Protein 7BWX (pdb70)

Solvent-accessible surface area: 38753 Å² total; per-residue (Å²): 102,41,22,120,13,34,35,1,62,50,0,0,0,0,0,1,12,0,0,4,12,54,27,80,1,48,0,49,11,18,0,0,0,6,21,3,26,26,11,21,40,122,80,3,90,35,86,33,118,84,20,70,43,53,89,50,0,1,61,0,0,2,28,0,14,63,2,14,31,44,0,85,73,70,153,30,97,53,89,37,46,52,57,57,88,0,19,74,50,86,22,81,45,9,20,7,72,1,70,46,55,4,11,2,100,35,70,0,22,0,26,0,73,70,74,50,72,9,35,0,2,0,20,1,52,58,39,1,47,6,107,64,85,3,25,2,75,58,48,92,43,12,65,6,38,0,0,2,1,0,0,15,32,7,0,25,1,4,49,146,3,45,4,17,0,4,0,0,0,70,23,5,0,14,3,76,49,10,0,47,2,45,2,2,0,0,0,12,16,1,0,24,6,44,42,0,52,0,41,29,54,131,63,126,44,20,118,13,32,36,0,60,40,0,0,0,1,0,2,12,1,0,6,12,55,27,79,1,50,0,50,13,20,3,0,0,6,20,4,29,28,16,21,48,114,80,2,114,42,93,27,117,97,32,64,48,54,101,50,0,1,66,0,1,2,28,0,15,65,2,15,28,45,0,78,71,73,149,29,99,52,91,38,46,53,57,57,84,0,21,76,49,84,21,80,43,11,20,8,79,2,71,45,56,4,12,1,90,36,69,0,23,0,27,0,73,70,75,49,73,10,36,0,2,0,20,1,52,56,38,0,56,4,107,64,81,2,26,1,78,50,47,88,41,12,86,6,34,4,0,2,1,0,0,14,34,8,0,24,1,4,48,144,4,48,4,18,0,3,0,0,0,70,23,4,0,14,3,73,48,13,0,48,1,43,0,1,0,0,0,20,16,1,0,24,6,45,41,2,51,0,40,12,47,110,118,138,34,23,121,13,33,37,0,46,38,0,0,0,1,0,0,9,0,0,5,11,57,28,83,1,56,0,69,10,23,2,0,0,6,17,5,25,24,13,20,41,114,80,4,107,43,88,36,111,79,24,67,47,56,94,52,0,2,63,0,2,1,27,0,13,63,1,14,30,44,0,84,74,71,150,30,100,55,91,37,48,50,56,57,88,1,21,76,50,87,21,81,46,9,18,7,75,2,71,45,55,4,14,1,92,36,71,0,23,0,27,0,73,70,75,48,65,10,35,0,2,0,20,1,52,56,38,0,58,4,111,57,86,2,21,1,78,52,47,91,40,13,82,4,38,4,0,3,1,0,0,16,32,8,0,23,1,2,47,152,4,51,3,16,0,3,0,0,0,70,22,6,0,15,3,76,49,12,1,43,2,41,0,1,0,0,0,20,16,1,0,24,6,46,37,0,58,0,45,18,43,100,90,106,50,20,118,14,32,37,0,64,52,0,0,0,1,0,3,16,0,0,3,9,54,28,23,0,0,0,8,12,20,5,0,0,6,20,6,27,27,11,20,47,120,77,4,58,38,28,27,113,96,36,64,52,54,85,52,0,0,63,0,2,0,27,0,14,65,2,14,30,43,0,81,72,72,152,30,99,56,90,40,47,52,57,56,86,0,20,75,49,85,22,80,44,11,20,10,74,2,67,46,56,4,13,2,91,37,42,0,22,0,26,0,72,68,74,46,64,11,35,0,2,0,20,2,52,57,38,0,60,6,109,65,17,2,0,2,33,39,36,77,43,12,64,6,37,0,0,3,0,0,0,15,37,9,1,24,1,3,48,44,2,7,2,4,0,5,0,0,0,66,24,4,0,13,3,77,50,7,0,8,2,7,0,3,0,0,1,18,10,1,0,23,6,44,15,1,10,0,12,27,40,123,66,121,42,22,120,12,31,37,0,47,40,0,0,0,0,0,1,11,1,0,6,13,55,29,85,2,53,0,48,11,19,2,0,0,6,19,5,29,28,17,22,47,121,82,5,99,34,85,28,113,98,33,68,47,54,98,49,0,1,61,0,2,1,30,0,14,62,2,14,27,43,0,82,71,72,150,32,98,53,88,38,47,55,53,54,84,0,23,78,48,89,19,82,43,10,18,8,73,2,72,44,56,4,10,0,102,35,72,0,24,0,28,0,74,69,73,51,68,10,34,0,1,0,20,2,51,56,32,0,43,4,106,65,86,2,22,2,77,51,45,94,41,14,76,5,39,2,0,4,0,0,0,14,32,8,1,23,0,4,46,148,3,47,4,17,0,3,0,0,0,69,22,4,0,15,3,75,47,14,0,48,2,42,0,2,0,0,0,20,15,1,0,26,6,46,39,3,53,0,40,14,53,113,90,135,47,22,121,12,33,36,0,64,46,0,0,0,1,0,1,14,1,0,5,10,55,26,24,0,0,0,8,11,19,4,0,0,6,21,4,28,29,13,22,49,122,75,4,59,37,26,28,118,94,34,65,48,53,100,48,0,2,65,0,1,2,28,0,15,63,2,14,30,43,0,83,71,71,151,31,97,54,91,36,53,47,56,58,89,0,20,74,52,85,21,77,46,10,20,8,74,2,68,46,54,4,12,2,99,36,43,0,22,0,26,0,74,69,74,53,74,10,36,0,2,0,20,1,51,57,37,2,44,6,110,64,15,2,0,2,34,51,49,93,41,12,75,6,38,5,0,2,2,0,0,15,33,8,1,23,1,4,47,51,3,6,4,4,0,3,0,0,0,68,23,4,0,13,3,75,45,8,0,11,2,7,0,2,0,0,0,20,17,1,0,22,7,44,14,1,9,0,12,10,38,100,80

Structure (mmCIF, N/CA/C/O backbone):
data_7BWX
#
_entry.id   7BWX
#
_cell.length_a   86.427
_cell.length_b   207.281
_cell.length_c   100.784
_cell.angle_alpha   90.000
_cell.angle_beta   90.000
_cell.angle_gamma   90.000
#
_symmetry.space_group_name_H-M   'P 21 21 2'
#
loop_
_entity.id
_entity.type
_entity.pdbx_description
1 polymer 'Ice-binding protein isoform1a'
2 non-polymer 'SULFATE ION'
3 non-polymer GLYCEROL
4 water water
#
loop_
_atom_site.group_PDB
_atom_site.id
_atom_site.type_symbol
_atom_site.label_atom_id
_atom_site.label_alt_id
_atom_site.label_comp_id
_atom_site.label_asym_id
_atom_site.label_entity_id
_atom_site.label_seq_id
_atom_site.pdbx_PDB_ins_code
_atom_site.Cartn_x
_atom_site.Cartn_y
_atom_site.Cartn_z
_atom_site.occupancy
_atom_site.B_iso_or_equiv
_atom_site.auth_seq_id
_atom_site.auth_comp_id
_atom_site.auth_asym_id
_atom_site.auth_atom_id
_atom_site.pdbx_PDB_model_num
ATOM 1 N N . THR A 1 7 ? 77.847 94.054 0.942 1.000 78.838 1 THR A N 1
ATOM 2 C CA . THR A 1 7 ? 77.178 95.372 0.645 1.000 67.741 1 THR A CA 1
ATOM 3 C C . THR A 1 7 ? 76.390 95.198 -0.673 1.000 56.384 1 THR A C 1
ATOM 4 O O . THR A 1 7 ? 76.975 95.198 -1.799 1.000 53.604 1 THR A O 1
ATOM 8 N N . GLY A 1 8 ? 75.080 95.015 -0.540 1.000 47.125 2 GLY A N 1
ATOM 9 C CA . GLY A 1 8 ? 74.207 94.640 -1.664 1.000 41.386 2 GLY A CA 1
ATOM 10 C C . GLY A 1 8 ? 74.334 93.149 -1.944 1.000 36.494 2 GLY A C 1
ATOM 11 O O . GLY A 1 8 ? 74.642 92.398 -1.001 1.000 37.715 2 GLY A O 1
ATOM 12 N N . LEU A 1 9 ? 74.168 92.737 -3.198 1.000 26.763 3 LEU A N 1
ATOM 13 C CA . LEU A 1 9 ? 74.169 91.307 -3.586 1.000 24.544 3 LEU A CA 1
ATOM 14 C C . LEU A 1 9 ? 75.598 90.775 -3.473 1.000 23.509 3 LEU A C 1
ATOM 15 O O . LEU A 1 9 ? 76.539 91.411 -3.964 1.000 25.141 3 LEU A O 1
ATOM 20 N N . ASP A 1 10 ? 75.762 89.584 -2.927 1.000 20.503 4 ASP A N 1
ATOM 21 C CA . ASP A 1 10 ? 77.086 88.941 -2.867 1.000 22.963 4 ASP A CA 1
ATOM 22 C C . ASP A 1 10 ? 77.339 88.274 -4.230 1.000 20.877 4 ASP A C 1
ATOM 23 O O . ASP A 1 10 ? 76.500 87.442 -4.639 1.000 19.936 4 ASP A O 1
ATOM 28 N N . LEU A 1 11 ? 78.442 88.611 -4.893 1.000 19.013 5 LEU A N 1
ATOM 29 C CA . LEU A 1 11 ? 78.765 88.022 -6.223 1.000 20.319 5 LEU A CA 1
ATOM 30 C C . LEU A 1 11 ? 79.715 86.836 -6.030 1.000 16.751 5 LEU A C 1
ATOM 31 O O . LEU A 1 11 ? 80.034 86.201 -7.026 1.000 16.590 5 LEU A O 1
ATOM 36 N N . GLY A 1 12 ? 80.172 86.587 -4.796 1.000 16.011 6 GLY A N 1
ATOM 37 C CA . GLY A 1 12 ? 81.059 85.457 -4.488 1.000 16.681 6 GLY A CA 1
ATOM 38 C C . GLY A 1 12 ? 82.251 85.415 -5.432 1.000 16.478 6 GLY A C 1
ATOM 39 O O . GLY A 1 12 ? 82.945 86.436 -5.623 1.000 14.815 6 GLY A O 1
ATOM 40 N N . ALA A 1 13 ? 82.494 84.282 -6.080 1.000 15.905 7 ALA A N 1
ATOM 41 C CA . ALA A 1 13 ? 83.687 84.131 -6.922 1.000 14.653 7 ALA A CA 1
ATOM 42 C C . ALA A 1 13 ? 83.530 84.933 -8.219 1.000 13.393 7 ALA A C 1
ATOM 43 O O . ALA A 1 13 ? 84.563 85.097 -8.886 1.000 15.147 7 ALA A O 1
ATOM 45 N N . ALA A 1 14 ? 82.341 85.419 -8.562 1.000 13.999 8 ALA A N 1
ATOM 46 C CA . ALA A 1 14 ? 82.148 86.257 -9.780 1.000 13.845 8 ALA A CA 1
ATOM 47 C C . ALA A 1 14 ? 82.706 87.675 -9.553 1.000 13.918 8 ALA A C 1
ATOM 48 O O . ALA A 1 14 ? 82.827 88.426 -10.530 1.000 12.508 8 ALA A O 1
ATOM 50 N N . SER A 1 15 ? 83.038 88.053 -8.311 1.000 14.023 9 SER A N 1
ATOM 51 C CA . SER A 1 15 ? 83.335 89.472 -7.966 1.000 17.223 9 SER A CA 1
ATOM 52 C C . SER A 1 15 ? 84.600 89.986 -8.674 1.000 16.777 9 SER A C 1
ATOM 53 O O . SER A 1 15 ? 84.692 91.200 -8.842 1.000 16.874 9 SER A O 1
ATOM 56 N N . SER A 1 16 ? 85.511 89.124 -9.126 1.000 15.642 10 SER A N 1
ATOM 57 C CA . SER A 1 16 ? 86.763 89.534 -9.789 1.000 15.760 10 SER A CA 1
ATOM 58 C C . SER A 1 16 ? 86.639 89.583 -11.323 1.000 14.896 10 SER A C 1
ATOM 59 O O . SER A 1 16 ? 87.639 89.996 -11.994 1.000 13.562 10 SER A O 1
ATOM 62 N N . PHE A 1 17 ? 85.482 89.226 -11.879 1.000 12.705 11 PHE A N 1
ATOM 63 C CA . PHE A 1 17 ? 85.307 89.082 -13.351 1.000 12.674 11 PHE A CA 1
ATOM 64 C C . PHE A 1 17 ? 84.832 90.382 -13.983 1.000 12.834 11 PHE A C 1
ATOM 65 O O . PHE A 1 17 ? 83.834 90.946 -13.514 1.000 14.712 11 PHE A O 1
ATOM 73 N N . GLY A 1 18 ? 85.477 90.784 -15.075 1.000 13.093 12 GLY A N 1
ATOM 74 C CA . GLY A 1 18 ? 84.951 91.851 -15.944 1.000 14.065 12 GLY A CA 1
ATOM 75 C C . GLY A 1 18 ? 83.940 91.326 -16.939 1.000 14.407 12 GLY A C 1
ATOM 76 O O . GLY A 1 18 ? 83.031 92.078 -17.303 1.000 12.524 12 GLY A O 1
ATOM 77 N N . ALA A 1 19 ? 84.125 90.079 -17.383 1.000 13.784 13 ALA A N 1
ATOM 78 C CA . ALA A 1 19 ? 83.238 89.406 -18.350 1.000 13.608 13 ALA A CA 1
ATOM 79 C C . ALA A 1 19 ? 83.192 87.928 -17.962 1.000 13.404 13 ALA A C 1
ATOM 80 O O . ALA A 1 19 ? 84.260 87.248 -17.841 1.000 14.553 13 ALA A O 1
ATOM 82 N N . LEU A 1 20 ? 81.982 87.450 -17.783 1.000 13.595 14 LEU A N 1
ATOM 83 C CA . LEU A 1 20 ? 81.725 86.034 -17.447 1.000 13.733 14 LEU A CA 1
ATOM 84 C C . LEU A 1 20 ? 80.501 85.590 -18.240 1.000 14.026 14 LEU A C 1
ATOM 85 O O . LEU A 1 20 ? 79.455 86.295 -18.224 1.000 13.574 14 LEU A O 1
ATOM 90 N N . ALA A 1 21 ? 80.662 84.558 -19.055 1.000 13.373 15 ALA A N 1
ATOM 91 C CA . ALA A 1 21 ? 79.541 84.095 -19.889 1.000 15.193 15 ALA A CA 1
ATOM 92 C C . ALA A 1 21 ? 79.730 82.624 -20.133 1.000 15.302 15 ALA A C 1
ATOM 93 O O . ALA A 1 21 ? 80.759 82.219 -20.656 1.000 13.932 15 ALA A O 1
ATOM 95 N N . PRO A 1 22 ? 78.699 81.819 -19.846 1.000 14.833 16 PRO A N 1
ATOM 96 C CA . PRO A 1 22 ? 78.868 80.384 -19.997 1.000 14.161 16 PRO A CA 1
ATOM 97 C C . PRO A 1 22 ? 79.137 80.005 -21.455 1.000 14.733 16 PRO A C 1
ATOM 98 O O . PRO A 1 22 ? 80.020 79.164 -21.722 1.000 17.376 16 PRO A O 1
ATOM 102 N N . GLN A 1 23 ? 78.417 80.616 -22.388 1.000 14.176 17 GLN A N 1
ATOM 103 C CA . GLN A 1 23 ? 78.467 80.219 -23.807 1.000 16.358 17 GLN A CA 1
ATOM 104 C C . GLN A 1 23 ? 79.366 81.158 -24.624 1.000 16.615 17 GLN A C 1
ATOM 105 O O . GLN A 1 23 ? 79.169 81.249 -25.862 1.000 18.965 17 GLN A O 1
ATOM 111 N N . GLY A 1 24 ? 80.348 81.798 -23.989 1.000 13.951 18 GLY A N 1
ATOM 112 C CA . GLY A 1 24 ? 81.490 82.360 -24.697 1.000 14.999 18 GLY A CA 1
ATOM 113 C C . GLY A 1 24 ? 81.519 83.889 -24.669 1.000 14.731 18 GLY A C 1
ATOM 114 O O . GLY A 1 24 ? 80.491 84.526 -24.340 1.000 14.855 18 GLY A O 1
ATOM 115 N N . VAL A 1 25 ? 82.674 84.437 -24.994 1.000 14.485 19 VAL A N 1
ATOM 116 C CA . VAL A 1 25 ? 82.889 85.896 -25.174 1.000 14.655 19 VAL A CA 1
ATOM 117 C C . VAL A 1 25 ? 83.431 86.051 -26.587 1.000 15.106 19 VAL A C 1
ATOM 118 O O . VAL A 1 25 ? 84.394 85.326 -26.954 1.000 15.620 19 VAL A O 1
ATOM 122 N N . ALA A 1 26 ? 82.761 86.837 -27.398 1.000 13.176 20 ALA A N 1
ATOM 123 C CA . ALA A 1 26 ? 83.117 87.076 -28.803 1.000 13.889 20 ALA A CA 1
ATOM 124 C C . ALA A 1 26 ? 83.488 88.557 -28.904 1.000 13.706 20 ALA A C 1
ATOM 125 O O . ALA A 1 26 ? 82.587 89.371 -28.739 1.000 12.402 20 ALA A O 1
ATOM 127 N N . ASN A 1 27 ? 84.740 88.858 -29.210 1.000 14.237 21 ASN A N 1
ATOM 128 C CA . ASN A 1 27 ? 85.277 90.233 -29.251 1.000 12.276 21 ASN A CA 1
ATOM 129 C C . ASN A 1 27 ? 85.658 90.631 -30.672 1.000 14.646 21 ASN A C 1
ATOM 130 O O . ASN A 1 27 ? 86.323 89.846 -31.367 1.000 14.588 21 ASN A O 1
ATOM 135 N N . ALA A 1 28 ? 85.453 91.902 -30.991 1.000 15.012 22 ALA A N 1
ATOM 136 C CA . ALA A 1 28 ? 86.079 92.604 -32.127 1.000 15.279 22 ALA A CA 1
ATOM 137 C C . ALA A 1 28 ? 86.837 93.809 -31.572 1.000 15.824 22 ALA A C 1
ATOM 138 O O . ALA A 1 28 ? 86.363 94.416 -30.595 1.000 15.365 22 ALA A O 1
ATOM 140 N N . GLY A 1 29 ? 87.931 94.183 -32.208 1.000 15.418 23 GLY A N 1
ATOM 141 C CA . GLY A 1 29 ? 88.657 95.410 -31.863 1.000 16.158 23 GLY A CA 1
ATOM 142 C C . GLY A 1 29 ? 89.434 95.387 -30.582 1.000 15.861 23 GLY A C 1
ATOM 143 O O . GLY A 1 29 ? 89.585 94.331 -29.880 1.000 13.089 23 GLY A O 1
ATOM 144 N N . ALA A 1 30 ? 89.980 96.565 -30.285 1.000 15.049 24 ALA A N 1
ATOM 145 C CA . ALA A 1 30 ? 91.019 96.746 -29.260 1.000 15.654 24 ALA A CA 1
ATOM 146 C C . ALA A 1 30 ? 90.338 96.906 -27.886 1.000 16.870 24 ALA A C 1
ATOM 147 O O . ALA A 1 30 ? 90.510 97.906 -27.182 1.000 16.232 24 ALA A O 1
ATOM 149 N N . THR A 1 31 ? 89.673 95.854 -27.458 1.000 15.251 25 THR A N 1
ATOM 150 C CA . THR A 1 31 ? 89.053 95.764 -26.133 1.000 13.464 25 THR A CA 1
ATOM 151 C C . THR A 1 31 ? 90.121 95.594 -25.067 1.000 12.956 25 THR A C 1
ATOM 152 O O . THR A 1 31 ? 91.127 94.900 -25.282 1.000 13.657 25 THR A O 1
ATOM 156 N N . VAL A 1 32 ? 89.880 96.192 -23.920 1.000 12.209 26 VAL A N 1
ATOM 157 C CA . VAL A 1 32 ? 90.679 96.008 -22.698 1.000 12.550 26 VAL A CA 1
ATOM 158 C C . VAL A 1 32 ? 89.740 95.640 -21.563 1.000 12.582 26 VAL A C 1
ATOM 159 O O . VAL A 1 32 ? 88.835 96.444 -21.175 1.000 12.753 26 VAL A O 1
ATOM 163 N N . ILE A 1 33 ? 89.925 94.442 -21.047 1.000 12.344 27 ILE A N 1
ATOM 164 C CA . ILE A 1 33 ? 89.209 93.957 -19.842 1.000 12.878 27 ILE A CA 1
ATOM 165 C C . ILE A 1 33 ? 90.146 94.035 -18.653 1.000 13.330 27 ILE A C 1
ATOM 166 O O . ILE A 1 33 ? 91.082 93.197 -18.578 1.000 15.544 27 ILE A O 1
ATOM 171 N N . ASN A 1 34 ? 89.896 94.970 -17.743 1.000 13.074 28 ASN A N 1
ATOM 172 C CA . ASN A 1 34 ? 90.680 95.103 -16.495 1.000 14.480 28 ASN A CA 1
ATOM 173 C C . ASN A 1 34 ? 89.965 94.312 -15.405 1.000 15.414 28 ASN A C 1
ATOM 174 O O . ASN A 1 34 ? 89.243 94.884 -14.587 1.000 14.067 28 ASN A O 1
ATOM 179 N N . GLY A 1 35 ? 90.169 93.007 -15.420 1.000 15.182 29 GLY A N 1
ATOM 180 C CA . GLY A 1 35 ? 89.441 92.042 -14.601 1.000 15.308 29 GLY A CA 1
ATOM 181 C C . GLY A 1 35 ? 89.674 90.650 -15.149 1.000 15.054 29 GLY A C 1
ATOM 182 O O . GLY A 1 35 ? 90.338 90.504 -16.161 1.000 14.575 29 GLY A O 1
ATOM 183 N N . ASP A 1 36 ? 89.079 89.680 -14.503 1.000 15.311 30 ASP A N 1
ATOM 184 C CA . ASP A 1 36 ? 89.142 88.274 -14.931 1.000 15.170 30 ASP A CA 1
ATOM 185 C C . ASP A 1 36 ? 88.116 88.080 -16.035 1.000 14.854 30 ASP A C 1
ATOM 186 O O . ASP A 1 36 ? 87.150 88.890 -16.146 1.000 13.649 30 ASP A O 1
ATOM 191 N N . MET A 1 37 ? 88.305 87.052 -16.844 1.000 14.504 31 MET A N 1
ATOM 192 C CA . MET A 1 37 ? 87.348 86.679 -17.899 1.000 14.789 31 MET A CA 1
ATOM 193 C C . MET A 1 37 ? 87.168 85.170 -17.853 1.000 14.804 31 MET A C 1
ATOM 194 O O . MET A 1 37 ? 88.151 84.436 -17.581 1.000 13.470 31 MET A O 1
ATOM 199 N N . GLY A 1 38 ? 85.921 84.728 -18.011 1.000 15.050 32 GLY A N 1
ATOM 200 C CA . GLY A 1 38 ? 85.704 83.281 -18.016 1.000 16.525 32 GLY A CA 1
ATOM 201 C C . GLY A 1 38 ? 84.462 82.850 -18.746 1.000 14.815 32 GLY A C 1
ATOM 202 O O . GLY A 1 38 ? 83.560 83.650 -19.006 1.000 12.293 32 GLY A O 1
ATOM 203 N N . THR A 1 39 ? 84.422 81.548 -18.985 1.000 13.820 33 THR A N 1
ATOM 204 C CA . THR A 1 39 ? 83.284 80.834 -19.550 1.000 14.412 33 THR A CA 1
ATOM 205 C C . THR A 1 39 ? 83.196 79.484 -18.829 1.000 15.549 33 THR A C 1
ATOM 206 O O . THR A 1 39 ? 84.138 79.135 -18.126 1.000 14.741 33 THR A O 1
ATOM 210 N N . THR A 1 40 ? 82.146 78.731 -19.099 1.000 15.432 34 THR A N 1
ATOM 211 C CA . THR A 1 40 ? 81.985 77.376 -18.542 1.000 16.667 34 THR A CA 1
ATOM 212 C C . THR A 1 40 ? 82.446 76.329 -19.559 1.000 18.842 34 THR A C 1
ATOM 213 O O . THR A 1 40 ? 82.045 75.162 -19.412 1.000 21.612 34 THR A O 1
ATOM 217 N N . GLY A 1 41 ? 83.370 76.659 -20.452 1.000 19.777 35 GLY A N 1
ATOM 218 C CA . GLY A 1 41 ? 83.898 75.669 -21.423 1.000 20.706 35 GLY A CA 1
ATOM 219 C C . GLY A 1 41 ? 83.963 76.209 -22.845 1.000 20.063 35 GLY A C 1
ATOM 220 O O . GLY A 1 41 ? 84.859 75.814 -23.612 1.000 21.111 35 GLY A O 1
ATOM 221 N N . THR A 1 42 ? 83.042 77.066 -23.232 1.000 17.924 36 THR A N 1
ATOM 222 C CA . THR A 1 42 ? 83.059 77.673 -24.575 1.000 17.268 36 THR A CA 1
ATOM 223 C C . THR A 1 42 ? 84.342 78.507 -24.747 1.000 17.193 36 THR A C 1
ATOM 224 O O . THR A 1 42 ? 84.719 79.242 -23.830 1.000 17.369 36 THR A O 1
ATOM 228 N N . SER A 1 43 ? 84.968 78.428 -25.913 1.000 15.486 37 SER A N 1
ATOM 229 C CA . SER A 1 43 ? 86.185 79.181 -26.259 1.000 18.462 37 SER A CA 1
ATOM 230 C C . SER A 1 43 ? 85.823 80.663 -26.406 1.000 17.793 37 SER A C 1
ATOM 231 O O . SER A 1 43 ? 84.622 80.995 -26.634 1.000 17.045 37 SER A O 1
ATOM 234 N N . ILE A 1 44 ? 86.787 81.526 -26.147 1.000 15.607 38 ILE A N 1
ATOM 235 C CA . ILE A 1 44 ? 86.608 82.989 -26.373 1.000 17.9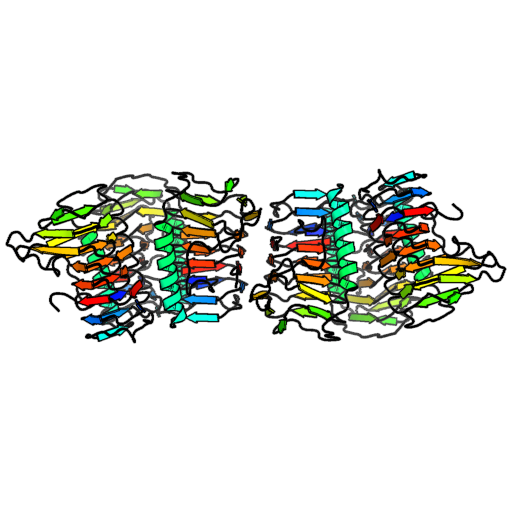67 38 ILE A CA 1
ATOM 236 C C . ILE A 1 44 ? 87.182 83.275 -27.747 1.000 20.034 38 ILE A C 1
ATOM 237 O O . ILE A 1 44 ? 88.120 82.556 -28.138 1.000 22.301 38 ILE A O 1
ATOM 242 N N . THR A 1 45 ? 86.708 84.297 -28.441 1.000 15.728 39 THR A N 1
ATOM 243 C CA . THR A 1 45 ? 87.305 84.673 -29.740 1.000 17.571 39 THR A CA 1
ATOM 244 C C . THR A 1 45 ? 87.573 86.165 -29.728 1.000 16.230 39 THR A C 1
ATOM 245 O O . THR A 1 45 ? 86.855 86.896 -29.005 1.000 14.328 39 THR A O 1
ATOM 249 N N . GLY A 1 46 ? 88.600 86.575 -30.471 1.000 16.291 40 GLY A N 1
ATOM 250 C CA . GLY A 1 46 ? 88.922 88.014 -30.621 1.000 17.189 40 GLY A CA 1
ATOM 251 C C . GLY A 1 46 ? 89.881 88.545 -29.572 1.000 16.047 40 GLY A C 1
ATOM 252 O O . GLY A 1 46 ? 90.010 89.780 -29.461 1.000 17.058 40 GLY A O 1
ATOM 253 N N . PHE A 1 47 ? 90.625 87.667 -28.908 1.000 16.509 41 PHE A N 1
ATOM 254 C CA . PHE A 1 47 ? 91.730 88.018 -28.005 1.000 17.926 41 PHE A CA 1
ATOM 255 C C . PHE A 1 47 ? 92.985 87.295 -28.488 1.000 20.908 41 PHE A C 1
ATOM 256 O O . PHE A 1 47 ? 93.148 86.123 -28.166 1.000 19.948 41 PHE A O 1
ATOM 264 N N . PRO A 1 48 ? 93.927 87.927 -29.240 1.000 20.666 42 PRO A N 1
ATOM 265 C CA . PRO A 1 48 ? 93.867 89.330 -29.681 1.000 20.454 42 PRO A CA 1
ATOM 266 C C . PRO A 1 48 ? 92.879 89.560 -30.812 1.000 18.121 42 PRO A C 1
ATOM 267 O O . PRO A 1 48 ? 92.407 88.587 -31.435 1.000 19.120 42 PRO A O 1
ATOM 271 N N . PRO A 1 49 ? 92.495 90.813 -31.136 1.000 18.257 43 PRO A N 1
ATOM 272 C CA . PRO A 1 49 ? 93.122 92.051 -30.630 1.000 17.814 43 PRO A CA 1
ATOM 273 C C . PRO A 1 49 ? 92.693 92.543 -29.238 1.000 17.607 43 PRO A C 1
ATOM 274 O O . PRO A 1 49 ? 93.341 93.396 -28.646 1.000 18.609 43 PRO A O 1
ATOM 278 N N . GLY A 1 50 ? 91.663 91.935 -28.663 1.000 15.767 44 GLY A N 1
ATOM 279 C CA . GLY A 1 50 ? 91.295 92.197 -27.278 1.000 15.108 44 GLY A CA 1
ATOM 280 C C . GLY A 1 50 ? 92.378 91.762 -26.341 1.000 17.875 44 GLY A C 1
ATOM 281 O O . GLY A 1 50 ? 93.163 90.846 -26.670 1.000 16.415 44 GLY A O 1
ATOM 282 N N . LEU A 1 51 ? 92.406 92.344 -25.157 1.000 17.474 45 LEU A N 1
ATOM 283 C CA . LEU A 1 51 ? 93.225 91.733 -24.110 1.000 18.488 45 LEU A CA 1
ATOM 284 C C . LEU A 1 51 ? 92.605 91.843 -22.737 1.000 16.065 45 LEU A C 1
ATOM 285 O O . LEU A 1 51 ? 91.683 92.672 -22.510 1.000 14.125 45 LEU A O 1
ATOM 290 N N . ILE A 1 52 ? 93.070 90.995 -21.849 1.000 16.200 46 ILE A N 1
ATOM 291 C CA . ILE A 1 52 ? 92.597 91.057 -20.454 1.000 18.499 46 ILE A CA 1
ATOM 292 C C . ILE A 1 52 ? 93.813 91.187 -19.568 1.000 18.824 46 ILE A C 1
ATOM 293 O O . ILE A 1 52 ? 94.850 90.566 -19.878 1.000 16.176 46 ILE A O 1
ATOM 298 N N . THR A 1 53 ? 93.660 91.902 -18.467 1.000 17.075 47 THR A N 1
ATOM 299 C CA . THR A 1 53 ? 94.801 92.178 -17.585 1.000 18.097 47 THR A CA 1
ATOM 300 C C . THR A 1 53 ? 94.664 91.293 -16.365 1.000 20.292 47 THR A C 1
ATOM 301 O O . THR A 1 53 ? 95.590 91.276 -15.593 1.000 22.167 47 THR A O 1
ATOM 305 N N . GLY A 1 54 ? 93.501 90.672 -16.139 1.000 17.836 48 GLY A N 1
ATOM 306 C CA . GLY A 1 54 ? 93.354 89.770 -14.982 1.000 18.517 48 GLY A CA 1
ATOM 307 C C . GLY A 1 54 ? 93.600 88.348 -15.428 1.000 20.006 48 GLY A C 1
ATOM 308 O O . GLY A 1 54 ? 94.320 88.139 -16.396 1.000 18.924 48 GLY A O 1
ATOM 309 N N . GLN A 1 55 ? 92.934 87.392 -14.814 1.000 18.533 49 GLN A N 1
ATOM 310 C CA . GLN A 1 55 ? 93.168 85.948 -15.105 1.000 21.723 49 GLN A CA 1
ATOM 311 C C . GLN A 1 55 ? 92.066 85.430 -16.036 1.000 16.981 49 GLN A C 1
ATOM 312 O O . GLN A 1 55 ? 90.896 85.778 -15.834 1.000 14.357 49 GLN A O 1
ATOM 318 N N . LEU A 1 56 ? 92.425 84.571 -16.962 1.000 15.752 50 LEU A N 1
ATOM 319 C CA . LEU A 1 56 ? 91.483 83.876 -17.852 1.000 17.214 50 LEU A CA 1
ATOM 320 C C . LEU A 1 56 ? 91.103 82.564 -17.166 1.000 19.170 50 LEU A C 1
ATOM 321 O O . LEU A 1 56 ? 91.980 81.838 -16.694 1.000 21.051 50 LEU A O 1
ATOM 326 N N . HIS A 1 57 ? 89.823 82.292 -17.007 1.000 14.179 51 HIS A N 1
ATOM 327 C CA . HIS A 1 57 ? 89.338 81.044 -16.386 1.000 14.952 51 HIS A CA 1
ATOM 328 C C . HIS A 1 57 ? 88.350 80.415 -17.354 1.000 15.250 51 HIS A C 1
ATOM 329 O O . HIS A 1 57 ? 87.162 80.753 -17.300 1.000 13.163 51 HIS A O 1
ATOM 336 N N . ILE A 1 58 ? 88.851 79.610 -18.274 1.000 14.672 52 ILE A N 1
ATOM 337 C CA . ILE A 1 58 ? 87.964 78.880 -19.217 1.000 14.970 52 ILE A CA 1
ATOM 338 C C . ILE A 1 58 ? 87.765 77.475 -18.655 1.000 15.257 52 ILE A C 1
ATOM 339 O O . ILE A 1 58 ? 88.664 76.575 -18.785 1.000 15.201 52 ILE A O 1
ATOM 344 N N . ASN A 1 59 ? 86.634 77.292 -18.025 1.000 15.891 53 ASN A N 1
ATOM 345 C CA . ASN A 1 59 ? 86.162 75.983 -17.556 1.000 17.332 53 ASN A CA 1
ATOM 346 C C . ASN A 1 59 ? 87.134 75.391 -16.544 1.000 18.695 53 ASN A C 1
ATOM 347 O O . ASN A 1 59 ? 87.642 74.267 -16.769 1.000 19.954 53 ASN A O 1
ATOM 352 N N . ASP A 1 60 ? 87.353 76.077 -15.417 1.000 17.993 54 ASP A N 1
ATOM 353 C CA . ASP A 1 60 ? 88.083 75.493 -14.269 1.000 18.556 54 ASP A CA 1
ATOM 354 C C . ASP A 1 60 ? 87.165 75.623 -13.038 1.000 19.196 54 ASP A C 1
ATOM 355 O O . ASP A 1 60 ? 86.000 76.081 -13.195 1.000 17.157 54 ASP A O 1
ATOM 360 N N . ASP A 1 61 ? 87.668 75.271 -11.855 1.000 18.069 55 ASP A N 1
ATOM 361 C CA . ASP A 1 61 ? 86.866 75.375 -10.625 1.000 20.872 55 ASP A CA 1
ATOM 362 C C . ASP A 1 61 ? 86.422 76.839 -10.399 1.000 16.009 55 ASP A C 1
ATOM 363 O O . ASP A 1 61 ? 85.297 77.019 -9.920 1.000 17.219 55 ASP A O 1
ATOM 368 N N . THR A 1 62 ? 87.255 77.832 -10.728 1.000 15.863 56 THR A N 1
ATOM 369 C CA . THR A 1 62 ? 86.928 79.249 -10.524 1.000 15.709 56 THR A CA 1
ATOM 370 C C . THR A 1 62 ? 85.739 79.604 -11.413 1.000 14.512 56 THR A C 1
ATOM 371 O O . THR A 1 62 ? 84.802 80.234 -10.922 1.000 14.079 56 THR A O 1
ATOM 375 N N . SER A 1 63 ? 85.789 79.275 -12.689 1.000 13.918 57 SER A N 1
ATOM 376 C CA . SER A 1 63 ? 84.701 79.675 -13.614 1.000 13.206 57 SER A CA 1
ATOM 377 C C . SER A 1 63 ? 83.396 78.965 -13.229 1.000 13.334 57 SER A C 1
ATOM 378 O O . SER A 1 63 ? 82.338 79.599 -13.316 1.000 13.151 57 SER A O 1
ATOM 381 N N . THR A 1 64 ? 83.426 77.704 -12.828 1.000 12.777 58 THR A N 1
ATOM 382 C CA . THR A 1 64 ? 82.189 77.014 -12.400 1.000 12.603 58 THR A CA 1
ATOM 383 C C . THR A 1 64 ? 81.592 77.703 -11.173 1.000 12.167 58 THR A C 1
ATOM 384 O O . THR A 1 64 ? 80.357 77.997 -11.168 1.000 11.647 58 THR A O 1
ATOM 388 N N . GLN A 1 65 ? 82.423 77.984 -10.178 1.000 12.894 59 GLN A N 1
ATOM 389 C CA . GLN A 1 65 ? 81.930 78.618 -8.929 1.000 13.613 59 GLN A CA 1
ATOM 390 C C . GLN A 1 65 ? 81.481 80.057 -9.236 1.000 13.014 59 GLN A C 1
ATOM 391 O O . GLN A 1 65 ? 80.421 80.476 -8.727 1.000 12.868 59 GLN A O 1
ATOM 397 N N . ALA A 1 66 ? 82.220 80.770 -10.068 1.000 12.035 60 ALA A N 1
ATOM 398 C CA . ALA A 1 66 ? 81.875 82.163 -10.434 1.000 12.382 60 ALA A CA 1
ATOM 399 C C . ALA A 1 66 ? 80.532 82.182 -11.169 1.000 12.870 60 ALA A C 1
ATOM 400 O O . ALA A 1 66 ? 79.635 83.016 -10.829 1.000 12.317 60 ALA A O 1
ATOM 402 N N . PHE A 1 67 ? 80.337 81.280 -12.137 1.000 12.238 61 PHE A N 1
ATOM 403 C CA . PHE A 1 67 ? 79.060 81.272 -12.862 1.000 12.605 61 PHE A CA 1
ATOM 404 C C . PHE A 1 67 ? 77.914 80.962 -11.894 1.000 12.343 61 PHE A C 1
ATOM 405 O O . PHE A 1 67 ? 76.860 81.665 -11.897 1.000 13.205 61 PHE A O 1
ATOM 413 N N . ALA A 1 68 ? 78.057 79.920 -11.100 1.000 11.806 62 ALA A N 1
ATOM 414 C CA . ALA A 1 68 ? 77.009 79.551 -10.116 1.000 12.269 62 ALA A CA 1
ATOM 415 C C . ALA A 1 68 ? 76.721 80.777 -9.241 1.000 12.357 62 ALA A C 1
ATOM 416 O O . ALA A 1 68 ? 75.569 81.126 -9.039 1.000 13.352 62 ALA A O 1
ATOM 418 N N . ASP A 1 69 ? 77.764 81.433 -8.749 1.000 13.012 63 ASP A N 1
ATOM 419 C CA . ASP A 1 69 ? 77.608 82.613 -7.856 1.000 14.355 63 ASP A CA 1
ATOM 420 C C . ASP A 1 69 ? 76.888 83.741 -8.600 1.000 13.817 63 ASP A C 1
ATOM 421 O O . ASP A 1 69 ? 76.076 84.424 -7.966 1.000 14.040 63 ASP A O 1
ATOM 426 N N . SER A 1 70 ? 77.170 83.934 -9.891 1.000 13.758 64 SER A N 1
ATOM 427 C CA . SER A 1 70 ? 76.528 84.997 -10.698 1.000 13.863 64 SER A CA 1
ATOM 428 C C . SER A 1 70 ? 75.036 84.701 -10.767 1.000 13.373 64 SER A C 1
ATOM 429 O O . SER A 1 70 ? 74.208 85.627 -10.675 1.000 11.783 64 SER A O 1
ATOM 432 N N . ARG A 1 71 ? 74.669 83.442 -10.939 1.000 12.655 65 ARG A N 1
ATOM 433 C CA . ARG A 1 71 ? 73.240 83.082 -11.062 1.000 11.840 65 ARG A CA 1
ATOM 434 C C . ARG A 1 71 ? 72.559 83.176 -9.701 1.000 12.195 65 ARG A C 1
ATOM 435 O O . ARG A 1 71 ? 71.395 83.605 -9.663 1.000 13.368 65 ARG A O 1
ATOM 443 N N . THR A 1 72 ? 73.238 82.807 -8.628 1.000 13.239 66 THR A N 1
ATOM 444 C CA . THR A 1 72 ? 72.718 82.946 -7.252 1.000 13.936 66 THR A CA 1
ATOM 445 C C . THR A 1 72 ? 72.374 84.433 -6.997 1.000 14.231 66 THR A C 1
ATOM 446 O O . THR A 1 72 ? 71.306 84.768 -6.429 1.000 12.653 66 THR A O 1
ATOM 450 N N . ALA A 1 73 ? 73.266 85.327 -7.401 1.000 13.829 67 ALA A N 1
ATOM 451 C CA . ALA A 1 73 ? 73.067 86.781 -7.244 1.000 14.025 67 ALA A CA 1
ATOM 452 C C . ALA A 1 73 ? 71.900 87.221 -8.122 1.000 14.086 67 ALA A C 1
ATOM 453 O O . ALA A 1 73 ? 71.123 88.075 -7.673 1.000 14.025 67 ALA A O 1
ATOM 455 N N . PHE A 1 74 ? 71.786 86.712 -9.361 1.000 13.804 68 PHE A N 1
ATOM 456 C CA . PHE A 1 74 ? 70.659 87.059 -10.258 1.000 13.326 68 PHE A CA 1
ATOM 457 C C . PHE A 1 74 ? 69.338 86.738 -9.560 1.000 13.476 68 PHE A C 1
ATOM 458 O O . PHE A 1 74 ? 68.406 87.570 -9.523 1.000 12.705 68 PHE A O 1
ATOM 466 N N . VAL A 1 75 ? 69.243 85.527 -9.051 1.000 12.955 69 VAL A N 1
ATOM 467 C CA . VAL A 1 75 ? 68.003 85.014 -8.404 1.000 13.817 69 VAL A CA 1
ATOM 468 C C . VAL A 1 75 ? 67.708 85.887 -7.174 1.000 15.246 69 VAL A C 1
ATOM 469 O O . VAL A 1 75 ? 66.533 86.318 -7.023 1.000 15.928 69 VAL A O 1
ATOM 473 N N . ALA A 1 76 ? 68.718 86.187 -6.369 1.000 15.134 70 ALA A N 1
ATOM 474 C CA . ALA A 1 76 ? 68.536 87.000 -5.137 1.000 16.130 70 ALA A CA 1
ATOM 475 C C . ALA A 1 76 ? 68.091 88.423 -5.532 1.000 16.775 70 ALA A C 1
ATOM 476 O O . ALA A 1 76 ? 67.192 88.989 -4.907 1.000 17.532 70 ALA A O 1
ATOM 478 N N . GLY A 1 77 ? 68.661 88.948 -6.609 1.000 17.216 71 GLY A N 1
ATOM 479 C CA . GLY A 1 77 ? 68.365 90.291 -7.131 1.000 16.188 71 GLY A CA 1
ATOM 480 C C . GLY A 1 77 ? 66.921 90.381 -7.557 1.000 17.742 71 GLY A C 1
ATOM 481 O O . GLY A 1 77 ? 66.273 91.395 -7.216 1.000 18.232 71 GLY A O 1
ATOM 482 N N . GLN A 1 78 ? 66.412 89.366 -8.267 1.000 14.924 72 GLN A N 1
ATOM 483 C CA . GLN A 1 78 ? 65.017 89.340 -8.711 1.000 16.678 72 GLN A CA 1
ATOM 484 C C . GLN A 1 78 ? 64.080 89.148 -7.514 1.000 16.749 72 GLN A C 1
ATOM 485 O O . GLN A 1 78 ? 62.918 89.629 -7.601 1.000 18.861 72 GLN A O 1
ATOM 491 N N . ALA A 1 79 ? 64.509 88.429 -6.486 1.000 16.723 73 ALA A N 1
ATOM 492 C CA . ALA A 1 79 ? 63.636 88.086 -5.345 1.000 18.401 73 ALA A CA 1
ATOM 493 C C . ALA A 1 79 ? 63.485 89.276 -4.393 1.000 19.961 73 ALA A C 1
ATOM 494 O O . ALA A 1 79 ? 62.596 89.268 -3.573 1.000 20.643 73 ALA A O 1
ATOM 496 N N . LEU A 1 80 ? 64.369 90.255 -4.437 1.000 18.214 74 LEU A N 1
ATOM 497 C CA . LEU A 1 80 ? 64.269 91.409 -3.516 1.000 18.663 74 LEU A CA 1
ATOM 498 C C . LEU A 1 80 ? 62.893 92.070 -3.638 1.000 17.781 74 LEU A C 1
ATOM 499 O O . LEU A 1 80 ? 62.367 92.262 -4.773 1.000 18.204 74 LEU A O 1
ATOM 504 N N . ILE A 1 81 ? 62.376 92.536 -2.507 1.000 20.513 75 ILE A N 1
ATOM 505 C CA . ILE A 1 81 ? 61.157 93.395 -2.499 1.000 23.885 75 ILE A CA 1
ATOM 506 C C . ILE A 1 81 ? 61.567 94.801 -2.959 1.000 19.844 75 ILE A C 1
ATOM 507 O O . ILE A 1 81 ? 62.471 95.344 -2.381 1.000 21.361 75 ILE A O 1
ATOM 512 N N . ALA A 1 82 ? 60.858 95.364 -3.928 1.000 21.424 76 ALA A N 1
ATOM 513 C CA . ALA A 1 82 ? 61.126 96.696 -4.503 1.000 23.516 76 ALA A CA 1
ATOM 514 C C . ALA A 1 82 ? 60.832 97.746 -3.426 1.000 28.050 76 ALA A C 1
ATOM 515 O O . ALA A 1 82 ? 59.964 97.492 -2.575 1.000 25.573 76 ALA A O 1
ATOM 517 N N . THR A 1 83 ? 61.651 98.790 -3.348 1.000 24.714 77 THR A N 1
ATOM 518 C CA . THR A 1 83 ? 61.385 99.976 -2.515 1.000 25.423 77 THR A CA 1
ATOM 519 C C . THR A 1 83 ? 60.729 101.030 -3.394 1.000 27.933 77 THR A C 1
ATOM 520 O O . THR A 1 83 ? 60.090 101.898 -2.823 1.000 26.923 77 THR A O 1
ATOM 524 N N . VAL A 1 84 ? 60.920 100.980 -4.715 1.000 25.027 78 VAL A N 1
ATOM 525 C CA . VAL A 1 84 ? 60.282 101.918 -5.674 1.000 24.173 78 VAL A CA 1
ATOM 526 C C . VAL A 1 84 ? 59.721 101.111 -6.831 1.000 25.203 78 VAL A C 1
ATOM 527 O O . VAL A 1 84 ? 60.511 100.453 -7.577 1.000 23.153 78 VAL A O 1
ATOM 531 N N . ASP A 1 85 ? 58.416 101.191 -7.035 1.000 23.378 79 ASP A N 1
ATOM 532 C CA . ASP A 1 85 ? 57.749 100.519 -8.161 1.000 25.333 79 ASP A CA 1
ATOM 533 C C . ASP A 1 85 ? 57.616 101.517 -9.306 1.000 27.252 79 ASP A C 1
ATOM 534 O O . ASP A 1 85 ? 56.840 102.459 -9.137 1.000 27.966 79 ASP A O 1
ATOM 539 N N . GLN A 1 86 ? 58.320 101.299 -10.426 1.000 21.920 80 GLN A N 1
ATOM 540 C CA . GLN A 1 86 ? 58.358 102.215 -11.591 1.000 22.650 80 GLN A CA 1
ATOM 541 C C . GLN A 1 86 ? 57.390 101.671 -12.616 1.000 22.770 80 GLN A C 1
ATOM 542 O O . GLN A 1 86 ? 57.221 102.299 -13.668 1.000 23.887 80 GLN A O 1
ATOM 548 N N . ALA A 1 87 ? 56.755 100.537 -12.307 1.000 26.076 81 ALA A N 1
ATOM 549 C CA . ALA A 1 87 ? 55.739 99.917 -13.177 1.000 24.529 81 ALA A CA 1
ATOM 550 C C . ALA A 1 87 ? 56.188 99.984 -14.648 1.000 24.643 81 ALA A C 1
ATOM 551 O O . ALA A 1 87 ? 57.236 99.412 -14.945 1.000 24.220 81 ALA A O 1
ATOM 553 N N . GLY A 1 88 ? 55.418 100.567 -15.570 1.000 21.589 82 GLY A N 1
ATOM 554 C CA . GLY A 1 88 ? 55.683 100.514 -17.020 1.000 22.510 82 GLY A CA 1
ATOM 555 C C . GLY A 1 88 ? 56.619 101.643 -17.492 1.000 21.189 82 GLY A C 1
ATOM 556 O O . GLY A 1 88 ? 56.718 101.841 -18.727 1.000 23.421 82 GLY A O 1
ATOM 557 N N . THR A 1 89 ? 57.256 102.412 -16.592 1.000 21.900 83 THR A N 1
ATOM 558 C CA . THR A 1 89 ? 58.240 103.482 -17.000 1.000 22.525 83 THR A CA 1
ATOM 559 C C . THR A 1 89 ? 59.285 102.894 -17.956 1.000 21.385 83 THR A C 1
ATOM 560 O O . THR A 1 89 ? 59.861 101.877 -17.624 1.000 20.064 83 THR A O 1
ATOM 564 N N . ALA A 1 90 ? 59.461 103.486 -19.122 1.000 19.690 84 ALA A N 1
ATOM 565 C CA . ALA A 1 90 ? 60.333 102.983 -20.202 1.000 21.906 84 ALA A CA 1
ATOM 566 C C . ALA A 1 90 ? 61.690 103.726 -20.188 1.000 21.325 84 ALA A C 1
ATOM 567 O O . ALA A 1 90 ? 62.607 103.267 -20.842 1.000 22.489 84 ALA A O 1
ATOM 569 N N . THR A 1 91 ? 61.839 104.854 -19.502 1.000 21.811 85 THR A N 1
ATOM 570 C CA . THR A 1 91 ? 63.080 105.666 -19.603 1.000 23.129 85 THR A CA 1
ATOM 571 C C . THR A 1 91 ? 63.773 105.803 -18.244 1.000 22.763 85 THR A C 1
ATOM 572 O O . THR A 1 91 ? 63.118 105.998 -17.196 1.000 24.196 85 THR A O 1
ATOM 576 N N . LEU A 1 92 ? 65.103 105.736 -18.268 1.000 21.646 86 LEU A N 1
ATOM 577 C CA . LEU A 1 92 ? 65.977 105.905 -17.087 1.000 21.202 86 LEU A CA 1
ATOM 578 C C . LEU A 1 92 ? 66.679 107.258 -17.134 1.000 21.379 86 LEU A C 1
ATOM 579 O O . LEU A 1 92 ? 67.039 107.757 -16.064 1.000 24.249 86 LEU A O 1
ATOM 584 N N . GLY A 1 93 ? 66.883 107.807 -18.315 1.000 22.197 87 GLY A N 1
ATOM 585 C CA . GLY A 1 93 ? 67.719 108.997 -18.519 1.000 26.697 87 GLY A CA 1
ATOM 586 C C . GLY A 1 93 ? 67.063 110.232 -17.942 1.000 29.963 87 GLY A C 1
ATOM 587 O O . GLY A 1 93 ? 65.822 110.259 -17.909 1.000 27.566 87 GLY A O 1
ATOM 588 N N . GLY A 1 94 ? 67.870 111.166 -17.443 1.000 25.974 88 GLY A N 1
ATOM 589 C CA . GLY A 1 94 ? 67.400 112.421 -16.853 1.000 28.095 88 GLY A CA 1
ATOM 590 C C . GLY A 1 94 ? 66.910 112.248 -15.437 1.000 28.855 88 GLY A C 1
ATOM 591 O O . GLY A 1 94 ? 66.263 113.128 -14.963 1.000 32.801 88 GLY A O 1
ATOM 592 N N . ASN A 1 95 ? 67.211 111.152 -14.765 1.000 24.016 89 ASN A N 1
ATOM 593 C CA . ASN A 1 95 ? 66.774 110.908 -13.382 1.000 22.936 89 ASN A CA 1
ATOM 594 C C . ASN A 1 95 ? 67.990 110.943 -12.459 1.000 23.887 89 ASN A C 1
ATOM 595 O O . ASN A 1 95 ? 69.138 110.652 -12.906 1.000 24.496 89 ASN A O 1
ATOM 600 N N . THR A 1 96 ? 67.736 111.282 -11.211 1.000 21.953 90 THR A N 1
ATOM 601 C CA . THR A 1 96 ? 68.671 111.156 -10.095 1.000 23.528 90 THR A CA 1
ATOM 602 C C . THR A 1 96 ? 68.030 110.182 -9.130 1.000 25.750 90 THR A C 1
ATOM 603 O O . THR A 1 96 ? 66.943 110.499 -8.652 1.000 25.932 90 THR A O 1
ATOM 607 N N . PHE A 1 97 ? 68.656 109.049 -8.859 1.000 22.692 91 PHE A N 1
ATOM 608 C CA . PHE A 1 97 ? 68.096 108.004 -7.959 1.000 21.896 91 PHE A CA 1
ATOM 609 C C . PHE A 1 97 ? 68.938 107.844 -6.706 1.000 21.566 91 PHE A C 1
ATOM 610 O O . PHE A 1 97 ? 70.142 107.564 -6.788 1.000 20.283 91 PHE A O 1
ATOM 618 N N . VAL A 1 98 ? 68.288 107.935 -5.552 1.000 19.708 92 VAL A N 1
ATOM 619 C CA . VAL A 1 98 ? 68.892 107.508 -4.260 1.000 21.669 92 VAL A CA 1
ATOM 620 C C . VAL A 1 98 ? 68.824 105.976 -4.169 1.000 19.322 92 VAL A C 1
ATOM 621 O O . VAL A 1 98 ? 68.133 105.351 -4.993 1.000 20.177 92 VAL A O 1
ATOM 625 N N . ALA A 1 99 ? 69.524 105.426 -3.186 1.000 23.696 93 ALA A N 1
ATOM 626 C CA . ALA A 1 99 ? 69.598 103.988 -2.881 1.000 22.558 93 ALA A CA 1
ATOM 627 C C . ALA A 1 99 ? 68.191 103.406 -2.969 1.000 24.746 93 ALA A C 1
ATOM 628 O O . ALA A 1 99 ? 67.240 104.001 -2.456 1.000 20.065 93 ALA A O 1
ATOM 630 N N . GLY A 1 100 ? 68.045 102.257 -3.607 1.000 20.888 94 GLY A N 1
ATOM 631 C CA . GLY A 1 100 ? 66.757 101.541 -3.574 1.000 21.040 94 GLY A CA 1
ATOM 632 C C . GLY A 1 100 ? 66.789 100.295 -4.441 1.000 20.094 94 GLY A C 1
ATOM 633 O O . GLY A 1 100 ? 67.793 100.061 -5.132 1.000 17.551 94 GLY A O 1
ATOM 634 N N . VAL A 1 101 ? 65.716 99.521 -4.362 1.000 19.952 95 VAL A N 1
ATOM 635 C CA . VAL A 1 101 ? 65.381 98.415 -5.284 1.000 18.988 95 VAL A CA 1
ATOM 636 C C . VAL A 1 101 ? 64.274 98.955 -6.165 1.000 19.014 95 VAL A C 1
ATOM 637 O O . VAL A 1 101 ? 63.121 99.175 -5.662 1.000 20.713 95 VAL A O 1
ATOM 641 N N . TYR A 1 102 ? 64.592 99.212 -7.422 1.000 17.513 96 TYR A N 1
ATOM 642 C CA . TYR A 1 102 ? 63.684 99.850 -8.403 1.000 19.190 96 TYR A CA 1
ATOM 643 C C . TYR A 1 102 ? 63.149 98.766 -9.334 1.000 21.817 96 TYR A C 1
ATOM 644 O O . TYR A 1 102 ? 63.965 98.089 -10.041 1.000 19.084 96 TYR A O 1
ATOM 653 N N . LYS A 1 103 ? 61.832 98.585 -9.337 1.000 20.271 97 LYS A N 1
ATOM 654 C CA . LYS A 1 103 ? 61.150 97.575 -10.176 1.000 21.084 97 LYS A CA 1
ATOM 655 C C . LYS A 1 103 ? 60.656 98.219 -11.454 1.000 19.526 97 LYS A C 1
ATOM 656 O O . LYS A 1 103 ? 59.801 99.169 -11.407 1.000 19.938 97 LYS A O 1
ATOM 662 N N . TYR A 1 104 ? 61.079 97.676 -12.585 1.000 17.276 98 TYR A N 1
ATOM 663 C CA . TYR A 1 104 ? 60.587 98.037 -13.923 1.000 17.242 98 TYR A CA 1
ATOM 664 C C . TYR A 1 104 ? 59.964 96.812 -14.572 1.000 19.934 98 TYR A C 1
ATOM 665 O O . TYR A 1 104 ? 60.691 95.774 -14.767 1.000 19.710 98 TYR A O 1
ATOM 674 N N . ASP A 1 105 ? 58.703 96.927 -15.008 1.000 19.562 99 ASP A N 1
ATOM 675 C CA . ASP A 1 105 ? 57.953 95.768 -15.539 1.000 22.556 99 ASP A CA 1
ATOM 676 C C . ASP A 1 105 ? 58.192 95.565 -17.018 1.000 21.883 99 ASP A C 1
ATOM 677 O O . ASP A 1 105 ? 57.800 94.516 -17.516 1.000 21.639 99 ASP A O 1
ATOM 682 N N . SER A 1 106 ? 58.761 96.515 -17.744 1.000 19.791 100 SER A N 1
ATOM 683 C CA . SER A 1 106 ? 58.893 96.321 -19.196 1.000 22.601 100 SER A CA 1
ATOM 684 C C . SER A 1 106 ? 60.268 96.826 -19.679 1.000 18.141 100 SER A C 1
ATOM 685 O O . SER A 1 106 ? 61.081 97.188 -18.828 1.000 18.956 100 SER A O 1
ATOM 688 N N . ALA A 1 107 ? 60.477 96.834 -20.976 1.000 18.669 101 ALA A N 1
ATOM 689 C CA . ALA A 1 107 ? 61.726 97.221 -21.643 1.000 19.183 101 ALA A CA 1
ATOM 690 C C . ALA A 1 107 ? 62.093 98.645 -21.217 1.000 20.765 101 ALA A C 1
ATOM 691 O O . ALA A 1 107 ? 61.188 99.520 -21.161 1.000 19.629 101 ALA A O 1
ATOM 693 N N . VAL A 1 108 ? 63.345 98.851 -20.809 1.000 17.610 102 VAL A N 1
ATOM 694 C CA . VAL A 1 108 ? 63.824 100.194 -20.394 1.000 19.906 102 VAL A CA 1
ATOM 695 C C . VAL A 1 108 ? 64.985 100.606 -21.281 1.000 19.609 102 VAL A C 1
ATOM 696 O O . VAL A 1 108 ? 65.775 99.744 -21.738 1.000 17.539 102 VAL A O 1
ATOM 700 N N . GLY A 1 109 ? 65.067 101.911 -21.490 1.000 20.400 103 GLY A N 1
ATOM 701 C CA . GLY A 1 109 ? 66.115 102.594 -22.249 1.000 18.965 103 GLY A CA 1
ATOM 702 C C . GLY A 1 109 ? 66.765 103.639 -21.392 1.000 18.617 103 GLY A C 1
ATOM 703 O O . GLY A 1 109 ? 66.105 104.184 -20.498 1.000 18.473 103 GLY A O 1
ATOM 704 N N . LEU A 1 110 ? 68.032 103.923 -21.672 1.000 20.164 104 LEU A N 1
ATOM 705 C CA . LEU A 1 110 ? 68.788 105.017 -21.031 1.000 20.552 104 LEU A CA 1
ATOM 706 C C . LEU A 1 110 ? 69.376 105.859 -22.150 1.000 20.811 104 LEU A C 1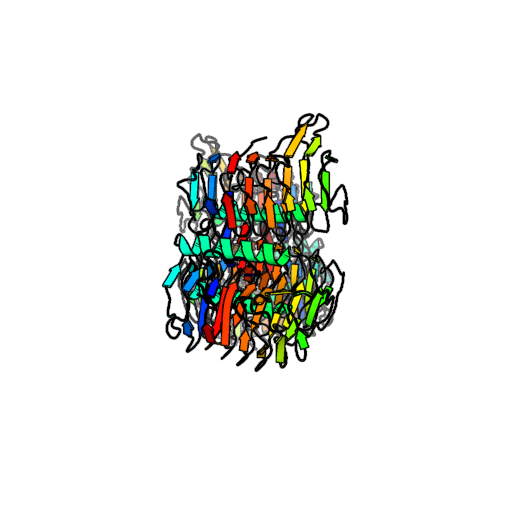
ATOM 707 O O . LEU A 1 110 ? 70.332 105.451 -22.806 1.000 19.968 104 LEU A O 1
ATOM 712 N N . ASP A 1 111 ? 68.744 107.003 -22.374 1.000 21.485 105 ASP A N 1
ATOM 713 C CA . ASP A 1 111 ? 69.198 108.043 -23.310 1.000 23.016 105 ASP A CA 1
ATOM 714 C C . ASP A 1 111 ? 69.527 109.257 -22.445 1.000 24.218 105 ASP A C 1
ATOM 715 O O . ASP A 1 111 ? 68.671 109.652 -21.652 1.000 26.267 105 ASP A O 1
ATOM 720 N N . GLY A 1 112 ? 70.743 109.769 -22.525 1.000 21.792 106 GLY A N 1
ATOM 721 C CA . GLY A 1 112 ? 71.195 110.900 -21.699 1.000 20.223 106 GLY A CA 1
ATOM 722 C C . GLY A 1 112 ? 71.951 110.420 -20.491 1.000 19.801 106 GLY A C 1
ATOM 723 O O . GLY A 1 112 ? 72.777 109.519 -20.635 1.000 20.625 106 GLY A O 1
ATOM 724 N N . VAL A 1 113 ? 71.682 110.979 -19.336 1.000 17.779 107 VAL A N 1
ATOM 725 C CA . VAL A 1 113 ? 72.522 110.751 -18.151 1.000 19.083 107 VAL A CA 1
ATOM 726 C C . VAL A 1 113 ? 71.622 110.276 -17.032 1.000 20.508 107 VAL A C 1
ATOM 727 O O . VAL A 1 113 ? 70.596 110.915 -16.771 1.000 20.563 107 VAL A O 1
ATOM 731 N N . LEU A 1 114 ? 72.067 109.247 -16.335 1.000 18.431 108 LEU A N 1
ATOM 732 C CA . LEU A 1 114 ? 71.448 108.802 -15.084 1.000 18.385 108 LEU A CA 1
ATOM 733 C C . LEU A 1 114 ? 72.422 109.065 -13.947 1.000 18.193 108 LEU A C 1
ATOM 734 O O . LEU A 1 114 ? 73.578 108.644 -14.033 1.000 18.309 108 LEU A O 1
ATOM 739 N N . THR A 1 115 ? 71.930 109.669 -12.876 1.000 18.627 109 THR A N 1
ATOM 740 C CA . THR A 1 115 ? 72.722 110.030 -11.699 1.000 18.030 109 THR A CA 1
ATOM 741 C C . THR A 1 115 ? 72.312 109.132 -10.557 1.000 18.118 109 THR A C 1
ATOM 742 O O . THR A 1 115 ? 71.145 109.071 -10.267 1.000 21.615 109 THR A O 1
ATOM 746 N N . LEU A 1 116 ? 73.280 108.481 -9.941 1.000 18.271 110 LEU A N 1
ATOM 747 C CA . LEU A 1 116 ? 73.089 107.684 -8.732 1.000 19.916 110 LEU A CA 1
ATOM 748 C C . LEU A 1 116 ? 73.656 108.488 -7.573 1.000 21.092 110 LEU A C 1
ATOM 749 O O . LEU A 1 116 ? 74.866 108.703 -7.517 1.000 19.130 110 LEU A O 1
ATOM 754 N N . ASP A 1 117 ? 72.746 108.909 -6.693 1.000 22.213 111 ASP A N 1
ATOM 755 C CA . ASP A 1 117 ? 73.021 109.822 -5.557 1.000 20.276 111 ASP A CA 1
ATOM 756 C C . ASP A 1 117 ? 73.153 109.022 -4.277 1.000 19.193 111 ASP A C 1
ATOM 757 O O . ASP A 1 117 ? 72.176 108.555 -3.773 1.000 22.572 111 ASP A O 1
ATOM 762 N N . GLY A 1 118 ? 74.362 108.891 -3.780 1.000 19.347 112 GLY A N 1
ATOM 763 C CA . GLY A 1 118 ? 74.645 108.212 -2.516 1.000 24.504 112 GLY A CA 1
ATOM 764 C C . GLY A 1 118 ? 74.132 108.978 -1.306 1.000 24.017 112 GLY A C 1
ATOM 765 O O . GLY A 1 118 ? 74.151 108.369 -0.242 1.000 25.653 112 GLY A O 1
ATOM 766 N N . ALA A 1 119 ? 73.718 110.248 -1.446 1.000 26.309 113 ALA A N 1
ATOM 767 C CA . ALA A 1 119 ? 73.156 111.034 -0.314 1.000 27.909 113 ALA A CA 1
ATOM 768 C C . ALA A 1 119 ? 74.131 111.012 0.863 1.000 28.257 113 ALA A C 1
ATOM 769 O O . ALA A 1 119 ? 73.678 110.946 1.995 1.000 34.460 113 ALA A O 1
ATOM 771 N N . GLY A 1 120 ? 75.431 110.975 0.585 1.000 28.041 114 GLY A N 1
ATOM 772 C CA . GLY A 1 120 ? 76.514 111.024 1.573 1.000 30.823 114 GLY A CA 1
ATOM 773 C C . GLY A 1 120 ? 76.687 109.717 2.313 1.000 34.301 114 GLY A C 1
ATOM 774 O O . GLY A 1 120 ? 77.457 109.694 3.279 1.000 34.185 114 GLY A O 1
ATOM 775 N N . ASP A 1 121 ? 76.055 108.634 1.856 1.000 34.209 115 ASP A N 1
ATOM 776 C CA . ASP A 1 121 ? 76.209 107.300 2.486 1.000 33.844 115 ASP A CA 1
ATOM 777 C C . ASP A 1 121 ? 76.827 106.324 1.461 1.000 32.222 115 ASP A C 1
ATOM 778 O O . ASP A 1 121 ? 76.088 105.901 0.548 1.000 30.196 115 ASP A O 1
ATOM 783 N N . ALA A 1 122 ? 78.106 105.975 1.626 1.000 30.334 116 ALA A N 1
ATOM 784 C CA . ALA A 1 122 ? 78.890 105.097 0.718 1.000 32.078 116 ALA A CA 1
ATOM 785 C C . ALA A 1 122 ? 78.309 103.682 0.719 1.000 28.900 116 ALA A C 1
ATOM 786 O O . ALA A 1 122 ? 78.556 102.959 -0.235 1.000 30.186 116 ALA A O 1
ATOM 788 N N . SER A 1 123 ? 77.564 103.297 1.742 1.000 26.048 117 SER A N 1
ATOM 789 C CA . SER A 1 123 ? 76.965 101.943 1.827 1.000 28.373 117 SER A CA 1
ATOM 790 C C . SER A 1 123 ? 75.671 101.905 0.994 1.000 24.577 117 SER A C 1
ATOM 791 O O . SER A 1 123 ? 75.028 100.873 0.969 1.000 27.930 117 SER A O 1
ATOM 794 N N . SER A 1 124 ? 75.258 103.000 0.369 1.000 23.296 118 SER A N 1
ATOM 795 C CA . SER A 1 124 ? 74.076 103.046 -0.533 1.000 22.881 118 SER A CA 1
ATOM 796 C C . SER A 1 124 ? 74.134 101.864 -1.528 1.000 22.423 118 SER A C 1
ATOM 797 O O . SER A 1 124 ? 75.184 101.686 -2.137 1.000 19.368 118 SER A O 1
ATOM 800 N N . VAL A 1 125 ? 73.024 101.148 -1.726 1.000 21.429 119 VAL A N 1
ATOM 801 C CA . VAL A 1 125 ? 72.925 100.078 -2.756 1.000 20.787 119 VAL A CA 1
ATOM 802 C C . VAL A 1 125 ? 71.793 100.399 -3.714 1.000 19.591 119 VAL A C 1
ATOM 803 O O . VAL A 1 125 ? 70.717 100.899 -3.270 1.000 18.441 119 VAL A O 1
ATOM 807 N N . TRP A 1 126 ? 72.035 100.152 -5.014 1.000 18.233 120 TRP A N 1
ATOM 808 C CA . TRP A 1 126 ? 71.030 100.218 -6.085 1.000 17.077 120 TRP A CA 1
ATOM 809 C C . TRP A 1 126 ? 70.870 98.823 -6.701 1.000 17.311 120 TRP A C 1
ATOM 810 O O . TRP A 1 126 ? 71.873 98.213 -7.146 1.000 16.608 120 TRP A O 1
ATOM 821 N N . VAL A 1 127 ? 69.636 98.362 -6.770 1.000 15.964 121 VAL A N 1
ATOM 822 C CA . VAL A 1 127 ? 69.281 97.135 -7.530 1.000 16.060 121 VAL A CA 1
ATOM 823 C C . VAL A 1 127 ? 68.187 97.547 -8.497 1.000 17.291 121 VAL A C 1
ATOM 824 O O . VAL A 1 127 ? 67.087 97.914 -8.042 1.000 16.953 121 VAL A O 1
ATOM 828 N N . PHE A 1 128 ? 68.501 97.535 -9.785 1.000 16.393 122 PHE A N 1
ATOM 829 C CA . PHE A 1 128 ? 67.537 97.757 -10.854 1.000 16.098 122 PHE A CA 1
ATOM 830 C C . PHE A 1 128 ? 67.008 96.402 -11.286 1.000 15.970 122 PHE A C 1
ATOM 831 O O . PHE A 1 128 ? 67.741 95.655 -11.930 1.000 15.974 122 PHE A O 1
ATOM 839 N N . GLN A 1 129 ? 65.721 96.186 -11.026 1.000 15.644 123 GLN A N 1
ATOM 840 C CA . GLN A 1 129 ? 64.996 94.946 -11.397 1.000 16.388 123 GLN A CA 1
ATOM 841 C C . GLN A 1 129 ? 64.319 95.234 -12.722 1.000 16.001 123 GLN A C 1
ATOM 842 O O . GLN A 1 129 ? 63.187 95.822 -12.713 1.000 16.503 123 GLN A O 1
ATOM 848 N N . LEU A 1 130 ? 65.002 94.930 -13.821 1.000 15.354 124 LEU A N 1
ATOM 849 C CA . LEU A 1 130 ? 64.506 95.195 -15.186 1.000 15.540 124 LEU A CA 1
ATOM 850 C C . LEU A 1 130 ? 63.889 93.900 -15.717 1.000 17.878 124 LEU A C 1
ATOM 851 O O . LEU A 1 130 ? 64.604 92.937 -15.949 1.000 16.596 124 LEU A O 1
ATOM 856 N N . ALA A 1 131 ? 62.567 93.825 -15.784 1.000 17.351 125 ALA A N 1
ATOM 857 C CA . ALA A 1 131 ? 61.892 92.550 -16.086 1.000 17.782 125 ALA A CA 1
ATOM 858 C C . ALA A 1 131 ? 62.327 92.008 -17.451 1.000 18.547 125 ALA A C 1
ATOM 859 O O . ALA A 1 131 ? 62.300 90.793 -17.577 1.000 18.626 125 ALA A O 1
ATOM 861 N N . THR A 1 132 ? 62.613 92.830 -18.454 1.000 15.430 126 THR A N 1
ATOM 862 C CA . THR A 1 132 ? 62.998 92.332 -19.792 1.000 16.384 126 THR A CA 1
ATOM 863 C C . THR A 1 132 ? 64.348 92.941 -20.202 1.000 17.219 126 THR A C 1
ATOM 864 O O . THR A 1 132 ? 65.353 92.615 -19.547 1.000 16.615 126 THR A O 1
ATOM 868 N N . THR A 1 133 ? 64.375 93.754 -21.262 1.000 15.502 127 THR A N 1
ATOM 869 C CA . THR A 1 133 ? 65.603 94.274 -21.884 1.000 15.529 127 THR A CA 1
ATOM 870 C C . THR A 1 133 ? 66.083 95.568 -21.209 1.000 16.266 127 THR A C 1
ATOM 871 O O . THR A 1 133 ? 65.270 96.342 -20.591 1.000 16.849 127 THR A O 1
ATOM 875 N N . LEU A 1 134 ? 67.390 95.789 -21.313 1.000 14.920 128 LEU A N 1
ATOM 876 C CA . LEU A 1 134 ? 68.039 97.084 -21.037 1.000 16.677 128 LEU A CA 1
ATOM 877 C C . LEU A 1 134 ? 68.731 97.470 -22.325 1.000 16.133 128 LEU A C 1
ATOM 878 O O . LEU A 1 134 ? 69.558 96.700 -22.823 1.000 15.446 128 LEU A O 1
ATOM 883 N N . VAL A 1 135 ? 68.406 98.635 -22.847 1.000 15.673 129 VAL A N 1
ATOM 884 C CA . VAL A 1 135 ? 69.147 99.244 -23.979 1.000 14.983 129 VAL A CA 1
ATOM 885 C C . VAL A 1 135 ? 69.640 100.620 -23.535 1.000 15.446 129 VAL A C 1
ATOM 886 O O . VAL A 1 135 ? 68.799 101.463 -23.127 1.000 14.783 129 VAL A O 1
ATOM 890 N N . THR A 1 136 ? 70.933 100.846 -23.592 1.000 15.517 130 THR A N 1
ATOM 891 C CA . THR A 1 136 ? 71.527 102.185 -23.376 1.000 15.880 130 THR A CA 1
ATOM 892 C C . THR A 1 136 ? 71.832 102.749 -24.750 1.000 16.007 130 THR A C 1
ATOM 893 O O . THR A 1 136 ? 72.237 101.992 -25.674 1.000 16.289 130 THR A O 1
ATOM 897 N N . TYR A 1 137 ? 71.612 104.060 -24.912 1.000 16.597 131 TYR A N 1
ATOM 898 C CA . TYR A 1 137 ? 71.782 104.731 -26.224 1.000 17.751 131 TYR A CA 1
ATOM 899 C C . TYR A 1 137 ? 73.218 105.244 -26.349 1.000 16.743 131 TYR A C 1
ATOM 900 O O . TYR A 1 137 ? 73.962 105.285 -25.366 1.000 17.178 131 TYR A O 1
ATOM 909 N N . ALA A 1 138 ? 73.564 105.611 -27.570 1.000 16.622 132 ALA A N 1
ATOM 910 C CA . ALA A 1 138 ? 74.883 106.137 -27.954 1.000 17.909 132 ALA A CA 1
ATOM 911 C C . ALA A 1 138 ? 75.201 107.306 -27.022 1.000 17.055 132 ALA A C 1
ATOM 912 O O . ALA A 1 138 ? 74.299 108.155 -26.729 1.000 17.485 132 ALA A O 1
ATOM 914 N N . SER A 1 139 ? 76.391 107.277 -26.455 1.000 16.769 133 SER A N 1
ATOM 915 C CA . SER A 1 139 ? 76.947 108.370 -25.617 1.000 17.806 133 SER A CA 1
ATOM 916 C C . SER A 1 139 ? 76.095 108.585 -24.380 1.000 18.111 133 SER A C 1
ATOM 917 O O . SER A 1 139 ? 76.273 109.598 -23.712 1.000 17.611 133 SER A O 1
ATOM 920 N N . SER A 1 140 ? 75.299 107.599 -23.978 1.000 16.381 134 SER A N 1
ATOM 921 C CA . SER A 1 140 ? 74.608 107.674 -22.680 1.000 14.367 134 SER A CA 1
ATOM 922 C C . SER A 1 140 ? 75.635 107.482 -21.561 1.000 14.620 134 SER A C 1
ATOM 923 O O . SER A 1 140 ? 76.695 106.875 -21.805 1.000 15.946 134 SER A O 1
ATOM 926 N N . SER A 1 141 ? 75.325 107.917 -20.356 1.000 14.986 135 SER A N 1
ATOM 927 C CA . SER A 1 141 ? 76.245 107.772 -19.218 1.000 15.763 135 SER A CA 1
ATOM 928 C C . SER A 1 141 ? 75.521 107.627 -17.909 1.000 15.626 135 SER A C 1
ATOM 929 O O . SER A 1 141 ? 74.476 108.252 -17.675 1.000 17.454 135 SER A O 1
ATOM 932 N N . ILE A 1 142 ? 76.130 106.866 -17.050 1.000 15.151 136 ILE A N 1
ATOM 933 C CA . ILE A 1 142 ? 75.721 106.732 -15.641 1.000 16.638 136 ILE A CA 1
ATOM 934 C C . ILE A 1 142 ? 76.811 107.365 -14.792 1.000 17.842 136 ILE A C 1
ATOM 935 O O . ILE A 1 142 ? 77.978 107.007 -14.961 1.000 17.625 136 ILE A O 1
ATOM 940 N N . ILE A 1 143 ? 76.439 108.241 -13.888 1.000 16.939 137 ILE A N 1
ATOM 941 C CA . ILE A 1 143 ? 77.406 108.946 -13.011 1.000 19.491 137 ILE A CA 1
ATOM 942 C C . ILE A 1 143 ? 77.029 108.726 -11.548 1.000 19.285 137 ILE A C 1
ATOM 943 O O . ILE A 1 143 ? 75.829 108.421 -11.216 1.000 18.025 137 ILE A O 1
ATOM 948 N N . LEU A 1 144 ? 78.031 108.853 -10.714 1.000 17.515 138 LEU A N 1
ATOM 949 C CA . LEU A 1 144 ? 77.935 108.640 -9.267 1.000 19.421 138 LEU A CA 1
ATOM 950 C C . LEU A 1 144 ? 78.115 109.981 -8.552 1.000 22.541 138 LEU A C 1
ATOM 951 O O . LEU A 1 144 ? 79.126 110.625 -8.830 1.000 20.500 138 LEU A O 1
ATOM 956 N N . THR A 1 145 ? 77.265 110.307 -7.588 1.000 21.569 139 THR A N 1
ATOM 957 C CA . THR A 1 145 ? 77.464 111.530 -6.763 1.000 23.988 139 THR A CA 1
ATOM 958 C C . THR A 1 145 ? 77.354 111.183 -5.284 1.000 24.953 139 THR A C 1
ATOM 959 O O . THR A 1 145 ? 76.763 110.135 -4.945 1.000 20.465 139 THR A O 1
ATOM 963 N N . ASN A 1 146 ? 77.906 112.052 -4.429 1.000 25.673 140 ASN A N 1
ATOM 964 C CA . ASN A 1 146 ? 77.625 112.054 -2.978 1.000 24.843 140 ASN A CA 1
ATOM 965 C C . ASN A 1 146 ? 77.896 110.678 -2.404 1.000 23.523 140 ASN A C 1
ATOM 966 O O . ASN A 1 146 ? 77.073 110.213 -1.613 1.000 23.961 140 ASN A O 1
ATOM 971 N N . GLY A 1 147 ? 79.022 110.075 -2.770 1.000 23.027 141 GLY A N 1
ATOM 972 C CA . GLY A 1 147 ? 79.551 108.845 -2.140 1.000 25.687 141 GLY A CA 1
ATOM 973 C C . GLY A 1 147 ? 79.097 107.541 -2.818 1.000 24.898 141 GLY A C 1
ATOM 974 O O . GLY A 1 147 ? 79.478 106.439 -2.311 1.000 25.788 141 GLY A O 1
ATOM 975 N N . ALA A 1 148 ? 78.279 107.612 -3.866 1.000 22.542 142 ALA A N 1
ATOM 976 C CA . ALA A 1 148 ? 77.803 106.393 -4.569 1.000 20.604 142 ALA A CA 1
ATOM 977 C C . ALA A 1 148 ? 79.025 105.612 -5.043 1.000 19.606 142 ALA A C 1
ATOM 978 O O . ALA A 1 148 ? 79.943 106.219 -5.570 1.000 18.298 142 ALA A O 1
ATOM 980 N N . LYS A 1 149 ? 78.988 104.291 -4.927 1.000 21.978 143 LYS A N 1
ATOM 981 C CA . LYS A 1 149 ? 80.077 103.400 -5.428 1.000 22.786 143 LYS A CA 1
ATOM 982 C C . LYS A 1 149 ? 79.563 102.435 -6.504 1.000 18.615 143 LYS A C 1
ATOM 983 O O . LYS A 1 149 ? 78.524 101.802 -6.276 1.000 17.158 143 LYS A O 1
ATOM 989 N N . ALA A 1 150 ? 80.279 102.320 -7.623 1.000 18.826 144 ALA A N 1
ATOM 990 C CA . ALA A 1 150 ? 79.903 101.446 -8.765 1.000 18.952 144 ALA A CA 1
ATOM 991 C C . ALA A 1 150 ? 79.684 100.016 -8.279 1.000 18.265 144 ALA A C 1
ATOM 992 O O . ALA A 1 150 ? 78.741 99.336 -8.744 1.000 18.639 144 ALA A O 1
ATOM 994 N N . ASN A 1 151 ? 80.511 99.558 -7.347 1.000 19.105 145 ASN A N 1
ATOM 995 C CA . ASN A 1 151 ? 80.446 98.150 -6.912 1.000 20.935 145 ASN A CA 1
ATOM 996 C C . ASN A 1 151 ? 79.170 97.901 -6.103 1.000 20.677 145 ASN A C 1
ATOM 997 O O . ASN A 1 151 ? 78.912 96.746 -5.813 1.000 20.716 145 ASN A O 1
ATOM 1002 N N . ASN A 1 152 ? 78.380 98.933 -5.783 1.000 18.914 146 ASN A N 1
ATOM 1003 C CA . ASN A 1 152 ? 77.116 98.792 -5.015 1.000 18.211 146 ASN A CA 1
ATOM 1004 C C . ASN A 1 152 ? 75.912 99.025 -5.922 1.000 17.220 146 ASN A C 1
ATOM 1005 O O . ASN A 1 152 ? 74.786 99.177 -5.389 1.000 17.097 146 ASN A O 1
ATOM 1010 N N . VAL A 1 153 ? 76.112 98.939 -7.242 1.000 14.936 147 VAL A N 1
ATOM 1011 C CA . VAL A 1 153 ? 75.071 99.122 -8.261 1.000 15.130 147 VAL A CA 1
ATOM 1012 C C . VAL A 1 153 ? 74.915 97.809 -9.015 1.000 16.144 147 VAL A C 1
ATOM 1013 O O . VAL A 1 153 ? 75.939 97.283 -9.461 1.000 15.047 147 VAL A O 1
ATOM 1017 N N . PHE A 1 154 ? 73.691 97.302 -9.113 1.000 15.351 148 PHE A N 1
ATOM 1018 C CA . PHE A 1 154 ? 73.349 96.008 -9.758 1.000 15.162 148 PHE A CA 1
ATOM 1019 C C . PHE A 1 154 ? 72.238 96.246 -10.768 1.000 15.464 148 PHE A C 1
ATOM 1020 O O . PHE A 1 154 ? 71.133 96.739 -10.399 1.000 16.324 148 PHE A O 1
ATOM 1028 N N . TRP A 1 155 ? 72.532 95.936 -12.015 1.000 13.767 149 TRP A N 1
ATOM 1029 C CA . TRP A 1 155 ? 71.583 95.947 -13.139 1.000 13.576 149 TRP A CA 1
ATOM 1030 C C . TRP A 1 155 ? 71.115 94.498 -13.365 1.000 13.998 149 TRP A C 1
ATOM 1031 O O . TRP A 1 155 ? 71.894 93.696 -13.892 1.000 14.419 149 TRP A O 1
ATOM 1042 N N . ILE A 1 156 ? 69.955 94.150 -12.840 1.000 14.839 150 ILE A N 1
ATOM 1043 C CA . ILE A 1 156 ? 69.410 92.764 -12.915 1.000 12.391 150 ILE A CA 1
ATOM 1044 C C . ILE A 1 156 ? 68.532 92.721 -14.150 1.000 13.026 150 ILE A C 1
ATOM 1045 O O . ILE A 1 156 ? 67.371 93.276 -14.133 1.000 14.137 150 ILE A O 1
ATOM 1050 N N . VAL A 1 157 ? 69.119 92.271 -15.253 1.000 11.855 151 VAL A N 1
ATOM 1051 C CA . VAL A 1 157 ? 68.479 92.367 -16.583 1.000 13.309 151 VAL A CA 1
ATOM 1052 C C . VAL A 1 157 ? 67.743 91.045 -16.865 1.000 13.575 151 VAL A C 1
ATOM 1053 O O . VAL A 1 157 ? 68.428 89.981 -17.045 1.000 12.905 151 VAL A O 1
ATOM 1057 N N . GLY A 1 158 ? 66.412 91.131 -16.956 1.000 15.456 152 GLY A N 1
ATOM 1058 C CA . GLY A 1 158 ? 65.499 89.976 -17.013 1.000 14.586 152 GLY A CA 1
ATOM 1059 C C . GLY A 1 158 ? 65.668 89.176 -18.289 1.000 14.789 152 GLY A C 1
ATOM 1060 O O . GLY A 1 158 ? 65.482 87.943 -18.226 1.000 14.949 152 GLY A O 1
ATOM 1061 N N . SER A 1 159 ? 66.078 89.794 -19.405 1.000 14.689 153 SER A N 1
ATOM 1062 C CA . SER A 1 159 ? 66.492 89.067 -20.636 1.000 14.011 153 SER A CA 1
ATOM 1063 C C . SER A 1 159 ? 67.916 89.494 -21.050 1.000 14.829 153 SER A C 1
ATOM 1064 O O . SER A 1 159 ? 68.898 88.983 -20.434 1.000 13.696 153 SER A O 1
ATOM 1067 N N . SER A 1 160 ? 68.040 90.434 -21.997 1.000 13.634 154 SER A N 1
ATOM 1068 C CA . SER A 1 160 ? 69.336 90.783 -22.600 1.000 13.669 154 SER A CA 1
ATOM 1069 C C . SER A 1 160 ? 69.590 92.282 -22.495 1.000 13.396 154 SER A C 1
ATOM 1070 O O . SER A 1 160 ? 68.623 93.081 -22.475 1.000 13.593 154 SER A O 1
ATOM 1073 N N . ALA A 1 161 ? 70.872 92.633 -22.384 1.000 13.166 155 ALA A N 1
ATOM 1074 C CA . ALA A 1 161 ? 71.345 94.020 -22.302 1.000 12.440 155 ALA A CA 1
ATOM 1075 C C . ALA A 1 161 ? 72.064 94.361 -23.601 1.000 13.551 155 ALA A C 1
ATOM 1076 O O . ALA A 1 161 ? 72.928 93.564 -24.068 1.000 12.974 155 ALA A O 1
ATOM 1078 N N . THR A 1 162 ? 71.772 95.567 -24.111 1.000 12.796 156 THR A N 1
ATOM 1079 C CA . THR A 1 162 ? 72.473 96.163 -25.258 1.000 13.965 156 THR A CA 1
ATOM 1080 C C . THR A 1 162 ? 73.073 97.479 -24.760 1.000 14.509 156 THR A C 1
ATOM 1081 O O . THR A 1 162 ? 72.267 98.396 -24.424 1.000 13.905 156 THR A O 1
ATOM 1085 N N . LEU A 1 163 ? 74.400 97.591 -24.703 1.000 13.914 157 LEU A N 1
ATOM 1086 C CA . LEU A 1 163 ? 75.040 98.843 -24.234 1.000 16.045 157 LEU A CA 1
ATOM 1087 C C . LEU A 1 163 ? 75.437 99.641 -25.488 1.000 15.092 157 LEU A C 1
ATOM 1088 O O . LEU A 1 163 ? 76.160 99.122 -26.368 1.000 15.444 157 LEU A O 1
ATOM 1093 N N . GLY A 1 164 ? 74.980 100.884 -25.592 1.000 14.964 158 GLY A N 1
ATOM 1094 C CA . GLY A 1 164 ? 75.101 101.594 -26.885 1.000 14.266 158 GLY A CA 1
ATOM 1095 C C . GLY A 1 164 ? 76.524 102.054 -27.196 1.000 13.905 158 GLY A C 1
ATOM 1096 O O . GLY A 1 164 ? 77.394 102.061 -26.278 1.000 15.050 158 GLY A O 1
ATOM 1097 N N . THR A 1 165 ? 76.764 102.468 -28.435 1.000 14.261 159 THR A N 1
ATOM 1098 C CA . THR A 1 165 ? 78.107 102.898 -28.912 1.000 16.144 159 THR A CA 1
ATOM 1099 C C . THR A 1 165 ? 78.574 104.115 -28.108 1.000 15.343 159 THR A C 1
ATOM 1100 O O . THR A 1 165 ? 77.778 105.057 -27.879 1.000 13.492 159 THR A O 1
ATOM 1104 N N . TYR A 1 166 ? 79.763 104.004 -27.525 1.000 15.052 160 TYR A N 1
ATOM 1105 C CA . TYR A 1 166 ? 80.439 105.095 -26.790 1.000 17.270 160 TYR A CA 1
ATOM 1106 C C . TYR A 1 166 ? 79.703 105.422 -25.508 1.000 18.087 160 TYR A C 1
ATOM 1107 O O . TYR A 1 166 ? 80.046 106.443 -24.886 1.000 18.188 160 TYR A O 1
ATOM 1116 N N . SER A 1 167 ? 78.783 104.552 -25.062 1.000 16.098 161 SER A N 1
ATOM 1117 C CA . SER A 1 167 ? 78.076 104.722 -23.781 1.000 15.089 161 SER A CA 1
ATOM 1118 C C . SER A 1 167 ? 79.017 104.423 -22.622 1.000 14.535 161 SER A C 1
ATOM 1119 O O . SER A 1 167 ? 80.072 103.797 -22.831 1.000 14.318 161 SER A O 1
ATOM 1122 N N . HIS A 1 168 ? 78.635 104.848 -21.437 1.000 12.666 162 HIS A N 1
ATOM 1123 C CA . HIS A 1 168 ? 79.374 104.587 -20.200 1.000 12.770 162 HIS A CA 1
ATOM 1124 C C . HIS A 1 168 ? 78.416 104.083 -19.138 1.000 13.702 162 HIS A C 1
ATOM 1125 O O . HIS A 1 168 ? 77.383 104.703 -18.912 1.000 14.184 162 HIS A O 1
ATOM 1132 N N . LEU A 1 169 ? 78.769 102.963 -18.505 1.000 14.217 163 LEU A N 1
ATOM 1133 C CA . LEU A 1 169 ? 77.946 102.366 -17.434 1.000 14.440 163 LEU A CA 1
ATOM 1134 C C . LEU A 1 169 ? 78.809 102.179 -16.199 1.000 13.822 163 LEU A C 1
ATOM 1135 O O . LEU A 1 169 ? 80.044 101.913 -16.310 1.000 13.460 163 LEU A O 1
ATOM 1140 N N . GLU A 1 170 ? 78.171 102.396 -15.066 1.000 12.985 164 GLU A N 1
ATOM 1141 C CA . GLU A 1 170 ? 78.707 102.091 -13.746 1.000 13.656 164 GLU A CA 1
ATOM 1142 C C . GLU A 1 170 ? 77.827 100.953 -13.219 1.000 14.536 164 GLU A C 1
ATOM 1143 O O . GLU A 1 170 ? 76.584 101.071 -13.266 1.000 15.432 164 GLU A O 1
ATOM 1149 N N . GLY A 1 171 ? 78.467 99.915 -12.716 1.000 12.404 165 GLY A N 1
ATOM 1150 C CA . GLY A 1 171 ? 77.767 98.874 -11.971 1.000 14.190 165 GLY A CA 1
ATOM 1151 C C . GLY A 1 171 ? 77.938 97.469 -12.542 1.000 14.758 165 GLY A C 1
ATOM 1152 O O . GLY A 1 171 ? 78.608 97.296 -13.560 1.000 14.318 165 GLY A O 1
ATOM 1153 N N . ASN A 1 172 ? 77.354 96.508 -11.825 1.000 14.513 166 ASN A N 1
ATOM 1154 C CA . ASN A 1 172 ? 77.402 95.053 -12.143 1.000 15.080 166 ASN A CA 1
ATOM 1155 C C . ASN A 1 172 ? 76.160 94.706 -12.959 1.000 14.433 166 ASN A C 1
ATOM 1156 O O . ASN A 1 172 ? 75.047 94.853 -12.462 1.000 15.572 166 ASN A O 1
ATOM 1161 N N . VAL A 1 173 ? 76.371 94.367 -14.217 1.000 13.356 167 VAL A N 1
ATOM 1162 C CA . VAL A 1 173 ? 75.322 93.960 -15.146 1.000 13.993 167 VAL A CA 1
ATOM 1163 C C . VAL A 1 173 ? 75.225 92.447 -14.997 1.000 14.724 167 VAL A C 1
ATOM 1164 O O . VAL A 1 173 ? 76.156 91.766 -15.402 1.000 13.909 167 VAL A O 1
ATOM 1168 N N . ILE A 1 174 ? 74.110 91.977 -14.448 1.000 14.148 168 ILE A N 1
ATOM 1169 C CA . ILE A 1 174 ? 73.792 90.536 -14.293 1.000 14.139 168 ILE A CA 1
ATOM 1170 C C . ILE A 1 174 ? 72.577 90.246 -15.155 1.000 11.802 168 ILE A C 1
ATOM 1171 O O . ILE A 1 174 ? 71.462 90.597 -14.795 1.000 13.111 168 ILE A O 1
ATOM 1176 N N . ALA A 1 175 ? 72.830 89.800 -16.365 1.000 11.545 169 ALA A N 1
ATOM 1177 C CA . ALA A 1 175 ? 71.770 89.540 -17.346 1.000 11.896 169 ALA A CA 1
ATOM 1178 C C . ALA A 1 175 ? 71.395 88.055 -17.353 1.000 12.169 169 ALA A C 1
ATOM 1179 O O . ALA A 1 175 ? 72.275 87.208 -17.296 1.000 12.668 169 ALA A O 1
ATOM 1181 N N . ASN A 1 176 ? 70.122 87.778 -17.575 1.000 12.576 170 ASN A N 1
ATOM 1182 C CA . ASN A 1 176 ? 69.601 86.401 -17.690 1.000 12.434 170 ASN A CA 1
ATOM 1183 C C . ASN A 1 176 ? 70.160 85.749 -18.944 1.000 13.008 170 ASN A C 1
ATOM 1184 O O . ASN A 1 176 ? 70.475 84.560 -18.904 1.000 12.341 170 ASN A O 1
ATOM 1189 N N . ALA A 1 177 ? 70.329 86.517 -20.011 1.000 13.041 171 ALA A N 1
ATOM 1190 C CA . ALA A 1 177 ? 70.765 86.002 -21.321 1.000 12.791 171 ALA A CA 1
ATOM 1191 C C . ALA A 1 177 ? 71.959 86.842 -21.833 1.000 13.525 171 ALA A C 1
ATOM 1192 O O . ALA A 1 177 ? 72.999 86.814 -21.185 1.000 14.950 171 ALA A O 1
ATOM 1194 N N . LEU A 1 178 ? 71.829 87.508 -22.968 1.000 12.170 172 LEU A N 1
ATOM 1195 C CA . LEU A 1 178 ? 72.973 88.067 -23.723 1.000 12.886 172 LEU A CA 1
ATOM 1196 C C . LEU A 1 178 ? 73.370 89.413 -23.119 1.000 13.458 172 LEU A C 1
ATOM 1197 O O . LEU A 1 178 ? 72.455 90.152 -22.695 1.000 12.439 172 LEU A O 1
ATOM 1202 N N . ILE A 1 179 ? 74.676 89.720 -23.128 1.000 12.696 173 ILE A N 1
ATOM 1203 C CA . ILE A 1 179 ? 75.152 91.117 -22.927 1.000 12.177 173 ILE A CA 1
ATOM 1204 C C . ILE A 1 179 ? 75.928 91.483 -24.163 1.000 12.743 173 ILE A C 1
ATOM 1205 O O . ILE A 1 179 ? 76.912 90.813 -24.443 1.000 13.272 173 ILE A O 1
ATOM 1210 N N . ALA A 1 180 ? 75.515 92.542 -24.856 1.000 14.039 174 ALA A N 1
ATOM 1211 C CA . ALA A 1 180 ? 76.206 93.071 -26.053 1.000 13.230 174 ALA A CA 1
ATOM 1212 C C . ALA A 1 180 ? 76.676 94.497 -25.734 1.000 15.718 174 ALA A C 1
ATOM 1213 O O . ALA A 1 180 ? 75.849 95.360 -25.440 1.000 16.042 174 ALA A O 1
ATOM 1215 N N . ALA A 1 181 ? 77.989 94.698 -25.730 1.000 15.523 175 ALA A N 1
ATOM 1216 C CA . ALA A 1 181 ? 78.599 96.026 -25.595 1.000 15.519 175 ALA A CA 1
ATOM 1217 C C . ALA A 1 181 ? 79.000 96.470 -27.001 1.000 15.116 175 ALA A C 1
ATOM 1218 O O . ALA A 1 181 ? 79.880 95.855 -27.631 1.000 16.039 175 ALA A O 1
ATOM 1220 N N . GLN A 1 182 ? 78.327 97.487 -27.503 1.000 15.266 176 GLN A N 1
ATOM 1221 C CA . GLN A 1 182 ? 78.590 98.021 -28.854 1.000 16.882 176 GLN A CA 1
ATOM 1222 C C . GLN A 1 182 ? 79.848 98.908 -28.836 1.000 15.644 176 GLN A C 1
ATOM 1223 O O . GLN A 1 182 ? 80.389 99.215 -27.747 1.000 14.298 176 GLN A O 1
ATOM 1229 N N . THR A 1 183 ? 80.323 99.225 -30.039 1.000 15.062 177 THR A N 1
ATOM 1230 C CA . THR A 1 183 ? 81.598 99.921 -30.292 1.000 15.192 177 THR A CA 1
ATOM 1231 C C . THR A 1 183 ? 81.813 101.018 -29.259 1.000 13.813 177 THR A C 1
ATOM 1232 O O . THR A 1 183 ? 81.047 101.966 -29.184 1.000 14.168 177 THR A O 1
ATOM 1236 N N . GLY A 1 184 ? 82.885 100.884 -28.520 1.000 14.347 178 GLY A N 1
ATOM 1237 C CA . GLY A 1 184 ? 83.422 101.964 -27.692 1.000 15.570 178 GLY A CA 1
ATOM 1238 C C . GLY A 1 184 ? 82.721 102.060 -26.372 1.000 14.085 178 GLY A C 1
ATOM 1239 O O . GLY A 1 184 ? 83.128 102.948 -25.592 1.000 13.484 178 GLY A O 1
ATOM 1240 N N . ALA A 1 185 ? 81.702 101.238 -26.095 1.000 14.120 179 ALA A N 1
ATOM 1241 C CA . ALA A 1 185 ? 81.071 101.304 -24.755 1.000 12.949 179 ALA A CA 1
ATOM 1242 C C . ALA A 1 185 ? 82.112 101.034 -23.666 1.000 12.933 179 ALA A C 1
ATOM 1243 O O . ALA A 1 185 ? 82.996 100.151 -23.831 1.000 12.574 179 ALA A O 1
ATOM 1245 N N . THR A 1 186 ? 81.976 101.718 -22.537 1.000 12.702 180 THR A N 1
ATOM 1246 C CA . THR A 1 186 ? 82.891 101.591 -21.391 1.000 14.443 180 THR A CA 1
ATOM 1247 C C . THR A 1 186 ? 82.062 101.255 -20.166 1.000 13.197 180 THR A C 1
ATOM 1248 O O . THR A 1 186 ? 80.878 101.702 -20.055 1.000 13.715 180 THR A O 1
ATOM 1252 N N . ILE A 1 187 ? 82.669 100.485 -19.278 1.000 12.993 181 ILE A N 1
ATOM 1253 C CA . ILE A 1 187 ? 82.007 99.981 -18.057 1.000 13.189 181 ILE A CA 1
ATOM 1254 C C . ILE A 1 187 ? 83.025 100.027 -16.919 1.000 13.117 181 ILE A C 1
ATOM 1255 O O . ILE A 1 187 ? 84.125 99.473 -17.042 1.000 15.563 181 ILE A O 1
ATOM 1260 N N . ASN A 1 188 ? 82.637 100.666 -15.837 1.000 13.704 182 ASN A N 1
ATOM 1261 C CA . ASN A 1 188 ? 83.233 100.526 -14.500 1.000 13.483 182 ASN A CA 1
ATOM 1262 C C . ASN A 1 188 ? 82.297 99.633 -13.733 1.000 13.628 182 ASN A C 1
ATOM 1263 O O . ASN A 1 188 ? 81.242 100.110 -13.242 1.000 14.410 182 ASN A O 1
ATOM 1268 N N . GLY A 1 189 ? 82.651 98.347 -13.708 1.000 13.943 183 GLY A N 1
ATOM 1269 C CA . GLY A 1 189 ? 81.771 97.293 -13.172 1.000 13.695 183 GLY A CA 1
ATOM 1270 C C . GLY A 1 189 ? 82.093 95.987 -13.839 1.000 14.421 183 GLY A C 1
ATOM 1271 O O . GLY A 1 189 ? 83.303 95.672 -13.999 1.000 15.043 183 GLY A O 1
ATOM 1272 N N . ALA A 1 190 ? 81.077 95.263 -14.267 1.000 14.702 184 ALA A N 1
ATOM 1273 C CA . ALA A 1 190 ? 81.248 93.871 -14.733 1.000 14.047 184 ALA A CA 1
ATOM 1274 C C . ALA A 1 190 ? 80.095 93.477 -15.633 1.000 12.585 184 ALA A C 1
ATOM 1275 O O . ALA A 1 190 ? 79.011 94.041 -15.468 1.000 13.093 184 ALA A O 1
ATOM 1277 N N . LEU A 1 191 ? 80.360 92.571 -16.574 1.000 11.456 185 LEU A N 1
ATOM 1278 C CA . LEU A 1 191 ? 79.364 92.012 -17.498 1.000 11.924 185 LEU A CA 1
ATOM 1279 C C . LEU A 1 191 ? 79.206 90.517 -17.193 1.000 12.238 185 LEU A C 1
ATOM 1280 O O . LEU A 1 191 ? 80.113 89.749 -17.563 1.000 12.744 185 LEU A O 1
ATOM 1285 N N . LEU A 1 192 ? 78.142 90.144 -16.458 1.000 12.287 186 LEU A N 1
ATOM 1286 C CA . LEU A 1 192 ? 77.913 88.755 -15.998 1.000 12.596 186 LEU A CA 1
ATOM 1287 C C . LEU A 1 192 ? 76.668 88.218 -16.703 1.000 11.814 186 LEU A C 1
ATOM 1288 O O . LEU A 1 192 ? 75.513 88.534 -16.290 1.000 12.381 186 LEU A O 1
ATOM 1293 N N . ALA A 1 193 ? 76.888 87.517 -17.808 1.000 12.212 187 ALA A N 1
ATOM 1294 C CA . ALA A 1 193 ? 75.843 87.093 -18.761 1.000 11.781 187 ALA A CA 1
ATOM 1295 C C . ALA A 1 193 ? 75.380 85.680 -18.438 1.000 12.790 187 ALA A C 1
ATOM 1296 O O . ALA A 1 193 ? 76.178 84.919 -17.864 1.000 13.950 187 ALA A O 1
ATOM 1298 N N . GLY A 1 194 ? 74.138 85.379 -18.785 1.000 12.033 188 GLY A N 1
ATOM 1299 C CA . GLY A 1 194 ? 73.598 84.019 -18.655 1.000 13.321 188 GLY A CA 1
ATOM 1300 C C . GLY A 1 194 ? 73.787 83.223 -19.941 1.000 13.770 188 GLY A C 1
ATOM 1301 O O . GLY A 1 194 ? 73.538 82.009 -19.923 1.000 14.260 188 GLY A O 1
ATOM 1302 N N . SER A 1 195 ? 74.152 83.870 -21.050 1.000 13.698 189 SER A N 1
ATOM 1303 C CA . SER A 1 195 ? 74.431 83.178 -22.339 1.000 13.882 189 SER A CA 1
ATOM 1304 C C . SER A 1 195 ? 75.827 83.553 -22.850 1.000 13.401 189 SER A C 1
ATOM 1305 O O . SER A 1 195 ? 76.787 82.861 -22.478 1.000 14.108 189 SER A O 1
ATOM 1308 N N . ALA A 1 196 ? 75.933 84.578 -23.701 1.000 12.577 190 ALA A N 1
ATOM 1309 C CA . ALA A 1 196 ? 77.204 85.046 -24.276 1.000 12.107 190 ALA A CA 1
ATOM 1310 C C . ALA A 1 196 ? 77.391 86.529 -23.946 1.000 12.772 190 ALA A C 1
ATOM 1311 O O . ALA A 1 196 ? 76.415 87.209 -23.592 1.000 12.124 190 ALA A O 1
ATOM 1313 N N . VAL A 1 197 ? 78.629 86.982 -24.026 1.000 13.746 191 VAL A N 1
ATOM 1314 C CA . VAL A 1 197 ? 78.970 88.430 -24.042 1.000 13.550 191 VAL A CA 1
ATOM 1315 C C . VAL A 1 197 ? 79.559 88.733 -25.420 1.000 13.806 191 VAL A C 1
ATOM 1316 O O . VAL A 1 197 ? 80.493 88.013 -25.847 1.000 13.437 191 VAL A O 1
ATOM 1320 N N . THR A 1 198 ? 79.055 89.754 -26.090 1.000 13.628 192 THR A N 1
ATOM 1321 C CA . THR A 1 198 ? 79.698 90.265 -27.328 1.000 13.304 192 THR A CA 1
ATOM 1322 C C . THR A 1 198 ? 80.311 91.627 -27.026 1.000 13.383 192 THR A C 1
ATOM 1323 O O . THR A 1 198 ? 79.672 92.440 -26.280 1.000 12.145 192 THR A O 1
ATOM 1327 N N . LEU A 1 199 ? 81.528 91.824 -27.522 1.000 13.069 193 LEU A N 1
ATOM 1328 C CA . LEU A 1 199 ? 82.290 93.064 -27.255 1.000 12.749 193 LEU A CA 1
ATOM 1329 C C . LEU A 1 199 ? 82.758 93.644 -28.583 1.000 13.567 193 LEU A C 1
ATOM 1330 O O . LEU A 1 199 ? 83.082 92.889 -29.510 1.000 12.350 193 LEU A O 1
ATOM 1335 N N . ASP A 1 200 ? 82.868 94.969 -28.631 1.000 12.989 194 ASP A N 1
ATOM 1336 C CA . ASP A 1 200 ? 83.494 95.663 -29.770 1.000 13.866 194 ASP A CA 1
ATOM 1337 C C . ASP A 1 200 ? 84.229 96.897 -29.207 1.000 13.994 194 ASP A C 1
ATOM 1338 O O . ASP A 1 200 ? 83.543 97.862 -28.856 1.000 13.628 194 ASP A O 1
ATOM 1343 N N . SER A 1 201 ? 85.553 96.838 -29.119 1.000 15.015 195 SER A N 1
ATOM 1344 C CA . SER A 1 201 ? 86.417 97.963 -28.718 1.000 14.629 195 SER A CA 1
ATOM 1345 C C . SER A 1 201 ? 85.909 98.539 -27.419 1.000 14.778 195 SER A C 1
ATOM 1346 O O . SER A 1 201 ? 85.802 99.784 -27.300 1.000 13.443 195 SER A O 1
ATOM 1349 N N . ASN A 1 202 ? 85.732 97.687 -26.416 1.000 13.914 196 ASN A N 1
ATOM 1350 C CA . ASN A 1 202 ? 85.203 98.152 -25.117 1.000 13.991 196 ASN A CA 1
ATOM 1351 C C . ASN A 1 202 ? 86.314 98.256 -24.090 1.000 13.688 196 ASN A C 1
ATOM 1352 O O . ASN A 1 202 ? 87.401 97.662 -24.247 1.000 16.335 196 ASN A O 1
ATOM 1357 N N . THR A 1 203 ? 86.033 98.968 -23.013 1.000 13.155 197 THR A N 1
ATOM 1358 C CA . THR A 1 203 ? 86.885 98.916 -21.811 1.000 13.410 197 THR A CA 1
ATOM 1359 C C . THR A 1 203 ? 85.992 98.571 -20.640 1.000 12.960 197 THR A C 1
ATOM 1360 O O . THR A 1 203 ? 85.015 99.273 -20.414 1.000 14.750 197 THR A O 1
ATOM 1364 N N . VAL A 1 204 ? 86.342 97.536 -19.920 1.000 12.891 198 VAL A N 1
ATOM 1365 C CA . VAL A 1 204 ? 85.620 97.094 -18.715 1.000 12.786 198 VAL A CA 1
ATOM 1366 C C . VAL A 1 204 ? 86.633 97.035 -17.592 1.000 12.926 198 VAL A C 1
ATOM 1367 O O . VAL A 1 204 ? 87.658 96.290 -17.702 1.000 14.630 198 VAL A O 1
ATOM 1371 N N . THR A 1 205 ? 86.368 97.783 -16.549 1.000 13.377 199 THR A N 1
ATOM 1372 C CA . THR A 1 205 ? 87.235 97.824 -15.368 1.000 13.150 199 THR A CA 1
ATOM 1373 C C . THR A 1 205 ? 86.460 97.433 -14.117 1.000 12.727 199 THR A C 1
ATOM 1374 O O . THR A 1 205 ? 85.603 98.210 -13.644 1.000 12.314 199 THR A O 1
ATOM 1378 N N . VAL A 1 206 ? 86.856 96.344 -13.501 1.000 13.700 200 VAL A N 1
ATOM 1379 C CA . VAL A 1 206 ? 86.196 95.870 -12.265 1.000 15.174 200 VAL A CA 1
ATOM 1380 C C . VAL A 1 206 ? 86.500 96.861 -11.133 1.000 17.591 200 VAL A C 1
ATOM 1381 O O . VAL A 1 206 ? 87.609 97.296 -11.040 1.000 18.112 200 VAL A O 1
ATOM 1385 N N . GLN A 1 207 ? 85.517 97.147 -10.300 1.000 20.365 201 GLN A N 1
ATOM 1386 C CA . GLN A 1 207 ? 85.594 98.124 -9.186 1.000 26.257 201 GLN A CA 1
ATOM 1387 C C . GLN A 1 207 ? 85.443 97.392 -7.861 1.000 27.573 201 GLN A C 1
ATOM 1388 O O . GLN A 1 207 ? 84.793 96.363 -7.857 1.000 28.955 201 GLN A O 1
ATOM 1394 N N . ASN A 1 208 ? 85.969 97.971 -6.786 1.000 37.664 202 ASN A N 1
ATOM 1395 C CA . ASN A 1 208 ? 85.870 97.464 -5.388 1.000 44.364 202 ASN A CA 1
ATOM 1396 C C . ASN A 1 208 ? 85.131 98.476 -4.486 1.000 54.500 202 ASN A C 1
ATOM 1397 O O . ASN A 1 208 ? 84.952 99.649 -4.915 1.000 50.556 202 ASN A O 1
ATOM 1402 N N . SER A 1 209 ? 84.687 98.042 -3.293 1.000 57.966 203 SER A N 1
ATOM 1403 C CA . SER A 1 209 ? 83.959 98.873 -2.287 1.000 65.682 203 SER A CA 1
ATOM 1404 C C . SER A 1 209 ? 84.342 98.430 -0.862 1.000 70.189 203 SER A C 1
ATOM 1405 O O . SER A 1 209 ? 83.809 97.470 -0.298 1.000 69.677 203 SER A O 1
ATOM 1408 N N . THR B 1 7 ? 61.474 31.358 49.545 1.000 98.189 1 THR B N 1
ATOM 1409 C CA . THR B 1 7 ? 62.971 31.348 49.665 1.000 88.240 1 THR B CA 1
ATOM 1410 C C . THR B 1 7 ? 63.596 31.090 48.277 1.000 78.340 1 THR B C 1
ATOM 1411 O O . THR B 1 7 ? 62.832 30.981 47.277 1.000 78.111 1 THR B O 1
ATOM 1415 N N . GLY B 1 8 ? 64.929 30.979 48.214 1.000 58.662 2 GLY B N 1
ATOM 1416 C CA . GLY B 1 8 ? 65.713 31.271 46.999 1.000 49.945 2 GLY B CA 1
ATOM 1417 C C . GLY B 1 8 ? 65.940 32.774 46.884 1.000 40.312 2 GLY B C 1
ATOM 1418 O O . GLY B 1 8 ? 66.220 33.407 47.900 1.000 41.476 2 GLY B O 1
ATOM 1419 N N . LEU B 1 9 ? 65.785 33.362 45.705 1.000 32.979 3 LEU B N 1
ATOM 1420 C CA . LEU B 1 9 ? 66.043 34.809 45.501 1.000 25.109 3 LEU B CA 1
ATOM 1421 C C . LEU B 1 9 ? 64.976 35.630 46.218 1.000 23.316 3 LEU B C 1
ATOM 1422 O O . LEU B 1 9 ? 63.792 35.306 46.130 1.000 25.358 3 LEU B O 1
ATOM 1427 N N . ASP B 1 10 ? 65.365 36.714 46.848 1.000 22.844 4 ASP B N 1
ATOM 1428 C CA . ASP B 1 10 ? 64.425 37.658 47.487 1.000 26.020 4 ASP B CA 1
ATOM 1429 C C . ASP B 1 10 ? 63.912 38.602 46.392 1.000 23.721 4 ASP B C 1
ATOM 1430 O O . ASP B 1 10 ? 64.760 39.308 45.841 1.000 22.952 4 ASP B O 1
ATOM 1435 N N . LEU B 1 11 ? 62.606 38.625 46.120 1.000 21.029 5 LEU B N 1
ATOM 1436 C CA . LEU B 1 11 ? 61.982 39.506 45.092 1.000 21.213 5 LEU B CA 1
ATOM 1437 C C . LEU B 1 11 ? 61.489 40.793 45.725 1.000 18.750 5 LEU B C 1
ATOM 1438 O O . LEU B 1 11 ? 61.021 41.620 44.992 1.000 17.174 5 LEU B O 1
ATOM 1443 N N . GLY B 1 12 ? 61.590 40.952 47.045 1.000 17.848 6 GLY B N 1
ATOM 1444 C CA . GLY B 1 12 ? 61.216 42.195 47.730 1.000 18.744 6 GLY B CA 1
ATOM 1445 C C . GLY B 1 12 ? 59.821 42.645 47.331 1.000 18.785 6 GLY B C 1
ATOM 1446 O O . GLY B 1 12 ? 58.927 41.835 47.307 1.000 19.426 6 GLY B O 1
ATOM 1447 N N . ALA B 1 13 ? 59.645 43.920 47.028 1.000 19.140 7 ALA B N 1
ATOM 1448 C CA . ALA B 1 13 ? 58.317 44.490 46.692 1.000 18.765 7 ALA B CA 1
ATOM 1449 C C . ALA B 1 13 ? 57.811 43.924 45.352 1.000 18.481 7 ALA B C 1
ATOM 1450 O O . ALA B 1 13 ? 56.611 44.090 45.053 1.000 17.377 7 ALA B O 1
ATOM 1452 N N . ALA B 1 14 ? 58.651 43.261 44.556 1.000 16.406 8 ALA B N 1
ATOM 1453 C CA . ALA B 1 14 ? 58.177 42.678 43.283 1.000 16.796 8 ALA B CA 1
ATOM 1454 C C . ALA B 1 14 ? 57.413 41.367 43.550 1.000 18.271 8 ALA B C 1
ATOM 1455 O O . ALA B 1 14 ? 56.846 40.831 42.618 1.000 15.954 8 ALA B O 1
ATOM 1457 N N . SER B 1 15 ? 57.428 40.829 44.789 1.000 20.343 9 SER B N 1
ATOM 1458 C CA . SER B 1 15 ? 56.927 39.450 45.055 1.000 20.480 9 SER B CA 1
ATOM 1459 C C . SER B 1 15 ? 55.408 39.337 44.804 1.000 19.390 9 SER B C 1
ATOM 1460 O O . SER B 1 15 ? 54.966 38.253 44.618 1.000 23.452 9 SER B O 1
ATOM 1463 N N . SER B 1 16 ? 54.640 40.411 44.900 1.000 18.943 10 SER B N 1
ATOM 1464 C CA . SER B 1 16 ? 53.167 40.409 44.722 1.000 19.310 10 SER B CA 1
ATOM 1465 C C . SER B 1 16 ? 52.753 40.593 43.247 1.000 17.989 10 SER B C 1
ATOM 1466 O O . SER B 1 16 ? 51.547 40.445 42.954 1.000 16.419 10 SER B O 1
ATOM 1469 N N . PHE B 1 17 ? 53.690 40.850 42.334 1.000 15.983 11 PHE B N 1
ATOM 1470 C CA . PHE B 1 17 ? 53.385 41.219 40.935 1.000 14.121 11 PHE B CA 1
ATOM 1471 C C . PHE B 1 17 ? 53.317 39.976 40.061 1.000 14.782 11 PHE B C 1
ATOM 1472 O O . PHE B 1 17 ? 54.246 39.143 40.044 1.000 17.569 11 PHE B O 1
ATOM 1480 N N . GLY B 1 18 ? 52.231 39.859 39.313 1.000 15.690 12 GLY B N 1
ATOM 1481 C CA . GLY B 1 18 ? 52.127 38.896 38.214 1.000 15.310 12 GLY B CA 1
ATOM 1482 C C . GLY B 1 18 ? 52.817 39.428 36.973 1.000 15.082 12 GLY B C 1
ATOM 1483 O O . GLY B 1 18 ? 53.391 38.623 36.232 1.000 14.763 12 GLY B O 1
ATOM 1484 N N . ALA B 1 19 ? 52.773 40.739 36.750 1.000 12.403 13 ALA B N 1
ATOM 1485 C CA . ALA B 1 19 ? 53.419 41.366 35.582 1.000 13.088 13 ALA B CA 1
ATOM 1486 C C . ALA B 1 19 ? 53.967 42.725 36.005 1.000 14.344 13 ALA B C 1
ATOM 1487 O O . ALA B 1 19 ? 53.216 43.575 36.533 1.000 15.117 13 ALA B O 1
ATOM 1489 N N . LEU B 1 20 ? 55.257 42.918 35.775 1.000 13.526 14 LEU B N 1
ATOM 1490 C CA . LEU B 1 20 ? 55.964 44.146 36.144 1.000 13.518 14 LEU B CA 1
ATOM 1491 C C . LEU B 1 20 ? 56.942 44.438 35.003 1.000 14.591 14 LEU B C 1
ATOM 1492 O O . LEU B 1 20 ? 57.733 43.562 34.629 1.000 13.471 14 LEU B O 1
ATOM 1497 N N . ALA B 1 21 ? 56.840 45.625 34.437 1.000 13.862 15 ALA B N 1
ATOM 1498 C CA . ALA B 1 21 ? 57.718 46.027 33.316 1.000 15.611 15 ALA B CA 1
ATOM 1499 C C . ALA B 1 21 ? 57.770 47.530 33.252 1.000 15.167 15 ALA B C 1
ATOM 1500 O O . ALA B 1 21 ? 56.745 48.231 33.240 1.000 16.460 15 ALA B O 1
ATOM 1502 N N . PRO B 1 22 ? 58.983 48.081 33.184 1.000 14.100 16 PRO B N 1
ATOM 1503 C CA . PRO B 1 22 ? 59.101 49.526 33.172 1.000 14.503 16 PRO B CA 1
ATOM 1504 C C . PRO B 1 22 ? 58.481 50.166 31.915 1.000 16.467 16 PRO B C 1
ATOM 1505 O O . PRO B 1 22 ? 57.841 51.223 32.044 1.000 18.608 16 PRO B O 1
ATOM 1509 N N . GLN B 1 23 ? 58.628 49.534 30.742 1.000 14.489 17 GLN B N 1
ATOM 1510 C CA . GLN B 1 23 ? 58.176 50.142 29.457 1.000 16.770 17 GLN B CA 1
ATOM 1511 C C . GLN B 1 23 ? 56.872 49.536 28.988 1.000 16.987 17 GLN B C 1
ATOM 1512 O O . GLN B 1 23 ? 56.651 49.545 27.774 1.000 17.552 17 GLN B O 1
ATOM 1518 N N . GLY B 1 24 ? 56.038 49.088 29.920 1.000 14.735 18 GLY B N 1
ATOM 1519 C CA . GLY B 1 24 ? 54.622 48.806 29.653 1.000 15.710 18 GLY B CA 1
ATOM 1520 C C . GLY B 1 24 ? 54.283 47.342 29.563 1.000 14.629 18 GLY B C 1
ATOM 1521 O O . GLY B 1 24 ? 55.153 46.461 29.504 1.000 14.756 18 GLY B O 1
ATOM 1522 N N . VAL B 1 25 ? 52.995 47.103 29.615 1.000 14.420 19 VAL B N 1
ATOM 1523 C CA . VAL B 1 25 ? 52.363 45.779 29.465 1.000 13.618 19 VAL B CA 1
ATOM 1524 C C . VAL B 1 25 ? 51.347 45.977 28.362 1.000 14.776 19 VAL B C 1
ATOM 1525 O O . VAL B 1 25 ? 50.548 46.951 28.479 1.000 16.526 19 VAL B O 1
ATOM 1529 N N . ALA B 1 26 ? 51.422 45.157 27.313 1.000 14.832 20 ALA B N 1
ATOM 1530 C CA . ALA B 1 26 ? 50.515 45.222 26.151 1.000 15.706 20 ALA B CA 1
ATOM 1531 C C . ALA B 1 26 ? 49.806 43.876 26.042 1.000 15.698 20 ALA B C 1
ATOM 1532 O O . ALA B 1 26 ? 50.509 42.875 25.833 1.000 16.337 20 ALA B O 1
ATOM 1534 N N . ASN B 1 27 ? 48.499 43.868 26.270 1.000 15.746 21 ASN B N 1
ATOM 1535 C CA . ASN B 1 27 ? 47.668 42.648 26.337 1.000 14.734 21 ASN B CA 1
ATOM 1536 C C . ASN B 1 27 ? 46.695 42.592 25.147 1.000 17.326 21 ASN B C 1
ATOM 1537 O O . ASN B 1 27 ? 46.102 43.625 24.795 1.000 16.100 21 ASN B O 1
ATOM 1542 N N . ALA B 1 28 ? 46.396 41.382 24.691 1.000 17.775 22 ALA B N 1
ATOM 1543 C CA . ALA B 1 28 ? 45.230 41.045 23.845 1.000 18.495 22 ALA B CA 1
ATOM 1544 C C . ALA B 1 28 ? 44.515 39.886 24.519 1.000 16.818 22 ALA B C 1
ATOM 1545 O O . ALA B 1 28 ? 45.198 39.049 25.139 1.000 16.617 22 ALA B O 1
ATOM 1547 N N . GLY B 1 29 ? 43.196 39.831 24.376 1.000 16.941 23 GLY B N 1
ATOM 1548 C CA . GLY B 1 29 ? 42.388 38.689 24.794 1.000 16.898 23 GLY B CA 1
ATOM 1549 C C . GLY B 1 29 ? 42.141 38.660 26.295 1.000 16.326 23 GLY B C 1
ATOM 1550 O O . GLY B 1 29 ? 42.514 39.626 27.066 1.000 14.535 23 GLY B O 1
ATOM 1551 N N . ALA B 1 30 ? 41.464 37.610 26.720 1.000 15.939 24 ALA B N 1
ATOM 1552 C CA . ALA B 1 30 ? 40.829 37.566 28.058 1.000 17.326 24 ALA B CA 1
ATOM 1553 C C . ALA B 1 30 ? 41.857 37.047 29.075 1.000 16.938 24 ALA B C 1
ATOM 1554 O O . ALA B 1 30 ? 41.620 36.039 29.785 1.000 19.468 24 ALA B O 1
ATOM 1556 N N . THR B 1 31 ? 42.948 37.767 29.194 1.000 13.931 25 THR B N 1
ATOM 1557 C CA . THR B 1 31 ? 44.007 37.447 30.156 1.000 13.059 25 THR B CA 1
ATOM 1558 C C . THR B 1 31 ? 43.490 37.661 31.575 1.000 12.237 25 THR B C 1
ATOM 1559 O O . THR B 1 31 ? 42.765 38.646 31.838 1.000 12.139 25 THR B O 1
ATOM 1563 N N . VAL B 1 32 ? 43.948 36.814 32.481 1.000 12.647 26 VAL B N 1
ATOM 1564 C CA . VAL B 1 32 ? 43.700 36.975 33.925 1.000 13.570 26 VAL B CA 1
ATOM 1565 C C . VAL B 1 32 ? 45.046 36.985 34.643 1.000 13.956 26 VAL B C 1
ATOM 1566 O O . VAL B 1 32 ? 45.797 35.986 34.522 1.000 14.191 26 VAL B O 1
ATOM 1570 N N . ILE B 1 33 ? 45.319 38.076 35.350 1.000 14.033 27 ILE B N 1
ATOM 1571 C CA . ILE B 1 33 ? 46.512 38.186 36.217 1.000 14.255 27 ILE B CA 1
ATOM 1572 C C . ILE B 1 33 ? 46.068 38.059 37.678 1.000 13.610 27 ILE B C 1
ATOM 1573 O O . ILE B 1 33 ? 45.399 38.971 38.196 1.000 13.890 27 ILE B O 1
ATOM 1578 N N . ASN B 1 34 ? 46.397 36.947 38.309 1.000 14.639 28 ASN B N 1
ATOM 1579 C CA . ASN B 1 34 ? 46.122 36.708 39.753 1.000 15.197 28 ASN B CA 1
ATOM 1580 C C . ASN B 1 34 ? 47.331 37.237 40.505 1.000 15.219 28 ASN B C 1
ATOM 1581 O O . ASN B 1 34 ? 48.286 36.465 40.775 1.000 14.835 28 ASN B O 1
ATOM 1586 N N . GLY B 1 35 ? 47.334 38.544 40.704 1.000 17.312 29 GLY B N 1
ATOM 1587 C CA . GLY B 1 35 ? 48.486 39.260 41.243 1.000 16.987 29 GLY B CA 1
ATOM 1588 C C . GLY B 1 35 ? 48.381 40.726 40.930 1.000 15.178 29 GLY B C 1
ATOM 1589 O O . GLY B 1 35 ? 47.367 41.183 40.362 1.000 14.735 29 GLY B O 1
ATOM 1590 N N . ASP B 1 36 ? 49.412 41.445 41.294 1.000 14.950 30 ASP B N 1
ATOM 1591 C CA . ASP B 1 36 ? 49.476 42.900 41.044 1.000 15.284 30 ASP B CA 1
ATOM 1592 C C . ASP B 1 36 ? 50.058 43.089 39.633 1.000 14.624 30 ASP B C 1
ATOM 1593 O O . ASP B 1 36 ? 50.688 42.194 39.092 1.000 13.323 30 ASP B O 1
ATOM 1598 N N . MET B 1 37 ? 49.889 44.272 39.098 1.000 14.718 31 MET B N 1
ATOM 1599 C CA . MET B 1 37 ? 50.452 44.627 37.781 1.000 14.811 31 MET B CA 1
ATOM 1600 C C . MET B 1 37 ? 50.980 46.047 37.885 1.000 14.770 31 MET B C 1
ATOM 1601 O O . MET B 1 37 ? 50.329 46.923 38.534 1.000 13.841 31 MET B O 1
ATOM 1606 N N . GLY B 1 38 ? 52.139 46.285 37.277 1.000 14.553 32 GLY B N 1
ATOM 1607 C CA . GLY B 1 38 ? 52.667 47.651 37.327 1.000 15.391 32 GLY B CA 1
ATOM 1608 C C . GLY B 1 38 ? 53.703 47.966 36.281 1.000 14.780 32 GLY B C 1
ATOM 1609 O O . GLY B 1 38 ? 54.205 47.077 35.593 1.000 13.702 32 GLY B O 1
ATOM 1610 N N . THR B 1 39 ? 53.996 49.254 36.231 1.000 13.762 33 THR B N 1
ATOM 1611 C CA . THR B 1 39 ? 55.033 49.824 35.388 1.000 14.085 33 THR B CA 1
ATOM 1612 C C . THR B 1 39 ? 55.658 50.991 36.136 1.000 14.120 33 THR B C 1
ATOM 1613 O O . THR B 1 39 ? 55.092 51.444 37.158 1.000 14.417 33 THR B O 1
ATOM 1617 N N . THR B 1 40 ? 56.694 51.578 35.552 1.000 14.489 34 THR B N 1
ATOM 1618 C CA . THR B 1 40 ? 57.337 52.797 36.105 1.000 14.849 34 THR B CA 1
ATOM 1619 C C . THR B 1 40 ? 56.751 54.062 35.454 1.000 15.791 34 THR B C 1
ATOM 1620 O O . THR B 1 40 ? 57.358 55.139 35.626 1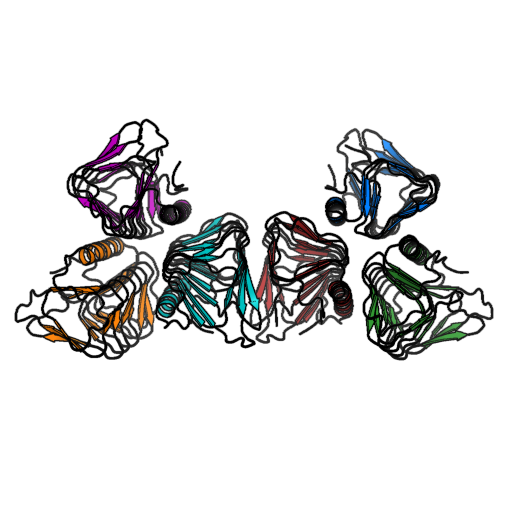.000 16.606 34 THR B O 1
ATOM 1624 N N . GLY B 1 41 ? 55.579 53.990 34.809 1.000 15.678 35 GLY B N 1
ATOM 1625 C CA . GLY B 1 41 ? 54.904 55.197 34.291 1.000 16.614 35 GLY B CA 1
ATOM 1626 C C . GLY B 1 41 ? 54.275 54.951 32.932 1.000 14.945 35 GLY B C 1
ATOM 1627 O O . GLY B 1 41 ? 53.216 55.507 32.619 1.000 16.608 35 GLY B O 1
ATOM 1628 N N . THR B 1 42 ? 54.836 54.023 32.196 1.000 15.256 36 THR B N 1
ATOM 1629 C CA . THR B 1 42 ? 54.301 53.619 30.879 1.000 14.977 36 THR B CA 1
ATOM 1630 C C . THR B 1 42 ? 52.877 53.106 31.041 1.000 15.825 36 THR B C 1
ATOM 1631 O O . THR B 1 42 ? 52.588 52.268 31.956 1.000 14.738 36 THR B O 1
ATOM 1635 N N . SER B 1 43 ? 51.986 53.546 30.169 1.000 14.906 37 SER B N 1
ATOM 1636 C CA . SER B 1 43 ? 50.582 53.084 30.221 1.000 18.316 37 SER B CA 1
ATOM 1637 C C . SER B 1 43 ? 50.510 51.607 29.834 1.000 18.384 37 SER B C 1
ATOM 1638 O O . SER B 1 43 ? 51.475 51.054 29.214 1.000 18.934 37 SER B O 1
ATOM 1641 N N . ILE B 1 44 ? 49.454 50.942 30.293 1.000 15.017 38 ILE B N 1
ATOM 1642 C CA . ILE B 1 44 ? 49.193 49.517 29.983 1.000 15.834 38 ILE B CA 1
ATOM 1643 C C . ILE B 1 44 ? 48.044 49.499 28.987 1.000 16.022 38 ILE B C 1
ATOM 1644 O O . ILE B 1 44 ? 47.110 50.294 29.155 1.000 17.772 38 ILE B O 1
ATOM 1649 N N . THR B 1 45 ? 48.097 48.631 28.007 1.000 15.907 39 THR B N 1
ATOM 1650 C CA . THR B 1 45 ? 47.026 48.504 26.995 1.000 16.444 39 THR B CA 1
ATOM 1651 C C . THR B 1 45 ? 46.386 47.120 27.089 1.000 16.665 39 THR B C 1
ATOM 1652 O O . THR B 1 45 ? 47.085 46.138 27.465 1.000 16.892 39 THR B O 1
ATOM 1656 N N . GLY B 1 46 ? 45.119 47.048 26.709 1.000 15.554 40 GLY B N 1
ATOM 1657 C CA . GLY B 1 46 ? 44.397 45.771 26.591 1.000 16.413 40 GLY B CA 1
ATOM 1658 C C . GLY B 1 46 ? 43.796 45.262 27.900 1.000 16.690 40 GLY B C 1
ATOM 1659 O O . GLY B 1 46 ? 43.419 44.064 27.926 1.000 16.352 40 GLY B O 1
ATOM 1660 N N . PHE B 1 47 ? 43.623 46.111 28.919 1.000 16.837 41 PHE B N 1
ATOM 1661 C CA . PHE B 1 47 ? 42.839 45.818 30.150 1.000 17.467 41 PHE B CA 1
ATOM 1662 C C . PHE B 1 47 ? 41.719 46.844 30.237 1.000 21.562 41 PHE B C 1
ATOM 1663 O O . PHE B 1 47 ? 41.987 47.956 30.630 1.000 20.764 41 PHE B O 1
ATOM 1671 N N . PRO B 1 48 ? 40.454 46.592 29.820 1.000 22.196 42 PRO B N 1
ATOM 1672 C CA . PRO B 1 48 ? 39.979 45.303 29.302 1.000 22.401 42 PRO B CA 1
ATOM 1673 C C . PRO B 1 48 ? 40.408 45.027 27.863 1.000 20.501 42 PRO B C 1
ATOM 1674 O O . PRO B 1 48 ? 40.845 45.933 27.159 1.000 18.471 42 PRO B O 1
ATOM 1678 N N . PRO B 1 49 ? 40.241 43.818 27.299 1.000 18.421 43 PRO B N 1
ATOM 1679 C CA . PRO B 1 49 ? 39.540 42.724 27.956 1.000 17.490 43 PRO B CA 1
ATOM 1680 C C . PRO B 1 49 ? 40.326 41.978 29.043 1.000 18.384 43 PRO B C 1
ATOM 1681 O O . PRO B 1 49 ? 39.719 41.163 29.732 1.000 17.881 43 PRO B O 1
ATOM 1685 N N . GLY B 1 50 ? 41.629 42.237 29.175 1.000 15.098 44 GLY B N 1
ATOM 1686 C CA . GLY B 1 50 ? 42.412 41.683 30.301 1.000 14.831 44 GLY B CA 1
ATOM 1687 C C . GLY B 1 50 ? 41.854 42.094 31.648 1.000 16.040 44 GLY B C 1
ATOM 1688 O O . GLY B 1 50 ? 41.290 43.196 31.777 1.000 16.250 44 GLY B O 1
ATOM 1689 N N . LEU B 1 51 ? 42.090 41.291 32.673 1.000 15.505 45 LEU B N 1
ATOM 1690 C CA . LEU B 1 51 ? 41.625 41.581 34.035 1.000 16.753 45 LEU B CA 1
ATOM 1691 C C . LEU B 1 51 ? 42.761 41.251 34.982 1.000 15.795 45 LEU B C 1
ATOM 1692 O O . LEU B 1 51 ? 43.440 40.241 34.749 1.000 14.033 45 LEU B O 1
ATOM 1697 N N . ILE B 1 52 ? 42.822 41.941 36.107 1.000 14.892 46 ILE B N 1
ATOM 1698 C CA . ILE B 1 52 ? 43.754 41.541 37.205 1.000 16.990 46 ILE B CA 1
ATOM 1699 C C . ILE B 1 52 ? 42.949 41.437 38.498 1.000 17.049 46 ILE B C 1
ATOM 1700 O O . ILE B 1 52 ? 41.957 42.114 38.614 1.000 15.199 46 ILE B O 1
ATOM 1705 N N . THR B 1 53 ? 43.380 40.587 39.412 1.000 16.607 47 THR B N 1
ATOM 1706 C CA . THR B 1 53 ? 42.686 40.393 40.693 1.000 18.899 47 THR B CA 1
ATOM 1707 C C . THR B 1 53 ? 43.377 41.237 41.761 1.000 22.651 47 THR B C 1
ATOM 1708 O O . THR B 1 53 ? 42.767 41.459 42.810 1.000 21.072 47 THR B O 1
ATOM 1712 N N . GLY B 1 54 ? 44.607 41.707 41.535 1.000 20.873 48 GLY B N 1
ATOM 1713 C CA . GLY B 1 54 ? 45.344 42.433 42.578 1.000 20.664 48 GLY B CA 1
ATOM 1714 C C . GLY B 1 54 ? 45.273 43.903 42.282 1.000 20.758 48 GLY B C 1
ATOM 1715 O O . GLY B 1 54 ? 44.250 44.332 41.735 1.000 17.989 48 GLY B O 1
ATOM 1716 N N . GLN B 1 55 ? 46.315 44.642 42.639 1.000 19.068 49 GLN B N 1
ATOM 1717 C CA . GLN B 1 55 ? 46.355 46.117 42.564 1.000 22.257 49 GLN B CA 1
ATOM 1718 C C . GLN B 1 55 ? 47.195 46.550 41.357 1.000 19.085 49 GLN B C 1
ATOM 1719 O O . GLN B 1 55 ? 48.212 45.922 41.073 1.000 15.694 49 GLN B O 1
ATOM 1725 N N . LEU B 1 56 ? 46.807 47.650 40.757 1.000 18.189 50 LEU B N 1
ATOM 1726 C CA . LEU B 1 56 ? 47.550 48.279 39.648 1.000 19.306 50 LEU B CA 1
ATOM 1727 C C . LEU B 1 56 ? 48.488 49.315 40.267 1.000 19.241 50 LEU B C 1
ATOM 1728 O O . LEU B 1 56 ? 48.035 50.126 41.084 1.000 18.396 50 LEU B O 1
ATOM 1733 N N . HIS B 1 57 ? 49.754 49.307 39.897 1.000 15.683 51 HIS B N 1
ATOM 1734 C CA . HIS B 1 57 ? 50.757 50.269 40.411 1.000 15.158 51 HIS B CA 1
ATOM 1735 C C . HIS B 1 57 ? 51.472 50.901 39.216 1.000 15.934 51 HIS B C 1
ATOM 1736 O O . HIS B 1 57 ? 52.406 50.302 38.710 1.000 15.405 51 HIS B O 1
ATOM 1743 N N . ILE B 1 58 ? 51.036 52.069 38.803 1.000 15.137 52 ILE B N 1
ATOM 1744 C CA . ILE B 1 58 ? 51.670 52.760 37.656 1.000 17.424 52 ILE B CA 1
ATOM 1745 C C . ILE B 1 58 ? 52.391 53.985 38.191 1.000 16.740 52 ILE B C 1
ATOM 1746 O O . ILE B 1 58 ? 51.744 55.012 38.550 1.000 16.627 52 ILE B O 1
ATOM 1751 N N . ASN B 1 59 ? 53.702 53.845 38.331 1.000 15.964 53 ASN B N 1
ATOM 1752 C CA . ASN B 1 59 ? 54.607 54.933 38.742 1.000 15.329 53 ASN B CA 1
ATOM 1753 C C . ASN B 1 59 ? 54.179 55.485 40.106 1.000 18.810 53 ASN B C 1
ATOM 1754 O O . ASN B 1 59 ? 53.933 56.686 40.226 1.000 16.682 53 ASN B O 1
ATOM 1759 N N . ASP B 1 60 ? 54.147 54.628 41.120 1.000 19.349 54 ASP B N 1
ATOM 1760 C CA . ASP B 1 60 ? 53.951 55.054 42.525 1.000 19.355 54 ASP B CA 1
ATOM 1761 C C . ASP B 1 60 ? 55.142 54.517 43.312 1.000 20.128 54 ASP B C 1
ATOM 1762 O O . ASP B 1 60 ? 56.053 53.883 42.705 1.000 18.047 54 ASP B O 1
ATOM 1767 N N . ASP B 1 61 ? 55.142 54.676 44.629 1.000 20.636 55 ASP B N 1
ATOM 1768 C CA . ASP B 1 61 ? 56.286 54.216 45.461 1.000 21.126 55 ASP B CA 1
ATOM 1769 C C . ASP B 1 61 ? 56.460 52.705 45.334 1.000 20.275 55 ASP B C 1
ATOM 1770 O O . ASP B 1 61 ? 57.614 52.217 45.319 1.000 18.779 55 ASP B O 1
ATOM 1775 N N . THR B 1 62 ? 55.357 51.974 45.216 1.000 17.903 56 THR B N 1
ATOM 1776 C CA . THR B 1 62 ? 55.421 50.511 45.125 1.000 17.336 56 THR B CA 1
ATOM 1777 C C . THR B 1 62 ? 56.092 50.109 43.821 1.000 15.622 56 THR B C 1
ATOM 1778 O O . THR B 1 62 ? 56.893 49.163 43.828 1.000 16.079 56 THR B O 1
ATOM 1782 N N . SER B 1 63 ? 55.728 50.731 42.702 1.000 15.635 57 SER B N 1
ATOM 1783 C CA . SER B 1 63 ? 56.305 50.321 41.393 1.000 14.479 57 SER B CA 1
ATOM 1784 C C . SER B 1 63 ? 57.802 50.663 41.368 1.000 13.837 57 SER B C 1
ATOM 1785 O O . SER B 1 63 ? 58.614 49.842 40.891 1.000 12.673 57 SER B O 1
ATOM 1788 N N . THR B 1 64 ? 58.219 51.791 41.928 1.000 13.989 58 THR B N 1
ATOM 1789 C CA . THR B 1 64 ? 59.660 52.132 41.892 1.000 14.651 58 THR B CA 1
ATOM 1790 C C . THR B 1 64 ? 60.448 51.109 42.703 1.000 15.540 58 THR B C 1
ATOM 1791 O O . THR B 1 64 ? 61.465 50.602 42.235 1.000 15.356 58 THR B O 1
ATOM 1795 N N . GLN B 1 65 ? 59.972 50.766 43.894 1.000 16.697 59 GLN B N 1
ATOM 1796 C CA . GLN B 1 65 ? 60.682 49.800 44.766 1.000 16.596 59 GLN B CA 1
ATOM 1797 C C . GLN B 1 65 ? 60.615 48.386 44.168 1.000 14.355 59 GLN B C 1
ATOM 1798 O O . GLN B 1 65 ? 61.593 47.678 44.241 1.000 14.291 59 GLN B O 1
ATOM 1804 N N . ALA B 1 66 ? 59.474 47.985 43.605 1.000 13.768 60 ALA B N 1
ATOM 1805 C CA . ALA B 1 66 ? 59.277 46.649 43.029 1.000 12.859 60 ALA B CA 1
ATOM 1806 C C . ALA B 1 66 ? 60.218 46.519 41.829 1.000 13.893 60 ALA B C 1
ATOM 1807 O O . ALA B 1 66 ? 60.836 45.461 41.684 1.000 13.423 60 ALA B O 1
ATOM 1809 N N . PHE B 1 67 ? 60.309 47.556 40.981 1.000 12.875 61 PHE B N 1
ATOM 1810 C CA . PHE B 1 67 ? 61.207 47.471 39.819 1.000 13.084 61 PHE B CA 1
ATOM 1811 C C . PHE B 1 67 ? 62.648 47.375 40.304 1.000 12.273 61 PHE B C 1
ATOM 1812 O O . PHE B 1 67 ? 63.383 46.494 39.856 1.000 14.724 61 PHE B O 1
ATOM 1820 N N . ALA B 1 68 ? 63.054 48.232 41.209 1.000 12.662 62 ALA B N 1
ATOM 1821 C CA . ALA B 1 68 ? 64.413 48.147 41.769 1.000 13.745 62 ALA B CA 1
ATOM 1822 C C . ALA B 1 68 ? 64.646 46.752 42.371 1.000 13.693 62 ALA B C 1
ATOM 1823 O O . ALA B 1 68 ? 65.687 46.160 42.064 1.000 13.433 62 ALA B O 1
ATOM 1825 N N . ASP B 1 69 ? 63.681 46.200 43.126 1.000 13.949 63 ASP B N 1
ATOM 1826 C CA . ASP B 1 69 ? 63.851 44.872 43.767 1.000 16.134 63 ASP B CA 1
ATOM 1827 C C . ASP B 1 69 ? 63.950 43.780 42.683 1.000 16.613 63 ASP B C 1
ATOM 1828 O O . ASP B 1 69 ? 64.726 42.831 42.867 1.000 15.269 63 ASP B O 1
ATOM 1833 N N . SER B 1 70 ? 63.188 43.894 41.571 1.000 14.636 64 SER B N 1
ATOM 1834 C CA . SER B 1 70 ? 63.230 42.867 40.488 1.000 13.812 64 SER B CA 1
ATOM 1835 C C . SER B 1 70 ? 64.651 42.849 39.895 1.000 13.406 64 SER B C 1
ATOM 1836 O O . SER B 1 70 ? 65.171 41.774 39.582 1.000 13.102 64 SER B O 1
ATOM 1839 N N . ARG B 1 71 ? 65.250 44.021 39.719 1.000 13.784 65 ARG B N 1
ATOM 1840 C CA . ARG B 1 71 ? 66.617 44.126 39.118 1.000 13.729 65 ARG B CA 1
ATOM 1841 C C . ARG B 1 71 ? 67.666 43.660 40.120 1.000 13.398 65 ARG B C 1
ATOM 1842 O O . ARG B 1 71 ? 68.663 42.994 39.695 1.000 15.129 65 ARG B O 1
ATOM 1850 N N . THR B 1 72 ? 67.491 43.978 41.411 1.000 14.479 66 THR B N 1
ATOM 1851 C CA . THR B 1 72 ? 68.374 43.458 42.497 1.000 15.101 66 THR B CA 1
ATOM 1852 C C . THR B 1 72 ? 68.389 41.933 42.442 1.000 14.193 66 THR B C 1
ATOM 1853 O O . THR B 1 72 ? 69.473 41.309 42.517 1.000 15.098 66 THR B O 1
ATOM 1857 N N . ALA B 1 73 ? 67.239 41.311 42.262 1.000 14.314 67 ALA B N 1
ATOM 1858 C CA . ALA B 1 73 ? 67.080 39.841 42.229 1.000 13.951 67 ALA B CA 1
ATOM 1859 C C . ALA B 1 73 ? 67.669 39.263 40.945 1.000 14.382 67 ALA B C 1
ATOM 1860 O O . ALA B 1 73 ? 68.312 38.212 40.983 1.000 15.714 67 ALA B O 1
ATOM 1862 N N . PHE B 1 74 ? 67.507 39.950 39.822 1.000 14.644 68 PHE B N 1
ATOM 1863 C CA . PHE B 1 74 ? 68.131 39.542 38.558 1.000 14.462 68 PHE B CA 1
ATOM 1864 C C . PHE B 1 74 ? 69.666 39.506 38.743 1.000 15.716 68 PHE B C 1
ATOM 1865 O O . PHE B 1 74 ? 70.338 38.526 38.374 1.000 15.446 68 PHE B O 1
ATOM 1873 N N . VAL B 1 75 ? 70.225 40.576 39.276 1.000 14.980 69 VAL B N 1
ATOM 1874 C CA . VAL B 1 75 ? 71.705 40.652 39.507 1.000 15.913 69 VAL B CA 1
ATOM 1875 C C . VAL B 1 75 ? 72.158 39.510 40.448 1.000 17.627 69 VAL B C 1
ATOM 1876 O O . VAL B 1 75 ? 73.160 38.789 40.134 1.000 18.701 69 VAL B O 1
ATOM 1880 N N . ALA B 1 76 ? 71.417 39.279 41.533 1.000 18.779 70 ALA B N 1
ATOM 1881 C CA . ALA B 1 76 ? 71.737 38.225 42.540 1.000 18.927 70 ALA B CA 1
ATOM 1882 C C . ALA B 1 76 ? 71.643 36.860 41.870 1.000 17.840 70 ALA B C 1
ATOM 1883 O O . ALA B 1 76 ? 72.559 36.037 42.039 1.000 18.880 70 ALA B O 1
ATOM 1885 N N . GLY B 1 77 ? 70.649 36.702 40.996 1.000 18.317 71 GLY B N 1
ATOM 1886 C CA . GLY B 1 77 ? 70.407 35.471 40.246 1.000 18.539 71 GLY B CA 1
ATOM 1887 C C . GLY B 1 77 ? 71.599 35.151 39.357 1.000 19.837 71 GLY B C 1
ATOM 1888 O O . GLY B 1 77 ? 72.067 33.998 39.369 1.000 18.787 71 GLY B O 1
ATOM 1889 N N . GLN B 1 78 ? 72.088 36.145 38.618 1.000 18.711 72 GLN B N 1
ATOM 1890 C CA . GLN B 1 78 ? 73.211 35.942 37.692 1.000 20.403 72 GLN B CA 1
ATOM 1891 C C . GLN B 1 78 ? 74.492 35.694 38.501 1.000 20.526 72 GLN B C 1
ATOM 1892 O O . GLN B 1 78 ? 75.373 35.032 37.995 1.000 19.356 72 GLN B O 1
ATOM 1898 N N . ALA B 1 79 ? 74.598 36.236 39.704 1.000 22.313 73 ALA B N 1
ATOM 1899 C CA . ALA B 1 79 ? 75.858 36.229 40.477 1.000 23.593 73 ALA B CA 1
ATOM 1900 C C . ALA B 1 79 ? 76.041 34.878 41.187 1.000 24.599 73 ALA B C 1
ATOM 1901 O O . ALA B 1 79 ? 77.153 34.625 41.630 1.000 23.858 73 ALA B O 1
ATOM 1903 N N . LEU B 1 80 ? 74.999 34.070 41.339 1.000 24.404 74 LEU B N 1
ATOM 1904 C CA . LEU B 1 80 ? 75.095 32.776 42.061 1.000 26.395 74 LEU B CA 1
ATOM 1905 C C . LEU B 1 80 ? 76.132 31.909 41.365 1.000 25.470 74 LEU B C 1
ATOM 1906 O O . LEU B 1 80 ? 76.139 31.877 40.116 1.000 22.790 74 LEU B O 1
ATOM 1911 N N . ILE B 1 81 ? 76.888 31.138 42.153 1.000 27.706 75 ILE B N 1
ATOM 1912 C CA . ILE B 1 81 ? 77.776 30.073 41.597 1.000 27.761 75 ILE B CA 1
ATOM 1913 C C . ILE B 1 81 ? 76.889 28.924 41.124 1.000 24.934 75 ILE B C 1
ATOM 1914 O O . ILE B 1 81 ? 76.036 28.443 41.910 1.000 26.471 75 ILE B O 1
ATOM 1919 N N . ALA B 1 82 ? 77.118 28.449 39.911 1.000 24.776 76 ALA B N 1
ATOM 1920 C CA . ALA B 1 82 ? 76.352 27.337 39.334 1.000 25.818 76 ALA B CA 1
ATOM 1921 C C . ALA B 1 82 ? 76.731 26.047 40.074 1.000 30.158 76 ALA B C 1
ATOM 1922 O O . ALA B 1 82 ? 77.900 25.898 40.473 1.000 25.042 76 ALA B O 1
ATOM 1924 N N . THR B 1 83 ? 75.760 25.187 40.343 1.000 27.779 77 THR B N 1
ATOM 1925 C CA . THR B 1 83 ? 76.011 23.837 40.909 1.000 27.380 77 THR B CA 1
ATOM 1926 C C . THR B 1 83 ? 76.070 22.871 39.746 1.000 29.114 77 THR B C 1
ATOM 1927 O O . THR B 1 83 ? 76.624 21.776 39.889 1.000 33.352 77 THR B O 1
ATOM 1931 N N . VAL B 1 84 ? 75.514 23.250 38.615 1.000 24.552 78 VAL B N 1
ATOM 1932 C CA . VAL B 1 84 ? 75.466 22.379 37.424 1.000 26.516 78 VAL B CA 1
ATOM 1933 C C . VAL B 1 84 ? 75.778 23.248 36.217 1.000 31.351 78 VAL B C 1
ATOM 1934 O O . VAL B 1 84 ? 74.987 24.180 35.912 1.000 29.527 78 VAL B O 1
ATOM 1938 N N . ASP B 1 85 ? 76.877 22.953 35.548 1.000 28.130 79 ASP B N 1
ATOM 1939 C CA . ASP B 1 85 ? 77.279 23.720 34.362 1.000 31.790 79 ASP B CA 1
ATOM 1940 C C . ASP B 1 85 ? 76.812 22.939 33.145 1.000 32.566 79 ASP B C 1
ATOM 1941 O O . ASP B 1 85 ? 77.388 21.907 32.864 1.000 30.546 79 ASP B O 1
ATOM 1946 N N . GLN B 1 86 ? 75.855 23.478 32.392 1.000 25.739 80 GLN B N 1
ATOM 1947 C CA . GLN B 1 86 ? 75.253 22.815 31.221 1.000 25.616 80 GLN B CA 1
ATOM 1948 C C . GLN B 1 86 ? 75.933 23.352 29.976 1.000 25.812 80 GLN B C 1
ATOM 1949 O O . GLN B 1 86 ? 75.608 22.875 28.889 1.000 26.675 80 GLN B O 1
ATOM 1955 N N . ALA B 1 87 ? 76.877 24.282 30.148 1.000 29.810 81 ALA B N 1
ATOM 1956 C CA . ALA B 1 87 ? 77.668 24.846 29.039 1.000 32.881 81 ALA B CA 1
ATOM 1957 C C . ALA B 1 87 ? 76.742 25.181 27.854 1.000 31.707 81 ALA B C 1
ATOM 1958 O O . ALA B 1 87 ? 75.823 26.009 28.042 1.000 32.388 81 ALA B O 1
ATOM 1960 N N . GLY B 1 88 ? 76.954 24.585 26.677 1.000 30.722 82 GLY B N 1
ATOM 1961 C CA . GLY B 1 88 ? 76.270 24.934 25.415 1.000 27.450 82 GLY B CA 1
ATOM 1962 C C . GLY B 1 88 ? 75.006 24.124 25.127 1.000 26.862 82 GLY B C 1
ATOM 1963 O O . GLY B 1 88 ? 74.449 24.264 24.032 1.000 26.422 82 GLY B O 1
ATOM 1964 N N . THR B 1 89 ? 74.498 23.356 26.089 1.000 28.385 83 THR B N 1
ATOM 1965 C CA . THR B 1 89 ? 73.225 22.584 25.948 1.000 28.914 83 THR B CA 1
ATOM 1966 C C . THR B 1 89 ? 72.102 23.545 25.531 1.000 28.983 83 THR B C 1
ATOM 1967 O O . THR B 1 89 ? 71.956 24.585 26.179 1.000 24.869 83 THR B O 1
ATOM 1971 N N . ALA B 1 90 ? 71.366 23.196 24.490 1.000 27.418 84 ALA B N 1
ATOM 1972 C CA . ALA B 1 90 ? 70.345 24.032 23.825 1.000 27.592 84 ALA B CA 1
ATOM 1973 C C . ALA B 1 90 ? 68.939 23.605 24.271 1.000 27.828 84 ALA B C 1
ATOM 1974 O O . ALA B 1 90 ? 67.982 24.366 24.010 1.000 27.771 84 ALA B O 1
ATOM 1976 N N . THR B 1 91 ? 68.793 22.459 24.939 1.000 27.297 85 THR B N 1
ATOM 1977 C CA . THR B 1 91 ? 67.449 21.865 25.164 1.000 28.604 85 THR B CA 1
ATOM 1978 C C . THR B 1 91 ? 67.239 21.586 26.642 1.000 25.591 85 THR B C 1
ATOM 1979 O O . THR B 1 91 ? 68.186 21.164 27.376 1.000 29.563 85 THR B O 1
ATOM 1983 N N . LEU B 1 92 ? 66.015 21.873 27.091 1.000 27.197 86 LEU B N 1
ATOM 1984 C CA . LEU B 1 92 ? 65.525 21.583 28.458 1.000 27.549 86 LEU B CA 1
ATOM 1985 C C . LEU B 1 92 ? 64.559 20.391 28.439 1.000 27.650 86 LEU B C 1
ATOM 1986 O O . LEU B 1 92 ? 64.407 19.776 29.477 1.000 29.872 86 LEU B O 1
ATOM 1991 N N . GLY B 1 93 ? 63.856 20.144 27.345 1.000 24.604 87 GLY B N 1
ATOM 1992 C CA . GLY B 1 93 ? 62.841 19.079 27.318 1.000 28.588 87 GLY B CA 1
ATOM 1993 C C . GLY B 1 93 ? 63.421 17.703 27.612 1.000 33.324 87 GLY B C 1
ATOM 1994 O O . GLY B 1 93 ? 64.560 17.412 27.187 1.000 30.916 87 GLY B O 1
ATOM 1995 N N . GLY B 1 94 ? 62.663 16.857 28.302 1.000 33.700 88 GLY B N 1
ATOM 1996 C CA . GLY B 1 94 ? 63.014 15.445 28.523 1.000 31.445 88 GLY B CA 1
ATOM 1997 C C . GLY B 1 94 ? 63.888 15.278 29.738 1.000 35.465 88 GLY B C 1
ATOM 1998 O O . GLY B 1 94 ? 64.328 14.178 29.976 1.000 41.726 88 GLY B O 1
ATOM 1999 N N . ASN B 1 95 ? 64.110 16.331 30.509 1.000 29.924 89 ASN B N 1
ATOM 2000 C CA . ASN B 1 95 ? 64.965 16.285 31.704 1.000 30.841 89 ASN B CA 1
ATOM 2001 C C . ASN B 1 95 ? 64.090 16.191 32.942 1.000 31.038 89 ASN B C 1
ATOM 2002 O O . ASN B 1 95 ? 62.888 16.562 32.895 1.000 27.997 89 ASN B O 1
ATOM 2007 N N . THR B 1 96 ? 64.689 15.648 33.989 1.000 29.833 90 THR B N 1
ATOM 2008 C CA . THR B 1 96 ? 64.206 15.715 35.373 1.000 30.202 90 THR B CA 1
ATOM 2009 C C . THR B 1 96 ? 65.369 16.269 36.166 1.000 30.911 90 THR B C 1
ATOM 2010 O O . THR B 1 96 ? 66.385 15.567 36.292 1.000 28.840 90 THR B O 1
ATOM 2014 N N . PHE B 1 97 ? 65.223 17.480 36.684 1.000 26.974 91 PHE B N 1
ATOM 2015 C CA . PHE B 1 97 ? 66.290 18.151 37.439 1.000 27.230 91 PHE B CA 1
ATOM 2016 C C . PHE B 1 97 ? 65.914 18.233 38.904 1.000 29.208 91 PHE B C 1
ATOM 2017 O O . PHE B 1 97 ? 64.825 18.755 39.227 1.000 26.043 91 PHE B O 1
ATOM 2025 N N . VAL B 1 98 ? 66.847 17.837 39.771 1.000 25.093 92 VAL B N 1
ATOM 2026 C CA . VAL B 1 98 ? 66.783 18.167 41.221 1.000 28.009 92 VAL B CA 1
ATOM 2027 C C . VAL B 1 98 ? 67.250 19.615 41.432 1.000 26.041 92 VAL B C 1
ATOM 2028 O O . VAL B 1 98 ? 67.764 20.246 40.487 1.000 26.162 92 VAL B O 1
ATOM 2032 N N . ALA B 1 99 ? 67.030 20.133 42.627 1.000 27.938 93 ALA B N 1
ATOM 2033 C CA . ALA B 1 99 ? 67.419 21.496 43.019 1.000 28.887 93 ALA B CA 1
ATOM 2034 C C . ALA B 1 99 ? 68.841 21.789 42.544 1.000 31.742 93 ALA B C 1
ATOM 2035 O O . ALA B 1 99 ? 69.716 20.899 42.620 1.000 28.041 93 ALA B O 1
ATOM 2037 N N . GLY B 1 100 ? 69.067 23.017 42.093 1.000 26.321 94 GLY B N 1
ATOM 2038 C CA . GLY B 1 100 ? 70.415 23.565 41.910 1.000 26.483 94 GLY B CA 1
ATOM 2039 C C . GLY B 1 100 ? 70.393 24.877 41.130 1.000 26.922 94 GLY B C 1
ATOM 2040 O O . GLY B 1 100 ? 69.276 25.396 40.786 1.000 22.333 94 GLY B O 1
ATOM 2041 N N . VAL B 1 101 ? 71.582 25.413 40.901 1.000 22.335 95 VAL B N 1
ATOM 2042 C CA . VAL B 1 101 ? 71.805 26.593 40.032 1.000 21.729 95 VAL B CA 1
ATOM 2043 C C . VAL B 1 101 ? 72.381 26.040 38.740 1.000 23.273 95 VAL B C 1
ATOM 2044 O O . VAL B 1 101 ? 73.513 25.469 38.793 1.000 28.070 95 VAL B O 1
ATOM 2048 N N . TYR B 1 102 ? 71.612 26.106 37.657 1.000 20.549 96 TYR B N 1
ATOM 2049 C CA . TYR B 1 102 ? 71.900 25.535 36.318 1.000 20.600 96 TYR B CA 1
ATOM 2050 C C . TYR B 1 102 ? 72.381 26.653 35.397 1.000 26.396 96 TYR B C 1
ATOM 2051 O O . TYR B 1 102 ? 71.590 27.610 35.180 1.000 25.128 96 TYR B O 1
ATOM 2060 N N . LYS B 1 103 ? 73.634 26.585 34.928 1.000 23.678 97 LYS B N 1
ATOM 2061 C CA . LYS B 1 103 ? 74.260 27.586 34.021 1.000 24.715 97 LYS B CA 1
ATOM 2062 C C . LYS B 1 103 ? 74.122 27.130 32.569 1.000 26.492 97 LYS B C 1
ATOM 2063 O O . LYS B 1 103 ? 74.567 26.013 32.205 1.000 27.240 97 LYS B O 1
ATOM 2069 N N . TYR B 1 104 ? 73.498 27.952 31.731 1.000 23.846 98 TYR B N 1
ATOM 2070 C CA . TYR B 1 104 ? 73.416 27.743 30.272 1.000 23.495 98 TYR B CA 1
ATOM 2071 C C . TYR B 1 104 ? 74.064 28.951 29.587 1.000 26.696 98 TYR B C 1
ATOM 2072 O O . TYR B 1 104 ? 73.645 30.122 29.805 1.000 24.717 98 TYR B O 1
ATOM 2081 N N . ASP B 1 105 ? 75.038 28.681 28.731 1.000 25.199 99 ASP B N 1
ATOM 2082 C CA . ASP B 1 105 ? 75.858 29.730 28.082 1.000 27.927 99 ASP B CA 1
ATOM 2083 C C . ASP B 1 105 ? 75.171 30.279 26.841 1.000 25.559 99 ASP B C 1
ATOM 2084 O O . ASP B 1 105 ? 75.637 31.325 26.334 1.000 28.164 99 ASP B O 1
ATOM 2089 N N . SER B 1 106 ? 74.189 29.588 26.275 1.000 24.487 100 SER B N 1
ATOM 2090 C CA . SER B 1 106 ? 73.610 30.014 24.976 1.000 26.243 100 SER B CA 1
ATOM 2091 C C . SER B 1 106 ? 72.091 29.868 24.991 1.000 22.744 100 SER B C 1
ATOM 2092 O O . SER B 1 106 ? 71.518 29.489 26.069 1.000 23.394 100 SER B O 1
ATOM 2095 N N . ALA B 1 107 ? 71.465 30.174 23.867 1.000 21.419 101 ALA B N 1
ATOM 2096 C CA . ALA B 1 107 ? 70.009 30.137 23.686 1.000 23.372 101 ALA B CA 1
ATOM 2097 C C . ALA B 1 107 ? 69.475 28.758 24.107 1.000 26.307 101 ALA B C 1
ATOM 2098 O O . ALA B 1 107 ? 70.060 27.708 23.726 1.000 22.028 101 ALA B O 1
ATOM 2100 N N . VAL B 1 108 ? 68.395 28.749 24.888 1.000 22.016 102 VAL B N 1
ATOM 2101 C CA . VAL B 1 108 ? 67.780 27.502 25.390 1.000 22.272 102 VAL B CA 1
ATOM 2102 C C . VAL B 1 108 ? 66.323 27.420 24.935 1.000 22.845 102 VAL B C 1
ATOM 2103 O O . VAL B 1 108 ? 65.624 28.436 24.923 1.000 19.036 102 VAL B O 1
ATOM 2107 N N . GLY B 1 109 ? 65.888 26.210 24.588 1.000 20.357 103 GLY B N 1
ATOM 2108 C CA . GLY B 1 109 ? 64.523 25.906 24.162 1.000 20.277 103 GLY B CA 1
ATOM 2109 C C . GLY B 1 109 ? 63.924 24.813 25.038 1.000 22.475 103 GLY B C 1
ATOM 2110 O O . GLY B 1 109 ? 64.676 23.985 25.545 1.000 22.251 103 GLY B O 1
ATOM 2111 N N . LEU B 1 110 ? 62.622 24.841 25.271 1.000 22.087 104 LEU B N 1
ATOM 2112 C CA . LEU B 1 110 ? 61.920 23.760 26.010 1.000 23.806 104 LEU B CA 1
ATOM 2113 C C . LEU B 1 110 ? 60.848 23.233 25.085 1.000 24.873 104 LEU B C 1
ATOM 2114 O O . LEU B 1 110 ? 59.868 23.955 24.797 1.000 22.915 104 LEU B O 1
ATOM 2119 N N . ASP B 1 111 ? 61.073 22.040 24.554 1.000 23.834 105 ASP B N 1
ATOM 2120 C CA . ASP B 1 111 ? 60.085 21.349 23.705 1.000 26.378 105 ASP B CA 1
ATOM 2121 C C . ASP B 1 111 ? 59.665 20.098 24.489 1.000 27.158 105 ASP B C 1
ATOM 2122 O O . ASP B 1 111 ? 60.591 19.365 24.916 1.000 24.888 105 ASP B O 1
ATOM 2127 N N . GLY B 1 112 ? 58.368 19.897 24.749 1.000 26.081 106 GLY B N 1
ATOM 2128 C CA . GLY B 1 112 ? 57.880 18.769 25.584 1.000 24.042 106 GLY B CA 1
ATOM 2129 C C . GLY B 1 112 ? 57.827 19.160 27.043 1.000 24.779 106 GLY B C 1
ATOM 2130 O O . GLY B 1 112 ? 57.344 20.278 27.352 1.000 21.692 106 GLY B O 1
ATOM 2131 N N . VAL B 1 113 ? 58.345 18.303 27.912 1.000 22.495 107 VAL B N 1
ATOM 2132 C CA . VAL B 1 113 ? 58.186 18.408 29.386 1.000 22.505 107 VAL B CA 1
ATOM 2133 C C . VAL B 1 113 ? 59.543 18.495 30.076 1.000 26.745 107 VAL B C 1
ATOM 2134 O O . VAL B 1 113 ? 60.466 17.661 29.797 1.000 28.057 107 VAL B O 1
ATOM 2138 N N . LEU B 1 114 ? 59.673 19.484 30.951 1.000 23.033 108 LEU B N 1
ATOM 2139 C CA . LEU B 1 114 ? 60.761 19.533 31.939 1.000 24.831 108 LEU B CA 1
ATOM 2140 C C . LEU B 1 114 ? 60.137 19.230 33.299 1.000 23.811 108 LEU B C 1
ATOM 2141 O O . LEU B 1 114 ? 59.139 19.909 33.678 1.000 23.750 108 LEU B O 1
ATOM 2146 N N . THR B 1 115 ? 60.714 18.290 34.041 1.000 23.887 109 THR B N 1
ATOM 2147 C CA . THR B 1 115 ? 60.258 17.932 35.411 1.000 20.993 109 THR B CA 1
ATOM 2148 C C . THR B 1 115 ? 61.260 18.493 36.394 1.000 21.697 109 THR B C 1
ATOM 2149 O O . THR B 1 115 ? 62.473 18.272 36.191 1.000 24.652 109 THR B O 1
ATOM 2153 N N . LEU B 1 116 ? 60.774 19.139 37.447 1.000 20.676 110 LEU B N 1
ATOM 2154 C CA . LEU B 1 116 ? 61.590 19.636 38.562 1.000 23.189 110 LEU B CA 1
ATOM 2155 C C . LEU B 1 116 ? 61.259 18.737 39.752 1.000 26.264 110 LEU B C 1
ATOM 2156 O O . LEU B 1 116 ? 60.102 18.698 40.163 1.000 26.646 110 LEU B O 1
ATOM 2161 N N . ASP B 1 117 ? 62.268 18.019 40.231 1.000 27.165 111 ASP B N 1
ATOM 2162 C CA . ASP B 1 117 ? 62.115 16.932 41.232 1.000 26.966 111 ASP B CA 1
ATOM 2163 C C . ASP B 1 117 ? 62.586 17.476 42.572 1.000 23.241 111 ASP B C 1
ATOM 2164 O O . ASP B 1 117 ? 63.790 17.707 42.752 1.000 28.051 111 ASP B O 1
ATOM 2169 N N . GLY B 1 118 ? 61.649 17.733 43.464 1.000 23.938 112 GLY B N 1
ATOM 2170 C CA . GLY B 1 118 ? 61.946 18.272 44.799 1.000 27.252 112 GLY B CA 1
ATOM 2171 C C . GLY B 1 118 ? 62.612 17.235 45.718 1.000 29.121 112 GLY B C 1
ATOM 2172 O O . GLY B 1 118 ? 63.079 17.658 46.816 1.000 31.456 112 GLY B O 1
ATOM 2173 N N . ALA B 1 119 ? 62.715 15.969 45.287 1.000 34.357 113 ALA B N 1
ATOM 2174 C CA . ALA B 1 119 ? 63.355 14.863 46.060 1.000 37.714 113 ALA B CA 1
ATOM 2175 C C . ALA B 1 119 ? 62.829 14.829 47.510 1.000 38.244 113 ALA B C 1
ATOM 2176 O O . ALA B 1 119 ? 63.614 14.652 48.441 1.000 38.946 113 ALA B O 1
ATOM 2178 N N . GLY B 1 120 ? 61.540 15.086 47.715 1.000 38.405 114 GLY B N 1
ATOM 2179 C CA . GLY B 1 120 ? 60.906 15.089 49.046 1.000 36.190 114 GLY B CA 1
ATOM 2180 C C . GLY B 1 120 ? 61.288 16.285 49.879 1.000 36.477 114 GLY B C 1
ATOM 2181 O O . GLY B 1 120 ? 60.869 16.329 51.018 1.000 35.909 114 GLY B O 1
ATOM 2182 N N . ASP B 1 121 ? 62.003 17.281 49.354 1.000 36.295 115 ASP B N 1
ATOM 2183 C CA . ASP B 1 121 ? 62.334 18.491 50.152 1.000 32.903 115 ASP B CA 1
ATOM 2184 C C . ASP B 1 121 ? 61.694 19.717 49.480 1.000 37.274 115 ASP B C 1
ATOM 2185 O O . ASP B 1 121 ? 62.155 20.104 48.385 1.000 32.583 115 ASP B O 1
ATOM 2190 N N . ALA B 1 122 ? 60.678 20.294 50.121 1.000 36.471 116 ALA B N 1
ATOM 2191 C CA . ALA B 1 122 ? 59.873 21.414 49.598 1.000 35.165 116 ALA B CA 1
ATOM 2192 C C . ALA B 1 122 ? 60.721 22.682 49.546 1.000 36.086 116 ALA B C 1
ATOM 2193 O O . ALA B 1 122 ? 60.313 23.597 48.844 1.000 32.476 116 ALA B O 1
ATOM 2195 N N . SER B 1 123 ? 61.824 22.760 50.296 1.000 33.076 117 SER B N 1
ATOM 2196 C CA . SER B 1 123 ? 62.722 23.943 50.324 1.000 32.333 117 SER B CA 1
ATOM 2197 C C . SER B 1 123 ? 63.668 23.955 49.101 1.000 25.125 117 SER B C 1
ATOM 2198 O O . SER B 1 123 ? 64.479 24.851 49.020 1.000 29.652 117 SER B O 1
ATOM 2201 N N . SER B 1 124 ? 63.623 22.941 48.261 1.000 24.524 118 SER B N 1
ATOM 2202 C CA . SER B 1 124 ? 64.373 22.811 46.993 1.000 27.181 118 SER B CA 1
ATOM 2203 C C . SER B 1 124 ? 64.224 24.133 46.211 1.000 29.126 118 SER B C 1
ATOM 2204 O O . SER B 1 124 ? 63.076 24.573 46.059 1.000 23.971 118 SER B O 1
ATOM 2207 N N . VAL B 1 125 ? 65.330 24.704 45.743 1.000 26.896 119 VAL B N 1
ATOM 2208 C CA . VAL B 1 125 ? 65.363 25.904 44.862 1.000 24.838 119 VAL B CA 1
ATOM 2209 C C . VAL B 1 125 ? 66.018 25.545 43.520 1.000 26.332 119 VAL B C 1
ATOM 2210 O O . VAL B 1 125 ? 67.040 24.786 43.439 1.000 23.557 119 VAL B O 1
ATOM 2214 N N . TRP B 1 126 ? 65.411 26.025 42.442 1.000 25.138 120 TRP B N 1
ATOM 2215 C CA . TRP B 1 126 ? 66.027 25.997 41.101 1.000 23.375 120 TRP B CA 1
ATOM 2216 C C . TRP B 1 126 ? 66.310 27.427 40.657 1.000 23.348 120 TRP B C 1
ATOM 2217 O O . TRP B 1 126 ? 65.359 28.269 40.686 1.000 20.333 120 TRP B O 1
ATOM 2228 N N . VAL B 1 127 ? 67.541 27.694 40.239 1.000 20.774 121 VAL B N 1
ATOM 2229 C CA . VAL B 1 127 ? 67.868 28.941 39.493 1.000 19.189 121 VAL B CA 1
ATOM 2230 C C . VAL B 1 127 ? 68.462 28.553 38.155 1.000 19.287 121 VAL B C 1
ATOM 2231 O O . VAL B 1 127 ? 69.546 27.931 38.128 1.000 20.224 121 VAL B O 1
ATOM 2235 N N . PHE B 1 128 ? 67.757 28.877 37.088 1.000 16.095 122 PHE B N 1
ATOM 2236 C CA . PHE B 1 128 ? 68.183 28.677 35.699 1.000 18.219 122 PHE B CA 1
ATOM 2237 C C . PHE B 1 128 ? 68.810 29.978 35.231 1.000 20.883 122 PHE B C 1
ATOM 2238 O O . PHE B 1 128 ? 68.101 31.000 35.071 1.000 19.285 122 PHE B O 1
ATOM 2246 N N . GLN B 1 129 ? 70.123 29.935 35.057 1.000 20.219 123 GLN B N 1
ATOM 2247 C CA . GLN B 1 129 ? 70.947 31.072 34.606 1.000 19.896 123 GLN B CA 1
ATOM 2248 C C . GLN B 1 129 ? 71.093 30.927 33.103 1.000 21.018 123 GLN B C 1
ATOM 2249 O O . GLN B 1 129 ? 72.022 30.219 32.658 1.000 21.943 123 GLN B O 1
ATOM 2255 N N . LEU B 1 130 ? 70.167 31.518 32.353 1.000 17.074 124 LEU B N 1
ATOM 2256 C CA . LEU B 1 130 ? 70.111 31.431 30.877 1.000 17.494 124 LEU B CA 1
ATOM 2257 C C . LEU B 1 130 ? 70.831 32.672 30.320 1.000 19.183 124 LEU B C 1
ATOM 2258 O O . LEU B 1 130 ? 70.353 33.842 30.483 1.000 19.894 124 LEU B O 1
ATOM 2263 N N . ALA B 1 131 ? 71.981 32.498 29.688 1.000 17.581 125 ALA B N 1
ATOM 2264 C CA . ALA B 1 131 ? 72.835 33.655 29.312 1.000 19.813 125 ALA B CA 1
ATOM 2265 C C . ALA B 1 131 ? 72.125 34.520 28.261 1.000 19.340 125 ALA B C 1
ATOM 2266 O O . ALA B 1 131 ? 72.370 35.735 28.257 1.000 20.679 125 ALA B O 1
ATOM 2268 N N . THR B 1 132 ? 71.278 33.946 27.421 1.000 16.893 126 THR B N 1
ATOM 2269 C CA . THR B 1 132 ? 70.586 34.717 26.371 1.000 18.591 126 THR B CA 1
ATOM 2270 C C . THR B 1 132 ? 69.079 34.456 26.459 1.000 16.757 126 THR B C 1
ATOM 2271 O O . THR B 1 132 ? 68.459 34.806 27.485 1.000 18.685 126 THR B O 1
ATOM 2275 N N . THR B 1 133 ? 68.484 33.928 25.415 1.000 17.198 127 THR B N 1
ATOM 2276 C CA . THR B 1 133 ? 67.026 33.765 25.293 1.000 17.259 127 THR B CA 1
ATOM 2277 C C . THR B 1 133 ? 66.553 32.488 25.972 1.000 17.925 127 THR B C 1
ATOM 2278 O O . THR B 1 133 ? 67.332 31.537 26.117 1.000 19.461 127 THR B O 1
ATOM 2282 N N . LEU B 1 134 ? 65.289 32.499 26.363 1.000 18.328 128 LEU B N 1
ATOM 2283 C CA . LEU B 1 134 ? 64.519 31.289 26.702 1.000 17.410 128 LEU B CA 1
ATOM 2284 C C . LEU B 1 134 ? 63.364 31.257 25.735 1.000 18.170 128 LEU B C 1
ATOM 2285 O O . LEU B 1 134 ? 62.661 32.285 25.630 1.000 15.885 128 LEU B O 1
ATOM 2290 N N . VAL B 1 135 ? 63.184 30.151 25.018 1.000 18.027 129 VAL B N 1
ATOM 2291 C CA . VAL B 1 135 ? 62.000 29.960 24.168 1.000 16.587 129 VAL B CA 1
ATOM 2292 C C . VAL B 1 135 ? 61.309 28.674 24.630 1.000 18.007 129 VAL B C 1
ATOM 2293 O O . VAL B 1 135 ? 61.961 27.628 24.613 1.000 17.564 129 VAL B O 1
ATOM 2297 N N . THR B 1 136 ? 60.079 28.758 25.132 1.000 17.555 130 THR B N 1
ATOM 2298 C CA . THR B 1 136 ? 59.292 27.537 25.438 1.000 18.730 130 THR B CA 1
ATOM 2299 C C . THR B 1 136 ? 58.438 27.293 24.216 1.000 17.873 130 THR B C 1
ATOM 2300 O O . THR B 1 136 ? 57.844 28.234 23.683 1.000 18.328 130 THR B O 1
ATOM 2304 N N . TYR B 1 137 ? 58.407 26.063 23.760 1.000 20.455 131 TYR B N 1
ATOM 2305 C CA . TYR B 1 137 ? 57.666 25.731 22.535 1.000 21.531 131 TYR B CA 1
ATOM 2306 C C . TYR B 1 137 ? 56.169 25.626 22.848 1.000 20.788 131 TYR B C 1
ATOM 2307 O O . TYR B 1 137 ? 55.766 25.401 24.035 1.000 19.651 131 TYR B O 1
ATOM 2316 N N . ALA B 1 138 ? 55.375 25.621 21.782 1.000 19.876 132 ALA B N 1
ATOM 2317 C CA . ALA B 1 138 ? 53.906 25.431 21.832 1.000 21.566 132 ALA B CA 1
ATOM 2318 C C . ALA B 1 138 ? 53.583 24.176 22.653 1.000 23.667 132 ALA B C 1
ATOM 2319 O O . ALA B 1 138 ? 54.314 23.170 22.520 1.000 20.369 132 ALA B O 1
ATOM 2321 N N . SER B 1 139 ? 52.653 24.296 23.607 1.000 20.323 133 SER B N 1
ATOM 2322 C CA . SER B 1 139 ? 52.172 23.189 24.451 1.000 21.200 133 SER B CA 1
ATOM 2323 C C . SER B 1 139 ? 53.300 22.491 25.214 1.000 21.496 133 SER B C 1
ATOM 2324 O O . SER B 1 139 ? 53.070 21.364 25.686 1.000 20.708 133 SER B O 1
ATOM 2327 N N . SER B 1 140 ? 54.454 23.116 25.424 1.000 18.278 134 SER B N 1
ATOM 2328 C CA . SER B 1 140 ? 55.460 22.646 26.403 1.000 18.152 134 SER B CA 1
ATOM 2329 C C . SER B 1 140 ? 54.936 22.772 27.847 1.000 19.853 134 SER B C 1
ATOM 2330 O O . SER B 1 140 ? 53.971 23.518 28.087 1.000 20.424 134 SER B O 1
ATOM 2333 N N . SER B 1 141 ? 55.560 22.090 28.799 1.000 19.596 135 SER B N 1
ATOM 2334 C CA . SER B 1 141 ? 55.142 22.098 30.225 1.000 21.372 135 SER B CA 1
ATOM 2335 C C . SER B 1 141 ? 56.333 21.985 31.147 1.000 22.457 135 SER B C 1
ATOM 2336 O O . SER B 1 141 ? 57.259 21.169 30.868 1.000 22.260 135 SER B O 1
ATOM 2339 N N . ILE B 1 142 ? 56.221 22.657 32.286 1.000 20.291 136 ILE B N 1
ATOM 2340 C CA . ILE B 1 142 ? 57.046 22.367 33.482 1.000 21.350 136 ILE B CA 1
ATOM 2341 C C . ILE B 1 142 ? 56.133 21.603 34.425 1.000 24.675 136 ILE B C 1
ATOM 2342 O O . ILE B 1 142 ? 55.038 22.111 34.719 1.000 23.377 136 ILE B O 1
ATOM 2347 N N . ILE B 1 143 ? 56.583 20.431 34.869 1.000 24.039 137 ILE B N 1
ATOM 2348 C CA . ILE B 1 143 ? 55.884 19.559 35.859 1.000 25.986 137 ILE B CA 1
ATOM 2349 C C . ILE B 1 143 ? 56.665 19.631 37.165 1.000 23.422 137 ILE B C 1
ATOM 2350 O O . ILE B 1 143 ? 57.901 19.515 37.123 1.000 23.830 137 ILE B O 1
ATOM 2355 N N . LEU B 1 144 ? 55.999 19.831 38.300 1.000 23.448 138 LEU B N 1
ATOM 2356 C CA . LEU B 1 144 ? 56.639 19.751 39.632 1.000 24.892 138 LEU B CA 1
ATOM 2357 C C . LEU B 1 144 ? 56.357 18.362 40.243 1.000 29.603 138 LEU B C 1
ATOM 2358 O O . LEU B 1 144 ? 55.225 17.921 40.141 1.000 29.172 138 LEU B O 1
ATOM 2363 N N . THR B 1 145 ? 57.367 17.700 40.810 1.000 29.417 139 THR B N 1
ATOM 2364 C CA . THR B 1 145 ? 57.238 16.412 41.537 1.000 29.294 139 THR B CA 1
ATOM 2365 C C . THR B 1 145 ? 57.948 16.458 42.888 1.000 30.244 139 THR B C 1
ATOM 2366 O O . THR B 1 145 ? 58.826 17.311 43.133 1.000 28.059 139 THR B O 1
ATOM 2370 N N . ASN B 1 146 ? 57.506 15.577 43.790 1.000 31.742 140 ASN B N 1
ATOM 2371 C CA . ASN B 1 146 ? 58.205 15.266 45.056 1.000 30.243 140 ASN B CA 1
ATOM 2372 C C . ASN B 1 146 ? 58.422 16.538 45.865 1.000 28.481 140 ASN B C 1
ATOM 2373 O O . ASN B 1 146 ? 59.538 16.717 46.368 1.000 31.971 140 ASN B O 1
ATOM 2378 N N . GLY B 1 147 ? 57.415 17.397 46.004 1.000 25.734 141 GLY B N 1
ATOM 2379 C CA . GLY B 1 147 ? 57.502 18.545 46.936 1.000 28.925 141 GLY B CA 1
ATOM 2380 C C . GLY B 1 147 ? 57.979 19.861 46.281 1.000 27.100 141 GLY B C 1
ATOM 2381 O O . GLY B 1 147 ? 57.945 20.915 46.964 1.000 28.639 141 GLY B O 1
ATOM 2382 N N . ALA B 1 148 ? 58.423 19.831 45.027 1.000 25.967 142 ALA B N 1
ATOM 2383 C CA . ALA B 1 148 ? 58.893 21.041 44.283 1.000 26.799 142 ALA B CA 1
ATOM 2384 C C . ALA B 1 148 ? 57.805 22.110 44.323 1.000 25.788 142 ALA B C 1
ATOM 2385 O O . ALA B 1 148 ? 56.643 21.719 44.061 1.000 26.221 142 ALA B O 1
ATOM 2387 N N . LYS B 1 149 ? 58.148 23.345 44.734 1.000 25.665 143 LYS B N 1
ATOM 2388 C CA . LYS B 1 149 ? 57.205 24.495 44.740 1.000 27.041 143 LYS B CA 1
ATOM 2389 C C . LYS B 1 149 ? 57.574 25.522 43.644 1.000 28.331 143 LYS B C 1
ATOM 2390 O O . LYS B 1 149 ? 58.759 25.887 43.537 1.000 23.788 143 LYS B O 1
ATOM 2396 N N . ALA B 1 150 ? 56.590 26.017 42.891 1.000 24.357 144 ALA B N 1
ATOM 2397 C CA . ALA B 1 150 ? 56.800 27.020 41.811 1.000 22.954 144 ALA B CA 1
ATOM 2398 C C . ALA B 1 150 ? 57.465 28.273 42.362 1.000 21.081 144 ALA B C 1
ATOM 2399 O O . ALA B 1 150 ? 58.276 28.875 41.665 1.000 22.228 144 ALA B O 1
ATOM 2401 N N . ASN B 1 151 ? 57.157 28.682 43.583 1.000 22.114 145 ASN B N 1
ATOM 2402 C CA . ASN B 1 151 ? 57.712 29.940 44.108 1.000 22.822 145 ASN B CA 1
ATOM 2403 C C . ASN B 1 151 ? 59.196 29.789 44.397 1.000 22.032 145 ASN B C 1
ATOM 2404 O O . ASN B 1 151 ? 59.822 30.826 44.639 1.000 23.147 145 ASN B O 1
ATOM 2409 N N . ASN B 1 152 ? 59.739 28.585 44.289 1.000 21.232 146 ASN B N 1
ATOM 2410 C CA . ASN B 1 152 ? 61.174 28.318 44.544 1.000 22.309 146 ASN B CA 1
ATOM 2411 C C . ASN B 1 152 ? 61.898 28.130 43.209 1.000 20.476 146 ASN B C 1
ATOM 2412 O O . ASN B 1 152 ? 63.045 27.674 43.232 1.000 22.560 146 ASN B O 1
ATOM 2417 N N . VAL B 1 153 ? 61.258 28.428 42.087 1.000 17.770 147 VAL B N 1
ATOM 2418 C CA . VAL B 1 153 ? 61.832 28.271 40.737 1.000 18.288 147 VAL B CA 1
ATOM 2419 C C . VAL B 1 153 ? 62.052 29.657 40.131 1.000 18.542 147 VAL B C 1
ATOM 2420 O O . VAL B 1 153 ? 61.128 30.466 40.162 1.000 19.148 147 VAL B O 1
ATOM 2424 N N . PHE B 1 154 ? 63.256 29.926 39.645 1.000 19.311 148 PHE B N 1
ATOM 2425 C CA . PHE B 1 154 ? 63.638 31.249 39.087 1.000 19.920 148 PHE B CA 1
ATOM 2426 C C . PHE B 1 154 ? 64.289 31.037 37.721 1.000 19.924 148 PHE B C 1
ATOM 2427 O O . PHE B 1 154 ? 65.301 30.296 37.612 1.000 19.698 148 PHE B O 1
ATOM 2435 N N . TRP B 1 155 ? 63.688 31.635 36.687 1.000 17.592 149 TRP B N 1
ATOM 2436 C CA . TRP B 1 155 ? 64.227 31.681 35.316 1.000 16.204 149 TRP B CA 1
ATOM 2437 C C . TRP B 1 155 ? 64.897 33.045 35.138 1.000 16.730 149 TRP B C 1
ATOM 2438 O O . TRP B 1 155 ? 64.183 34.027 34.999 1.000 17.021 149 TRP B O 1
ATOM 2449 N N . ILE B 1 156 ? 66.214 33.096 35.203 1.000 15.938 150 ILE B N 1
ATOM 2450 C CA . ILE B 1 156 ? 67.023 34.337 35.086 1.000 16.419 150 ILE B CA 1
ATOM 2451 C C . ILE B 1 156 ? 67.408 34.445 33.624 1.000 16.718 150 ILE B C 1
ATOM 2452 O O . ILE B 1 156 ? 68.352 33.717 33.170 1.000 16.159 150 ILE B O 1
ATOM 2457 N N . VAL B 1 157 ? 66.623 35.198 32.867 1.000 14.817 151 VAL B N 1
ATOM 2458 C CA . VAL B 1 157 ? 66.725 35.182 31.381 1.000 15.394 151 VAL B CA 1
ATOM 2459 C C . VAL B 1 157 ? 67.611 36.348 30.933 1.000 15.983 151 VAL B C 1
ATOM 2460 O O . VAL B 1 157 ? 67.247 37.529 31.120 1.000 14.813 151 VAL B O 1
ATOM 2464 N N . GLY B 1 158 ? 68.763 36.040 30.337 1.000 15.882 152 GLY B N 1
ATOM 2465 C CA . GLY B 1 158 ? 69.798 37.039 30.072 1.000 16.043 152 GLY B CA 1
ATOM 2466 C C . GLY B 1 158 ? 69.374 38.054 29.027 1.000 17.041 152 GLY B C 1
ATOM 2467 O O . GLY B 1 158 ? 69.874 39.189 29.102 1.000 16.933 152 GLY B O 1
ATOM 2468 N N . SER B 1 159 ? 68.477 37.702 28.109 1.000 16.051 153 SER B N 1
ATOM 2469 C CA . SER B 1 159 ? 67.851 38.700 27.203 1.000 16.792 153 SER B CA 1
ATOM 2470 C C . SER B 1 159 ? 66.339 38.601 27.318 1.000 14.330 153 SER B C 1
ATOM 2471 O O . SER B 1 159 ? 65.794 39.114 28.294 1.000 15.041 153 SER B O 1
ATOM 2474 N N . SER B 1 160 ? 65.685 37.925 26.392 1.000 16.229 154 SER B N 1
ATOM 2475 C CA . SER B 1 160 ? 64.205 37.929 26.280 1.000 15.947 154 SER B CA 1
ATOM 2476 C C . SER B 1 160 ? 63.668 36.506 26.377 1.000 16.190 154 SER B C 1
ATOM 2477 O O . SER B 1 160 ? 64.382 35.527 25.974 1.000 15.680 154 SER B O 1
ATOM 2480 N N . ALA B 1 161 ? 62.492 36.399 26.973 1.000 15.310 155 ALA B N 1
ATOM 2481 C CA . ALA B 1 161 ? 61.715 35.151 27.103 1.000 15.539 155 ALA B CA 1
ATOM 2482 C C . ALA B 1 161 ? 60.558 35.172 26.119 1.000 15.058 155 ALA B C 1
ATOM 2483 O O . ALA B 1 161 ? 59.797 36.123 26.102 1.000 14.998 155 ALA B O 1
ATOM 2485 N N . THR B 1 162 ? 60.380 34.084 25.380 1.000 14.793 156 THR B N 1
ATOM 2486 C CA . THR B 1 162 ? 59.192 33.834 24.526 1.000 16.332 156 THR B CA 1
ATOM 2487 C C . THR B 1 162 ? 58.531 32.588 25.116 1.000 17.012 156 THR B C 1
ATOM 2488 O O . THR B 1 162 ? 59.192 31.519 25.112 1.000 18.606 156 THR B O 1
ATOM 2492 N N . LEU B 1 163 ? 57.325 32.717 25.652 1.000 16.574 157 LEU B N 1
ATOM 2493 C CA . LEU B 1 163 ? 56.602 31.552 26.212 1.000 16.695 157 LEU B CA 1
ATOM 2494 C C . LEU B 1 163 ? 55.580 31.100 25.192 1.000 16.559 157 LEU B C 1
ATOM 2495 O O . LEU B 1 163 ? 54.724 31.925 24.757 1.000 16.819 157 LEU B O 1
ATOM 2500 N N . GLY B 1 164 ? 55.655 29.822 24.798 1.000 17.807 158 GLY B N 1
ATOM 2501 C CA . GLY B 1 164 ? 54.949 29.371 23.586 1.000 16.984 158 GLY B CA 1
ATOM 2502 C C . GLY B 1 164 ? 53.456 29.251 23.796 1.000 16.383 158 GLY B C 1
ATOM 2503 O O . GLY B 1 164 ? 52.977 29.256 24.945 1.000 15.055 158 GLY B O 1
ATOM 2504 N N . THR B 1 165 ? 52.752 29.169 22.692 1.000 15.688 159 THR B N 1
ATOM 2505 C CA . THR B 1 165 ? 51.273 29.148 22.662 1.000 17.782 159 THR B CA 1
ATOM 2506 C C . THR B 1 165 ? 50.795 27.910 23.433 1.000 16.540 159 THR B C 1
ATOM 2507 O O . THR B 1 165 ? 51.383 26.853 23.273 1.000 17.170 159 THR B O 1
ATOM 2511 N N . TYR B 1 166 ? 49.909 28.105 24.392 1.000 16.500 160 TYR B N 1
ATOM 2512 C CA . TYR B 1 166 ? 49.293 27.036 25.229 1.000 18.720 160 TYR B CA 1
ATOM 2513 C C . TYR B 1 166 ? 50.357 26.271 25.997 1.000 19.064 160 TYR B C 1
ATOM 2514 O O . TYR B 1 166 ? 50.082 25.169 26.418 1.000 21.262 160 TYR B O 1
ATOM 2523 N N . SER B 1 167 ? 51.506 26.888 26.259 1.000 16.838 161 SER B N 1
ATOM 2524 C CA . SER B 1 167 ? 52.548 26.338 27.145 1.000 17.345 161 SER B CA 1
ATOM 2525 C C . SER B 1 167 ? 52.129 26.558 28.599 1.000 16.373 161 SER B C 1
ATOM 2526 O O . SER B 1 167 ? 51.205 27.352 28.901 1.000 16.098 161 SER B O 1
ATOM 2529 N N . HIS B 1 168 ? 52.815 25.876 29.471 1.000 18.587 162 HIS B N 1
ATOM 2530 C CA . HIS B 1 168 ? 52.628 25.982 30.925 1.000 19.397 162 HIS B CA 1
ATOM 2531 C C . HIS B 1 168 ? 54.016 26.128 31.547 1.000 20.060 162 HIS B C 1
ATOM 2532 O O . HIS B 1 168 ? 54.895 25.204 31.364 1.000 18.958 162 HIS B O 1
ATOM 2539 N N . LEU B 1 169 ? 54.213 27.238 32.250 1.000 18.833 163 LEU B N 1
ATOM 2540 C CA . LEU B 1 169 ? 55.461 27.489 32.979 1.000 19.982 163 LEU B CA 1
ATOM 2541 C C . LEU B 1 169 ? 55.172 27.450 34.466 1.000 18.578 163 LEU B C 1
ATOM 2542 O O . LEU B 1 169 ? 54.131 27.979 34.888 1.000 19.619 163 LEU B O 1
ATOM 2547 N N . GLU B 1 170 ? 56.131 26.918 35.220 1.000 18.494 164 GLU B N 1
ATOM 2548 C CA . GLU B 1 170 ? 56.225 27.073 36.695 1.000 17.539 164 GLU B CA 1
ATOM 2549 C C . GLU B 1 170 ? 57.499 27.859 37.000 1.000 16.475 164 GLU B C 1
ATOM 2550 O O . GLU B 1 170 ? 58.578 27.512 36.451 1.000 17.287 164 GLU B O 1
ATOM 2556 N N . GLY B 1 171 ? 57.354 28.911 37.791 1.000 15.768 165 GLY B N 1
ATOM 2557 C CA . GLY B 1 171 ? 58.439 29.709 38.357 1.000 16.637 165 GLY B CA 1
ATOM 2558 C C . GLY B 1 171 ? 58.332 31.173 37.970 1.000 16.574 165 GLY B C 1
ATOM 2559 O O . GLY B 1 171 ? 57.488 31.538 37.119 1.000 17.916 165 GLY B O 1
ATOM 2560 N N . ASN B 1 172 ? 59.204 31.943 38.593 1.000 16.723 166 ASN B N 1
ATOM 2561 C CA . ASN B 1 172 ? 59.327 33.401 38.471 1.000 18.158 166 ASN B CA 1
ATOM 2562 C C . ASN B 1 172 ? 60.249 33.678 37.285 1.000 18.960 166 ASN B C 1
ATOM 2563 O O . ASN B 1 172 ? 61.408 33.180 37.283 1.000 22.129 166 ASN B O 1
ATOM 2568 N N . VAL B 1 173 ? 59.769 34.385 36.281 1.000 15.496 167 VAL B N 1
ATOM 2569 C CA . VAL B 1 173 ? 60.611 34.759 35.122 1.000 15.388 167 VAL B CA 1
ATOM 2570 C C . VAL B 1 173 ? 61.162 36.152 35.375 1.000 14.827 167 VAL B C 1
ATOM 2571 O O . VAL B 1 173 ? 60.363 37.085 35.502 1.000 14.976 167 VAL B O 1
ATOM 2575 N N . ILE B 1 174 ? 62.470 36.276 35.533 1.000 13.569 168 ILE B N 1
ATOM 2576 C CA . ILE B 1 174 ? 63.127 37.592 35.691 1.000 14.810 168 ILE B CA 1
ATOM 2577 C C . ILE B 1 174 ? 63.997 37.774 34.452 1.000 13.521 168 ILE B C 1
ATOM 2578 O O . ILE B 1 174 ? 65.012 37.148 34.349 1.000 14.890 168 ILE B O 1
ATOM 2583 N N . ALA B 1 175 ? 63.482 38.497 33.485 1.000 13.862 169 ALA B N 1
ATOM 2584 C CA . ALA B 1 175 ? 64.126 38.688 32.177 1.000 14.544 169 ALA B CA 1
ATOM 2585 C C . ALA B 1 175 ? 64.811 40.060 32.145 1.000 13.732 169 ALA B C 1
ATOM 2586 O O . ALA B 1 175 ? 64.258 41.061 32.621 1.000 13.241 169 ALA B O 1
ATOM 2588 N N . ASN B 1 176 ? 65.968 40.082 31.523 1.000 13.243 170 ASN B N 1
ATOM 2589 C CA . ASN B 1 176 ? 66.740 41.325 31.342 1.000 15.048 170 ASN B CA 1
ATOM 2590 C C . ASN B 1 176 ? 65.946 42.310 30.459 1.000 14.849 170 ASN B C 1
ATOM 2591 O O . ASN B 1 176 ? 65.999 43.543 30.678 1.000 14.389 170 ASN B O 1
ATOM 2596 N N . ALA B 1 177 ? 65.257 41.783 29.472 1.000 14.439 171 ALA B N 1
ATOM 2597 C CA . ALA B 1 177 ? 64.557 42.596 28.450 1.000 15.210 171 ALA B CA 1
ATOM 2598 C C . ALA B 1 177 ? 63.117 42.107 28.373 1.000 14.504 171 ALA B C 1
ATOM 2599 O O . ALA B 1 177 ? 62.417 42.234 29.410 1.000 15.432 171 ALA B O 1
ATOM 2601 N N . LEU B 1 178 ? 62.669 41.655 27.189 1.000 13.428 172 LEU B N 1
ATOM 2602 C CA . LEU B 1 178 ? 61.231 41.430 26.900 1.000 13.967 172 LEU B CA 1
ATOM 2603 C C . LEU B 1 178 ? 60.755 40.094 27.495 1.000 13.076 172 LEU B C 1
ATOM 2604 O O . LEU B 1 178 ? 61.482 39.076 27.489 1.000 13.540 172 LEU B O 1
ATOM 2609 N N . ILE B 1 179 ? 59.547 40.071 27.994 1.000 13.645 173 ILE B N 1
ATOM 2610 C CA . ILE B 1 179 ? 58.827 38.787 28.232 1.000 13.920 173 ILE B CA 1
ATOM 2611 C C . ILE B 1 179 ? 57.561 38.786 27.380 1.000 13.475 173 ILE B C 1
ATOM 2612 O O . ILE B 1 179 ? 56.763 39.741 27.510 1.000 13.640 173 ILE B O 1
ATOM 2617 N N . ALA B 1 180 ? 57.453 37.831 26.471 1.000 13.359 174 ALA B N 1
ATOM 2618 C CA . ALA B 1 180 ? 56.299 37.652 25.568 1.000 14.605 174 ALA B CA 1
ATOM 2619 C C . ALA B 1 180 ? 55.618 36.329 25.949 1.000 16.748 174 ALA B C 1
ATOM 2620 O O . ALA B 1 180 ? 56.251 35.250 25.802 1.000 17.879 174 ALA B O 1
ATOM 2622 N N . ALA B 1 181 ? 54.405 36.407 26.473 1.000 14.897 175 ALA B N 1
ATOM 2623 C CA . ALA B 1 181 ? 53.562 35.222 26.726 1.000 15.999 175 ALA B CA 1
ATOM 2624 C C . ALA B 1 181 ? 52.589 35.089 25.562 1.000 15.669 175 ALA B C 1
ATOM 2625 O O . ALA B 1 181 ? 51.718 35.939 25.342 1.000 15.842 175 ALA B O 1
ATOM 2627 N N . GLN B 1 182 ? 52.822 34.087 24.725 1.000 16.635 176 GLN B N 1
ATOM 2628 C CA . GLN B 1 182 ? 51.994 33.926 23.519 1.000 18.365 176 GLN B CA 1
ATOM 2629 C C . GLN B 1 182 ? 50.635 33.300 23.869 1.000 16.846 176 GLN B C 1
ATOM 2630 O O . GLN B 1 182 ? 50.417 32.847 25.006 1.000 14.631 176 GLN B O 1
ATOM 2636 N N . THR B 1 183 ? 49.745 33.288 22.887 1.000 15.467 177 THR B N 1
ATOM 2637 C CA . THR B 1 183 ? 48.333 32.912 23.015 1.000 16.210 177 THR B CA 1
ATOM 2638 C C . THR B 1 183 ? 48.171 31.700 23.946 1.000 16.464 177 THR B C 1
ATOM 2639 O O . THR B 1 183 ? 48.723 30.615 23.647 1.000 16.873 177 THR B O 1
ATOM 2643 N N . GLY B 1 184 ? 47.448 31.907 25.043 1.000 16.225 178 GLY B N 1
ATOM 2644 C CA . GLY B 1 184 ? 46.963 30.821 25.928 1.000 18.163 178 GLY B CA 1
ATOM 2645 C C . GLY B 1 184 ? 48.021 30.257 26.844 1.000 17.524 178 GLY B C 1
ATOM 2646 O O . GLY B 1 184 ? 47.691 29.310 27.612 1.000 16.684 178 GLY B O 1
ATOM 2647 N N . ALA B 1 185 ? 49.250 30.776 26.818 1.000 15.852 179 ALA B N 1
ATOM 2648 C CA . ALA B 1 185 ? 50.255 30.311 27.791 1.000 15.891 179 ALA B CA 1
ATOM 2649 C C . ALA B 1 185 ? 49.732 30.573 29.219 1.000 15.837 179 ALA B C 1
ATOM 2650 O O . ALA B 1 185 ? 49.106 31.628 29.465 1.000 14.615 179 ALA B O 1
ATOM 2652 N N . THR B 1 186 ? 50.027 29.683 30.143 1.000 15.694 180 THR B N 1
ATOM 2653 C CA . THR B 1 186 ? 49.695 29.877 31.573 1.000 16.836 180 THR B CA 1
ATOM 2654 C C . THR B 1 186 ? 50.979 29.828 32.378 1.000 16.017 180 THR B C 1
ATOM 2655 O O . THR B 1 186 ? 51.900 29.026 32.052 1.000 17.495 180 THR B O 1
ATOM 2659 N N . ILE B 1 187 ? 51.071 30.668 33.402 1.000 15.742 181 ILE B N 1
ATOM 2660 C CA . ILE B 1 187 ? 52.299 30.759 34.207 1.000 16.345 181 ILE B CA 1
ATOM 2661 C C . ILE B 1 187 ? 51.894 30.722 35.682 1.000 16.404 181 ILE B C 1
ATOM 2662 O O . ILE B 1 187 ? 51.113 31.583 36.109 1.000 15.002 181 ILE B O 1
ATOM 2667 N N . ASN B 1 188 ? 52.466 29.798 36.439 1.000 17.172 182 ASN B N 1
ATOM 2668 C CA . ASN B 1 188 ? 52.373 29.761 37.918 1.000 17.187 182 ASN B CA 1
ATOM 2669 C C . ASN B 1 188 ? 53.655 30.382 38.417 1.000 16.470 182 ASN B C 1
ATOM 2670 O O . ASN B 1 188 ? 54.683 29.708 38.550 1.000 18.056 182 ASN B O 1
ATOM 2675 N N . GLY B 1 189 ? 53.644 31.687 38.535 1.000 16.674 183 GLY B N 1
ATOM 2676 C CA . GLY B 1 189 ? 54.848 32.480 38.786 1.000 17.106 183 GLY B CA 1
ATOM 2677 C C . GLY B 1 189 ? 54.614 33.907 38.357 1.000 19.646 183 GLY B C 1
ATOM 2678 O O . GLY B 1 189 ? 53.471 34.324 38.349 1.000 27.228 183 GLY B O 1
ATOM 2679 N N . ALA B 1 190 ? 55.663 34.674 38.206 1.000 19.269 184 ALA B N 1
ATOM 2680 C CA . ALA B 1 190 ? 55.610 36.129 37.995 1.000 18.188 184 ALA B CA 1
ATOM 2681 C C . ALA B 1 190 ? 56.371 36.412 36.699 1.000 17.051 184 ALA B C 1
ATOM 2682 O O . ALA B 1 190 ? 57.259 35.602 36.343 1.000 16.279 184 ALA B O 1
ATOM 2684 N N . LEU B 1 191 ? 55.975 37.467 35.996 1.000 15.955 185 LEU B N 1
ATOM 2685 C CA . LEU B 1 191 ? 56.653 37.960 34.786 1.000 13.838 185 LEU B CA 1
ATOM 2686 C C . LEU B 1 191 ? 57.258 39.320 35.141 1.000 13.108 185 LEU B C 1
ATOM 2687 O O . LEU B 1 191 ? 56.551 40.310 35.159 1.000 13.490 185 LEU B O 1
ATOM 2692 N N . LEU B 1 192 ? 58.562 39.334 35.424 1.000 12.308 186 LEU B N 1
ATOM 2693 C CA . LEU B 1 192 ? 59.292 40.535 35.854 1.000 12.940 186 LEU B CA 1
ATOM 2694 C C . LEU B 1 192 ? 60.302 40.875 34.738 1.000 12.640 186 LEU B C 1
ATOM 2695 O O . LEU B 1 192 ? 61.330 40.272 34.654 1.000 12.810 186 LEU B O 1
ATOM 2700 N N . ALA B 1 193 ? 59.934 41.799 33.868 1.000 12.714 187 ALA B N 1
ATOM 2701 C CA . ALA B 1 193 ? 60.658 42.124 32.627 1.000 13.571 187 ALA B CA 1
ATOM 2702 C C . ALA B 1 193 ? 61.534 43.357 32.879 1.000 14.952 187 ALA B C 1
ATOM 2703 O O . ALA B 1 193 ? 61.136 44.219 33.670 1.000 13.281 187 ALA B O 1
ATOM 2705 N N . GLY B 1 194 ? 62.645 43.472 32.150 1.000 14.082 188 GLY B N 1
ATOM 2706 C CA . GLY B 1 194 ? 63.444 44.700 32.155 1.000 14.736 188 GLY B CA 1
ATOM 2707 C C . GLY B 1 194 ? 63.029 45.688 31.089 1.000 14.646 188 GLY B C 1
ATOM 2708 O O . GLY B 1 194 ? 63.474 46.825 31.147 1.000 16.222 188 GLY B O 1
ATOM 2709 N N . SER B 1 195 ? 62.181 45.295 30.165 1.000 14.886 189 SER B N 1
ATOM 2710 C CA . SER B 1 195 ? 61.644 46.232 29.141 1.000 15.311 189 SER B CA 1
ATOM 2711 C C . SER B 1 195 ? 60.120 46.201 29.199 1.000 15.232 189 SER B C 1
ATOM 2712 O O . SER B 1 195 ? 59.557 46.976 29.992 1.000 16.167 189 SER B O 1
ATOM 2715 N N . ALA B 1 196 ? 59.482 45.371 28.392 1.000 13.648 190 ALA B N 1
ATOM 2716 C CA . ALA B 1 196 ? 58.015 45.284 28.294 1.000 14.246 190 ALA B CA 1
ATOM 2717 C C . ALA B 1 196 ? 57.563 43.840 28.526 1.000 13.561 190 ALA B C 1
ATOM 2718 O O . ALA B 1 196 ? 58.374 42.932 28.404 1.000 13.225 190 ALA B O 1
ATOM 2720 N N . VAL B 1 197 ? 56.299 43.671 28.877 1.000 13.007 191 VAL B N 1
ATOM 2721 C CA . VAL B 1 197 ? 55.618 42.357 28.886 1.000 14.110 191 VAL B CA 1
ATOM 2722 C C . VAL B 1 197 ? 54.526 42.429 27.821 1.000 14.347 191 VAL B C 1
ATOM 2723 O O . VAL B 1 197 ? 53.726 43.388 27.886 1.000 13.428 191 VAL B O 1
ATOM 2727 N N . THR B 1 198 ? 54.474 41.444 26.924 1.000 13.515 192 THR B N 1
ATOM 2728 C CA . THR B 1 198 ? 53.349 41.267 25.983 1.000 14.633 192 THR B CA 1
ATOM 2729 C C . THR B 1 198 ? 52.586 40.018 26.385 1.000 13.535 192 THR B C 1
ATOM 2730 O O . THR B 1 198 ? 53.223 38.983 26.767 1.000 15.201 192 THR B O 1
ATOM 2734 N N . LEU B 1 199 ? 51.289 40.155 26.374 1.000 14.172 193 LEU B N 1
ATOM 2735 C CA . LEU B 1 199 ? 50.366 39.086 26.808 1.000 14.489 193 LEU B CA 1
ATOM 2736 C C . LEU B 1 199 ? 49.360 38.837 25.700 1.000 14.507 193 LEU B C 1
ATOM 2737 O O . LEU B 1 199 ? 48.943 39.781 25.068 1.000 14.024 193 LEU B O 1
ATOM 2742 N N . ASP B 1 200 ? 48.908 37.592 25.609 1.000 14.962 194 ASP B N 1
ATOM 2743 C CA . ASP B 1 200 ? 47.782 37.203 24.728 1.000 16.650 194 ASP B CA 1
ATOM 2744 C C . ASP B 1 200 ? 47.028 36.049 25.388 1.000 13.072 194 ASP B C 1
ATOM 2745 O O . ASP B 1 200 ? 47.579 34.938 25.398 1.000 13.096 194 ASP B O 1
ATOM 2750 N N . SER B 1 201 ? 45.878 36.333 25.975 1.000 13.964 195 SER B N 1
ATOM 2751 C CA . SER B 1 201 ? 44.945 35.303 26.485 1.000 14.862 195 SER B CA 1
ATOM 2752 C C . SER B 1 201 ? 45.667 34.406 27.491 1.000 15.152 195 SER B C 1
ATOM 2753 O O . SER B 1 201 ? 45.617 33.166 27.346 1.000 14.949 195 SER B O 1
ATOM 2756 N N . ASN B 1 202 ? 46.389 35.016 28.435 1.000 13.822 196 ASN B N 1
ATOM 2757 C CA . ASN B 1 202 ? 47.195 34.245 29.409 1.000 14.143 196 ASN B CA 1
ATOM 2758 C C . ASN B 1 202 ? 46.466 34.123 30.752 1.000 13.710 196 ASN B C 1
ATOM 2759 O O . ASN B 1 202 ? 45.608 34.953 31.098 1.000 13.937 196 ASN B O 1
ATOM 2764 N N . THR B 1 203 ? 46.898 33.166 31.540 1.000 13.801 197 THR B N 1
ATOM 2765 C CA . THR B 1 203 ? 46.695 33.209 33.008 1.000 15.166 197 THR B CA 1
ATOM 2766 C C . THR B 1 203 ? 48.062 33.269 33.676 1.000 14.592 197 THR B C 1
ATOM 2767 O O . THR B 1 203 ? 48.919 32.398 33.420 1.000 17.641 197 THR B O 1
ATOM 2771 N N . VAL B 1 204 ? 48.258 34.256 34.539 1.000 14.553 198 VAL B N 1
ATOM 2772 C CA . VAL B 1 204 ? 49.456 34.328 35.386 1.000 13.426 198 VAL B CA 1
ATOM 2773 C C . VAL B 1 204 ? 48.992 34.279 36.822 1.000 13.768 198 VAL B C 1
ATOM 2774 O O . VAL B 1 204 ? 48.176 35.156 37.212 1.000 16.337 198 VAL B O 1
ATOM 2778 N N . THR B 1 205 ? 49.539 33.383 37.619 1.000 14.957 199 THR B N 1
ATOM 2779 C CA . THR B 1 205 ? 49.170 33.298 39.041 1.000 15.650 199 THR B CA 1
ATOM 2780 C C . THR B 1 205 ? 50.418 33.354 39.900 1.000 16.353 199 THR B C 1
ATOM 2781 O O . THR B 1 205 ? 51.203 32.374 39.845 1.000 17.935 199 THR B O 1
ATOM 2785 N N . VAL B 1 206 ? 50.523 34.396 40.711 1.000 17.466 200 VAL B N 1
ATOM 2786 C CA . VAL B 1 206 ? 51.665 34.614 41.629 1.000 20.835 200 VAL B CA 1
ATOM 2787 C C . VAL B 1 206 ? 51.597 33.492 42.663 1.000 23.495 200 VAL B C 1
ATOM 2788 O O . VAL B 1 206 ? 50.484 33.197 43.109 1.000 17.912 200 VAL B O 1
ATOM 2792 N N . GLN B 1 207 ? 52.733 32.879 42.970 1.000 24.822 201 GLN B N 1
ATOM 2793 C CA . GLN B 1 207 ? 52.804 31.718 43.893 1.000 30.616 201 GLN B CA 1
ATOM 2794 C C . GLN B 1 207 ? 53.253 32.218 45.270 1.000 35.469 201 GLN B C 1
ATOM 2795 O O . GLN B 1 207 ? 53.992 33.218 45.323 1.000 37.384 201 GLN B O 1
ATOM 2801 N N . ASN B 1 208 ? 52.776 31.540 46.320 1.000 50.248 202 ASN B N 1
ATOM 2802 C CA . ASN B 1 208 ? 52.715 32.012 47.735 1.000 61.420 202 ASN B CA 1
ATOM 2803 C C . ASN B 1 208 ? 52.020 33.384 47.797 1.000 75.769 202 ASN B C 1
ATOM 2804 O O . ASN B 1 208 ? 52.480 34.230 48.591 1.000 78.825 202 ASN B O 1
ATOM 2809 N N . SER B 1 209 ? 50.976 33.590 46.967 1.000 89.496 203 SER B N 1
ATOM 2810 C CA . SER B 1 209 ? 50.104 34.800 46.879 1.000 88.947 203 SER B CA 1
ATOM 2811 C C . SER B 1 209 ? 50.834 35.955 46.166 1.000 79.174 203 SER B C 1
ATOM 2812 O O . SER B 1 209 ? 51.155 37.067 46.626 1.000 65.026 203 SER B O 1
ATOM 2815 N N . THR C 1 7 ? 67.757 89.621 -46.809 1.000 83.394 1 THR C N 1
ATOM 2816 C CA . THR C 1 7 ? 67.826 91.096 -46.564 1.000 76.044 1 THR C CA 1
ATOM 2817 C C . THR C 1 7 ? 67.218 91.423 -45.180 1.000 68.351 1 THR C C 1
ATOM 2818 O O . THR C 1 7 ? 67.055 92.632 -44.877 1.000 78.860 1 THR C O 1
ATOM 2822 N N . GLY C 1 8 ? 66.886 90.412 -44.364 1.000 51.794 2 GLY C N 1
ATOM 2823 C CA . GLY C 1 8 ? 66.175 90.600 -43.083 1.000 42.145 2 GLY C CA 1
ATOM 2824 C C . GLY C 1 8 ? 67.156 90.703 -41.929 1.000 38.273 2 GLY C C 1
ATOM 2825 O O . GLY C 1 8 ? 68.022 91.564 -41.973 1.000 39.718 2 GLY C O 1
ATOM 2826 N N . LEU C 1 9 ? 67.052 89.823 -40.943 1.000 27.186 3 LEU C N 1
ATOM 2827 C CA . LEU C 1 9 ? 67.966 89.792 -39.783 1.000 23.838 3 LEU C CA 1
ATOM 2828 C C . LEU C 1 9 ? 69.302 89.251 -40.257 1.000 22.600 3 LEU C C 1
ATOM 2829 O O . LEU C 1 9 ? 69.328 88.227 -40.957 1.000 24.831 3 LEU C O 1
ATOM 2834 N N . ASP C 1 10 ? 70.378 89.851 -39.798 1.000 20.768 4 ASP C N 1
ATOM 2835 C CA . ASP C 1 10 ? 71.741 89.385 -40.122 1.000 21.156 4 ASP C CA 1
ATOM 2836 C C . ASP C 1 10 ? 72.100 88.251 -39.139 1.000 19.352 4 ASP C C 1
ATOM 2837 O O . ASP C 1 10 ? 72.172 88.506 -37.911 1.000 17.294 4 ASP C O 1
ATOM 2842 N N . LEU C 1 11 ? 72.407 87.082 -39.674 1.000 18.759 5 LEU C N 1
ATOM 2843 C CA . LEU C 1 11 ? 72.716 85.864 -38.882 1.000 19.741 5 LEU C CA 1
ATOM 2844 C C . LEU C 1 11 ? 74.221 85.773 -38.707 1.000 17.927 5 LEU C C 1
ATOM 2845 O O . LEU C 1 11 ? 74.658 84.885 -37.980 1.000 15.760 5 LEU C O 1
ATOM 2850 N N . GLY C 1 12 ? 74.996 86.636 -39.367 1.000 16.752 6 GLY C N 1
ATOM 2851 C CA . GLY C 1 12 ? 76.461 86.623 -39.229 1.000 17.511 6 GLY C CA 1
ATOM 2852 C C . GLY C 1 12 ? 77.049 85.250 -39.487 1.000 17.654 6 GLY C C 1
ATOM 2853 O O . GLY C 1 12 ? 76.684 84.583 -40.509 1.000 17.194 6 GLY C O 1
ATOM 2854 N N . ALA C 1 13 ? 77.964 84.793 -38.630 1.000 16.346 7 ALA C N 1
ATOM 2855 C CA . ALA C 1 13 ? 78.665 83.507 -38.834 1.000 16.223 7 ALA C CA 1
ATOM 2856 C C . ALA C 1 13 ? 77.672 82.336 -38.658 1.000 15.374 7 ALA C C 1
ATOM 2857 O O . ALA C 1 13 ? 78.055 81.247 -39.015 1.000 14.993 7 ALA C O 1
ATOM 2859 N N . ALA C 1 14 ? 76.457 82.545 -38.132 1.000 14.351 8 ALA C N 1
ATOM 2860 C CA . ALA C 1 14 ? 75.453 81.458 -38.014 1.000 15.812 8 ALA C CA 1
ATOM 2861 C C . ALA C 1 14 ? 74.811 81.168 -39.379 1.000 17.369 8 ALA C C 1
ATOM 2862 O O . ALA C 1 14 ? 74.134 80.141 -39.503 1.000 16.008 8 ALA C O 1
ATOM 2864 N N . SER C 1 15 ? 75.051 82.000 -40.414 1.000 17.619 9 SER C N 1
ATOM 2865 C CA . SER C 1 15 ? 74.289 81.895 -41.677 1.000 18.375 9 SER C CA 1
ATOM 2866 C C . SER C 1 15 ? 74.554 80.568 -42.389 1.000 19.367 9 SER C C 1
ATOM 2867 O O . SER C 1 15 ? 73.666 80.162 -43.204 1.000 22.220 9 SER C O 1
ATOM 2870 N N . SER C 1 16 ? 75.699 79.914 -42.155 1.000 17.795 10 SER C N 1
ATOM 2871 C CA . SER C 1 16 ? 76.044 78.663 -42.866 1.000 18.278 10 SER C CA 1
ATOM 2872 C C . SER C 1 16 ? 75.516 77.404 -42.125 1.000 17.185 10 SER C C 1
ATOM 2873 O O . SER C 1 16 ? 75.697 76.270 -42.662 1.000 15.001 10 SER C O 1
ATOM 2876 N N . PHE C 1 17 ? 74.942 77.559 -40.936 1.000 14.457 11 PHE C N 1
ATOM 2877 C CA . PHE C 1 17 ? 74.558 76.428 -40.052 1.000 15.331 11 PHE C CA 1
ATOM 2878 C C . PHE C 1 17 ? 73.121 75.926 -40.312 1.000 15.608 11 PHE C C 1
ATOM 2879 O O . PHE C 1 17 ? 72.162 76.687 -40.228 1.000 15.753 11 PHE C O 1
ATOM 2887 N N . GLY C 1 18 ? 72.982 74.619 -40.557 1.000 14.430 12 GLY C N 1
ATOM 2888 C CA . GLY C 1 18 ? 71.667 73.951 -40.519 1.000 13.771 12 GLY C CA 1
ATOM 2889 C C . GLY C 1 18 ? 71.203 73.682 -39.103 1.000 13.444 12 GLY C C 1
ATOM 2890 O O . GLY C 1 18 ? 70.017 73.815 -38.843 1.000 13.888 12 GLY C O 1
ATOM 2891 N N . ALA C 1 19 ? 72.121 73.407 -38.184 1.000 13.837 13 ALA C N 1
ATOM 2892 C CA . ALA C 1 19 ? 71.782 73.232 -36.767 1.000 13.990 13 ALA C CA 1
ATOM 2893 C C . ALA C 1 19 ? 72.931 73.758 -35.938 1.000 14.326 13 ALA C C 1
ATOM 2894 O O . ALA C 1 19 ? 74.116 73.386 -36.165 1.000 15.131 13 ALA C O 1
ATOM 2896 N N . LEU C 1 20 ? 72.569 74.568 -34.972 1.000 12.676 14 LEU C N 1
ATOM 2897 C CA . LEU C 1 20 ? 73.546 75.160 -34.050 1.000 12.528 14 LEU C CA 1
ATOM 2898 C C . LEU C 1 20 ? 72.908 75.210 -32.682 1.000 12.578 14 LEU C C 1
ATOM 2899 O O . LEU C 1 20 ? 71.804 75.754 -32.549 1.000 13.464 14 LEU C O 1
ATOM 2904 N N . ALA C 1 21 ? 73.592 74.661 -31.690 1.000 13.171 15 ALA C N 1
ATOM 2905 C CA . ALA C 1 21 ? 73.025 74.605 -30.320 1.000 13.993 15 ALA C CA 1
ATOM 2906 C C . ALA C 1 21 ? 74.140 74.450 -29.322 1.000 13.196 15 ALA C C 1
ATOM 2907 O O . ALA C 1 21 ? 74.983 73.544 -29.428 1.000 14.714 15 ALA C O 1
ATOM 2909 N N . PRO C 1 22 ? 74.178 75.329 -28.312 1.000 13.490 16 PRO C N 1
ATOM 2910 C CA . PRO C 1 22 ? 75.318 75.341 -27.397 1.000 14.412 16 PRO C CA 1
ATOM 2911 C C . PRO C 1 22 ? 75.392 74.000 -26.630 1.000 15.693 16 PRO C C 1
ATOM 2912 O O . PRO C 1 22 ? 76.503 73.455 -26.477 1.000 17.397 16 PRO C O 1
ATOM 2916 N N . GLN C 1 23 ? 74.241 73.445 -26.242 1.000 15.763 17 GLN C N 1
ATOM 2917 C CA . GLN C 1 23 ? 74.166 72.238 -25.364 1.000 16.596 17 GLN C CA 1
ATOM 2918 C C . GLN C 1 23 ? 73.882 70.980 -26.163 1.000 17.504 17 GLN C C 1
ATOM 2919 O O . GLN C 1 23 ? 73.305 70.036 -25.600 1.000 20.416 17 GLN C O 1
ATOM 2925 N N . GLY C 1 24 ? 74.260 70.956 -27.420 1.000 16.161 18 GLY C N 1
ATOM 2926 C CA . GLY C 1 24 ? 74.335 69.716 -28.180 1.000 17.260 18 GLY C CA 1
ATOM 2927 C C . GLY C 1 24 ? 73.261 69.567 -29.247 1.000 15.493 18 GLY C C 1
ATOM 2928 O O . GLY C 1 24 ? 72.236 70.223 -29.208 1.000 14.168 18 GLY C O 1
ATOM 2929 N N . VAL C 1 25 ? 73.534 68.649 -30.149 1.000 15.676 19 VAL C N 1
ATOM 2930 C CA . VAL C 1 25 ? 72.551 68.148 -31.145 1.000 15.485 19 VAL C CA 1
ATOM 2931 C C . VAL C 1 25 ? 72.437 66.644 -30.917 1.000 15.013 19 VAL C C 1
ATOM 2932 O O . VAL C 1 25 ? 73.470 65.947 -30.946 1.000 15.603 19 VAL C O 1
ATOM 2936 N N . ALA C 1 26 ? 71.229 66.149 -30.682 1.000 14.410 20 ALA C N 1
ATOM 2937 C CA . ALA C 1 26 ? 71.000 64.720 -30.416 1.000 13.569 20 ALA C CA 1
ATOM 2938 C C . ALA C 1 26 ? 70.088 64.229 -31.542 1.000 13.271 20 ALA C C 1
ATOM 2939 O O . ALA C 1 26 ? 68.912 64.687 -31.578 1.000 14.333 20 ALA C O 1
ATOM 2941 N N . ASN C 1 27 ? 70.622 63.385 -32.390 1.000 14.360 21 ASN C N 1
ATOM 2942 C CA . ASN C 1 27 ? 69.913 62.855 -33.570 1.000 14.270 21 ASN C CA 1
ATOM 2943 C C . ASN C 1 27 ? 69.566 61.376 -33.389 1.000 14.605 21 ASN C C 1
ATOM 2944 O O . ASN C 1 27 ? 70.391 60.630 -32.865 1.000 14.277 21 ASN C O 1
ATOM 2949 N N . ALA C 1 28 ? 68.402 60.986 -33.898 1.000 15.550 22 ALA C N 1
ATOM 2950 C CA . ALA C 1 28 ? 68.023 59.578 -34.168 1.000 15.951 22 ALA C CA 1
ATOM 2951 C C . ALA C 1 28 ? 67.678 59.440 -35.652 1.000 15.715 22 ALA C C 1
ATOM 2952 O O . ALA C 1 28 ? 67.065 60.338 -36.232 1.000 16.087 22 ALA C O 1
ATOM 2954 N N . GLY C 1 29 ? 68.138 58.363 -36.252 1.000 16.777 23 GLY C N 1
ATOM 2955 C CA . GLY C 1 29 ? 67.679 57.978 -37.607 1.000 18.348 23 GLY C CA 1
ATOM 2956 C C . GLY C 1 29 ? 68.387 58.727 -38.730 1.000 17.316 23 GLY C C 1
ATOM 2957 O O . GLY C 1 29 ? 69.415 59.415 -38.484 1.000 17.242 23 GLY C O 1
ATOM 2958 N N . ALA C 1 30 ? 67.861 58.563 -39.946 1.000 17.362 24 ALA C N 1
ATOM 2959 C CA . ALA C 1 30 ? 68.529 58.897 -41.223 1.000 18.690 24 ALA C CA 1
ATOM 2960 C C . ALA C 1 30 ? 68.303 60.387 -41.503 1.000 20.533 24 ALA C C 1
ATOM 2961 O O . ALA C 1 30 ? 67.356 60.805 -42.189 1.000 22.670 24 ALA C O 1
ATOM 2963 N N . THR C 1 31 ? 69.051 61.197 -40.798 1.000 17.783 25 THR C N 1
ATOM 2964 C CA . THR C 1 31 ? 68.956 62.660 -40.898 1.000 15.205 25 THR C CA 1
ATOM 2965 C C . THR C 1 31 ? 70.009 63.155 -41.882 1.000 14.074 25 THR C C 1
ATOM 2966 O O . THR C 1 31 ? 71.126 62.652 -41.842 1.000 13.463 25 THR C O 1
ATOM 2970 N N . VAL C 1 32 ? 69.686 64.160 -42.674 1.000 14.389 26 VAL C N 1
ATOM 2971 C CA . VAL C 1 32 ? 70.704 64.870 -43.494 1.000 14.513 26 VAL C CA 1
ATOM 2972 C C . VAL C 1 32 ? 70.635 66.360 -43.185 1.000 14.744 26 VAL C C 1
ATOM 2973 O O . VAL C 1 32 ? 69.600 67.004 -43.383 1.000 14.863 26 VAL C O 1
ATOM 2977 N N . ILE C 1 33 ? 71.775 66.930 -42.820 1.000 16.297 27 ILE C N 1
ATOM 2978 C CA . ILE C 1 33 ? 71.895 68.403 -42.653 1.000 16.753 27 ILE C CA 1
ATOM 2979 C C . ILE C 1 33 ? 72.693 68.910 -43.843 1.000 16.630 27 ILE C C 1
ATOM 2980 O O . ILE C 1 33 ? 73.891 68.653 -43.902 1.000 17.501 27 ILE C O 1
ATOM 2985 N N . ASN C 1 34 ? 72.038 69.615 -44.740 1.000 16.453 28 ASN C N 1
ATOM 2986 C CA . ASN C 1 34 ? 72.718 70.261 -45.870 1.000 17.311 28 ASN C CA 1
ATOM 2987 C C . ASN C 1 34 ? 73.109 71.659 -45.372 1.000 15.923 28 ASN C C 1
ATOM 2988 O O . ASN C 1 34 ? 72.328 72.619 -45.556 1.000 16.496 28 ASN C O 1
ATOM 2993 N N . GLY C 1 35 ? 74.253 71.711 -44.692 1.000 16.209 29 GLY C N 1
ATOM 2994 C CA . GLY C 1 35 ? 74.777 72.897 -43.990 1.000 16.204 29 GLY C CA 1
ATOM 2995 C C . GLY C 1 35 ? 75.861 72.503 -42.996 1.000 15.964 29 GLY C C 1
ATOM 2996 O O . GLY C 1 35 ? 76.250 71.301 -42.930 1.000 15.276 29 GLY C O 1
ATOM 2997 N N . ASP C 1 36 ? 76.321 73.479 -42.225 1.000 14.025 30 ASP C N 1
ATOM 2998 C CA . ASP C 1 36 ? 77.295 73.245 -41.158 1.000 14.437 30 ASP C CA 1
ATOM 2999 C C . ASP C 1 36 ? 76.516 72.812 -39.918 1.000 13.698 30 ASP C C 1
ATOM 3000 O O . ASP C 1 36 ? 75.289 73.028 -39.831 1.000 13.487 30 ASP C O 1
ATOM 3005 N N . MET C 1 37 ? 77.209 72.251 -38.961 1.000 13.542 31 MET C N 1
ATOM 3006 C CA . MET C 1 37 ? 76.566 71.930 -37.682 1.000 14.237 31 MET C CA 1
ATOM 3007 C C . MET C 1 37 ? 77.537 72.291 -36.589 1.000 13.645 31 MET C C 1
ATOM 3008 O O . MET C 1 37 ? 78.739 72.078 -36.768 1.000 14.085 31 MET C O 1
ATOM 3013 N N . GLY C 1 38 ? 77.015 72.795 -35.485 1.000 12.850 32 GLY C N 1
ATOM 3014 C CA . GLY C 1 38 ? 77.907 73.262 -34.426 1.000 13.043 32 GLY C CA 1
ATOM 3015 C C . GLY C 1 38 ? 77.320 73.227 -33.042 1.000 11.695 32 GLY C C 1
ATOM 3016 O O . GLY C 1 38 ? 76.085 73.313 -32.871 1.000 12.024 32 GLY C O 1
ATOM 3017 N N . THR C 1 39 ? 78.222 73.178 -32.088 1.000 12.114 33 THR C N 1
ATOM 3018 C CA . THR C 1 39 ? 77.928 73.359 -30.657 1.000 12.372 33 THR C CA 1
ATOM 3019 C C . THR C 1 39 ? 79.017 74.250 -30.061 1.000 13.311 33 THR C C 1
ATOM 3020 O O . THR C 1 39 ? 80.090 74.430 -30.674 1.000 14.947 33 THR C O 1
ATOM 3024 N N . THR C 1 40 ? 78.843 74.619 -28.807 1.000 14.403 34 THR C N 1
ATOM 3025 C CA . THR C 1 40 ? 79.864 75.413 -28.094 1.000 15.795 34 THR C CA 1
ATOM 3026 C C . THR C 1 40 ? 80.712 74.486 -27.234 1.000 18.065 34 THR C C 1
ATOM 3027 O O . THR C 1 40 ? 81.298 74.985 -26.254 1.000 23.693 34 THR C O 1
ATOM 3031 N N . GLY C 1 41 ? 80.852 73.216 -27.604 1.000 15.707 35 GLY C N 1
ATOM 3032 C CA . GLY C 1 41 ? 81.735 72.295 -26.881 1.000 16.284 35 GLY C CA 1
ATOM 3033 C C . GLY C 1 41 ? 81.030 71.000 -26.550 1.000 16.200 35 GLY C C 1
ATOM 3034 O O . GLY C 1 41 ? 81.725 69.963 -26.382 1.000 16.386 35 GLY C O 1
ATOM 3035 N N . THR C 1 42 ? 79.712 71.028 -26.435 1.000 14.275 36 THR C N 1
ATOM 3036 C CA . THR C 1 42 ? 78.948 69.815 -26.081 1.000 14.544 36 THR C CA 1
ATOM 3037 C C . THR C 1 42 ? 79.060 68.810 -27.232 1.000 14.789 36 THR C C 1
ATOM 3038 O O . THR C 1 42 ? 78.957 69.220 -28.422 1.000 13.945 36 THR C O 1
ATOM 3042 N N . SER C 1 43 ? 79.219 67.548 -26.892 1.000 14.397 37 SER C N 1
ATOM 3043 C CA . SER C 1 43 ? 79.228 66.417 -27.819 1.000 16.543 37 SER C CA 1
ATOM 3044 C C . SER C 1 43 ? 77.910 66.343 -28.609 1.000 15.683 37 SER C C 1
ATOM 3045 O O . SER C 1 43 ? 76.839 66.634 -28.047 1.000 15.475 37 SER C O 1
ATOM 3048 N N . ILE C 1 44 ? 77.977 66.009 -29.888 1.000 13.675 38 ILE C N 1
ATOM 3049 C CA . ILE C 1 44 ? 76.748 65.649 -30.648 1.000 15.837 38 ILE C CA 1
ATOM 3050 C C . ILE C 1 44 ? 76.529 64.124 -30.533 1.000 18.858 38 ILE C C 1
ATOM 3051 O O . ILE C 1 44 ? 77.508 63.395 -30.211 1.000 21.112 38 ILE C O 1
ATOM 3056 N N . THR C 1 45 ? 75.313 63.636 -30.796 1.000 16.149 39 THR C N 1
ATOM 3057 C CA . THR C 1 45 ? 75.038 62.186 -30.771 1.000 19.774 39 THR C CA 1
ATOM 3058 C C . THR C 1 45 ? 74.203 61.858 -31.966 1.000 17.662 39 THR C C 1
ATOM 3059 O O . THR C 1 45 ? 73.403 62.739 -32.399 1.000 16.615 39 THR C O 1
ATOM 3063 N N . GLY C 1 46 ? 74.373 60.637 -32.474 1.000 16.733 40 GLY C N 1
ATOM 3064 C CA . GLY C 1 46 ? 73.471 60.153 -33.533 1.000 17.202 40 GLY C CA 1
ATOM 3065 C C . GLY C 1 46 ? 73.976 60.488 -34.927 1.000 16.878 40 GLY C C 1
ATOM 3066 O O . GLY C 1 46 ? 73.183 60.339 -35.879 1.000 16.179 40 GLY C O 1
ATOM 3067 N N . PHE C 1 47 ? 75.242 60.880 -35.069 1.000 18.050 41 PHE C N 1
ATOM 3068 C CA . PHE C 1 47 ? 75.924 61.101 -36.369 1.000 18.610 41 PHE C CA 1
ATOM 3069 C C . PHE C 1 47 ? 77.155 60.206 -36.451 1.000 21.792 41 PHE C C 1
ATOM 3070 O O . PHE C 1 47 ? 78.162 60.545 -35.833 1.000 22.908 41 PHE C O 1
ATOM 3078 N N . PRO C 1 48 ? 77.143 59.061 -37.172 1.000 22.082 42 PRO C N 1
ATOM 3079 C CA . PRO C 1 48 ? 75.962 58.510 -37.858 1.000 21.721 42 PRO C CA 1
ATOM 3080 C C . PRO C 1 48 ? 74.930 57.947 -36.902 1.000 21.266 42 PRO C C 1
ATOM 3081 O O . PRO C 1 48 ? 75.224 57.781 -35.709 1.000 19.044 42 PRO C O 1
ATOM 3085 N N . PRO C 1 49 ? 73.720 57.559 -37.363 1.000 19.172 43 PRO C N 1
ATOM 3086 C CA . PRO C 1 49 ? 73.360 57.512 -38.795 1.000 20.597 43 PRO C CA 1
ATOM 3087 C C . PRO C 1 49 ? 73.123 58.862 -39.504 1.000 19.868 43 PRO C C 1
ATOM 3088 O O . PRO C 1 49 ? 72.996 58.926 -40.731 1.000 20.941 43 PRO C O 1
ATOM 3092 N N . GLY C 1 50 ? 73.005 59.948 -38.737 1.000 18.180 44 GLY C N 1
ATOM 3093 C CA . GLY C 1 50 ? 72.870 61.289 -39.337 1.000 17.820 44 GLY C CA 1
ATOM 3094 C C . GLY C 1 50 ? 74.119 61.669 -40.113 1.000 18.075 44 GLY C C 1
ATOM 3095 O O . GLY C 1 50 ? 75.206 61.217 -39.737 1.000 16.385 44 GLY C O 1
ATOM 3096 N N . LEU C 1 51 ? 73.940 62.504 -41.136 1.000 17.518 45 LEU C N 1
ATOM 3097 C CA . LEU C 1 51 ? 74.991 62.994 -42.038 1.000 20.278 45 LEU C CA 1
ATOM 3098 C C . LEU C 1 51 ? 74.927 64.513 -42.065 1.000 18.872 45 LEU C C 1
ATOM 3099 O O . LEU C 1 51 ? 73.822 65.040 -42.150 1.000 16.495 45 LEU C O 1
ATOM 3104 N N . ILE C 1 52 ? 76.055 65.172 -42.243 1.000 16.593 46 ILE C N 1
ATOM 3105 C CA . ILE C 1 52 ? 76.017 66.604 -42.632 1.000 18.542 46 ILE C CA 1
ATOM 3106 C C . ILE C 1 52 ? 76.846 66.782 -43.888 1.000 17.280 46 ILE C C 1
ATOM 3107 O O . ILE C 1 52 ? 77.839 66.063 -44.060 1.000 19.904 46 ILE C O 1
ATOM 3112 N N . THR C 1 53 ? 76.484 67.737 -44.698 1.000 17.858 47 THR C N 1
ATOM 3113 C CA . THR C 1 53 ? 77.246 68.014 -45.932 1.000 19.848 47 THR C CA 1
ATOM 3114 C C . THR C 1 53 ? 78.348 69.030 -45.665 1.000 20.676 47 THR C C 1
ATOM 3115 O O . THR C 1 53 ? 79.289 69.090 -46.472 1.000 21.489 47 THR C O 1
ATOM 3119 N N . GLY C 1 54 ? 78.216 69.840 -44.621 1.000 19.569 48 GLY C N 1
ATOM 3120 C CA . GLY C 1 54 ? 79.155 70.932 -44.363 1.000 19.926 48 GLY C CA 1
ATOM 3121 C C . GLY C 1 54 ? 80.204 70.581 -43.326 1.000 21.275 48 GLY C C 1
ATOM 3122 O O . GLY C 1 54 ? 80.624 69.395 -43.197 1.000 19.735 48 GLY C O 1
ATOM 3123 N N . GLN C 1 55 ? 80.607 71.604 -42.578 1.000 19.442 49 GLN C N 1
ATOM 3124 C CA . GLN C 1 55 ? 81.658 71.465 -41.541 1.000 20.877 49 GLN C CA 1
ATOM 3125 C C . GLN C 1 55 ? 80.993 71.264 -40.180 1.000 16.834 49 GLN C C 1
ATOM 3126 O O . GLN C 1 55 ? 79.985 71.908 -39.899 1.000 14.821 49 GLN C O 1
ATOM 3132 N N . LEU C 1 56 ? 81.555 70.382 -39.383 1.000 17.435 50 LEU C N 1
ATOM 3133 C CA . LEU C 1 56 ? 81.209 70.254 -37.958 1.000 18.768 50 LEU C CA 1
ATOM 3134 C C . LEU C 1 56 ? 82.156 71.164 -37.154 1.000 19.693 50 LEU C C 1
ATOM 3135 O O . LEU C 1 56 ? 83.370 70.990 -37.256 1.000 22.990 50 LEU C O 1
ATOM 3140 N N . HIS C 1 57 ? 81.605 72.071 -36.364 1.000 15.636 51 HIS C N 1
ATOM 3141 C CA . HIS C 1 57 ? 82.371 72.991 -35.500 1.000 14.352 51 HIS C CA 1
ATOM 3142 C C . HIS C 1 57 ? 81.948 72.721 -34.056 1.000 15.483 51 HIS C C 1
ATOM 3143 O O . HIS C 1 57 ? 80.794 73.015 -33.706 1.000 14.730 51 HIS C O 1
ATOM 3150 N N . ILE C 1 58 ? 82.836 72.168 -33.262 1.000 14.824 52 ILE C N 1
ATOM 3151 C CA . ILE C 1 58 ? 82.607 71.937 -31.811 1.000 14.115 52 ILE C CA 1
ATOM 3152 C C . ILE C 1 58 ? 83.638 72.760 -31.042 1.000 15.141 52 ILE C C 1
ATOM 3153 O O . ILE C 1 58 ? 84.843 72.421 -30.986 1.000 14.354 52 ILE C O 1
ATOM 3158 N N . ASN C 1 59 ? 83.208 73.912 -30.566 1.000 15.399 53 ASN C N 1
ATOM 3159 C CA . ASN C 1 59 ? 84.041 74.785 -29.708 1.000 18.475 53 ASN C CA 1
ATOM 3160 C C . ASN C 1 59 ? 85.330 75.285 -30.374 1.000 19.499 53 ASN C C 1
ATOM 3161 O O . ASN C 1 59 ? 86.410 75.148 -29.791 1.000 20.866 53 ASN C O 1
ATOM 3166 N N . ASP C 1 60 ? 85.209 75.937 -31.512 1.000 18.825 54 ASP C N 1
ATOM 3167 C CA . ASP C 1 60 ? 86.328 76.614 -32.193 1.000 18.836 54 ASP C CA 1
ATOM 3168 C C . ASP C 1 60 ? 85.855 78.053 -32.367 1.000 17.974 54 ASP C C 1
ATOM 3169 O O . ASP C 1 60 ? 84.763 78.389 -31.907 1.000 17.572 54 ASP C O 1
ATOM 3174 N N . ASP C 1 61 ? 86.661 78.905 -32.974 1.000 17.840 55 ASP C N 1
ATOM 3175 C CA . ASP C 1 61 ? 86.297 80.330 -33.113 1.000 18.589 55 ASP C CA 1
ATOM 3176 C C . ASP C 1 61 ? 85.005 80.415 -33.925 1.000 16.076 55 ASP C C 1
ATOM 3177 O O . ASP C 1 61 ? 84.188 81.326 -33.626 1.000 15.958 55 ASP C O 1
ATOM 3182 N N . THR C 1 62 ? 84.779 79.516 -34.879 1.000 14.576 56 THR C N 1
ATOM 3183 C CA . THR C 1 62 ? 83.550 79.607 -35.708 1.000 15.378 56 THR C CA 1
ATOM 3184 C C . THR C 1 62 ? 82.301 79.376 -34.837 1.000 13.560 56 THR C C 1
ATOM 3185 O O . THR C 1 62 ? 81.368 80.138 -34.941 1.000 13.850 56 THR C O 1
ATOM 3189 N N . SER C 1 63 ? 82.270 78.343 -34.020 1.000 13.957 57 SER C N 1
ATOM 3190 C CA . SER C 1 63 ? 81.067 77.984 -33.227 1.000 13.701 57 SER C CA 1
ATOM 3191 C C . SER C 1 63 ? 80.834 79.085 -32.199 1.000 13.901 57 SER C C 1
ATOM 3192 O O . SER C 1 63 ? 79.659 79.466 -31.998 1.000 12.536 57 SER C O 1
ATOM 3195 N N . THR C 1 64 ? 81.889 79.636 -31.586 1.000 13.930 58 THR C N 1
ATOM 3196 C CA . THR C 1 64 ? 81.677 80.717 -30.590 1.000 14.178 58 THR C CA 1
ATOM 3197 C C . THR C 1 64 ? 81.086 81.948 -31.275 1.000 13.141 58 THR C C 1
ATOM 3198 O O . THR C 1 64 ? 80.064 82.496 -30.786 1.000 12.234 58 THR C O 1
ATOM 3202 N N . GLN C 1 65 ? 81.663 82.361 -32.399 1.000 14.130 59 GLN C N 1
ATOM 3203 C CA . GLN C 1 65 ? 81.140 83.532 -33.151 1.000 13.856 59 GLN C CA 1
ATOM 3204 C C . GLN C 1 65 ? 79.732 83.251 -33.707 1.000 13.075 59 GLN C C 1
ATOM 3205 O O . GLN C 1 65 ? 78.857 84.157 -33.616 1.000 12.500 59 GLN C O 1
ATOM 3211 N N . ALA C 1 66 ? 79.492 82.064 -34.274 1.000 12.649 60 ALA C N 1
ATOM 3212 C CA . ALA C 1 66 ? 78.150 81.684 -34.798 1.000 12.923 60 ALA C CA 1
ATOM 3213 C C . ALA C 1 66 ? 77.105 81.719 -33.687 1.000 12.991 60 ALA C C 1
ATOM 3214 O O . ALA C 1 66 ? 76.017 82.296 -33.903 1.000 12.360 60 ALA C O 1
ATOM 3216 N N . PHE C 1 67 ? 77.428 81.187 -32.505 1.000 11.936 61 PHE C N 1
ATOM 3217 C CA . PHE C 1 67 ? 76.447 81.181 -31.415 1.000 12.919 61 PHE C CA 1
ATOM 3218 C C . PHE C 1 67 ? 76.159 82.631 -30.996 1.000 12.225 61 PHE C C 1
ATOM 3219 O O . PHE C 1 67 ? 74.988 83.043 -30.859 1.000 13.203 61 PHE C O 1
ATOM 3227 N N . ALA C 1 68 ? 77.192 83.417 -30.792 1.000 12.772 62 ALA C N 1
ATOM 3228 C CA . ALA C 1 68 ? 76.978 84.835 -30.382 1.000 13.505 62 ALA C CA 1
ATOM 3229 C C . ALA C 1 68 ? 76.114 85.544 -31.439 1.000 13.166 62 ALA C C 1
ATOM 3230 O O . ALA C 1 68 ? 75.194 86.301 -31.067 1.000 13.395 62 ALA C O 1
ATOM 3232 N N . ASP C 1 69 ? 76.403 85.317 -32.715 1.000 13.075 63 ASP C N 1
ATOM 3233 C CA . ASP C 1 69 ? 75.673 85.950 -33.840 1.000 14.375 63 ASP C CA 1
ATOM 3234 C C . ASP C 1 69 ? 74.224 85.461 -33.865 1.000 14.931 63 ASP C C 1
ATOM 3235 O O . ASP C 1 69 ? 73.330 86.287 -34.155 1.000 13.661 63 ASP C O 1
ATOM 3240 N N . SER C 1 70 ? 73.967 84.176 -33.558 1.000 13.793 64 SER C N 1
ATOM 3241 C CA . SER C 1 70 ? 72.573 83.675 -33.467 1.000 13.568 64 SER C CA 1
ATOM 3242 C C . SER C 1 70 ? 71.824 84.421 -32.378 1.000 12.398 64 SER C C 1
ATOM 3243 O O . SER C 1 70 ? 70.606 84.739 -32.563 1.000 12.570 64 SER C O 1
ATOM 3246 N N . ARG C 1 71 ? 72.463 84.661 -31.244 1.000 12.053 65 ARG C N 1
ATOM 3247 C CA . ARG C 1 71 ? 71.796 85.343 -30.107 1.000 12.987 65 ARG C CA 1
ATOM 3248 C C . ARG C 1 71 ? 71.624 86.839 -30.402 1.000 13.396 65 ARG C C 1
ATOM 3249 O O . ARG C 1 71 ? 70.586 87.384 -30.071 1.000 13.178 65 ARG C O 1
ATOM 3257 N N . THR C 1 72 ? 72.572 87.457 -31.090 1.000 13.991 66 THR C N 1
ATOM 3258 C CA . THR C 1 72 ? 72.445 88.845 -31.571 1.000 14.780 66 THR C CA 1
ATOM 3259 C C . THR C 1 72 ? 71.208 88.956 -32.476 1.000 14.764 66 THR C C 1
ATOM 3260 O O . THR C 1 72 ? 70.452 89.925 -32.330 1.000 15.587 66 THR C O 1
ATOM 3264 N N . ALA C 1 73 ? 71.015 88.009 -33.386 1.000 14.390 67 ALA C N 1
ATOM 3265 C CA . ALA C 1 73 ? 69.855 87.993 -34.296 1.000 14.358 67 ALA C CA 1
ATOM 3266 C C . ALA C 1 73 ? 68.578 87.802 -33.499 1.000 13.813 67 ALA C C 1
ATOM 3267 O O . ALA C 1 73 ? 67.570 88.453 -33.791 1.000 13.945 67 ALA C O 1
ATOM 3269 N N . PHE C 1 74 ? 68.590 86.923 -32.501 1.000 14.286 68 PHE C N 1
ATOM 3270 C CA . PHE C 1 74 ? 67.401 86.672 -31.662 1.000 13.615 68 PHE C CA 1
ATOM 3271 C C . PHE C 1 74 ? 66.965 87.994 -31.029 1.000 13.906 68 PHE C C 1
ATOM 3272 O O . PHE C 1 74 ? 65.795 88.374 -31.030 1.000 13.168 68 PHE C O 1
ATOM 3280 N N . VAL C 1 75 ? 67.903 88.685 -30.401 1.000 13.021 69 VAL C N 1
ATOM 3281 C CA . VAL C 1 75 ? 67.627 89.968 -29.710 1.000 14.137 69 VAL C CA 1
ATOM 3282 C C . VAL C 1 75 ? 67.141 91.036 -30.717 1.000 15.133 69 VAL C C 1
ATOM 3283 O O . VAL C 1 75 ? 66.143 91.684 -30.424 1.000 15.583 69 VAL C O 1
ATOM 3287 N N . ALA C 1 76 ? 67.734 91.117 -31.894 1.000 15.507 70 ALA C N 1
ATOM 3288 C CA . ALA C 1 76 ? 67.282 92.061 -32.940 1.000 17.549 70 ALA C CA 1
ATOM 3289 C C . ALA C 1 76 ? 65.866 91.669 -33.372 1.000 17.613 70 ALA C C 1
ATOM 3290 O O . ALA C 1 76 ? 65.011 92.575 -33.497 1.000 17.892 70 ALA C O 1
ATOM 3292 N N . GLY C 1 77 ? 65.612 90.378 -33.558 1.000 16.720 71 GLY C N 1
ATOM 3293 C CA . GLY C 1 77 ? 64.296 89.860 -33.955 1.000 18.273 71 GLY C CA 1
ATOM 3294 C C . GLY C 1 77 ? 63.209 90.244 -32.954 1.000 18.284 71 GLY C C 1
ATOM 3295 O O . GLY C 1 77 ? 62.098 90.698 -33.377 1.000 17.891 71 GLY C O 1
ATOM 3296 N N . GLN C 1 78 ? 63.496 90.112 -31.658 1.000 17.486 72 GLN C N 1
ATOM 3297 C CA . GLN C 1 78 ? 62.506 90.475 -30.622 1.000 16.328 72 GLN C CA 1
ATOM 3298 C C . GLN C 1 78 ? 62.337 91.991 -30.517 1.000 17.356 72 GLN C C 1
ATOM 3299 O O . GLN C 1 78 ? 61.267 92.425 -30.048 1.000 18.610 72 GLN C O 1
ATOM 3305 N N . ALA C 1 79 ? 63.366 92.769 -30.834 1.000 17.780 73 ALA C N 1
ATOM 3306 C CA . ALA C 1 79 ? 63.351 94.234 -30.646 1.000 20.169 73 ALA C CA 1
ATOM 3307 C C . ALA C 1 79 ? 62.563 94.884 -31.785 1.000 22.252 73 ALA C C 1
ATOM 3308 O O . ALA C 1 79 ? 62.145 96.017 -31.605 1.000 21.685 73 ALA C O 1
ATOM 3310 N N . LEU C 1 80 ? 62.408 94.227 -32.931 1.000 20.124 74 LEU C N 1
ATOM 3311 C CA . LEU C 1 80 ? 61.678 94.874 -34.063 1.000 22.600 74 LEU C CA 1
ATOM 3312 C C . LEU C 1 80 ? 60.287 95.334 -33.637 1.000 23.118 74 LEU C C 1
ATOM 3313 O O . LEU C 1 80 ? 59.599 94.623 -32.880 1.000 20.528 74 LEU C O 1
ATOM 3318 N N . ILE C 1 81 ? 59.857 96.464 -34.191 1.000 24.019 75 ILE C N 1
ATOM 3319 C CA . ILE C 1 81 ? 58.468 96.968 -34.001 1.000 25.362 75 ILE C CA 1
ATOM 3320 C C . ILE C 1 81 ? 57.562 96.116 -34.873 1.000 21.893 75 ILE C C 1
ATOM 3321 O O . ILE C 1 81 ? 57.859 95.976 -36.052 1.000 22.141 75 ILE C O 1
ATOM 3326 N N . ALA C 1 82 ? 56.486 95.590 -34.309 1.000 21.848 76 ALA C N 1
ATOM 3327 C CA . ALA C 1 82 ? 55.526 94.744 -35.038 1.000 22.325 76 ALA C CA 1
ATOM 3328 C C . ALA C 1 82 ? 54.753 95.595 -36.055 1.000 25.838 76 ALA C C 1
ATOM 3329 O O . ALA C 1 82 ? 54.427 96.767 -35.734 1.000 25.557 76 ALA C O 1
ATOM 3331 N N . THR C 1 83 ? 54.527 95.056 -37.244 1.000 25.211 77 THR C N 1
ATOM 3332 C CA . THR C 1 83 ? 53.662 95.696 -38.261 1.000 26.420 77 THR C CA 1
ATOM 3333 C C . THR C 1 83 ? 52.268 95.108 -38.117 1.000 27.453 77 THR C C 1
ATOM 3334 O O . THR C 1 83 ? 51.310 95.786 -38.528 1.000 28.087 77 THR C O 1
ATOM 3338 N N . VAL C 1 84 ? 52.137 93.911 -37.557 1.000 24.751 78 VAL C N 1
ATOM 3339 C CA . VAL C 1 84 ? 50.822 93.230 -37.376 1.000 25.062 78 VAL C CA 1
ATOM 3340 C C . VAL C 1 84 ? 50.801 92.632 -35.978 1.000 28.425 78 VAL C C 1
ATOM 3341 O O . VAL C 1 84 ? 51.630 91.709 -35.682 1.000 25.130 78 VAL C O 1
ATOM 3345 N N . ASP C 1 85 ? 49.884 93.123 -35.151 1.000 26.588 79 ASP C N 1
ATOM 3346 C CA . ASP C 1 85 ? 49.701 92.636 -33.765 1.000 30.868 79 ASP C CA 1
ATOM 3347 C C . ASP C 1 85 ? 48.605 91.561 -33.771 1.000 32.376 79 ASP C C 1
ATOM 3348 O O . ASP C 1 85 ? 47.440 91.916 -33.894 1.000 29.198 79 ASP C O 1
ATOM 3353 N N . GLN C 1 86 ? 48.969 90.287 -33.600 1.000 25.428 80 GLN C N 1
ATOM 3354 C CA . GLN C 1 86 ? 48.002 89.172 -33.612 1.000 27.312 80 GLN C CA 1
ATOM 3355 C C . GLN C 1 86 ? 47.557 88.891 -32.174 1.000 26.207 80 GLN C C 1
ATOM 3356 O O . GLN C 1 86 ? 46.718 88.027 -31.991 1.000 28.227 80 GLN C O 1
ATOM 3362 N N . ALA C 1 87 ? 48.089 89.606 -31.187 1.000 27.321 81 ALA C N 1
ATOM 3363 C CA . ALA C 1 87 ? 47.685 89.473 -29.770 1.000 30.644 81 ALA C CA 1
ATOM 3364 C C . ALA C 1 87 ? 47.612 87.992 -29.383 1.000 29.630 81 ALA C C 1
ATOM 3365 O O . ALA C 1 87 ? 48.618 87.277 -29.530 1.000 32.038 81 ALA C O 1
ATOM 3367 N N . GLY C 1 88 ? 46.447 87.509 -28.948 1.000 27.468 82 GLY C N 1
ATOM 3368 C CA . GLY C 1 88 ? 46.286 86.166 -28.368 1.000 25.597 82 GLY C CA 1
ATOM 3369 C C . GLY C 1 88 ? 45.966 85.085 -29.391 1.000 25.366 82 GLY C C 1
ATOM 3370 O O . GLY C 1 88 ? 45.666 83.961 -28.956 1.000 25.757 82 GLY C O 1
ATOM 3371 N N . THR C 1 89 ? 46.024 85.364 -30.695 1.000 25.063 83 THR C N 1
ATOM 3372 C CA . THR C 1 89 ? 45.756 84.355 -31.742 1.000 24.753 83 THR C CA 1
ATOM 3373 C C . THR C 1 89 ? 46.631 83.140 -31.459 1.000 26.153 83 THR C C 1
ATOM 3374 O O . THR C 1 89 ? 47.835 83.326 -31.328 1.000 22.520 83 THR C O 1
ATOM 3378 N N . ALA C 1 90 ? 46.046 81.951 -31.466 1.000 22.616 84 ALA C N 1
ATOM 3379 C CA . ALA C 1 90 ? 46.709 80.680 -31.153 1.000 26.639 84 ALA C CA 1
ATOM 3380 C C . ALA C 1 90 ? 47.083 79.927 -32.427 1.000 25.461 84 ALA C C 1
ATOM 3381 O O . ALA C 1 90 ? 47.849 78.948 -32.304 1.000 24.868 84 ALA C O 1
ATOM 3383 N N . THR C 1 91 ? 46.512 80.266 -33.598 1.000 24.714 85 THR C N 1
ATOM 3384 C CA . THR C 1 91 ? 46.614 79.367 -34.781 1.000 24.390 85 THR C CA 1
ATOM 3385 C C . THR C 1 91 ? 47.244 80.128 -35.955 1.000 24.623 85 THR C C 1
ATOM 3386 O O . THR C 1 91 ? 46.945 81.344 -36.122 1.000 26.964 85 THR C O 1
ATOM 3390 N N . LEU C 1 92 ? 48.052 79.421 -36.754 1.000 22.656 86 LEU C N 1
ATOM 3391 C CA . LEU C 1 92 ? 48.689 79.956 -37.980 1.000 24.757 86 LEU C CA 1
ATOM 3392 C C . LEU C 1 92 ? 48.046 79.363 -39.246 1.000 24.048 86 LEU C C 1
ATOM 3393 O O . LEU C 1 92 ? 48.106 80.036 -40.280 1.000 26.963 86 LEU C O 1
ATOM 3398 N N . GLY C 1 93 ? 47.474 78.170 -39.170 1.000 24.755 87 GLY C N 1
ATOM 3399 C CA . GLY C 1 93 ? 47.003 77.391 -40.325 1.000 26.873 87 GLY C CA 1
ATOM 3400 C C . GLY C 1 93 ? 45.839 78.082 -41.017 1.000 27.560 87 GLY C C 1
ATOM 3401 O O . GLY C 1 93 ? 45.111 78.816 -40.327 1.000 29.863 87 GLY C O 1
ATOM 3402 N N . GLY C 1 94 ? 45.753 77.921 -42.338 1.000 27.938 88 GLY C N 1
ATOM 3403 C CA . GLY C 1 94 ? 44.719 78.546 -43.180 1.000 32.556 88 GLY C CA 1
ATOM 3404 C C . GLY C 1 94 ? 44.962 80.024 -43.429 1.000 34.204 88 GLY C C 1
ATOM 3405 O O . GLY C 1 94 ? 44.068 80.670 -43.936 1.000 39.187 88 GLY C O 1
ATOM 3406 N N . ASN C 1 95 ? 46.130 80.569 -43.120 1.000 31.116 89 ASN C N 1
ATOM 3407 C CA . ASN C 1 95 ? 46.390 81.998 -43.392 1.000 26.773 89 ASN C CA 1
ATOM 3408 C C . ASN C 1 95 ? 47.253 82.155 -44.645 1.000 25.622 89 ASN C C 1
ATOM 3409 O O . ASN C 1 95 ? 47.951 81.209 -45.052 1.000 24.824 89 ASN C O 1
ATOM 3414 N N . THR C 1 96 ? 47.208 83.353 -45.215 1.000 26.893 90 THR C N 1
ATOM 3415 C CA . THR C 1 96 ? 48.120 83.830 -46.276 1.000 25.299 90 THR C CA 1
ATOM 3416 C C . THR C 1 96 ? 48.624 85.179 -45.805 1.000 25.784 90 THR C C 1
ATOM 3417 O O . THR C 1 96 ? 47.792 86.086 -45.616 1.000 25.839 90 THR C O 1
ATOM 3421 N N . PHE C 1 97 ? 49.924 85.275 -45.519 1.000 24.340 91 PHE C N 1
ATOM 3422 C CA . PHE C 1 97 ? 50.511 86.480 -44.902 1.000 24.056 91 PHE C CA 1
ATOM 3423 C C . PHE C 1 97 ? 51.459 87.139 -45.877 1.000 24.039 91 PHE C C 1
ATOM 3424 O O . PHE C 1 97 ? 52.395 86.477 -46.385 1.000 23.855 91 PHE C O 1
ATOM 3432 N N . VAL C 1 98 ? 51.243 88.426 -46.121 1.000 23.931 92 VAL C N 1
ATOM 3433 C CA . VAL C 1 98 ? 52.258 89.258 -46.824 1.000 26.781 92 VAL C CA 1
ATOM 3434 C C . VAL C 1 98 ? 53.392 89.603 -45.821 1.000 24.794 92 VAL C C 1
ATOM 3435 O O . VAL C 1 98 ? 53.255 89.329 -44.604 1.000 24.657 92 VAL C O 1
ATOM 3439 N N . ALA C 1 99 ? 54.440 90.237 -46.319 1.000 24.713 93 ALA C N 1
ATOM 3440 C CA . ALA C 1 99 ? 55.649 90.632 -45.571 1.000 24.950 93 ALA C CA 1
ATOM 3441 C C . ALA C 1 99 ? 55.248 91.441 -44.351 1.000 24.744 93 ALA C C 1
ATOM 3442 O O . ALA C 1 99 ? 54.309 92.244 -44.426 1.000 23.147 93 ALA C O 1
ATOM 3444 N N . GLY C 1 100 ? 55.910 91.199 -43.216 1.000 21.955 94 GLY C N 1
ATOM 3445 C CA . GLY C 1 100 ? 55.598 91.907 -41.975 1.000 19.797 94 GLY C CA 1
ATOM 3446 C C . GLY C 1 100 ? 56.378 91.359 -40.789 1.000 20.028 94 GLY C C 1
ATOM 3447 O O . GLY C 1 100 ? 57.036 90.310 -40.905 1.000 19.567 94 GLY C O 1
ATOM 3448 N N . VAL C 1 101 ? 56.260 92.073 -39.677 1.000 21.541 95 VAL C N 1
ATOM 3449 C CA . VAL C 1 101 ? 56.669 91.638 -38.318 1.000 19.579 95 VAL C CA 1
ATOM 3450 C C . VAL C 1 101 ? 55.379 91.353 -37.569 1.000 21.054 95 VAL C C 1
ATOM 3451 O O . VAL C 1 101 ? 54.596 92.316 -37.269 1.000 22.412 95 VAL C O 1
ATOM 3455 N N . TYR C 1 102 ? 55.126 90.072 -37.314 1.000 19.196 96 TYR C N 1
ATOM 3456 C CA . TYR C 1 102 ? 53.856 89.559 -36.754 1.000 20.209 96 TYR C CA 1
ATOM 3457 C C . TYR C 1 102 ? 54.126 89.202 -35.297 1.000 23.206 96 TYR C C 1
ATOM 3458 O O . TYR C 1 102 ? 55.003 88.354 -35.060 1.000 20.673 96 TYR C O 1
ATOM 3467 N N . LYS C 1 103 ? 53.419 89.856 -34.380 1.000 21.066 97 LYS C N 1
ATOM 3468 C CA . LYS C 1 103 ? 53.594 89.738 -32.920 1.000 22.595 97 LYS C CA 1
ATOM 3469 C C . LYS C 1 103 ? 52.498 88.826 -32.355 1.000 24.395 97 LYS C C 1
ATOM 3470 O O . LYS C 1 103 ? 51.278 89.150 -32.512 1.000 23.405 97 LYS C O 1
ATOM 3476 N N . TYR C 1 104 ? 52.897 87.733 -31.699 1.000 21.318 98 TYR C N 1
ATOM 3477 C CA . TYR C 1 104 ? 51.988 86.754 -31.058 1.000 21.297 98 TYR C CA 1
ATOM 3478 C C . TYR C 1 104 ? 52.380 86.712 -29.593 1.000 24.500 98 TYR C C 1
ATOM 3479 O O . TYR C 1 104 ? 53.592 86.488 -29.298 1.000 22.835 98 TYR C O 1
ATOM 3488 N N . ASP C 1 105 ? 51.401 86.940 -28.711 1.000 23.581 99 ASP C N 1
ATOM 3489 C CA . ASP C 1 105 ? 51.601 87.058 -27.248 1.000 26.615 99 ASP C CA 1
ATOM 3490 C C . ASP C 1 105 ? 51.662 85.698 -26.562 1.000 25.841 99 ASP C C 1
ATOM 3491 O O . ASP C 1 105 ? 52.030 85.666 -25.370 1.000 25.906 99 ASP C O 1
ATOM 3496 N N . SER C 1 106 ? 51.222 84.619 -27.192 1.000 24.412 100 SER C N 1
ATOM 3497 C CA . SER C 1 106 ? 51.044 83.355 -26.444 1.000 25.851 100 SER C CA 1
ATOM 3498 C C . SER C 1 106 ? 51.366 82.169 -27.349 1.000 22.758 100 SER C C 1
ATOM 3499 O O . SER C 1 106 ? 51.813 82.389 -28.467 1.000 22.142 100 SER C O 1
ATOM 3502 N N . ALA C 1 107 ? 51.181 80.959 -26.858 1.000 20.682 101 ALA C N 1
ATOM 3503 C CA . ALA C 1 107 ? 51.555 79.742 -27.592 1.000 21.530 101 ALA C CA 1
ATOM 3504 C C . ALA C 1 107 ? 50.869 79.762 -28.957 1.000 22.109 101 ALA C C 1
ATOM 3505 O O . ALA C 1 107 ? 49.671 80.119 -29.025 1.000 21.648 101 ALA C O 1
ATOM 3507 N N . VAL C 1 108 ? 51.596 79.413 -30.010 1.000 19.187 102 VAL C N 1
ATOM 3508 C CA . VAL C 1 108 ? 51.009 79.306 -31.363 1.000 20.891 102 VAL C CA 1
ATOM 3509 C C . VAL C 1 108 ? 51.225 77.908 -31.897 1.000 20.335 102 VAL C C 1
ATOM 3510 O O . VAL C 1 108 ? 52.301 77.285 -31.671 1.000 17.442 102 VAL C O 1
ATOM 3514 N N . GLY C 1 109 ? 50.230 77.451 -32.649 1.000 18.552 103 GLY C N 1
ATOM 3515 C CA . GLY C 1 109 ? 50.265 76.169 -33.361 1.000 18.599 103 GLY C CA 1
ATOM 3516 C C . GLY C 1 109 ? 50.035 76.365 -34.837 1.000 18.647 103 GLY C C 1
ATOM 3517 O O . GLY C 1 109 ? 49.390 77.357 -35.194 1.000 21.567 103 GLY C O 1
ATOM 3518 N N . LEU C 1 110 ? 50.579 75.471 -35.645 1.000 19.225 104 LEU C N 1
ATOM 3519 C CA . LEU C 1 110 ? 50.332 75.381 -37.098 1.000 20.168 104 LEU C CA 1
ATOM 3520 C C . LEU C 1 110 ? 49.834 73.981 -37.426 1.000 21.355 104 LEU C C 1
ATOM 3521 O O . LEU C 1 110 ? 50.645 73.032 -37.475 1.000 19.236 104 LEU C O 1
ATOM 3526 N N . ASP C 1 111 ? 48.515 73.867 -37.683 1.000 25.167 105 ASP C N 1
ATOM 3527 C CA . ASP C 1 111 ? 47.859 72.638 -38.209 1.000 25.678 105 ASP C CA 1
ATOM 3528 C C . ASP C 1 111 ? 47.357 73.022 -39.606 1.000 26.696 105 ASP C C 1
ATOM 3529 O O . ASP C 1 111 ? 46.660 74.021 -39.729 1.000 29.898 105 ASP C O 1
ATOM 3534 N N . GLY C 1 112 ? 47.793 72.328 -40.637 1.000 25.923 106 GLY C N 1
ATOM 3535 C CA . GLY C 1 112 ? 47.407 72.687 -42.013 1.000 28.643 106 GLY C CA 1
ATOM 3536 C C . GLY C 1 112 ? 48.481 73.527 -42.667 1.000 27.350 106 GLY C C 1
ATOM 3537 O O . GLY C 1 112 ? 49.692 73.246 -42.455 1.000 25.555 106 GLY C O 1
ATOM 3538 N N . VAL C 1 113 ? 48.067 74.514 -43.438 1.000 24.259 107 VAL C N 1
ATOM 3539 C CA . VAL C 1 113 ? 48.959 75.209 -44.399 1.000 24.625 107 VAL C CA 1
ATOM 3540 C C . VAL C 1 113 ? 48.998 76.677 -44.048 1.000 24.400 107 VAL C C 1
ATOM 3541 O O . VAL C 1 113 ? 47.935 77.295 -43.854 1.000 26.858 107 VAL C O 1
ATOM 3545 N N . LEU C 1 114 ? 50.209 77.220 -43.948 1.000 21.824 108 LEU C N 1
ATOM 3546 C CA . LEU C 1 114 ? 50.405 78.671 -43.844 1.000 21.729 108 LEU C CA 1
ATOM 3547 C C . LEU C 1 114 ? 51.104 79.089 -45.134 1.000 21.058 108 LEU C C 1
ATOM 3548 O O . LEU C 1 114 ? 52.095 78.469 -45.488 1.000 21.243 108 LEU C O 1
ATOM 3553 N N . THR C 1 115 ? 50.590 80.119 -45.801 1.000 21.248 109 THR C N 1
ATOM 3554 C CA . THR C 1 115 ? 51.145 80.614 -47.081 1.000 21.115 109 THR C CA 1
ATOM 3555 C C . THR C 1 115 ? 51.782 81.980 -46.837 1.000 18.485 109 THR C C 1
ATOM 3556 O O . THR C 1 115 ? 51.161 82.827 -46.213 1.000 20.879 109 THR C O 1
ATOM 3560 N N . LEU C 1 116 ? 52.997 82.146 -47.316 1.000 20.747 110 LEU C N 1
ATOM 3561 C CA . LEU C 1 116 ? 53.743 83.414 -47.217 1.000 22.311 110 LEU C CA 1
ATOM 3562 C C . LEU C 1 116 ? 53.779 84.002 -48.633 1.000 22.626 110 LEU C C 1
ATOM 3563 O O . LEU C 1 116 ? 54.321 83.350 -49.542 1.000 23.185 110 LEU C O 1
ATOM 3568 N N . ASP C 1 117 ? 53.121 85.143 -48.778 1.000 24.847 111 ASP C N 1
ATOM 3569 C CA . ASP C 1 117 ? 52.820 85.750 -50.108 1.000 25.565 111 ASP C CA 1
ATOM 3570 C C . ASP C 1 117 ? 53.783 86.915 -50.314 1.000 21.337 111 ASP C C 1
ATOM 3571 O O . ASP C 1 117 ? 53.639 87.928 -49.640 1.000 23.179 111 ASP C O 1
ATOM 3576 N N . GLY C 1 118 ? 54.763 86.705 -51.184 1.000 25.397 112 GLY C N 1
ATOM 3577 C CA . GLY C 1 118 ? 55.792 87.700 -51.494 1.000 28.178 112 GLY C CA 1
ATOM 3578 C C . GLY C 1 118 ? 55.229 88.902 -52.250 1.000 30.883 112 GLY C C 1
ATOM 3579 O O . GLY C 1 118 ? 55.952 89.887 -52.343 1.000 29.980 112 GLY C O 1
ATOM 3580 N N . ALA C 1 119 ? 54.013 88.831 -52.800 1.000 33.485 113 ALA C N 1
ATOM 3581 C CA . ALA C 1 119 ? 53.377 89.984 -53.491 1.000 33.873 113 ALA C CA 1
ATOM 3582 C C . ALA C 1 119 ? 54.260 90.430 -54.664 1.000 32.911 113 ALA C C 1
ATOM 3583 O O . ALA C 1 119 ? 54.354 91.622 -54.878 1.000 35.564 113 ALA C O 1
ATOM 3585 N N . GLY C 1 120 ? 54.970 89.496 -55.298 1.000 35.938 114 GLY C N 1
ATOM 3586 C CA . GLY C 1 120 ? 55.905 89.722 -56.424 1.000 36.452 114 GLY C CA 1
ATOM 3587 C C . GLY C 1 120 ? 57.158 90.494 -56.047 1.000 38.956 114 GLY C C 1
ATOM 3588 O O . GLY C 1 120 ? 57.859 90.875 -56.970 1.000 34.816 114 GLY C O 1
ATOM 3589 N N . ASP C 1 121 ? 57.464 90.673 -54.749 1.000 35.769 115 ASP C N 1
ATOM 3590 C CA . ASP C 1 121 ? 58.709 91.313 -54.242 1.000 32.603 115 ASP C CA 1
ATOM 3591 C C . ASP C 1 121 ? 59.525 90.284 -53.442 1.000 34.180 115 ASP C C 1
ATOM 3592 O O . ASP C 1 121 ? 59.162 90.030 -52.270 1.000 29.593 115 ASP C O 1
ATOM 3597 N N . ALA C 1 122 ? 60.592 89.768 -54.043 1.000 29.860 116 ALA C N 1
ATOM 3598 C CA . ALA C 1 122 ? 61.502 88.751 -53.479 1.000 33.231 116 ALA C CA 1
ATOM 3599 C C . ALA C 1 122 ? 62.217 89.277 -52.230 1.000 31.217 116 ALA C C 1
ATOM 3600 O O . ALA C 1 122 ? 62.725 88.461 -51.483 1.000 32.486 116 ALA C O 1
ATOM 3602 N N . SER C 1 123 ? 62.285 90.594 -52.032 1.000 30.752 117 SER C N 1
ATOM 3603 C CA . SER C 1 123 ? 62.931 91.240 -50.858 1.000 31.682 117 SER C CA 1
ATOM 3604 C C . SER C 1 123 ? 62.007 91.188 -49.617 1.000 24.632 117 SER C C 1
ATOM 3605 O O . SER C 1 123 ? 62.428 91.622 -48.577 1.000 25.687 117 SER C O 1
ATOM 3608 N N . SER C 1 124 ? 60.789 90.686 -49.753 1.000 22.571 118 SER C N 1
ATOM 3609 C CA . SER C 1 124 ? 59.774 90.514 -48.691 1.000 24.566 118 SER C CA 1
ATOM 3610 C C . SER C 1 124 ? 60.450 89.782 -47.526 1.000 20.679 118 SER C C 1
ATOM 3611 O O . SER C 1 124 ? 61.113 88.774 -47.804 1.000 21.669 118 SER C O 1
ATOM 3614 N N . VAL C 1 125 ? 60.255 90.280 -46.318 1.000 22.902 119 VAL C N 1
ATOM 3615 C CA . VAL C 1 125 ? 60.773 89.672 -45.058 1.000 22.346 119 VAL C CA 1
ATOM 3616 C C . VAL C 1 125 ? 59.591 89.387 -44.144 1.000 21.848 119 VAL C C 1
ATOM 3617 O O . VAL C 1 125 ? 58.677 90.253 -43.972 1.000 20.474 119 VAL C O 1
ATOM 3621 N N . TRP C 1 126 ? 59.611 88.210 -43.530 1.000 18.943 120 TRP C N 1
ATOM 3622 C CA . TRP C 1 126 ? 58.668 87.873 -42.444 1.000 19.264 120 TRP C CA 1
ATOM 3623 C C . TRP C 1 126 ? 59.483 87.635 -41.176 1.000 19.420 120 TRP C C 1
ATOM 3624 O O . TRP C 1 126 ? 60.418 86.797 -41.217 1.000 18.063 120 TRP C O 1
ATOM 3635 N N . VAL C 1 127 ? 59.108 88.324 -40.124 1.000 19.194 121 VAL C N 1
ATOM 3636 C CA . VAL C 1 127 ? 59.606 88.015 -38.763 1.000 18.868 121 VAL C CA 1
ATOM 3637 C C . VAL C 1 127 ? 58.385 87.687 -37.916 1.000 18.695 121 VAL C C 1
ATOM 3638 O O . VAL C 1 127 ? 57.578 88.580 -37.672 1.000 20.094 121 VAL C O 1
ATOM 3642 N N . PHE C 1 128 ? 58.327 86.461 -37.433 1.000 15.954 122 PHE C N 1
ATOM 3643 C CA . PHE C 1 128 ? 57.284 85.998 -36.504 1.000 17.652 122 PHE C CA 1
ATOM 3644 C C . PHE C 1 128 ? 57.854 86.097 -35.084 1.000 16.919 122 PHE C C 1
ATOM 3645 O O . PHE C 1 128 ? 58.747 85.323 -34.730 1.000 19.213 122 PHE C O 1
ATOM 3653 N N . GLN C 1 129 ? 57.329 87.014 -34.301 1.000 16.512 123 GLN C N 1
ATOM 3654 C CA . GLN C 1 129 ? 57.734 87.244 -32.909 1.000 16.388 123 GLN C CA 1
ATOM 3655 C C . GLN C 1 129 ? 56.781 86.425 -32.050 1.000 17.648 123 GLN C C 1
ATOM 3656 O O . GLN C 1 129 ? 55.656 86.915 -31.745 1.000 19.621 123 GLN C O 1
ATOM 3662 N N . LEU C 1 130 ? 57.186 85.204 -31.732 1.000 16.534 124 LEU C N 1
ATOM 3663 C CA . LEU C 1 130 ? 56.365 84.247 -30.974 1.000 16.635 124 LEU C CA 1
ATOM 3664 C C . LEU C 1 130 ? 56.806 84.331 -29.528 1.000 17.127 124 LEU C C 1
ATOM 3665 O O . LEU C 1 130 ? 57.947 83.918 -29.212 1.000 19.350 124 LEU C O 1
ATOM 3670 N N . ALA C 1 131 ? 55.972 84.895 -28.674 1.000 16.739 125 ALA C N 1
ATOM 3671 C CA . ALA C 1 131 ? 56.351 85.150 -27.266 1.000 18.146 125 ALA C CA 1
ATOM 3672 C C . ALA C 1 131 ? 56.735 83.862 -26.541 1.000 17.155 125 ALA C C 1
ATOM 3673 O O . ALA C 1 131 ? 57.556 83.949 -25.616 1.000 18.470 125 ALA C O 1
ATOM 3675 N N . THR C 1 132 ? 56.118 82.728 -26.831 1.000 17.272 126 THR C N 1
ATOM 3676 C CA . THR C 1 132 ? 56.398 81.471 -26.098 1.000 17.804 126 THR C CA 1
ATOM 3677 C C . THR C 1 132 ? 56.726 80.355 -27.077 1.000 17.550 126 THR C C 1
ATOM 3678 O O . THR C 1 132 ? 57.782 80.475 -27.741 1.000 17.147 126 THR C O 1
ATOM 3682 N N . THR C 1 133 ? 55.905 79.309 -27.146 1.000 16.708 127 THR C N 1
ATOM 3683 C CA . THR C 1 133 ? 56.184 78.096 -27.932 1.000 15.064 127 THR C CA 1
ATOM 3684 C C . THR C 1 133 ? 55.672 78.276 -29.358 1.000 14.841 127 THR C C 1
ATOM 3685 O O . THR C 1 133 ? 54.756 79.044 -29.602 1.000 15.668 127 THR C O 1
ATOM 3689 N N . LEU C 1 134 ? 56.289 77.548 -30.242 1.000 15.045 128 LEU C N 1
ATOM 3690 C CA . LEU C 1 134 ? 55.802 77.241 -31.581 1.000 16.585 128 LEU C CA 1
ATOM 3691 C C . LEU C 1 134 ? 55.667 75.744 -31.641 1.000 16.610 128 LEU C C 1
ATOM 3692 O O . LEU C 1 134 ? 56.661 75.001 -31.389 1.000 16.422 128 LEU C O 1
ATOM 3697 N N . VAL C 1 135 ? 54.490 75.283 -32.015 1.000 15.978 129 VAL C N 1
ATOM 3698 C CA . VAL C 1 135 ? 54.287 73.837 -32.278 1.000 15.336 129 VAL C CA 1
ATOM 3699 C C . VAL C 1 135 ? 53.723 73.718 -33.687 1.000 15.774 129 VAL C C 1
ATOM 3700 O O . VAL C 1 135 ? 52.663 74.339 -33.960 1.000 17.451 129 VAL C O 1
ATOM 3704 N N . THR C 1 136 ? 54.405 73.022 -34.545 1.000 15.091 130 THR C N 1
ATOM 3705 C CA . THR C 1 136 ? 53.852 72.694 -35.878 1.000 15.955 130 THR C CA 1
ATOM 3706 C C . THR C 1 136 ? 53.348 71.262 -35.787 1.000 15.204 130 THR C C 1
ATOM 3707 O O . THR C 1 136 ? 54.041 70.383 -35.245 1.000 16.681 130 THR C O 1
ATOM 3711 N N . TYR C 1 137 ? 52.131 71.037 -36.267 1.000 16.785 131 TYR C N 1
ATOM 3712 C CA . TYR C 1 137 ? 51.499 69.707 -36.163 1.000 18.453 131 TYR C CA 1
ATOM 3713 C C . TYR C 1 137 ? 52.008 68.804 -37.273 1.000 18.227 131 TYR C C 1
ATOM 3714 O O . TYR C 1 137 ? 52.529 69.269 -38.322 1.000 19.792 131 TYR C O 1
ATOM 3723 N N . ALA C 1 138 ? 51.779 67.521 -37.078 1.000 16.846 132 ALA C N 1
ATOM 3724 C CA . ALA C 1 138 ? 52.096 66.501 -38.076 1.000 18.239 132 ALA C CA 1
ATOM 3725 C C . ALA C 1 138 ? 51.539 66.949 -39.447 1.000 17.825 132 ALA C C 1
ATOM 3726 O O . ALA C 1 138 ? 50.398 67.488 -39.498 1.000 19.494 132 ALA C O 1
ATOM 3728 N N . SER C 1 139 ? 52.354 66.787 -40.483 1.000 18.467 133 SER C N 1
ATOM 3729 C CA . SER C 1 139 ? 52.002 67.030 -41.905 1.000 19.732 133 SER C CA 1
ATOM 3730 C C . SER C 1 139 ? 51.712 68.491 -42.180 1.000 19.429 133 SER C C 1
ATOM 3731 O O . SER C 1 139 ? 51.241 68.798 -43.280 1.000 21.797 133 SER C O 1
ATOM 3734 N N . SER C 1 140 ? 51.922 69.388 -41.250 1.000 17.444 134 SER C N 1
ATOM 3735 C CA . SER C 1 140 ? 51.694 70.829 -41.516 1.000 18.099 134 SER C CA 1
ATOM 3736 C C . SER C 1 140 ? 52.674 71.312 -42.605 1.000 17.627 134 SER C C 1
ATOM 3737 O O . SER C 1 140 ? 53.693 70.664 -42.834 1.000 17.480 134 SER C O 1
ATOM 3740 N N . SER C 1 141 ? 52.412 72.450 -43.223 1.000 20.349 135 SER C N 1
ATOM 3741 C CA . SER C 1 141 ? 53.327 72.990 -44.261 1.000 21.967 135 SER C CA 1
ATOM 3742 C C . SER C 1 141 ? 53.297 74.512 -44.324 1.000 20.104 135 SER C C 1
ATOM 3743 O O . SER C 1 141 ? 52.289 75.159 -44.016 1.000 20.937 135 SER C O 1
ATOM 3746 N N . ILE C 1 142 ? 54.466 75.064 -44.628 1.000 20.292 136 ILE C N 1
ATOM 3747 C CA . ILE C 1 142 ? 54.644 76.469 -45.049 1.000 21.081 136 ILE C CA 1
ATOM 3748 C C . ILE C 1 142 ? 54.856 76.439 -46.573 1.000 21.075 136 ILE C C 1
ATOM 3749 O O . ILE C 1 142 ? 55.779 75.714 -47.061 1.000 21.798 136 ILE C O 1
ATOM 3754 N N . ILE C 1 143 ? 54.038 77.214 -47.272 1.000 24.410 137 ILE C N 1
ATOM 3755 C CA . ILE C 1 143 ? 54.078 77.389 -48.754 1.000 25.531 137 ILE C CA 1
ATOM 3756 C C . ILE C 1 143 ? 54.526 78.835 -49.038 1.000 23.661 137 ILE C C 1
ATOM 3757 O O . ILE C 1 143 ? 54.011 79.762 -48.387 1.000 22.440 137 ILE C O 1
ATOM 3762 N N . LEU C 1 144 ? 55.463 78.997 -49.981 1.000 21.968 138 LEU C N 1
ATOM 3763 C CA . LEU C 1 144 ? 55.991 80.294 -50.450 1.000 22.978 138 LEU C CA 1
ATOM 3764 C C . LEU C 1 144 ? 55.340 80.587 -51.795 1.000 24.440 138 LEU C C 1
ATOM 3765 O O . LEU C 1 144 ? 55.366 79.677 -52.627 1.000 21.537 138 LEU C O 1
ATOM 3770 N N . THR C 1 145 ? 54.730 81.756 -51.936 1.000 27.145 139 THR C N 1
ATOM 3771 C CA . THR C 1 145 ? 54.142 82.198 -53.238 1.000 29.548 139 THR C CA 1
ATOM 3772 C C . THR C 1 145 ? 54.695 83.561 -53.649 1.000 29.386 139 THR C C 1
ATOM 3773 O O . THR C 1 145 ? 55.119 84.351 -52.763 1.000 25.814 139 THR C O 1
ATOM 3777 N N . ASN C 1 146 ? 54.702 83.833 -54.970 1.000 31.339 140 ASN C N 1
ATOM 3778 C CA . ASN C 1 146 ? 54.820 85.223 -55.501 1.000 28.339 140 ASN C CA 1
ATOM 3779 C C . ASN C 1 146 ? 56.164 85.827 -55.089 1.000 24.611 140 ASN C C 1
ATOM 3780 O O . ASN C 1 146 ? 56.175 86.991 -54.653 1.000 27.324 140 ASN C O 1
ATOM 3785 N N . GLY C 1 147 ? 57.246 85.056 -55.171 1.000 27.168 141 GLY C N 1
ATOM 3786 C CA . GLY C 1 147 ? 58.620 85.564 -54.960 1.000 27.831 141 GLY C CA 1
ATOM 3787 C C . GLY C 1 147 ? 59.152 85.386 -53.524 1.000 27.739 141 GLY C C 1
ATOM 3788 O O . GLY C 1 147 ? 60.367 85.612 -53.300 1.000 27.250 141 GLY C O 1
ATOM 3789 N N . ALA C 1 148 ? 58.308 85.018 -52.569 1.000 27.268 142 ALA C N 1
ATOM 3790 C CA . ALA C 1 148 ? 58.740 84.742 -51.171 1.000 26.537 142 ALA C CA 1
ATOM 3791 C C . ALA C 1 148 ? 59.906 83.756 -51.185 1.000 22.656 142 ALA C C 1
ATOM 3792 O O . ALA C 1 148 ? 59.842 82.735 -51.894 1.000 24.350 142 ALA C O 1
ATOM 3794 N N . LYS C 1 149 ? 60.904 84.045 -50.355 1.000 25.389 143 LYS C N 1
ATOM 3795 C CA . LYS C 1 149 ? 62.135 83.249 -50.183 1.000 24.533 143 LYS C CA 1
ATOM 3796 C C . LYS C 1 149 ? 62.263 82.800 -48.718 1.000 23.022 143 LYS C C 1
ATOM 3797 O O . LYS C 1 149 ? 62.063 83.624 -47.813 1.000 20.968 143 LYS C O 1
ATOM 3803 N N . ALA C 1 150 ? 62.643 81.544 -48.513 1.000 22.978 144 ALA C N 1
ATOM 3804 C CA . ALA C 1 150 ? 62.782 80.941 -47.166 1.000 22.086 144 ALA C CA 1
ATOM 3805 C C . ALA C 1 150 ? 63.841 81.717 -46.379 1.000 21.951 144 ALA C C 1
ATOM 3806 O O . ALA C 1 150 ? 63.684 81.858 -45.167 1.000 20.802 144 ALA C O 1
ATOM 3808 N N . ASN C 1 151 ? 64.911 82.185 -47.026 1.000 23.041 145 ASN C N 1
ATOM 3809 C CA . ASN C 1 151 ? 66.016 82.846 -46.274 1.000 26.266 145 ASN C CA 1
ATOM 3810 C C . ASN C 1 151 ? 65.594 84.238 -45.800 1.000 22.576 145 ASN C C 1
ATOM 3811 O O . ASN C 1 151 ? 66.313 84.791 -44.979 1.000 23.631 145 ASN C O 1
ATOM 3816 N N . ASN C 1 152 ? 64.385 84.708 -46.139 1.000 19.913 146 ASN C N 1
ATOM 3817 C CA . ASN C 1 152 ? 63.820 85.994 -45.656 1.000 20.767 146 ASN C CA 1
ATOM 3818 C C . ASN C 1 152 ? 62.721 85.734 -44.628 1.000 21.679 146 ASN C C 1
ATOM 3819 O O . ASN C 1 152 ? 62.000 86.687 -44.304 1.000 19.863 146 ASN C O 1
ATOM 3824 N N . VAL C 1 153 ? 62.638 84.510 -44.086 1.000 19.078 147 VAL C N 1
ATOM 3825 C CA . VAL C 1 153 ? 61.582 84.149 -43.100 1.000 16.696 147 VAL C CA 1
ATOM 3826 C C . VAL C 1 153 ? 62.299 83.843 -41.779 1.000 15.646 147 VAL C C 1
ATOM 3827 O O . VAL C 1 153 ? 63.246 83.028 -41.798 1.000 15.928 147 VAL C O 1
ATOM 3831 N N . PHE C 1 154 ? 61.851 84.454 -40.694 1.000 14.527 148 PHE C N 1
ATOM 3832 C CA . PHE C 1 154 ? 62.473 84.281 -39.361 1.000 16.430 148 PHE C CA 1
ATOM 3833 C C . PHE C 1 154 ? 61.403 83.927 -38.350 1.000 15.273 148 PHE C C 1
ATOM 3834 O O . PHE C 1 154 ? 60.493 84.749 -38.130 1.000 17.854 148 PHE C O 1
ATOM 3842 N N . TRP C 1 155 ? 61.589 82.786 -37.689 1.000 14.392 149 TRP C N 1
ATOM 3843 C CA . TRP C 1 155 ? 60.716 82.314 -36.600 1.000 13.929 149 TRP C CA 1
ATOM 3844 C C . TRP C 1 155 ? 61.436 82.631 -35.289 1.000 13.888 149 TRP C C 1
ATOM 3845 O O . TRP C 1 155 ? 62.420 81.948 -34.969 1.000 14.866 149 TRP C O 1
ATOM 3856 N N . ILE C 1 156 ? 61.031 83.687 -34.618 1.000 12.924 150 ILE C N 1
ATOM 3857 C CA . ILE C 1 156 ? 61.699 84.135 -33.379 1.000 14.013 150 ILE C CA 1
ATOM 3858 C C . ILE C 1 156 ? 60.898 83.529 -32.231 1.000 13.490 150 ILE C C 1
ATOM 3859 O O . ILE C 1 156 ? 59.797 84.048 -31.842 1.000 16.290 150 ILE C O 1
ATOM 3864 N N . VAL C 1 157 ? 61.397 82.421 -31.733 1.000 14.368 151 VAL C N 1
ATOM 3865 C CA . VAL C 1 157 ? 60.616 81.559 -30.804 1.000 14.172 151 VAL C CA 1
ATOM 3866 C C . VAL C 1 157 ? 61.066 81.898 -29.378 1.000 13.929 151 VAL C C 1
ATOM 3867 O O . VAL C 1 157 ? 62.194 81.609 -28.997 1.000 13.948 151 VAL C O 1
ATOM 3871 N N . GLY C 1 158 ? 60.160 82.486 -28.613 1.000 15.213 152 GLY C N 1
ATOM 3872 C CA . GLY C 1 158 ? 60.400 83.031 -27.273 1.000 15.267 152 GLY C CA 1
ATOM 3873 C C . GLY C 1 158 ? 60.839 81.964 -26.293 1.000 16.506 152 GLY C C 1
ATOM 3874 O O . GLY C 1 158 ? 61.614 82.308 -25.361 1.000 16.204 152 GLY C O 1
ATOM 3875 N N . SER C 1 159 ? 60.375 80.725 -26.461 1.000 15.582 153 SER C N 1
ATOM 3876 C CA . SER C 1 159 ? 60.861 79.577 -25.653 1.000 16.283 153 SER C CA 1
ATOM 3877 C C . SER C 1 159 ? 61.332 78.464 -26.594 1.000 15.118 153 SER C C 1
ATOM 3878 O O . SER C 1 159 ? 62.445 78.548 -27.094 1.000 13.220 153 SER C O 1
ATOM 3881 N N . SER C 1 160 ? 60.532 77.423 -26.792 1.000 14.327 154 SER C N 1
ATOM 3882 C CA . SER C 1 160 ? 60.930 76.200 -27.519 1.000 13.911 154 SER C CA 1
ATOM 3883 C C . SER C 1 160 ? 60.012 75.938 -28.711 1.000 14.033 154 SER C C 1
ATOM 3884 O O . SER C 1 160 ? 58.804 76.288 -28.658 1.000 12.770 154 SER C O 1
ATOM 3887 N N . ALA C 1 161 ? 60.603 75.369 -29.754 1.000 13.703 155 ALA C N 1
ATOM 3888 C CA . ALA C 1 161 ? 59.898 74.966 -30.982 1.000 13.667 155 ALA C CA 1
ATOM 3889 C C . ALA C 1 161 ? 59.804 73.451 -30.999 1.000 13.634 155 ALA C C 1
ATOM 3890 O O . ALA C 1 161 ? 60.818 72.746 -30.801 1.000 13.046 155 ALA C O 1
ATOM 3892 N N . THR C 1 162 ? 58.631 72.961 -31.407 1.000 13.683 156 THR C N 1
ATOM 3893 C CA . THR C 1 162 ? 58.380 71.526 -31.672 1.000 13.461 156 THR C CA 1
ATOM 3894 C C . THR C 1 162 ? 57.880 71.430 -33.113 1.000 13.442 156 THR C C 1
ATOM 3895 O O . THR C 1 162 ? 56.845 72.088 -33.418 1.000 15.523 156 THR C O 1
ATOM 3899 N N . LEU C 1 163 ? 58.617 70.756 -33.977 1.000 13.996 157 LEU C N 1
ATOM 3900 C CA . LEU C 1 163 ? 58.259 70.669 -35.422 1.000 15.873 157 LEU C CA 1
ATOM 3901 C C . LEU C 1 163 ? 57.662 69.280 -35.665 1.000 15.516 157 LEU C C 1
ATOM 3902 O O . LEU C 1 163 ? 58.364 68.293 -35.459 1.000 16.077 157 LEU C O 1
ATOM 3907 N N . GLY C 1 164 ? 56.409 69.231 -36.107 1.000 17.000 158 GLY C N 1
ATOM 3908 C CA . GLY C 1 164 ? 55.636 67.964 -36.161 1.000 16.931 158 GLY C CA 1
ATOM 3909 C C . GLY C 1 164 ? 56.139 66.936 -37.140 1.000 17.183 158 GLY C C 1
ATOM 3910 O O . GLY C 1 164 ? 56.858 67.245 -38.102 1.000 16.490 158 GLY C O 1
ATOM 3911 N N . THR C 1 165 ? 55.729 65.693 -36.930 1.000 16.809 159 THR C N 1
ATOM 3912 C CA . THR C 1 165 ? 56.150 64.555 -37.739 1.000 18.111 159 THR C CA 1
ATOM 3913 C C . THR C 1 165 ? 55.727 64.818 -39.201 1.000 16.818 159 THR C C 1
ATOM 3914 O O . THR C 1 165 ? 54.613 65.236 -39.429 1.000 17.231 159 THR C O 1
ATOM 3918 N N . TYR C 1 166 ? 56.635 64.591 -40.133 1.000 19.602 160 TYR C N 1
ATOM 3919 C CA . TYR C 1 166 ? 56.422 64.780 -41.587 1.000 20.478 160 TYR C CA 1
ATOM 3920 C C . TYR C 1 166 ? 55.878 66.165 -41.873 1.000 20.331 160 TYR C C 1
ATOM 3921 O O . TYR C 1 166 ? 55.237 66.319 -42.903 1.000 22.313 160 TYR C O 1
ATOM 3930 N N . SER C 1 167 ? 56.143 67.161 -41.026 1.000 17.786 161 SER C N 1
ATOM 3931 C CA . SER C 1 167 ? 55.837 68.573 -41.301 1.000 17.987 161 SER C CA 1
ATOM 3932 C C . SER C 1 167 ? 56.879 69.143 -42.289 1.000 17.747 161 SER C C 1
ATOM 3933 O O . SER C 1 167 ? 57.931 68.523 -42.509 1.000 17.711 161 SER C O 1
ATOM 3936 N N . HIS C 1 168 ? 56.569 70.295 -42.848 1.000 17.195 162 HIS C N 1
ATOM 3937 C CA . HIS C 1 168 ? 57.503 71.032 -43.736 1.000 17.780 162 HIS C CA 1
ATOM 3938 C C . HIS C 1 168 ? 57.515 72.484 -43.324 1.000 15.752 162 HIS C C 1
ATOM 3939 O O . HIS C 1 168 ? 56.441 73.110 -43.279 1.000 18.356 162 HIS C O 1
ATOM 3946 N N . LEU C 1 169 ? 58.696 72.980 -42.977 1.000 16.074 163 LEU C N 1
ATOM 3947 C CA . LEU C 1 169 ? 58.890 74.365 -42.518 1.000 16.861 163 LEU C CA 1
ATOM 3948 C C . LEU C 1 169 ? 59.771 75.086 -43.529 1.000 16.220 163 LEU C C 1
ATOM 3949 O O . LEU C 1 169 ? 60.693 74.470 -44.071 1.000 16.510 163 LEU C O 1
ATOM 3954 N N . GLU C 1 170 ? 59.436 76.343 -43.791 1.000 17.053 164 GLU C N 1
ATOM 3955 C CA . GLU C 1 170 ? 60.334 77.276 -44.516 1.000 18.526 164 GLU C CA 1
ATOM 3956 C C . GLU C 1 170 ? 60.735 78.362 -43.528 1.000 16.669 164 GLU C C 1
ATOM 3957 O O . GLU C 1 170 ? 59.852 78.904 -42.884 1.000 18.494 164 GLU C O 1
ATOM 3963 N N . GLY C 1 171 ? 62.025 78.642 -43.434 1.000 16.426 165 GLY C N 1
ATOM 3964 C CA . GLY C 1 171 ? 62.540 79.776 -42.683 1.000 16.340 165 GLY C CA 1
ATOM 3965 C C . GLY C 1 171 ? 63.527 79.359 -41.607 1.000 16.987 165 GLY C C 1
ATOM 3966 O O . GLY C 1 171 ? 63.625 78.171 -41.313 1.000 17.520 165 GLY C O 1
ATOM 3967 N N . ASN C 1 172 ? 64.180 80.370 -41.053 1.000 16.933 166 ASN C N 1
ATOM 3968 C CA . ASN C 1 172 ? 65.196 80.289 -39.986 1.000 17.618 166 ASN C CA 1
ATOM 3969 C C . ASN C 1 172 ? 64.465 80.262 -38.631 1.000 17.175 166 ASN C C 1
ATOM 3970 O O . ASN C 1 172 ? 63.688 81.182 -38.305 1.000 19.464 166 ASN C O 1
ATOM 3975 N N . VAL C 1 173 ? 64.682 79.210 -37.875 1.000 15.520 167 VAL C N 1
ATOM 3976 C CA . VAL C 1 173 ? 64.113 79.057 -36.527 1.000 14.468 167 VAL C CA 1
ATOM 3977 C C . VAL C 1 173 ? 65.186 79.507 -35.541 1.000 13.054 167 VAL C C 1
ATOM 3978 O O . VAL C 1 173 ? 66.220 78.839 -35.450 1.000 14.280 167 VAL C O 1
ATOM 3982 N N . ILE C 1 174 ? 64.936 80.614 -34.875 1.000 13.416 168 ILE C N 1
ATOM 3983 C CA . ILE C 1 174 ? 65.839 81.150 -33.829 1.000 14.420 168 ILE C CA 1
ATOM 3984 C C . ILE C 1 174 ? 65.050 81.056 -32.526 1.000 12.497 168 ILE C C 1
ATOM 3985 O O . ILE C 1 174 ? 64.190 81.898 -32.268 1.000 12.578 168 ILE C O 1
ATOM 3990 N N . ALA C 1 175 ? 65.308 79.989 -31.783 1.000 12.220 169 ALA C N 1
ATOM 3991 C CA . ALA C 1 175 ? 64.618 79.681 -30.521 1.000 12.195 169 ALA C CA 1
ATOM 3992 C C . ALA C 1 175 ? 65.475 80.099 -29.327 1.000 11.540 169 ALA C C 1
ATOM 3993 O O . ALA C 1 175 ? 66.689 79.879 -29.313 1.000 12.398 169 ALA C O 1
ATOM 3995 N N . ASN C 1 176 ? 64.815 80.615 -28.312 1.000 12.052 170 ASN C N 1
ATOM 3996 C CA . ASN C 1 176 ? 65.457 80.989 -27.045 1.000 13.115 170 ASN C CA 1
ATOM 3997 C C . ASN C 1 176 ? 66.011 79.718 -26.382 1.000 14.126 170 ASN C C 1
ATOM 3998 O O . ASN C 1 176 ? 67.063 79.770 -25.718 1.000 13.530 170 ASN C O 1
ATOM 4003 N N . ALA C 1 177 ? 65.258 78.635 -26.465 1.000 13.865 171 ALA C N 1
ATOM 4004 C CA . ALA C 1 177 ? 65.589 77.378 -25.772 1.000 13.136 171 ALA C CA 1
ATOM 4005 C C . ALA C 1 177 ? 65.671 76.226 -26.777 1.000 13.022 171 ALA C C 1
ATOM 4006 O O . ALA C 1 177 ? 66.538 76.286 -27.643 1.000 14.475 171 ALA C O 1
ATOM 4008 N N . LEU C 1 178 ? 64.800 75.224 -26.664 1.000 12.334 172 LEU C N 1
ATOM 4009 C CA . LEU C 1 178 ? 64.943 73.933 -27.376 1.000 12.655 172 LEU C CA 1
ATOM 4010 C C . LEU C 1 178 ? 64.322 74.053 -28.777 1.000 11.952 172 LEU C C 1
ATOM 4011 O O . LEU C 1 178 ? 63.265 74.721 -28.943 1.000 13.446 172 LEU C O 1
ATOM 4016 N N . ILE C 1 179 ? 64.919 73.371 -29.734 1.000 12.116 173 ILE C N 1
ATOM 4017 C CA . ILE C 1 179 ? 64.256 73.038 -31.017 1.000 12.205 173 ILE C CA 1
ATOM 4018 C C . ILE C 1 179 ? 64.227 71.524 -31.121 1.000 12.047 173 ILE C C 1
ATOM 4019 O O . ILE C 1 179 ? 65.283 70.901 -31.119 1.000 13.115 173 ILE C O 1
ATOM 4024 N N . ALA C 1 180 ? 63.046 70.957 -31.306 1.000 12.933 174 ALA C N 1
ATOM 4025 C CA . ALA C 1 180 ? 62.882 69.514 -31.495 1.000 13.439 174 ALA C CA 1
ATOM 4026 C C . ALA C 1 180 ? 62.190 69.317 -32.838 1.000 13.597 174 ALA C C 1
ATOM 4027 O O . ALA C 1 180 ? 61.034 69.760 -33.001 1.000 15.857 174 ALA C O 1
ATOM 4029 N N . ALA C 1 181 ? 62.843 68.610 -33.728 1.000 14.277 175 ALA C N 1
ATOM 4030 C CA . ALA C 1 181 ? 62.232 68.240 -35.028 1.000 14.749 175 ALA C CA 1
ATOM 4031 C C . ALA C 1 181 ? 61.857 66.783 -34.886 1.000 13.821 175 ALA C C 1
ATOM 4032 O O . ALA C 1 181 ? 62.731 65.955 -34.698 1.000 15.070 175 ALA C O 1
ATOM 4034 N N . GLN C 1 182 ? 60.564 66.501 -34.966 1.000 14.740 176 GLN C N 1
ATOM 4035 C CA . GLN C 1 182 ? 60.016 65.124 -34.863 1.000 16.515 176 GLN C CA 1
ATOM 4036 C C . GLN C 1 182 ? 60.135 64.373 -36.190 1.000 16.682 176 GLN C C 1
ATOM 4037 O O . GLN C 1 182 ? 60.431 64.966 -37.265 1.000 15.170 176 GLN C O 1
ATOM 4043 N N . THR C 1 183 ? 59.864 63.073 -36.129 1.000 16.285 177 THR C N 1
ATOM 4044 C CA . THR C 1 183 ? 60.161 62.119 -37.208 1.000 17.293 177 THR C CA 1
ATOM 4045 C C . THR C 1 183 ? 59.754 62.707 -38.569 1.000 15.564 177 THR C C 1
ATOM 4046 O O . THR C 1 183 ? 58.586 63.085 -38.734 1.000 16.380 177 THR 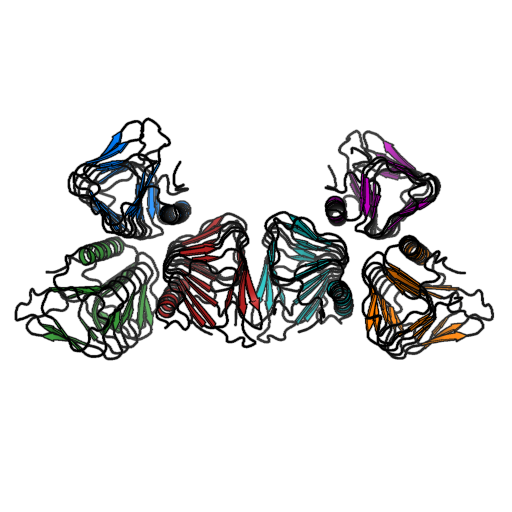C O 1
ATOM 4050 N N . GLY C 1 184 ? 60.712 62.783 -39.476 1.000 16.452 178 GLY C N 1
ATOM 4051 C CA . GLY C 1 184 ? 60.455 63.053 -40.898 1.000 17.432 178 GLY C CA 1
ATOM 4052 C C . GLY C 1 184 ? 60.220 64.510 -41.196 1.000 16.935 178 GLY C C 1
ATOM 4053 O O . GLY C 1 184 ? 60.048 64.827 -42.374 1.000 18.481 178 GLY C O 1
ATOM 4054 N N . ALA C 1 185 ? 60.239 65.406 -40.219 1.000 15.493 179 ALA C N 1
ATOM 4055 C CA . ALA C 1 185 ? 60.103 66.849 -40.509 1.000 14.936 179 ALA C CA 1
ATOM 4056 C C . ALA C 1 185 ? 61.218 67.268 -41.473 1.000 15.610 179 ALA C C 1
ATOM 4057 O O . ALA C 1 185 ? 62.335 66.790 -41.340 1.000 16.317 179 ALA C O 1
ATOM 4059 N N . THR C 1 186 ? 60.909 68.176 -42.390 1.000 16.499 180 THR C N 1
ATOM 4060 C CA . THR C 1 186 ? 61.889 68.754 -43.328 1.000 16.731 180 THR C CA 1
ATOM 4061 C C . THR C 1 186 ? 61.847 70.269 -43.170 1.000 16.939 180 THR C C 1
ATOM 4062 O O . THR C 1 186 ? 60.756 70.870 -42.938 1.000 16.414 180 THR C O 1
ATOM 4066 N N . ILE C 1 187 ? 63.027 70.865 -43.208 1.000 16.430 181 ILE C N 1
ATOM 4067 C CA . ILE C 1 187 ? 63.194 72.319 -42.998 1.000 16.797 181 ILE C CA 1
ATOM 4068 C C . ILE C 1 187 ? 64.073 72.908 -44.108 1.000 15.508 181 ILE C C 1
ATOM 4069 O O . ILE C 1 187 ? 65.179 72.442 -44.294 1.000 16.507 181 ILE C O 1
ATOM 4074 N N . ASN C 1 188 ? 63.562 73.948 -44.761 1.000 17.888 182 ASN C N 1
ATOM 4075 C CA . ASN C 1 188 ? 64.299 74.837 -45.686 1.000 18.480 182 ASN C CA 1
ATOM 4076 C C . ASN C 1 188 ? 64.590 76.102 -44.893 1.000 16.035 182 ASN C C 1
ATOM 4077 O O . ASN C 1 188 ? 63.742 77.009 -44.827 1.000 17.213 182 ASN C O 1
ATOM 4082 N N . GLY C 1 189 ? 65.714 76.068 -44.200 1.000 17.877 183 GLY C N 1
ATOM 4083 C CA . GLY C 1 189 ? 66.131 77.100 -43.257 1.000 19.375 183 GLY C CA 1
ATOM 4084 C C . GLY C 1 189 ? 67.096 76.487 -42.259 1.000 21.093 183 GLY C C 1
ATOM 4085 O O . GLY C 1 189 ? 67.841 75.572 -42.598 1.000 30.285 183 GLY C O 1
ATOM 4086 N N . ALA C 1 190 ? 67.148 77.024 -41.075 1.000 19.928 184 ALA C N 1
ATOM 4087 C CA . ALA C 1 190 ? 68.214 76.674 -40.120 1.000 16.897 184 ALA C CA 1
ATOM 4088 C C . ALA C 1 190 ? 67.543 76.530 -38.774 1.000 14.813 184 ALA C C 1
ATOM 4089 O O . ALA C 1 190 ? 66.486 77.178 -38.551 1.000 14.876 184 ALA C O 1
ATOM 4091 N N . LEU C 1 191 ? 68.150 75.715 -37.939 1.000 14.828 185 LEU C N 1
ATOM 4092 C CA . LEU C 1 191 ? 67.676 75.439 -36.566 1.000 13.284 185 LEU C CA 1
ATOM 4093 C C . LEU C 1 191 ? 68.766 75.979 -35.629 1.000 12.226 185 LEU C C 1
ATOM 4094 O O . LEU C 1 191 ? 69.805 75.315 -35.448 1.000 12.008 185 LEU C O 1
ATOM 4099 N N . LEU C 1 192 ? 68.557 77.193 -35.131 1.000 11.322 186 LEU C N 1
ATOM 4100 C CA . LEU C 1 192 ? 69.469 77.941 -34.250 1.000 11.695 186 LEU C CA 1
ATOM 4101 C C . LEU C 1 192 ? 68.871 78.006 -32.844 1.000 11.479 186 LEU C C 1
ATOM 4102 O O . LEU C 1 192 ? 68.068 78.848 -32.555 1.000 13.224 186 LEU C O 1
ATOM 4107 N N . ALA C 1 193 ? 69.256 77.085 -31.988 1.000 12.094 187 ALA C N 1
ATOM 4108 C CA . ALA C 1 193 ? 68.669 76.891 -30.652 1.000 12.123 187 ALA C CA 1
ATOM 4109 C C . ALA C 1 193 ? 69.495 77.621 -29.606 1.000 13.750 187 ALA C C 1
ATOM 4110 O O . ALA C 1 193 ? 70.722 77.746 -29.753 1.000 14.188 187 ALA C O 1
ATOM 4112 N N . GLY C 1 194 ? 68.849 77.993 -28.506 1.000 14.613 188 GLY C N 1
ATOM 4113 C CA . GLY C 1 194 ? 69.557 78.539 -27.343 1.000 15.359 188 GLY C CA 1
ATOM 4114 C C . GLY C 1 194 ? 69.937 77.468 -26.331 1.000 15.205 188 GLY C C 1
ATOM 4115 O O . GLY C 1 194 ? 70.735 77.760 -25.447 1.000 14.066 188 GLY C O 1
ATOM 4116 N N . SER C 1 195 ? 69.418 76.261 -26.450 1.000 13.918 189 SER C N 1
ATOM 4117 C CA . SER C 1 195 ? 69.832 75.148 -25.549 1.000 13.884 189 SER C CA 1
ATOM 4118 C C . SER C 1 195 ? 70.298 73.995 -26.424 1.000 13.700 189 SER C C 1
ATOM 4119 O O . SER C 1 195 ? 71.501 73.988 -26.780 1.000 14.545 189 SER C O 1
ATOM 4122 N N . ALA C 1 196 ? 69.398 73.077 -26.787 1.000 13.765 190 ALA C N 1
ATOM 4123 C CA . ALA C 1 196 ? 69.750 71.886 -27.590 1.000 12.856 190 ALA C CA 1
ATOM 4124 C C . ALA C 1 196 ? 68.851 71.805 -28.814 1.000 11.914 190 ALA C C 1
ATOM 4125 O O . ALA C 1 196 ? 67.796 72.490 -28.874 1.000 12.232 190 ALA C O 1
ATOM 4127 N N . VAL C 1 197 ? 69.302 71.045 -29.790 1.000 13.722 191 VAL C N 1
ATOM 4128 C CA . VAL C 1 197 ? 68.489 70.613 -30.959 1.000 13.912 191 VAL C CA 1
ATOM 4129 C C . VAL C 1 197 ? 68.325 69.094 -30.867 1.000 13.327 191 VAL C C 1
ATOM 4130 O O . VAL C 1 197 ? 69.349 68.379 -30.732 1.000 13.906 191 VAL C O 1
ATOM 4134 N N . THR C 1 198 ? 67.084 68.615 -30.976 1.000 12.829 192 THR C N 1
ATOM 4135 C CA . THR C 1 198 ? 66.823 67.167 -31.103 1.000 13.465 192 THR C CA 1
ATOM 4136 C C . THR C 1 198 ? 66.256 66.947 -32.499 1.000 12.318 192 THR C C 1
ATOM 4137 O O . THR C 1 198 ? 65.444 67.759 -32.962 1.000 13.183 192 THR C O 1
ATOM 4141 N N . LEU C 1 199 ? 66.751 65.909 -33.126 1.000 13.653 193 LEU C N 1
ATOM 4142 C CA . LEU C 1 199 ? 66.398 65.542 -34.506 1.000 14.459 193 LEU C CA 1
ATOM 4143 C C . LEU C 1 199 ? 65.960 64.087 -34.523 1.000 14.605 193 LEU C C 1
ATOM 4144 O O . LEU C 1 199 ? 66.539 63.251 -33.777 1.000 14.196 193 LEU C O 1
ATOM 4149 N N . ASP C 1 200 ? 65.060 63.792 -35.458 1.000 14.830 194 ASP C N 1
ATOM 4150 C CA . ASP C 1 200 ? 64.673 62.402 -35.739 1.000 16.611 194 ASP C CA 1
ATOM 4151 C C . ASP C 1 200 ? 64.353 62.299 -37.237 1.000 14.840 194 ASP C C 1
ATOM 4152 O O . ASP C 1 200 ? 63.288 62.782 -37.638 1.000 14.879 194 ASP C O 1
ATOM 4157 N N . SER C 1 201 ? 65.263 61.739 -38.005 1.000 15.741 195 SER C N 1
ATOM 4158 C CA . SER C 1 201 ? 64.999 61.425 -39.439 1.000 17.683 195 SER C CA 1
ATOM 4159 C C . SER C 1 201 ? 64.588 62.694 -40.181 1.000 17.850 195 SER C C 1
ATOM 4160 O O . SER C 1 201 ? 63.569 62.687 -40.886 1.000 15.918 195 SER C O 1
ATOM 4163 N N . ASN C 1 202 ? 65.362 63.771 -40.027 1.000 17.182 196 ASN C N 1
ATOM 4164 C CA . ASN C 1 202 ? 64.982 65.059 -40.660 1.000 15.431 196 ASN C CA 1
ATOM 4165 C C . ASN C 1 202 ? 65.888 65.407 -41.843 1.000 14.994 196 ASN C C 1
ATOM 4166 O O . ASN C 1 202 ? 67.017 64.902 -41.919 1.000 15.738 196 ASN C O 1
ATOM 4171 N N . THR C 1 203 ? 65.436 66.311 -42.716 1.000 15.796 197 THR C N 1
ATOM 4172 C CA . THR C 1 203 ? 66.372 67.007 -43.641 1.000 16.787 197 THR C CA 1
ATOM 4173 C C . THR C 1 203 ? 66.281 68.481 -43.330 1.000 15.135 197 THR C C 1
ATOM 4174 O O . THR C 1 203 ? 65.198 69.018 -43.166 1.000 16.274 197 THR C O 1
ATOM 4178 N N . VAL C 1 204 ? 67.427 69.101 -43.207 1.000 14.546 198 VAL C N 1
ATOM 4179 C CA . VAL C 1 204 ? 67.537 70.548 -42.980 1.000 15.325 198 VAL C CA 1
ATOM 4180 C C . VAL C 1 204 ? 68.446 71.070 -44.096 1.000 15.656 198 VAL C C 1
ATOM 4181 O O . VAL C 1 204 ? 69.555 70.549 -44.257 1.000 16.906 198 VAL C O 1
ATOM 4185 N N . THR C 1 205 ? 67.977 72.056 -44.840 1.000 16.902 199 THR C N 1
ATOM 4186 C CA . THR C 1 205 ? 68.713 72.625 -45.983 1.000 17.375 199 THR C CA 1
ATOM 4187 C C . THR C 1 205 ? 68.893 74.105 -45.711 1.000 16.701 199 THR C C 1
ATOM 4188 O O . THR C 1 205 ? 67.886 74.834 -45.740 1.000 18.802 199 THR C O 1
ATOM 4192 N N . VAL C 1 206 ? 70.123 74.536 -45.534 1.000 17.285 200 VAL C N 1
ATOM 4193 C CA . VAL C 1 206 ? 70.392 75.977 -45.291 1.000 20.749 200 VAL C CA 1
ATOM 4194 C C . VAL C 1 206 ? 70.078 76.741 -46.590 1.000 23.455 200 VAL C C 1
ATOM 4195 O O . VAL C 1 206 ? 70.408 76.233 -47.675 1.000 21.969 200 VAL C O 1
ATOM 4199 N N . GLN C 1 207 ? 69.480 77.913 -46.459 1.000 27.164 201 GLN C N 1
ATOM 4200 C CA . GLN C 1 207 ? 68.966 78.707 -47.604 1.000 36.143 201 GLN C CA 1
ATOM 4201 C C . GLN C 1 207 ? 69.894 79.907 -47.825 1.000 43.467 201 GLN C C 1
ATOM 4202 O O . GLN C 1 207 ? 70.301 80.522 -46.803 1.000 34.414 201 GLN C O 1
ATOM 4208 N N . ASN C 1 208 ? 70.145 80.223 -49.108 1.000 54.946 202 ASN C N 1
ATOM 4209 C CA . ASN C 1 208 ? 71.017 81.308 -49.652 1.000 66.016 202 ASN C CA 1
ATOM 4210 C C . ASN C 1 208 ? 72.452 81.170 -49.111 1.000 78.021 202 ASN C C 1
ATOM 4211 O O . ASN C 1 208 ? 73.115 82.220 -49.006 1.000 91.088 202 ASN C O 1
ATOM 4216 N N . SER C 1 209 ? 72.928 79.948 -48.797 1.000 87.324 203 SER C N 1
ATOM 4217 C CA . SER C 1 209 ? 74.237 79.698 -48.120 1.000 77.336 203 SER C CA 1
ATOM 4218 C C . SER C 1 209 ? 74.791 78.301 -48.433 1.000 74.918 203 SER C C 1
ATOM 4219 O O . SER C 1 209 ? 75.661 77.874 -47.661 1.000 70.942 203 SER C O 1
ATOM 4222 N N . THR D 1 7 ? 56.068 56.140 -14.229 1.000 86.524 1 THR D N 1
ATOM 4223 C CA . THR D 1 7 ? 55.058 56.598 -15.236 1.000 78.009 1 THR D CA 1
ATOM 4224 C C . THR D 1 7 ? 55.115 58.147 -15.312 1.000 69.773 1 THR D C 1
ATOM 4225 O O . THR D 1 7 ? 56.016 58.751 -14.685 1.000 68.894 1 THR D O 1
ATOM 4229 N N . GLY D 1 8 ? 54.215 58.785 -16.068 1.000 55.008 2 GLY D N 1
ATOM 4230 C CA . GLY D 1 8 ? 54.121 60.256 -16.194 1.000 46.192 2 GLY D CA 1
ATOM 4231 C C . GLY D 1 8 ? 55.026 60.768 -17.304 1.000 41.705 2 GLY D C 1
ATOM 4232 O O . GLY D 1 8 ? 54.947 60.247 -18.408 1.000 45.503 2 GLY D O 1
ATOM 4233 N N . LEU D 1 9 ? 55.903 61.718 -17.021 1.000 30.526 3 LEU D N 1
ATOM 4234 C CA . LEU D 1 9 ? 56.821 62.295 -18.034 1.000 23.141 3 LEU D CA 1
ATOM 4235 C C . LEU D 1 9 ? 58.008 61.346 -18.179 1.000 21.975 3 LEU D C 1
ATOM 4236 O O . LEU D 1 9 ? 58.534 60.903 -17.183 1.000 23.185 3 LEU D O 1
ATOM 4241 N N . ASP D 1 10 ? 58.437 61.074 -19.385 1.000 19.467 4 ASP D N 1
ATOM 4242 C CA . ASP D 1 10 ? 59.592 60.199 -19.654 1.000 20.899 4 ASP D CA 1
ATOM 4243 C C . ASP D 1 10 ? 60.865 61.056 -19.552 1.000 19.497 4 ASP D C 1
ATOM 4244 O O . ASP D 1 10 ? 60.959 62.028 -20.290 1.000 17.687 4 ASP D O 1
ATOM 4249 N N . LEU D 1 11 ? 61.785 60.725 -18.669 1.000 17.162 5 LEU D N 1
ATOM 4250 C CA . LEU D 1 11 ? 63.038 61.494 -18.497 1.000 18.502 5 LEU D CA 1
ATOM 4251 C C . LEU D 1 11 ? 64.139 60.887 -19.336 1.000 17.691 5 LEU D C 1
ATOM 4252 O O . LEU D 1 11 ? 65.222 61.452 -19.361 1.000 16.414 5 LEU D O 1
ATOM 4257 N N . GLY D 1 12 ? 63.875 59.733 -19.953 1.000 18.098 6 GLY D N 1
ATOM 4258 C CA . GLY D 1 12 ? 64.849 59.078 -20.837 1.000 17.224 6 GLY D CA 1
ATOM 4259 C C . GLY D 1 12 ? 66.195 58.862 -20.174 1.000 16.270 6 GLY D C 1
ATOM 4260 O O . GLY D 1 12 ? 66.284 58.317 -19.059 1.000 15.674 6 GLY D O 1
ATOM 4261 N N . ALA D 1 13 ? 67.273 59.255 -20.832 1.000 15.124 7 ALA D N 1
ATOM 4262 C CA . ALA D 1 13 ? 68.624 59.044 -20.295 1.000 15.187 7 ALA D CA 1
ATOM 4263 C C . ALA D 1 13 ? 68.846 59.904 -19.039 1.000 14.482 7 ALA D C 1
ATOM 4264 O O . ALA D 1 13 ? 69.844 59.646 -18.350 1.000 16.351 7 ALA D O 1
ATOM 4266 N N . ALA D 1 14 ? 67.993 60.894 -18.747 1.000 13.764 8 ALA D N 1
ATOM 4267 C CA . ALA D 1 14 ? 68.140 61.720 -17.532 1.000 14.599 8 ALA D CA 1
ATOM 4268 C C . ALA D 1 14 ? 67.648 60.948 -16.294 1.000 15.558 8 ALA D C 1
ATOM 4269 O O . ALA D 1 14 ? 67.866 61.418 -15.157 1.000 14.643 8 ALA D O 1
ATOM 4271 N N . SER D 1 15 ? 67.013 59.786 -16.457 1.000 16.323 9 SER D N 1
ATOM 4272 C CA . SER D 1 15 ? 66.247 59.174 -15.341 1.000 16.282 9 SER D CA 1
ATOM 4273 C C . SER D 1 15 ? 67.177 58.708 -14.203 1.000 14.918 9 SER D C 1
ATOM 4274 O O . SER D 1 15 ? 66.682 58.518 -13.076 1.000 16.054 9 SER D O 1
ATOM 4277 N N . SER D 1 16 ? 68.445 58.467 -14.472 1.000 14.078 10 SER D N 1
ATOM 4278 C CA . SER D 1 16 ? 69.396 57.921 -13.486 1.000 15.785 10 SER D CA 1
ATOM 4279 C C . SER D 1 16 ? 70.148 59.045 -12.749 1.000 14.390 10 SER D C 1
ATOM 4280 O O . SER D 1 16 ? 70.910 58.739 -11.820 1.000 13.419 10 SER D O 1
ATOM 4283 N N . PHE D 1 17 ? 69.981 60.301 -13.161 1.000 14.100 11 PHE D N 1
ATOM 4284 C CA . PHE D 1 17 ? 70.793 61.432 -12.638 1.000 13.226 11 PHE D CA 1
ATOM 4285 C C . PHE D 1 17 ? 70.160 62.060 -11.398 1.000 12.342 11 PHE D C 1
ATOM 4286 O O . PHE D 1 17 ? 68.930 62.385 -11.381 1.000 14.929 11 PHE D O 1
ATOM 4294 N N . GLY D 1 18 ? 70.973 62.165 -10.345 1.000 12.847 12 GLY D N 1
ATOM 4295 C CA . GLY D 1 18 ? 70.634 62.968 -9.158 1.000 13.060 12 GLY D CA 1
ATOM 4296 C C . GLY D 1 18 ? 70.805 64.461 -9.417 1.000 13.226 12 GLY D C 1
ATOM 4297 O O . GLY D 1 18 ? 70.036 65.285 -8.869 1.000 12.918 12 GLY D O 1
ATOM 4298 N N . ALA D 1 19 ? 71.813 64.807 -10.209 1.000 13.308 13 ALA D N 1
ATOM 4299 C CA . ALA D 1 19 ? 72.127 66.217 -10.561 1.000 12.887 13 ALA D CA 1
ATOM 4300 C C . ALA D 1 19 ? 72.640 66.269 -12.008 1.000 12.494 13 ALA D C 1
ATOM 4301 O O . ALA D 1 19 ? 73.602 65.547 -12.347 1.000 12.392 13 ALA D O 1
ATOM 4303 N N . LEU D 1 20 ? 71.938 67.057 -12.825 1.000 12.159 14 LEU D N 1
ATOM 4304 C CA . LEU D 1 20 ? 72.310 67.265 -14.230 1.000 12.207 14 LEU D CA 1
ATOM 4305 C C . LEU D 1 20 ? 72.159 68.737 -14.509 1.000 11.820 14 LEU D C 1
ATOM 4306 O O . LEU D 1 20 ? 71.106 69.298 -14.213 1.000 11.051 14 LEU D O 1
ATOM 4311 N N . ALA D 1 21 ? 73.192 69.336 -15.082 1.000 13.479 15 ALA D N 1
ATOM 4312 C CA . ALA D 1 21 ? 73.147 70.763 -15.435 1.000 13.715 15 ALA D CA 1
ATOM 4313 C C . ALA D 1 21 ? 74.138 71.046 -16.530 1.000 14.888 15 ALA D C 1
ATOM 4314 O O . ALA D 1 21 ? 75.279 70.638 -16.430 1.000 16.864 15 ALA D O 1
ATOM 4316 N N . PRO D 1 22 ? 73.725 71.796 -17.552 1.000 13.684 16 PRO D N 1
ATOM 4317 C CA . PRO D 1 22 ? 74.627 72.085 -18.650 1.000 17.213 16 PRO D CA 1
ATOM 4318 C C . PRO D 1 22 ? 75.730 73.097 -18.251 1.000 21.130 16 PRO D C 1
ATOM 4319 O O . PRO D 1 22 ? 76.772 73.021 -18.827 1.000 32.377 16 PRO D O 1
ATOM 4323 N N . GLN D 1 23 ? 75.522 73.971 -17.267 1.000 16.182 17 GLN D N 1
ATOM 4324 C CA . GLN D 1 23 ? 76.481 75.071 -16.974 1.000 16.656 17 GLN D CA 1
ATOM 4325 C C . GLN D 1 23 ? 77.109 74.844 -15.583 1.000 17.171 17 GLN D C 1
ATOM 4326 O O . GLN D 1 23 ? 77.567 75.830 -14.955 1.000 18.315 17 GLN D O 1
ATOM 4332 N N . GLY D 1 24 ? 77.126 73.600 -15.111 1.000 14.971 18 GLY D N 1
ATOM 4333 C CA . GLY D 1 24 ? 77.971 73.169 -14.000 1.000 15.869 18 GLY D CA 1
ATOM 4334 C C . GLY D 1 24 ? 77.196 72.783 -12.746 1.000 14.103 18 GLY D C 1
ATOM 4335 O O . GLY D 1 24 ? 76.021 73.116 -12.618 1.000 13.453 18 GLY D O 1
ATOM 4336 N N . VAL D 1 25 ? 77.866 72.046 -11.890 1.000 13.839 19 VAL D N 1
ATOM 4337 C CA . VAL D 1 25 ? 77.387 71.704 -10.536 1.000 14.283 19 VAL D CA 1
ATOM 4338 C C . VAL D 1 25 ? 78.466 72.255 -9.612 1.000 14.240 19 VAL D C 1
ATOM 4339 O O . VAL D 1 25 ? 79.631 71.956 -9.839 1.000 14.969 19 VAL D O 1
ATOM 4343 N N . ALA D 1 26 ? 78.082 73.060 -8.634 1.000 14.112 20 ALA D N 1
ATOM 4344 C CA . ALA D 1 26 ? 79.007 73.692 -7.676 1.000 14.226 20 ALA D CA 1
ATOM 4345 C C . ALA D 1 26 ? 78.544 73.294 -6.285 1.000 15.107 20 ALA D C 1
ATOM 4346 O O . ALA D 1 26 ? 77.438 73.712 -5.907 1.000 14.703 20 ALA D O 1
ATOM 4348 N N . ASN D 1 27 ? 79.380 72.559 -5.575 1.000 13.575 21 ASN D N 1
ATOM 4349 C CA . ASN D 1 27 ? 79.027 71.979 -4.260 1.000 12.820 21 ASN D CA 1
ATOM 4350 C C . ASN D 1 27 ? 79.909 72.614 -3.185 1.000 14.402 21 ASN D C 1
ATOM 4351 O O . ASN D 1 27 ? 81.091 72.778 -3.445 1.000 13.640 21 ASN D O 1
ATOM 4356 N N . ALA D 1 28 ? 79.358 72.800 -1.998 1.000 14.852 22 ALA D N 1
ATOM 4357 C CA . ALA D 1 28 ? 80.075 73.007 -0.720 1.000 15.252 22 ALA D CA 1
ATOM 4358 C C . ALA D 1 28 ? 79.609 71.911 0.259 1.000 16.010 22 ALA D C 1
ATOM 4359 O O . ALA D 1 28 ? 78.415 71.473 0.203 1.000 14.967 22 ALA D O 1
ATOM 4361 N N . GLY D 1 29 ? 80.520 71.438 1.091 1.000 15.245 23 GLY D N 1
ATOM 4362 C CA . GLY D 1 29 ? 80.187 70.542 2.209 1.000 14.979 23 GLY D CA 1
ATOM 4363 C C . GLY D 1 29 ? 79.911 69.108 1.791 1.000 13.401 23 GLY D C 1
ATOM 4364 O O . GLY D 1 29 ? 80.107 68.705 0.609 1.000 11.657 23 GLY D O 1
ATOM 4365 N N . ALA D 1 30 ? 79.524 68.311 2.779 1.000 13.244 24 ALA D N 1
ATOM 4366 C CA . ALA D 1 30 ? 79.540 66.837 2.699 1.000 14.259 24 ALA D CA 1
ATOM 4367 C C . ALA D 1 30 ? 78.227 66.389 2.036 1.000 14.619 24 ALA D C 1
ATOM 4368 O O . ALA D 1 30 ? 77.432 65.610 2.627 1.000 15.135 24 ALA D O 1
ATOM 4370 N N . THR D 1 31 ? 78.075 66.767 0.775 1.000 13.774 25 THR D N 1
ATOM 4371 C CA . THR D 1 31 ? 76.944 66.343 -0.062 1.000 12.679 25 THR D CA 1
ATOM 4372 C C . THR D 1 31 ? 77.064 64.854 -0.429 1.000 12.182 25 THR D C 1
ATOM 4373 O O . THR D 1 31 ? 78.159 64.380 -0.704 1.000 13.204 25 THR D O 1
ATOM 4377 N N . VAL D 1 32 ? 75.932 64.145 -0.502 1.000 12.493 26 VAL D N 1
ATOM 4378 C CA . VAL D 1 32 ? 75.898 62.748 -0.997 1.000 12.682 26 VAL D CA 1
ATOM 4379 C C . VAL D 1 32 ? 74.858 62.704 -2.094 1.000 12.744 26 VAL D C 1
ATOM 4380 O O . VAL D 1 32 ? 73.649 62.992 -1.808 1.000 13.110 26 VAL D O 1
ATOM 4384 N N . ILE D 1 33 ? 75.273 62.354 -3.309 1.000 12.709 27 ILE D N 1
ATOM 4385 C CA . ILE D 1 33 ? 74.330 62.168 -4.434 1.000 12.961 27 ILE D CA 1
ATOM 4386 C C . ILE D 1 33 ? 74.215 60.652 -4.670 1.000 11.937 27 ILE D C 1
ATOM 4387 O O . ILE D 1 33 ? 75.212 60.051 -5.116 1.000 11.678 27 ILE D O 1
ATOM 4392 N N . ASN D 1 34 ? 73.081 60.055 -4.344 1.000 12.501 28 ASN D N 1
ATOM 4393 C CA . ASN D 1 34 ? 72.783 58.622 -4.646 1.000 11.934 28 ASN D CA 1
ATOM 4394 C C . ASN D 1 34 ? 72.138 58.563 -6.027 1.000 13.074 28 ASN D C 1
ATOM 4395 O O . ASN D 1 34 ? 70.889 58.605 -6.141 1.000 13.710 28 ASN D O 1
ATOM 4400 N N . GLY D 1 35 ? 72.984 58.632 -7.038 1.000 13.354 29 GLY D N 1
ATOM 4401 C CA . GLY D 1 35 ? 72.584 58.723 -8.434 1.000 13.723 29 GLY D CA 1
ATOM 4402 C C . GLY D 1 35 ? 73.747 59.196 -9.271 1.000 13.794 29 GLY D C 1
ATOM 4403 O O . GLY D 1 35 ? 74.880 59.289 -8.770 1.000 13.717 29 GLY D O 1
ATOM 4404 N N . ASP D 1 36 ? 73.499 59.350 -10.556 1.000 14.472 30 ASP D N 1
ATOM 4405 C CA . ASP D 1 36 ? 74.538 59.815 -11.505 1.000 13.616 30 ASP D CA 1
ATOM 4406 C C . ASP D 1 36 ? 74.626 61.346 -11.410 1.000 13.615 30 ASP D C 1
ATOM 4407 O O . ASP D 1 36 ? 73.679 62.013 -10.910 1.000 13.855 30 ASP D O 1
ATOM 4412 N N . MET D 1 37 ? 75.710 61.906 -11.934 1.000 13.620 31 MET D N 1
ATOM 4413 C CA . MET D 1 37 ? 75.892 63.367 -12.008 1.000 13.264 31 MET D CA 1
ATOM 4414 C C . MET D 1 37 ? 76.538 63.683 -13.349 1.000 13.771 31 MET D C 1
ATOM 4415 O O . MET D 1 37 ? 77.389 62.892 -13.840 1.000 14.430 31 MET D O 1
ATOM 4420 N N . GLY D 1 38 ? 76.057 64.738 -13.980 1.000 14.619 32 GLY D N 1
ATOM 4421 C CA . GLY D 1 38 ? 76.629 65.118 -15.272 1.000 15.382 32 GLY D CA 1
ATOM 4422 C C . GLY D 1 38 ? 76.469 66.577 -15.630 1.000 13.664 32 GLY D C 1
ATOM 4423 O O . GLY D 1 38 ? 75.626 67.316 -15.034 1.000 12.065 32 GLY D O 1
ATOM 4424 N N . THR D 1 39 ? 77.289 66.958 -16.589 1.000 13.255 33 THR D N 1
ATOM 4425 C CA . THR D 1 39 ? 77.157 68.257 -17.296 1.000 14.664 33 THR D CA 1
ATOM 4426 C C . THR D 1 39 ? 77.391 68.010 -18.790 1.000 14.846 33 THR D C 1
ATOM 4427 O O . THR D 1 39 ? 77.896 66.910 -19.155 1.000 13.998 33 THR D O 1
ATOM 4431 N N . THR D 1 40 ? 77.172 69.030 -19.606 1.000 14.593 34 THR D N 1
ATOM 4432 C CA . THR D 1 40 ? 77.532 68.961 -21.051 1.000 15.941 34 THR D CA 1
ATOM 4433 C C . THR D 1 40 ? 78.990 69.399 -21.290 1.000 16.667 34 THR D C 1
ATOM 4434 O O . THR D 1 40 ? 79.335 69.700 -22.460 1.000 21.178 34 THR D O 1
ATOM 4438 N N . GLY D 1 41 ? 79.840 69.458 -20.267 1.000 15.666 35 GLY D N 1
ATOM 4439 C CA . GLY D 1 41 ? 81.271 69.781 -20.449 1.000 16.145 35 GLY D CA 1
ATOM 4440 C C . GLY D 1 41 ? 81.811 70.673 -19.357 1.000 15.292 35 GLY D C 1
ATOM 4441 O O . GLY D 1 41 ? 83.040 70.646 -19.054 1.000 16.877 35 GLY D O 1
ATOM 4442 N N . THR D 1 42 ? 80.942 71.449 -18.741 1.000 14.464 36 THR D N 1
ATOM 4443 C CA . THR D 1 42 ? 81.326 72.326 -17.632 1.000 13.617 36 THR D CA 1
ATOM 4444 C C . THR D 1 42 ? 81.890 71.463 -16.500 1.000 14.598 36 THR D C 1
ATOM 4445 O O . THR D 1 42 ? 81.271 70.479 -16.117 1.000 14.771 36 THR D O 1
ATOM 4449 N N . SER D 1 43 ? 83.009 71.880 -15.945 1.000 14.457 37 SER D N 1
ATOM 4450 C CA . SER D 1 43 ? 83.660 71.226 -14.807 1.000 17.358 37 SER D CA 1
ATOM 4451 C C . SER D 1 43 ? 82.757 71.342 -13.573 1.000 16.166 37 SER D C 1
ATOM 4452 O O . SER D 1 43 ? 81.956 72.278 -13.429 1.000 15.143 37 SER D O 1
ATOM 4455 N N . ILE D 1 44 ? 82.800 70.313 -12.756 1.000 14.526 38 ILE D N 1
ATOM 4456 C CA . ILE D 1 44 ? 82.069 70.273 -11.471 1.000 15.110 38 ILE D CA 1
ATOM 4457 C C . ILE D 1 44 ? 83.063 70.651 -10.363 1.000 15.078 38 ILE D C 1
ATOM 4458 O O . ILE D 1 44 ? 84.196 70.142 -10.377 1.000 17.237 38 ILE D O 1
ATOM 4463 N N . THR D 1 45 ? 82.626 71.397 -9.366 1.000 15.119 39 THR D N 1
ATOM 4464 C CA . THR D 1 45 ? 83.467 71.810 -8.217 1.000 16.385 39 THR D CA 1
ATOM 4465 C C . THR D 1 45 ? 82.872 71.301 -6.913 1.000 15.820 39 THR D C 1
ATOM 4466 O O . THR D 1 45 ? 81.615 71.267 -6.792 1.000 15.928 39 THR D O 1
ATOM 4470 N N . GLY D 1 46 ? 83.734 71.024 -5.943 1.000 14.183 40 GLY D N 1
ATOM 4471 C CA . GLY D 1 46 ? 83.311 70.676 -4.570 1.000 14.701 40 GLY D CA 1
ATOM 4472 C C . GLY D 1 46 ? 83.080 69.178 -4.373 1.000 13.498 40 GLY D C 1
ATOM 4473 O O . GLY D 1 46 ? 82.510 68.814 -3.335 1.000 14.658 40 GLY D O 1
ATOM 4474 N N . PHE D 1 47 ? 83.597 68.316 -5.241 1.000 14.259 41 PHE D N 1
ATOM 4475 C CA . PHE D 1 47 ? 83.612 66.844 -5.043 1.000 15.635 41 PHE D CA 1
ATOM 4476 C C . PHE D 1 47 ? 85.055 66.360 -5.114 1.000 18.265 41 PHE D C 1
ATOM 4477 O O . PHE D 1 47 ? 85.556 66.161 -6.208 1.000 17.835 41 PHE D O 1
ATOM 4485 N N . PRO D 1 48 ? 85.788 66.113 -4.008 1.000 18.588 42 PRO D N 1
ATOM 4486 C CA . PRO D 1 48 ? 85.284 66.206 -2.632 1.000 17.705 42 PRO D CA 1
ATOM 4487 C C . PRO D 1 48 ? 85.177 67.653 -2.196 1.000 17.020 42 PRO D C 1
ATOM 4488 O O . PRO D 1 48 ? 85.687 68.525 -2.901 1.000 16.009 42 PRO D O 1
ATOM 4492 N N . PRO D 1 49 ? 84.564 67.993 -1.049 1.000 15.747 43 PRO D N 1
ATOM 4493 C CA . PRO D 1 49 ? 84.032 67.029 -0.071 1.000 16.579 43 PRO D CA 1
ATOM 4494 C C . PRO D 1 49 ? 82.722 66.291 -0.413 1.000 16.881 43 PRO D C 1
ATOM 4495 O O . PRO D 1 49 ? 82.317 65.368 0.282 1.000 16.664 43 PRO D O 1
ATOM 4499 N N . GLY D 1 50 ? 82.042 66.736 -1.460 1.000 13.819 44 GLY D N 1
ATOM 4500 C CA . GLY D 1 50 ? 80.876 66.047 -2.003 1.000 14.449 44 GLY D CA 1
ATOM 4501 C C . GLY D 1 50 ? 81.238 64.692 -2.555 1.000 14.710 44 GLY D C 1
ATOM 4502 O O . GLY D 1 50 ? 82.398 64.504 -3.043 1.000 12.711 44 GLY D O 1
ATOM 4503 N N . LEU D 1 51 ? 80.279 63.771 -2.579 1.000 14.253 45 LEU D N 1
ATOM 4504 C CA . LEU D 1 51 ? 80.517 62.512 -3.311 1.000 14.811 45 LEU D CA 1
ATOM 4505 C C . LEU D 1 51 ? 79.231 62.032 -3.992 1.000 15.243 45 LEU D C 1
ATOM 4506 O O . LEU D 1 51 ? 78.110 62.438 -3.602 1.000 13.887 45 LEU D O 1
ATOM 4511 N N . ILE D 1 52 ? 79.422 61.194 -5.015 1.000 13.459 46 ILE D N 1
ATOM 4512 C CA . ILE D 1 52 ? 78.296 60.546 -5.707 1.000 14.578 46 ILE D CA 1
ATOM 4513 C C . ILE D 1 52 ? 78.523 59.034 -5.605 1.000 13.867 46 ILE D C 1
ATOM 4514 O O . ILE D 1 52 ? 79.671 58.581 -5.508 1.000 14.237 46 ILE D O 1
ATOM 4519 N N . THR D 1 53 ? 77.441 58.266 -5.641 1.000 13.862 47 THR D N 1
ATOM 4520 C CA . THR D 1 53 ? 77.519 56.797 -5.610 1.000 14.961 47 THR D CA 1
ATOM 4521 C C . THR D 1 53 ? 77.283 56.245 -7.012 1.000 17.205 47 THR D C 1
ATOM 4522 O O . THR D 1 53 ? 77.529 55.074 -7.217 1.000 18.672 47 THR D O 1
ATOM 4526 N N . GLY D 1 54 ? 76.841 57.056 -7.968 1.000 17.077 48 GLY D N 1
ATOM 4527 C CA . GLY D 1 54 ? 76.609 56.564 -9.332 1.000 16.152 48 GLY D CA 1
ATOM 4528 C C . GLY D 1 54 ? 77.735 56.952 -10.242 1.000 16.346 48 GLY D C 1
ATOM 4529 O O . GLY D 1 54 ? 78.882 57.108 -9.775 1.000 15.800 48 GLY D O 1
ATOM 4530 N N . GLN D 1 55 ? 77.413 57.178 -11.510 1.000 17.252 49 GLN D N 1
ATOM 4531 C CA . GLN D 1 55 ? 78.438 57.433 -12.551 1.000 18.258 49 GLN D CA 1
ATOM 4532 C C . GLN D 1 55 ? 78.515 58.937 -12.831 1.000 16.129 49 GLN D C 1
ATOM 4533 O O . GLN D 1 55 ? 77.467 59.597 -12.859 1.000 14.124 49 GLN D O 1
ATOM 4539 N N . LEU D 1 56 ? 79.700 59.414 -13.138 1.000 15.563 50 LEU D N 1
ATOM 4540 C CA . LEU D 1 56 ? 79.931 60.802 -13.569 1.000 17.219 50 LEU D CA 1
ATOM 4541 C C . LEU D 1 56 ? 79.995 60.843 -15.106 1.000 16.220 50 LEU D C 1
ATOM 4542 O O . LEU D 1 56 ? 80.649 59.981 -15.678 1.000 15.578 50 LEU D O 1
ATOM 4547 N N . HIS D 1 57 ? 79.196 61.691 -15.736 1.000 14.526 51 HIS D N 1
ATOM 4548 C CA . HIS D 1 57 ? 79.193 61.889 -17.198 1.000 14.675 51 HIS D CA 1
ATOM 4549 C C . HIS D 1 57 ? 79.412 63.380 -17.455 1.000 15.269 51 HIS D C 1
ATOM 4550 O O . HIS D 1 57 ? 78.434 64.121 -17.361 1.000 14.684 51 HIS D O 1
ATOM 4557 N N . ILE D 1 58 ? 80.624 63.763 -17.827 1.000 15.244 52 ILE D N 1
ATOM 4558 C CA . ILE D 1 58 ? 80.949 65.149 -18.230 1.000 17.036 52 ILE D CA 1
ATOM 4559 C C . ILE D 1 58 ? 81.295 65.138 -19.722 1.000 18.075 52 ILE D C 1
ATOM 4560 O O . ILE D 1 58 ? 82.404 64.739 -20.124 1.000 19.822 52 ILE D O 1
ATOM 4565 N N . ASN D 1 59 ? 80.328 65.495 -20.527 1.000 17.978 53 ASN D N 1
ATOM 4566 C CA . ASN D 1 59 ? 80.490 65.651 -21.991 1.000 18.678 53 ASN D CA 1
ATOM 4567 C C . ASN D 1 59 ? 80.856 64.338 -22.673 1.000 20.060 53 ASN D C 1
ATOM 4568 O O . ASN D 1 59 ? 81.923 64.255 -23.273 1.000 21.730 53 ASN D O 1
ATOM 4573 N N . ASP D 1 60 ? 79.985 63.351 -22.550 1.000 22.674 54 ASP D N 1
ATOM 4574 C CA . ASP D 1 60 ? 79.992 62.134 -23.397 1.000 22.066 54 ASP D CA 1
ATOM 4575 C C . ASP D 1 60 ? 78.621 62.004 -24.065 1.000 24.965 54 ASP D C 1
ATOM 4576 O O . ASP D 1 60 ? 77.716 62.880 -23.892 1.000 23.061 54 ASP D O 1
ATOM 4581 N N . ASP D 1 61 ? 78.388 60.885 -24.736 1.000 28.655 55 ASP D N 1
ATOM 4582 C CA . ASP D 1 61 ? 77.105 60.665 -25.448 1.000 30.229 55 ASP D CA 1
ATOM 4583 C C . ASP D 1 61 ? 75.977 60.599 -24.405 1.000 26.283 55 ASP D C 1
ATOM 4584 O O . ASP D 1 61 ? 74.886 61.167 -24.704 1.000 21.258 55 ASP D O 1
ATOM 4589 N N . THR D 1 62 ? 76.232 60.067 -23.203 1.000 19.396 56 THR D N 1
ATOM 4590 C CA . THR D 1 62 ? 75.166 59.979 -22.183 1.000 21.010 56 THR D CA 1
ATOM 4591 C C . THR D 1 62 ? 74.762 61.380 -21.748 1.000 16.582 56 THR D C 1
ATOM 4592 O O . THR D 1 62 ? 73.592 61.599 -21.521 1.000 17.324 56 THR D O 1
ATOM 4596 N N . SER D 1 63 ? 75.718 62.259 -21.479 1.000 16.318 57 SER D N 1
ATOM 4597 C CA . SER D 1 63 ? 75.359 63.584 -20.921 1.000 15.511 57 SER D CA 1
ATOM 4598 C C . SER D 1 63 ? 74.586 64.357 -21.994 1.000 13.599 57 SER D C 1
ATOM 4599 O O . SER D 1 63 ? 73.630 65.020 -21.658 1.000 13.437 57 SER D O 1
ATOM 4602 N N . THR D 1 64 ? 74.951 64.244 -23.260 1.000 13.792 58 THR D N 1
ATOM 4603 C CA . THR D 1 64 ? 74.233 64.998 -24.321 1.000 12.261 58 THR D CA 1
ATOM 4604 C C . THR D 1 64 ? 72.803 64.469 -24.393 1.000 12.807 58 THR D C 1
ATOM 4605 O O . THR D 1 64 ? 71.818 65.277 -24.386 1.000 13.180 58 THR D O 1
ATOM 4609 N N . GLN D 1 65 ? 72.652 63.135 -24.448 1.000 13.013 59 GLN D N 1
ATOM 4610 C CA . GLN D 1 65 ? 71.291 62.568 -24.553 1.000 14.982 59 GLN D CA 1
ATOM 4611 C C . GLN D 1 65 ? 70.499 62.876 -23.272 1.000 13.524 59 GLN D C 1
ATOM 4612 O O . GLN D 1 65 ? 69.347 63.202 -23.389 1.000 13.767 59 GLN D O 1
ATOM 4618 N N . ALA D 1 66 ? 71.084 62.764 -22.080 1.000 13.328 60 ALA D N 1
ATOM 4619 C CA . ALA D 1 66 ? 70.383 63.061 -20.816 1.000 12.500 60 ALA D CA 1
ATOM 4620 C C . ALA D 1 66 ? 69.918 64.503 -20.780 1.000 12.855 60 ALA D C 1
ATOM 4621 O O . ALA D 1 66 ? 68.788 64.764 -20.413 1.000 13.304 60 ALA D O 1
ATOM 4623 N N . PHE D 1 67 ? 70.793 65.438 -21.142 1.000 13.863 61 PHE D N 1
ATOM 4624 C CA . PHE D 1 67 ? 70.392 66.851 -21.123 1.000 12.087 61 PHE D CA 1
ATOM 4625 C C . PHE D 1 67 ? 69.239 67.091 -22.103 1.000 12.211 61 PHE D C 1
ATOM 4626 O O . PHE D 1 67 ? 68.222 67.717 -21.735 1.000 12.234 61 PHE D O 1
ATOM 4634 N N . ALA D 1 68 ? 69.344 66.590 -23.333 1.000 13.197 62 ALA D N 1
ATOM 4635 C CA . ALA D 1 68 ? 68.262 66.738 -24.336 1.000 13.038 62 ALA D CA 1
ATOM 4636 C C . ALA D 1 68 ? 66.952 66.144 -23.779 1.000 13.067 62 ALA D C 1
ATOM 4637 O O . ALA D 1 68 ? 65.897 66.756 -23.914 1.000 13.321 62 ALA D O 1
ATOM 4639 N N . ASP D 1 69 ? 67.035 64.963 -23.169 1.000 13.704 63 ASP D N 1
ATOM 4640 C CA . ASP D 1 69 ? 65.852 64.245 -22.623 1.000 13.890 63 ASP D CA 1
ATOM 4641 C C . ASP D 1 69 ? 65.242 65.094 -21.491 1.000 12.878 63 ASP D C 1
ATOM 4642 O O . ASP D 1 69 ? 63.987 65.184 -21.415 1.000 12.965 63 ASP D O 1
ATOM 4647 N N . SER D 1 70 ? 66.074 65.721 -20.663 1.000 11.306 64 SER D N 1
ATOM 4648 C CA . SER D 1 70 ? 65.596 66.568 -19.534 1.000 11.544 64 SER D CA 1
ATOM 4649 C C . SER D 1 70 ? 64.810 67.744 -20.121 1.000 11.128 64 SER D C 1
ATOM 4650 O O . SER D 1 70 ? 63.795 68.113 -19.570 1.000 11.667 64 SER D O 1
ATOM 4653 N N . ARG D 1 71 ? 65.240 68.314 -21.247 1.000 11.595 65 ARG D N 1
ATOM 4654 C CA . ARG D 1 71 ? 64.619 69.515 -21.822 1.000 12.117 65 ARG D CA 1
ATOM 4655 C C . ARG D 1 71 ? 63.369 69.054 -22.572 1.000 12.976 65 ARG D C 1
ATOM 4656 O O . ARG D 1 71 ? 62.379 69.761 -22.526 1.000 13.658 65 ARG D O 1
ATOM 4664 N N . THR D 1 72 ? 63.419 67.895 -23.224 1.000 14.192 66 THR D N 1
ATOM 4665 C CA . THR D 1 72 ? 62.209 67.289 -23.880 1.000 14.570 66 THR D CA 1
ATOM 4666 C C . THR D 1 72 ? 61.104 67.123 -22.819 1.000 13.779 66 THR D C 1
ATOM 4667 O O . THR D 1 72 ? 59.942 67.511 -23.079 1.000 15.338 66 THR D O 1
ATOM 4671 N N . ALA D 1 73 ? 61.464 66.611 -21.624 1.000 14.022 67 ALA D N 1
ATOM 4672 C CA . ALA D 1 73 ? 60.557 66.412 -20.467 1.000 13.344 67 ALA D CA 1
ATOM 4673 C C . ALA D 1 73 ? 60.026 67.744 -19.952 1.000 12.841 67 ALA D C 1
ATOM 4674 O O . ALA D 1 73 ? 58.829 67.887 -19.727 1.000 13.647 67 ALA D O 1
ATOM 4676 N N . PHE D 1 74 ? 60.876 68.764 -19.860 1.000 12.550 68 PHE D N 1
ATOM 4677 C CA . PHE D 1 74 ? 60.449 70.108 -19.437 1.000 11.978 68 PHE D CA 1
ATOM 4678 C C . PHE D 1 74 ? 59.385 70.648 -20.386 1.000 12.388 68 PHE D C 1
ATOM 4679 O O . PHE D 1 74 ? 58.337 71.095 -19.927 1.000 11.640 68 PHE D O 1
ATOM 4687 N N . VAL D 1 75 ? 59.654 70.585 -21.692 1.000 12.498 69 VAL D N 1
ATOM 4688 C CA . VAL D 1 75 ? 58.691 71.114 -22.705 1.000 12.687 69 VAL D CA 1
ATOM 4689 C C . VAL D 1 75 ? 57.379 70.320 -22.615 1.000 11.380 69 VAL D C 1
ATOM 4690 O O . VAL D 1 75 ? 56.286 70.895 -22.591 1.000 13.334 69 VAL D O 1
ATOM 4694 N N . ALA D 1 76 ? 57.460 69.016 -22.530 1.000 13.897 70 ALA D N 1
ATOM 4695 C CA . ALA D 1 76 ? 56.256 68.160 -22.409 1.000 13.926 70 ALA D CA 1
ATOM 4696 C C . ALA D 1 76 ? 55.497 68.510 -21.131 1.000 15.115 70 ALA D C 1
ATOM 4697 O O . ALA D 1 76 ? 54.265 68.584 -21.168 1.000 15.932 70 ALA D O 1
ATOM 4699 N N . GLY D 1 77 ? 56.219 68.729 -20.035 1.000 14.163 71 GLY D N 1
ATOM 4700 C CA . GLY D 1 77 ? 55.615 69.095 -18.748 1.000 14.268 71 GLY D CA 1
ATOM 4701 C C . GLY D 1 77 ? 54.886 70.410 -18.798 1.000 14.817 71 GLY D C 1
ATOM 4702 O O . GLY D 1 77 ? 53.782 70.510 -18.232 1.000 16.957 71 GLY D O 1
ATOM 4703 N N . GLN D 1 78 ? 55.447 71.408 -19.465 1.000 15.127 72 GLN D N 1
ATOM 4704 C CA . GLN D 1 78 ? 54.754 72.698 -19.615 1.000 14.407 72 GLN D CA 1
ATOM 4705 C C . GLN D 1 78 ? 53.562 72.556 -20.567 1.000 14.497 72 GLN D C 1
ATOM 4706 O O . GLN D 1 78 ? 52.640 73.327 -20.389 1.000 16.100 72 GLN D O 1
ATOM 4712 N N . ALA D 1 79 ? 53.641 71.678 -21.574 1.000 16.669 73 ALA D N 1
ATOM 4713 C CA . ALA D 1 79 ? 52.618 71.546 -22.631 1.000 16.199 73 ALA D CA 1
ATOM 4714 C C . ALA D 1 79 ? 51.379 70.784 -22.111 1.000 19.037 73 ALA D C 1
ATOM 4715 O O . ALA D 1 79 ? 50.304 70.919 -22.715 1.000 17.294 73 ALA D O 1
ATOM 4717 N N . LEU D 1 80 ? 51.467 70.076 -20.986 1.000 17.501 74 LEU D N 1
ATOM 4718 C CA . LEU D 1 80 ? 50.319 69.279 -20.486 1.000 17.773 74 LEU D CA 1
ATOM 4719 C C . LEU D 1 80 ? 49.175 70.231 -20.190 1.000 17.234 74 LEU D C 1
ATOM 4720 O O . LEU D 1 80 ? 49.404 71.337 -19.708 1.000 16.076 74 LEU D O 1
ATOM 4725 N N . ILE D 1 81 ? 47.948 69.782 -20.436 1.000 17.778 75 ILE D N 1
ATOM 4726 C CA . ILE D 1 81 ? 46.742 70.545 -20.039 1.000 19.385 75 ILE D CA 1
ATOM 4727 C C . ILE D 1 81 ? 46.528 70.324 -18.531 1.000 18.020 75 ILE D C 1
ATOM 4728 O O . ILE D 1 81 ? 46.562 69.166 -18.096 1.000 19.062 75 ILE D O 1
ATOM 4733 N N . ALA D 1 82 ? 46.346 71.381 -17.765 1.000 18.260 76 ALA D N 1
ATOM 4734 C CA . ALA D 1 82 ? 46.137 71.283 -16.313 1.000 18.448 76 ALA D CA 1
ATOM 4735 C C . ALA D 1 82 ? 44.785 70.611 -16.038 1.000 22.225 76 ALA D C 1
ATOM 4736 O O . ALA D 1 82 ? 43.847 70.788 -16.850 1.000 18.829 76 ALA D O 1
ATOM 4738 N N . THR D 1 83 ? 44.709 69.853 -14.941 1.000 20.909 77 THR D N 1
ATOM 4739 C CA . THR D 1 83 ? 43.439 69.308 -14.397 1.000 20.528 77 THR D CA 1
ATOM 4740 C C . THR D 1 83 ? 42.915 70.302 -13.354 1.000 22.685 77 THR D C 1
ATOM 4741 O O . THR D 1 83 ? 41.685 70.340 -13.113 1.000 22.494 77 THR D O 1
ATOM 4745 N N . VAL D 1 84 ? 43.802 71.116 -12.779 1.000 19.311 78 VAL D N 1
ATOM 4746 C CA . VAL D 1 84 ? 43.452 72.131 -11.754 1.000 18.752 78 VAL D CA 1
ATOM 4747 C C . VAL D 1 84 ? 44.206 73.416 -12.057 1.000 20.792 78 VAL D C 1
ATOM 4748 O O . VAL D 1 84 ? 45.454 73.392 -12.100 1.000 20.599 78 VAL D O 1
ATOM 4752 N N . ASP D 1 85 ? 43.487 74.500 -12.263 1.000 21.994 79 ASP D N 1
ATOM 4753 C CA . ASP D 1 85 ? 44.099 75.836 -12.434 1.000 25.098 79 ASP D CA 1
ATOM 4754 C C . ASP D 1 85 ? 44.076 76.533 -11.083 1.000 24.416 79 ASP D C 1
ATOM 4755 O O . ASP D 1 85 ? 43.007 76.918 -10.636 1.000 24.971 79 ASP D O 1
ATOM 4760 N N . GLN D 1 86 ? 45.243 76.701 -10.471 1.000 24.271 80 GLN D N 1
ATOM 4761 C CA . GLN D 1 86 ? 45.404 77.366 -9.166 1.000 22.782 80 GLN D CA 1
ATOM 4762 C C . GLN D 1 86 ? 45.613 78.865 -9.395 1.000 20.861 80 GLN D C 1
ATOM 4763 O O . GLN D 1 86 ? 45.769 79.594 -8.411 1.000 21.180 80 GLN D O 1
ATOM 4769 N N . ALA D 1 87 ? 45.709 79.309 -10.655 1.000 22.768 81 ALA D N 1
ATOM 4770 C CA . ALA D 1 87 ? 45.839 80.742 -11.021 1.000 24.413 81 ALA D CA 1
ATOM 4771 C C . ALA D 1 87 ? 46.913 81.419 -10.160 1.000 20.600 81 ALA D C 1
ATOM 4772 O O . ALA D 1 87 ? 48.052 80.935 -10.195 1.000 21.673 81 ALA D O 1
ATOM 4774 N N . GLY D 1 88 ? 46.593 82.521 -9.471 1.000 20.264 82 GLY D N 1
ATOM 4775 C CA . GLY D 1 88 ? 47.534 83.320 -8.668 1.000 21.197 82 GLY D CA 1
ATOM 4776 C C . GLY D 1 88 ? 47.929 82.712 -7.308 1.000 19.954 82 GLY D C 1
ATOM 4777 O O . GLY D 1 88 ? 48.635 83.381 -6.546 1.000 22.175 82 GLY D O 1
ATOM 4778 N N . THR D 1 89 ? 47.460 81.534 -6.925 1.000 20.757 83 THR D N 1
ATOM 4779 C CA . THR D 1 89 ? 47.787 80.933 -5.601 1.000 21.088 83 THR D CA 1
ATOM 4780 C C . THR D 1 89 ? 49.305 80.989 -5.366 1.000 22.035 83 THR D C 1
ATOM 4781 O O . THR D 1 89 ? 50.057 80.557 -6.228 1.000 21.282 83 THR D O 1
ATOM 4785 N N . ALA D 1 90 ? 49.748 81.567 -4.259 1.000 19.561 84 ALA D N 1
ATOM 4786 C CA . ALA D 1 90 ? 51.179 81.737 -3.977 1.000 21.416 84 ALA D CA 1
ATOM 4787 C C . ALA D 1 90 ? 51.719 80.616 -3.066 1.000 21.480 84 ALA D C 1
ATOM 4788 O O . ALA D 1 90 ? 52.954 80.571 -2.909 1.000 19.557 84 ALA D O 1
ATOM 4790 N N . THR D 1 91 ? 50.868 79.826 -2.413 1.000 20.482 85 THR D N 1
ATOM 4791 C CA . THR D 1 91 ? 51.291 78.909 -1.318 1.000 21.907 85 THR D CA 1
ATOM 4792 C C . THR D 1 91 ? 50.957 77.463 -1.664 1.000 22.259 85 THR D C 1
ATOM 4793 O O . THR D 1 91 ? 49.840 77.191 -2.133 1.000 22.861 85 THR D O 1
ATOM 4797 N N . LEU D 1 92 ? 51.913 76.564 -1.403 1.000 21.253 86 LEU D N 1
ATOM 4798 C CA . LEU D 1 92 ? 51.736 75.097 -1.514 1.000 21.395 86 LEU D CA 1
ATOM 4799 C C . LEU D 1 92 ? 51.536 74.438 -0.145 1.000 21.591 86 LEU D C 1
ATOM 4800 O O . LEU D 1 92 ? 50.957 73.344 -0.100 1.000 22.615 86 LEU D O 1
ATOM 4805 N N . GLY D 1 93 ? 52.063 75.017 0.928 1.000 21.466 87 GLY D N 1
ATOM 4806 C CA . GLY D 1 93 ? 52.037 74.420 2.279 1.000 21.813 87 GLY D CA 1
ATOM 4807 C C . GLY D 1 93 ? 50.638 74.308 2.850 1.000 23.938 87 GLY D C 1
ATOM 4808 O O . GLY D 1 93 ? 49.788 75.122 2.479 1.000 22.144 87 GLY D O 1
ATOM 4809 N N . GLY D 1 94 ? 50.379 73.271 3.658 1.000 23.807 88 GLY D N 1
ATOM 4810 C CA . GLY D 1 94 ? 49.064 73.026 4.272 1.000 22.917 88 GLY D CA 1
ATOM 4811 C C . GLY D 1 94 ? 48.074 72.370 3.335 1.000 24.241 88 GLY D C 1
ATOM 4812 O O . GLY D 1 94 ? 46.933 72.339 3.688 1.000 30.486 88 GLY D O 1
ATOM 4813 N N . ASN D 1 95 ? 48.486 71.840 2.193 1.000 19.372 89 ASN D N 1
ATOM 4814 C CA . ASN D 1 95 ? 47.600 71.201 1.208 1.000 19.101 89 ASN D CA 1
ATOM 4815 C C . ASN D 1 95 ? 47.876 69.707 1.163 1.000 18.716 89 ASN D C 1
ATOM 4816 O O . ASN D 1 95 ? 49.043 69.315 1.383 1.000 18.431 89 ASN D O 1
ATOM 4821 N N . THR D 1 96 ? 46.854 68.933 0.802 1.000 16.664 90 THR D N 1
ATOM 4822 C CA . THR D 1 96 ? 46.925 67.534 0.373 1.000 17.977 90 THR D CA 1
ATOM 4823 C C . THR D 1 96 ? 46.408 67.461 -1.062 1.000 20.355 90 THR D C 1
ATOM 4824 O O . THR D 1 96 ? 45.251 67.822 -1.274 1.000 21.720 90 THR D O 1
ATOM 4828 N N . PHE D 1 97 ? 47.204 66.960 -1.977 1.000 16.810 91 PHE D N 1
ATOM 4829 C CA . PHE D 1 97 ? 46.877 66.855 -3.422 1.000 17.252 91 PHE D CA 1
ATOM 4830 C C . PHE D 1 97 ? 46.840 65.402 -3.859 1.000 16.817 91 PHE D C 1
ATOM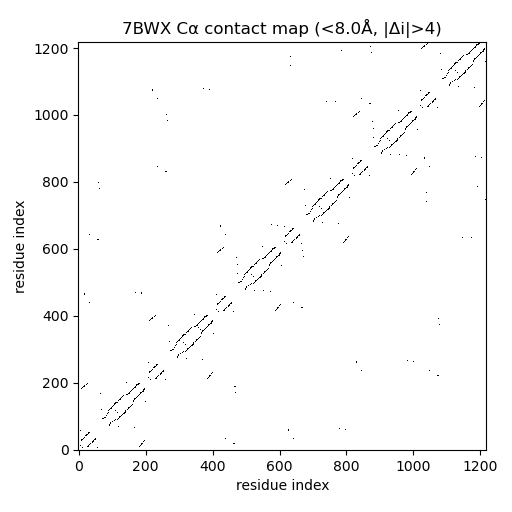 4831 O O . PHE D 1 97 ? 47.861 64.682 -3.737 1.000 16.587 91 PHE D O 1
ATOM 4839 N N . VAL D 1 98 ? 45.732 65.002 -4.479 1.000 16.028 92 VAL D N 1
ATOM 4840 C CA . VAL D 1 98 ? 45.685 63.738 -5.268 1.000 16.262 92 VAL D CA 1
ATOM 4841 C C . VAL D 1 98 ? 46.341 63.997 -6.636 1.000 15.995 92 VAL D C 1
ATOM 4842 O O . VAL D 1 98 ? 46.635 65.172 -6.973 1.000 17.346 92 VAL D O 1
ATOM 4846 N N . ALA D 1 99 ? 46.601 62.929 -7.367 1.000 16.648 93 ALA D N 1
ATOM 4847 C CA . ALA D 1 99 ? 47.208 62.933 -8.715 1.000 16.491 93 ALA D CA 1
ATOM 4848 C C . ALA D 1 99 ? 46.509 63.993 -9.577 1.000 17.805 93 ALA D C 1
ATOM 4849 O O . ALA D 1 99 ? 45.275 64.118 -9.533 1.000 16.416 93 ALA D O 1
ATOM 4851 N N . GLY D 1 100 ? 47.298 64.807 -10.282 1.000 16.270 94 GLY D N 1
ATOM 4852 C CA . GLY D 1 100 ? 46.756 65.837 -11.176 1.000 16.105 94 GLY D CA 1
ATOM 4853 C C . GLY D 1 100 ? 47.866 66.673 -11.792 1.000 16.226 94 GLY D C 1
ATOM 4854 O O . GLY D 1 100 ? 49.073 66.417 -11.489 1.000 14.238 94 GLY D O 1
ATOM 4855 N N . VAL D 1 101 ? 47.472 67.594 -12.661 1.000 15.778 95 VAL D N 1
ATOM 4856 C CA . VAL D 1 101 ? 48.361 68.574 -13.309 1.000 14.717 95 VAL D CA 1
ATOM 4857 C C . VAL D 1 101 ? 47.898 69.916 -12.778 1.000 15.220 95 VAL D C 1
ATOM 4858 O O . VAL D 1 101 ? 46.750 70.348 -13.088 1.000 15.202 95 VAL D O 1
ATOM 4862 N N . TYR D 1 102 ? 48.722 70.530 -11.946 1.000 14.711 96 TYR D N 1
ATOM 4863 C CA . TYR D 1 102 ? 48.360 71.710 -11.149 1.000 16.125 96 TYR D CA 1
ATOM 4864 C C . TYR D 1 102 ? 49.101 72.895 -11.740 1.000 16.442 96 TYR D C 1
ATOM 4865 O O . TYR D 1 102 ? 50.337 72.909 -11.714 1.000 16.010 96 TYR D O 1
ATOM 4874 N N . LYS D 1 103 ? 48.359 73.884 -12.230 1.000 16.749 97 LYS D N 1
ATOM 4875 C CA . LYS D 1 103 ? 48.953 75.061 -12.899 1.000 17.820 97 LYS D CA 1
ATOM 4876 C C . LYS D 1 103 ? 48.981 76.229 -11.924 1.000 16.856 97 LYS D C 1
ATOM 4877 O O . LYS D 1 103 ? 47.913 76.587 -11.457 1.000 16.290 97 LYS D O 1
ATOM 4883 N N . TYR D 1 104 ? 50.162 76.850 -11.740 1.000 15.018 98 TYR D N 1
ATOM 4884 C CA . TYR D 1 104 ? 50.365 78.068 -10.931 1.000 15.599 98 TYR D CA 1
ATOM 4885 C C . TYR D 1 104 ? 50.945 79.150 -11.845 1.000 19.246 98 TYR D C 1
ATOM 4886 O O . TYR D 1 104 ? 51.982 78.921 -12.464 1.000 16.993 98 TYR D O 1
ATOM 4895 N N . ASP D 1 105 ? 50.291 80.313 -11.912 1.000 20.686 99 ASP D N 1
ATOM 4896 C CA . ASP D 1 105 ? 50.673 81.395 -12.853 1.000 21.732 99 ASP D CA 1
ATOM 4897 C C . ASP D 1 105 ? 51.782 82.272 -12.297 1.000 20.287 99 ASP D C 1
ATOM 4898 O O . ASP D 1 105 ? 52.277 83.095 -13.049 1.000 20.908 99 ASP D O 1
ATOM 4903 N N . SER D 1 106 ? 52.111 82.208 -11.020 1.000 18.895 100 SER D N 1
ATOM 4904 C CA . SER D 1 106 ? 53.097 83.134 -10.442 1.000 20.434 100 SER D CA 1
ATOM 4905 C C . SER D 1 106 ? 54.008 82.418 -9.417 1.000 18.411 100 SER D C 1
ATOM 4906 O O . SER D 1 106 ? 53.955 81.192 -9.321 1.000 17.737 100 SER D O 1
ATOM 4909 N N . ALA D 1 107 ? 54.907 83.150 -8.790 1.000 18.468 101 ALA D N 1
ATOM 4910 C CA . ALA D 1 107 ? 55.911 82.648 -7.831 1.000 19.533 101 ALA D CA 1
ATOM 4911 C C . ALA D 1 107 ? 55.189 81.842 -6.737 1.000 19.683 101 ALA D C 1
ATOM 4912 O O . ALA D 1 107 ? 54.125 82.284 -6.257 1.000 19.619 101 ALA D O 1
ATOM 4914 N N . VAL D 1 108 ? 55.684 80.646 -6.427 1.000 17.006 102 VAL D N 1
ATOM 4915 C CA . VAL D 1 108 ? 55.091 79.829 -5.349 1.000 17.797 102 VAL D CA 1
ATOM 4916 C C . VAL D 1 108 ? 56.125 79.590 -4.255 1.000 17.172 102 VAL D C 1
ATOM 4917 O O . VAL D 1 108 ? 57.324 79.370 -4.558 1.000 14.384 102 VAL D O 1
ATOM 4921 N N . GLY D 1 109 ? 55.613 79.508 -3.026 1.000 17.018 103 GLY D N 1
ATOM 4922 C CA . GLY D 1 109 ? 56.395 79.168 -1.840 1.000 16.936 103 GLY D CA 1
ATOM 4923 C C . GLY D 1 109 ? 55.805 77.946 -1.165 1.000 18.075 103 GLY D C 1
ATOM 4924 O O . GLY D 1 109 ? 54.586 77.778 -1.233 1.000 18.325 103 GLY D O 1
ATOM 4925 N N . LEU D 1 110 ? 56.647 77.134 -0.535 1.000 17.440 104 LEU D N 1
ATOM 4926 C CA . LEU D 1 110 ? 56.211 75.992 0.299 1.000 17.603 104 LEU D CA 1
ATOM 4927 C C . LEU D 1 110 ? 56.736 76.238 1.700 1.000 18.093 104 LEU D C 1
ATOM 4928 O O . LEU D 1 110 ? 57.931 76.107 1.924 1.000 17.093 104 LEU D O 1
ATOM 4933 N N . ASP D 1 111 ? 55.849 76.614 2.612 1.000 18.345 105 ASP D N 1
ATOM 4934 C CA . ASP D 1 111 ? 56.168 76.781 4.050 1.000 20.140 105 ASP D CA 1
ATOM 4935 C C . ASP D 1 111 ? 55.318 75.746 4.797 1.000 19.372 105 ASP D C 1
ATOM 4936 O O . ASP D 1 111 ? 54.119 75.726 4.560 1.000 20.963 105 ASP D O 1
ATOM 4941 N N . GLY D 1 112 ? 55.905 74.893 5.624 1.000 17.484 106 GLY D N 1
ATOM 4942 C CA . GLY D 1 112 ? 55.163 73.816 6.284 1.000 16.285 106 GLY D CA 1
ATOM 4943 C C . GLY D 1 112 ? 55.241 72.526 5.499 1.000 15.398 106 GLY D C 1
ATOM 4944 O O . GLY D 1 112 ? 56.321 72.158 5.054 1.000 15.431 106 GLY D O 1
ATOM 4945 N N . VAL D 1 113 ? 54.117 71.856 5.358 1.000 14.042 107 VAL D N 1
ATOM 4946 C CA . VAL D 1 113 ? 54.067 70.465 4.858 1.000 14.882 107 VAL D CA 1
ATOM 4947 C C . VAL D 1 113 ? 53.101 70.399 3.679 1.000 14.810 107 VAL D C 1
ATOM 4948 O O . VAL D 1 113 ? 51.983 70.915 3.780 1.000 15.785 107 VAL D O 1
ATOM 4952 N N . LEU D 1 114 ? 53.544 69.802 2.583 1.000 14.787 108 LEU D N 1
ATOM 4953 C CA . LEU D 1 114 ? 52.688 69.483 1.425 1.000 15.124 108 LEU D CA 1
ATOM 4954 C C . LEU D 1 114 ? 52.528 67.975 1.402 1.000 14.666 108 LEU D C 1
ATOM 4955 O O . LEU D 1 114 ? 53.517 67.292 1.421 1.000 15.247 108 LEU D O 1
ATOM 4960 N N . THR D 1 115 ? 51.314 67.477 1.366 1.000 14.031 109 THR D N 1
ATOM 4961 C CA . THR D 1 115 ? 51.045 66.029 1.299 1.000 14.335 109 THR D CA 1
ATOM 4962 C C . THR D 1 115 ? 50.627 65.648 -0.127 1.000 14.556 109 THR D C 1
ATOM 4963 O O . THR D 1 115 ? 49.705 66.267 -0.674 1.000 15.706 109 THR D O 1
ATOM 4967 N N . LEU D 1 116 ? 51.261 64.624 -0.664 1.000 15.173 110 LEU D N 1
ATOM 4968 C CA . LEU D 1 116 ? 50.863 64.012 -1.941 1.000 16.106 110 LEU D CA 1
ATOM 4969 C C . LEU D 1 116 ? 50.174 62.703 -1.599 1.000 15.860 110 LEU D C 1
ATOM 4970 O O . LEU D 1 116 ? 50.848 61.762 -1.121 1.000 16.567 110 LEU D O 1
ATOM 4975 N N . ASP D 1 117 ? 48.874 62.672 -1.852 1.000 16.405 111 ASP D N 1
ATOM 4976 C CA . ASP D 1 117 ? 47.995 61.508 -1.540 1.000 16.996 111 ASP D CA 1
ATOM 4977 C C . ASP D 1 117 ? 47.793 60.638 -2.782 1.000 15.221 111 ASP D C 1
ATOM 4978 O O . ASP D 1 117 ? 47.091 61.039 -3.720 1.000 16.742 111 ASP D O 1
ATOM 4983 N N . GLY D 1 118 ? 48.406 59.475 -2.768 1.000 13.874 112 GLY D N 1
ATOM 4984 C CA . GLY D 1 118 ? 48.341 58.463 -3.818 1.000 15.308 112 GLY D CA 1
ATOM 4985 C C . GLY D 1 118 ? 46.977 57.811 -3.908 1.000 16.202 112 GLY D C 1
ATOM 4986 O O . GLY D 1 118 ? 46.749 57.164 -4.942 1.000 16.570 112 GLY D O 1
ATOM 4987 N N . ALA D 1 119 ? 46.114 57.998 -2.905 1.000 19.412 113 ALA D N 1
ATOM 4988 C CA . ALA D 1 119 ? 44.737 57.437 -2.846 1.000 22.171 113 ALA D CA 1
ATOM 4989 C C . ALA D 1 119 ? 44.743 55.941 -3.165 1.000 22.713 113 ALA D C 1
ATOM 4990 O O . ALA D 1 119 ? 43.799 55.442 -3.776 1.000 27.152 113 ALA D O 1
ATOM 4992 N N . GLY D 1 120 ? 45.808 55.226 -2.807 1.000 21.083 114 GLY D N 1
ATOM 4993 C CA . GLY D 1 120 ? 45.910 53.777 -2.970 1.000 21.303 114 GLY D CA 1
ATOM 4994 C C . GLY D 1 120 ? 46.258 53.389 -4.385 1.000 23.721 114 GLY D C 1
ATOM 4995 O O . GLY D 1 120 ? 46.369 52.197 -4.656 1.000 24.804 114 GLY D O 1
ATOM 4996 N N . ASP D 1 121 ? 46.552 54.338 -5.271 1.000 23.862 115 ASP D N 1
ATOM 4997 C CA . ASP D 1 121 ? 47.025 53.978 -6.633 1.000 23.127 115 ASP D CA 1
ATOM 4998 C C . ASP D 1 121 ? 48.475 54.431 -6.845 1.000 19.940 115 ASP D C 1
ATOM 4999 O O . ASP D 1 121 ? 48.678 55.637 -7.049 1.000 20.727 115 ASP D O 1
ATOM 5004 N N . ALA D 1 122 ? 49.430 53.515 -6.824 1.000 21.856 116 ALA D N 1
ATOM 5005 C CA . ALA D 1 122 ? 50.871 53.808 -6.951 1.000 22.219 116 ALA D CA 1
ATOM 5006 C C . ALA D 1 122 ? 51.203 54.428 -8.325 1.000 23.064 116 ALA D C 1
ATOM 5007 O O . ALA D 1 122 ? 52.260 55.081 -8.456 1.000 23.368 116 ALA D O 1
ATOM 5009 N N . SER D 1 123 ? 50.359 54.256 -9.346 1.000 22.557 117 SER D N 1
ATOM 5010 C CA . SER D 1 123 ? 50.582 54.859 -10.687 1.000 21.631 117 SER D CA 1
ATOM 5011 C C . SER D 1 123 ? 50.170 56.354 -10.701 1.000 20.207 117 SER D C 1
ATOM 5012 O O . SER D 1 123 ? 50.421 56.997 -11.714 1.000 18.234 117 SER D O 1
ATOM 5015 N N . SER D 1 124 ? 49.587 56.896 -9.625 1.000 17.435 118 SER D N 1
ATOM 5016 C CA . SER D 1 124 ? 49.310 58.332 -9.418 1.000 17.277 118 SER D CA 1
ATOM 5017 C C . SER D 1 124 ? 50.509 59.186 -9.888 1.000 16.250 118 SER D C 1
ATOM 5018 O O . SER D 1 124 ? 51.625 58.866 -9.510 1.000 14.427 118 SER D O 1
ATOM 5021 N N . VAL D 1 125 ? 50.239 60.244 -10.660 1.000 14.960 119 VAL D N 1
ATOM 5022 C CA . VAL D 1 125 ? 51.276 61.173 -11.195 1.000 15.567 119 VAL D CA 1
ATOM 5023 C C . VAL D 1 125 ? 50.870 62.573 -10.790 1.000 14.160 119 VAL D C 1
ATOM 5024 O O . VAL D 1 125 ? 49.713 62.950 -10.917 1.000 13.835 119 VAL D O 1
ATOM 5028 N N . TRP D 1 126 ? 51.837 63.333 -10.306 1.000 13.523 120 TRP D N 1
ATOM 5029 C CA . TRP D 1 126 ? 51.686 64.775 -10.060 1.000 13.571 120 TRP D CA 1
ATOM 5030 C C . TRP D 1 126 ? 52.630 65.537 -11.000 1.000 13.857 120 TRP D C 1
ATOM 5031 O O . TRP D 1 126 ? 53.867 65.293 -11.018 1.000 12.886 120 TRP D O 1
ATOM 5042 N N . VAL D 1 127 ? 52.080 66.532 -11.668 1.000 14.346 121 VAL D N 1
ATOM 5043 C CA . VAL D 1 127 ? 52.858 67.556 -12.418 1.000 15.447 121 VAL D CA 1
ATOM 5044 C C . VAL D 1 127 ? 52.483 68.920 -11.873 1.000 14.634 121 VAL D C 1
ATOM 5045 O O . VAL D 1 127 ? 51.297 69.354 -11.983 1.000 16.108 121 VAL D O 1
ATOM 5049 N N . PHE D 1 128 ? 53.448 69.597 -11.287 1.000 13.277 122 PHE D N 1
ATOM 5050 C CA . PHE D 1 128 ? 53.282 70.976 -10.808 1.000 14.477 122 PHE D CA 1
ATOM 5051 C C . PHE D 1 128 ? 53.907 71.899 -11.860 1.000 14.562 122 PHE D C 1
ATOM 5052 O O . PHE D 1 128 ? 55.134 71.866 -12.041 1.000 13.198 122 PHE D O 1
ATOM 5060 N N . GLN D 1 129 ? 53.046 72.644 -12.546 1.000 13.788 123 GLN D N 1
ATOM 5061 C CA . GLN D 1 129 ? 53.425 73.585 -13.628 1.000 14.677 123 GLN D CA 1
ATOM 5062 C C . GLN D 1 129 ? 53.562 74.947 -12.965 1.000 15.665 123 GLN D C 1
ATOM 5063 O O . GLN D 1 129 ? 52.549 75.622 -12.771 1.000 17.432 123 GLN D O 1
ATOM 5069 N N . LEU D 1 130 ? 54.772 75.274 -12.524 1.000 14.895 124 LEU D N 1
ATOM 5070 C CA . LEU D 1 130 ? 55.089 76.518 -11.785 1.000 16.058 124 LEU D CA 1
ATOM 5071 C C . LEU D 1 130 ? 55.653 77.535 -12.788 1.000 16.360 124 LEU D C 1
ATOM 5072 O O . LEU D 1 130 ? 56.732 77.317 -13.361 1.000 18.229 124 LEU D O 1
ATOM 5077 N N . ALA D 1 131 ? 54.899 78.566 -13.104 1.000 15.855 125 ALA D N 1
ATOM 5078 C CA . ALA D 1 131 ? 55.277 79.425 -14.245 1.000 15.969 125 ALA D CA 1
ATOM 5079 C C . ALA D 1 131 ? 56.603 80.137 -13.983 1.000 15.458 125 ALA D C 1
ATOM 5080 O O . ALA D 1 131 ? 57.264 80.460 -14.973 1.000 14.259 125 ALA D O 1
ATOM 5082 N N . THR D 1 132 ? 56.967 80.458 -12.745 1.000 15.694 126 THR D N 1
ATOM 5083 C CA . THR D 1 132 ? 58.222 81.213 -12.478 1.000 15.402 126 THR D CA 1
ATOM 5084 C C . THR D 1 132 ? 59.028 80.431 -11.432 1.000 15.234 126 THR D C 1
ATOM 5085 O O . THR D 1 132 ? 59.453 79.287 -11.756 1.000 15.097 126 THR D O 1
ATOM 5089 N N . THR D 1 133 ? 59.192 80.987 -10.232 1.000 13.420 127 THR D N 1
ATOM 5090 C CA . THR D 1 133 ? 60.090 80.444 -9.207 1.000 13.994 127 THR D CA 1
ATOM 5091 C C . THR D 1 133 ? 59.335 79.499 -8.281 1.000 15.005 127 THR D C 1
ATOM 5092 O O . THR D 1 133 ? 58.067 79.592 -8.124 1.000 14.395 127 THR D O 1
ATOM 5096 N N . LEU D 1 134 ? 60.108 78.570 -7.742 1.000 14.459 128 LEU D N 1
ATOM 5097 C CA . LEU D 1 134 ? 59.708 77.748 -6.596 1.000 15.094 128 LEU D CA 1
ATOM 5098 C C . LEU D 1 134 ? 60.682 78.110 -5.490 1.000 14.227 128 LEU D C 1
ATOM 5099 O O . LEU D 1 134 ? 61.896 77.955 -5.715 1.000 13.247 128 LEU D O 1
ATOM 5104 N N . VAL D 1 135 ? 60.152 78.428 -4.314 1.000 13.732 129 VAL D N 1
ATOM 5105 C CA . VAL D 1 135 ? 60.988 78.637 -3.105 1.000 14.111 129 VAL D CA 1
ATOM 5106 C C . VAL D 1 135 ? 60.407 77.738 -2.025 1.000 13.718 129 VAL D C 1
ATOM 5107 O O . VAL D 1 135 ? 59.251 77.950 -1.658 1.000 14.452 129 VAL D O 1
ATOM 5111 N N . THR D 1 136 ? 61.192 76.793 -1.519 1.000 13.584 130 THR D N 1
ATOM 5112 C CA . THR D 1 136 ? 60.784 76.066 -0.317 1.000 13.657 130 THR D CA 1
ATOM 5113 C C . THR D 1 136 ? 61.471 76.693 0.898 1.000 14.544 130 THR D C 1
ATOM 5114 O O . THR D 1 136 ? 62.637 77.091 0.798 1.000 14.527 130 THR D O 1
ATOM 5118 N N . TYR D 1 137 ? 60.725 76.813 1.997 1.000 14.023 131 TYR D N 1
ATOM 5119 C CA . TYR D 1 137 ? 61.190 77.509 3.212 1.000 16.458 131 TYR D CA 1
ATOM 5120 C C . TYR D 1 137 ? 62.000 76.514 4.055 1.000 15.244 131 TYR D C 1
ATOM 5121 O O . TYR D 1 137 ? 61.910 75.259 3.847 1.000 14.899 131 TYR D O 1
ATOM 5130 N N . ALA D 1 138 ? 62.759 77.051 5.001 1.000 14.229 132 ALA D N 1
ATOM 5131 C CA . ALA D 1 138 ? 63.598 76.283 5.934 1.000 14.560 132 ALA D CA 1
ATOM 5132 C C . ALA D 1 138 ? 62.726 75.216 6.606 1.000 13.195 132 ALA D C 1
ATOM 5133 O O . ALA D 1 138 ? 61.587 75.504 7.014 1.000 12.656 132 ALA D O 1
ATOM 5135 N N . SER D 1 139 ? 63.215 73.987 6.681 1.000 12.819 133 SER D N 1
ATOM 5136 C CA . SER D 1 139 ? 62.532 72.849 7.368 1.000 13.611 133 SER D CA 1
ATOM 5137 C C . SER D 1 139 ? 61.136 72.577 6.767 1.000 14.286 133 SER D C 1
ATOM 5138 O O . SER D 1 139 ? 60.322 71.853 7.401 1.000 13.669 133 SER D O 1
ATOM 5141 N N . SER D 1 140 ? 60.854 73.029 5.543 1.000 12.690 134 SER D N 1
ATOM 5142 C CA . SER D 1 140 ? 59.602 72.648 4.863 1.000 12.087 134 SER D CA 1
ATOM 5143 C C . SER D 1 140 ? 59.709 71.198 4.429 1.000 11.897 134 SER D C 1
ATOM 5144 O O . SER D 1 140 ? 60.815 70.683 4.328 1.000 13.027 134 SER D O 1
ATOM 5147 N N . SER D 1 141 ? 58.596 70.523 4.167 1.000 12.858 135 SER D N 1
ATOM 5148 C CA . SER D 1 141 ? 58.633 69.099 3.815 1.000 13.107 135 SER D CA 1
ATOM 5149 C C . SER D 1 141 ? 57.517 68.728 2.856 1.000 13.954 135 SER D C 1
ATOM 5150 O O . SER D 1 141 ? 56.393 69.258 2.972 1.000 13.948 135 SER D O 1
ATOM 5153 N N . ILE D 1 142 ? 57.832 67.808 1.972 1.000 13.217 136 ILE D N 1
ATOM 5154 C CA . ILE D 1 142 ? 56.839 67.111 1.129 1.000 14.134 136 ILE D CA 1
ATOM 5155 C C . ILE D 1 142 ? 56.788 65.662 1.595 1.000 14.371 136 ILE D C 1
ATOM 5156 O O . ILE D 1 142 ? 57.875 65.013 1.732 1.000 14.362 136 ILE D O 1
ATOM 5161 N N . ILE D 1 143 ? 55.570 65.189 1.874 1.000 13.677 137 ILE D N 1
ATOM 5162 C CA . ILE D 1 143 ? 55.350 63.796 2.332 1.000 15.783 137 ILE D CA 1
ATOM 5163 C C . ILE D 1 143 ? 54.422 63.042 1.370 1.000 15.182 137 ILE D C 1
ATOM 5164 O O . ILE D 1 143 ? 53.599 63.646 0.706 1.000 15.226 137 ILE D O 1
ATOM 5169 N N . LEU D 1 144 ? 54.621 61.741 1.315 1.000 14.582 138 LEU D N 1
ATOM 5170 C CA . LEU D 1 144 ? 53.893 60.800 0.449 1.000 16.325 138 LEU D CA 1
ATOM 5171 C C . LEU D 1 144 ? 52.937 59.995 1.328 1.000 18.182 138 LEU D C 1
ATOM 5172 O O . LEU D 1 144 ? 53.412 59.496 2.349 1.000 14.976 138 LEU D O 1
ATOM 5177 N N . THR D 1 145 ? 51.686 59.830 0.933 1.000 16.316 139 THR D N 1
ATOM 5178 C CA . THR D 1 145 ? 50.736 58.938 1.641 1.000 19.253 139 THR D CA 1
ATOM 5179 C C . THR D 1 145 ? 50.053 58.013 0.631 1.000 18.101 139 THR D C 1
ATOM 5180 O O . THR D 1 145 ? 49.995 58.335 -0.585 1.000 14.564 139 THR D O 1
ATOM 5184 N N . ASN D 1 146 ? 49.528 56.888 1.115 1.000 18.008 140 ASN D N 1
ATOM 5185 C CA . ASN D 1 146 ? 48.554 56.049 0.375 1.000 18.254 140 ASN D CA 1
ATOM 5186 C C . ASN D 1 146 ? 49.133 55.687 -0.993 1.000 18.881 140 ASN D C 1
ATOM 5187 O O . ASN D 1 146 ? 48.407 55.740 -2.006 1.000 17.488 140 ASN D O 1
ATOM 5192 N N . GLY D 1 147 ? 50.366 55.217 -1.005 1.000 15.259 141 GLY D N 1
ATOM 5193 C CA . GLY D 1 147 ? 50.965 54.631 -2.208 1.000 17.260 141 GLY D CA 1
ATOM 5194 C C . GLY D 1 147 ? 51.629 55.627 -3.151 1.000 15.414 141 GLY D C 1
ATOM 5195 O O . GLY D 1 147 ? 52.192 55.165 -4.129 1.000 16.427 141 GLY D O 1
ATOM 5196 N N . ALA D 1 148 ? 51.636 56.899 -2.846 1.000 15.054 142 ALA D N 1
ATOM 5197 C CA . ALA D 1 148 ? 52.304 57.908 -3.694 1.000 15.325 142 ALA D CA 1
ATOM 5198 C C . ALA D 1 148 ? 53.796 57.572 -3.826 1.000 16.313 142 ALA D C 1
ATOM 5199 O O . ALA D 1 148 ? 54.446 57.228 -2.802 1.000 14.993 142 ALA D O 1
ATOM 5201 N N . LYS D 1 149 ? 54.320 57.679 -5.039 1.000 15.600 143 LYS D N 1
ATOM 5202 C CA . LYS D 1 149 ? 55.739 57.434 -5.380 1.000 17.403 143 LYS D CA 1
ATOM 5203 C C . LYS D 1 149 ? 56.412 58.749 -5.785 1.000 15.085 143 LYS D C 1
ATOM 5204 O O . LYS D 1 149 ? 55.930 59.423 -6.685 1.000 14.140 143 LYS D O 1
ATOM 5210 N N . ALA D 1 150 ? 57.559 59.039 -5.196 1.000 14.643 144 ALA D N 1
ATOM 5211 C CA . ALA D 1 150 ? 58.345 60.264 -5.522 1.000 14.542 144 ALA D CA 1
ATOM 5212 C C . ALA D 1 150 ? 58.709 60.310 -7.013 1.000 14.259 144 ALA D C 1
ATOM 5213 O O . ALA D 1 150 ? 58.744 61.404 -7.584 1.000 14.735 144 ALA D O 1
ATOM 5215 N N . ASN D 1 151 ? 59.019 59.167 -7.610 1.000 14.634 145 ASN D N 1
ATOM 5216 C CA . ASN D 1 151 ? 59.464 59.104 -9.010 1.000 16.140 145 ASN D CA 1
ATOM 5217 C C . ASN D 1 151 ? 58.311 59.518 -9.938 1.000 15.776 145 ASN D C 1
ATOM 5218 O O . ASN D 1 151 ? 58.575 59.743 -11.092 1.000 14.815 145 ASN D O 1
ATOM 5223 N N . ASN D 1 152 ? 57.074 59.610 -9.447 1.000 15.813 146 ASN D N 1
ATOM 5224 C CA . ASN D 1 152 ? 55.892 60.026 -10.251 1.000 15.164 146 ASN D CA 1
ATOM 5225 C C . ASN D 1 152 ? 55.491 61.469 -9.972 1.000 14.418 146 ASN D C 1
ATOM 5226 O O . ASN D 1 152 ? 54.388 61.880 -10.388 1.000 14.562 146 ASN D O 1
ATOM 5231 N N . VAL D 1 153 ? 56.351 62.216 -9.292 1.000 13.387 147 VAL D N 1
ATOM 5232 C CA . VAL D 1 153 ? 56.130 63.638 -8.947 1.000 12.848 147 VAL D CA 1
ATOM 5233 C C . VAL D 1 153 ? 57.091 64.479 -9.807 1.000 13.582 147 VAL D C 1
ATOM 5234 O O . VAL D 1 153 ? 58.292 64.222 -9.802 1.000 12.356 147 VAL D O 1
ATOM 5238 N N . PHE D 1 154 ? 56.582 65.492 -10.465 1.000 12.955 148 PHE D N 1
ATOM 5239 C CA . PHE D 1 154 ? 57.360 66.353 -11.383 1.000 13.613 148 PHE D CA 1
ATOM 5240 C C . PHE D 1 154 ? 57.145 67.798 -10.972 1.000 13.119 148 PHE D C 1
ATOM 5241 O O . PHE D 1 154 ? 56.005 68.278 -11.025 1.000 14.177 148 PHE D O 1
ATOM 5249 N N . TRP D 1 155 ? 58.223 68.485 -10.627 1.000 13.561 149 TRP D N 1
ATOM 5250 C CA . TRP D 1 155 ? 58.220 69.932 -10.329 1.000 13.277 149 TRP D CA 1
ATOM 5251 C C . TRP D 1 155 ? 58.765 70.644 -11.570 1.000 12.338 149 TRP D C 1
ATOM 5252 O O . TRP D 1 155 ? 59.991 70.588 -11.806 1.000 12.900 149 TRP D O 1
ATOM 5263 N N . ILE D 1 156 ? 57.872 71.217 -12.357 1.000 11.728 150 ILE D N 1
ATOM 5264 C CA . ILE D 1 156 ? 58.232 71.904 -13.632 1.000 13.314 150 ILE D CA 1
ATOM 5265 C C . ILE D 1 156 ? 58.364 73.391 -13.325 1.000 12.232 150 ILE D C 1
ATOM 5266 O O . ILE D 1 156 ? 57.312 74.126 -13.231 1.000 13.824 150 ILE D O 1
ATOM 5271 N N . VAL D 1 157 ? 59.611 73.807 -13.092 1.000 12.196 151 VAL D N 1
ATOM 5272 C CA . VAL D 1 157 ? 59.894 75.161 -12.549 1.000 12.706 151 VAL D CA 1
ATOM 5273 C C . VAL D 1 157 ? 60.239 76.066 -13.723 1.000 12.492 151 VAL D C 1
ATOM 5274 O O . VAL D 1 157 ? 61.258 75.851 -14.357 1.000 11.832 151 VAL D O 1
ATOM 5278 N N . GLY D 1 158 ? 59.347 77.036 -13.992 1.000 13.050 152 GLY D N 1
ATOM 5279 C CA . GLY D 1 158 ? 59.435 77.926 -15.170 1.000 13.249 152 GLY D CA 1
ATOM 5280 C C . GLY D 1 158 ? 60.685 78.791 -15.195 1.000 15.293 152 GLY D C 1
ATOM 5281 O O . GLY D 1 158 ? 61.147 79.079 -16.289 1.000 13.655 152 GLY D O 1
ATOM 5282 N N . SER D 1 159 ? 61.267 79.121 -14.036 1.000 14.785 153 SER D N 1
ATOM 5283 C CA . SER D 1 159 ? 62.585 79.794 -13.939 1.000 15.829 153 SER D CA 1
ATOM 5284 C C . SER D 1 159 ? 63.506 78.982 -13.018 1.000 13.689 153 SER D C 1
ATOM 5285 O O . SER D 1 159 ? 64.029 77.973 -13.466 1.000 12.626 153 SER D O 1
ATOM 5288 N N . SER D 1 160 ? 63.662 79.422 -11.770 1.000 13.618 154 SER D N 1
ATOM 5289 C CA . SER D 1 160 ? 64.669 78.865 -10.844 1.000 12.988 154 SER D CA 1
ATOM 5290 C C . SER D 1 160 ? 64.017 78.336 -9.574 1.000 11.977 154 SER D C 1
ATOM 5291 O O . SER D 1 160 ? 62.984 78.881 -9.097 1.000 12.930 154 SER D O 1
ATOM 5294 N N . ALA D 1 161 ? 64.612 77.296 -9.018 1.000 11.716 155 ALA D N 1
ATOM 5295 C CA . ALA D 1 161 ? 64.161 76.679 -7.767 1.000 11.726 155 ALA D CA 1
ATOM 5296 C C . ALA D 1 161 ? 65.162 77.023 -6.671 1.000 12.510 155 ALA D C 1
ATOM 5297 O O . ALA D 1 161 ? 66.364 76.860 -6.891 1.000 13.753 155 ALA D O 1
ATOM 5299 N N . THR D 1 162 ? 64.659 77.397 -5.513 1.000 11.641 156 THR D N 1
ATOM 5300 C CA . THR D 1 162 ? 65.484 77.584 -4.298 1.000 14.556 156 THR D CA 1
ATOM 5301 C C . THR D 1 162 ? 64.916 76.647 -3.246 1.000 13.519 156 THR D C 1
ATOM 5302 O O . THR D 1 162 ? 63.760 76.888 -2.817 1.000 15.703 156 THR D O 1
ATOM 5306 N N . LEU D 1 163 ? 65.682 75.648 -2.850 1.000 12.726 157 LEU D N 1
ATOM 5307 C CA . LEU D 1 163 ? 65.258 74.668 -1.820 1.000 12.419 157 LEU D CA 1
ATOM 5308 C C . LEU D 1 163 ? 65.841 75.073 -0.461 1.000 12.366 157 LEU D C 1
ATOM 5309 O O . LEU D 1 163 ? 67.071 75.228 -0.347 1.000 14.760 157 LEU D O 1
ATOM 5314 N N . GLY D 1 164 ? 64.960 75.359 0.492 1.000 12.660 158 GLY D N 1
ATOM 5315 C CA . GLY D 1 164 ? 65.327 75.999 1.768 1.000 13.173 158 GLY D CA 1
ATOM 5316 C C . GLY D 1 164 ? 66.264 75.154 2.591 1.000 13.106 158 GLY D C 1
ATOM 5317 O O . GLY D 1 164 ? 66.327 73.923 2.409 1.000 13.229 158 GLY D O 1
ATOM 5318 N N . THR D 1 165 ? 66.931 75.779 3.560 1.000 14.549 159 THR D N 1
ATOM 5319 C CA . THR D 1 165 ? 67.850 75.083 4.484 1.000 14.768 159 THR D CA 1
ATOM 5320 C C . THR D 1 165 ? 67.055 74.005 5.229 1.000 13.182 159 THR D C 1
ATOM 5321 O O . THR D 1 165 ? 65.948 74.291 5.751 1.000 13.109 159 THR D O 1
ATOM 5325 N N . TYR D 1 166 ? 67.571 72.799 5.221 1.000 14.107 160 TYR D N 1
ATOM 5326 C CA . TYR D 1 166 ? 67.075 71.622 5.983 1.000 15.121 160 TYR D CA 1
ATOM 5327 C C . TYR D 1 166 ? 65.665 71.227 5.507 1.000 15.089 160 TYR D C 1
ATOM 5328 O O . TYR D 1 166 ? 64.994 70.467 6.181 1.000 16.968 160 TYR D O 1
ATOM 5337 N N . SER D 1 167 ? 65.217 71.727 4.358 1.000 13.200 161 SER D N 1
ATOM 5338 C CA . SER D 1 167 ? 63.935 71.347 3.716 1.000 13.293 161 SER D CA 1
ATOM 5339 C C . SER D 1 167 ? 64.055 69.907 3.162 1.000 13.160 161 SER D C 1
ATOM 5340 O O . SER D 1 167 ? 65.170 69.417 2.968 1.000 12.646 161 SER D O 1
ATOM 5343 N N . HIS D 1 168 ? 62.919 69.256 2.935 1.000 12.280 162 HIS D N 1
ATOM 5344 C CA . HIS D 1 168 ? 62.826 67.915 2.352 1.000 12.410 162 HIS D CA 1
ATOM 5345 C C . HIS D 1 168 ? 61.870 67.973 1.173 1.000 12.863 162 HIS D C 1
ATOM 5346 O O . HIS D 1 168 ? 60.687 68.409 1.349 1.000 14.201 162 HIS D O 1
ATOM 5353 N N . LEU D 1 169 ? 62.351 67.519 0.028 1.000 12.686 163 LEU D N 1
ATOM 5354 C CA . LEU D 1 169 ? 61.534 67.500 -1.192 1.000 13.410 163 LEU D CA 1
ATOM 5355 C C . LEU D 1 169 ? 61.428 66.056 -1.693 1.000 12.696 163 LEU D C 1
ATOM 5356 O O . LEU D 1 169 ? 62.417 65.261 -1.588 1.000 11.934 163 LEU D O 1
ATOM 5361 N N . GLU D 1 170 ? 60.244 65.707 -2.199 1.000 13.068 164 GLU D N 1
ATOM 5362 C CA . GLU D 1 170 ? 60.019 64.440 -2.932 1.000 12.615 164 GLU D CA 1
ATOM 5363 C C . GLU D 1 170 ? 59.696 64.808 -4.381 1.000 13.114 164 GLU D C 1
ATOM 5364 O O . GLU D 1 170 ? 58.863 65.718 -4.577 1.000 12.217 164 GLU D O 1
ATOM 5370 N N . GLY D 1 171 ? 60.422 64.221 -5.319 1.000 12.534 165 GLY D N 1
ATOM 5371 C CA . GLY D 1 171 ? 60.091 64.316 -6.746 1.000 12.916 165 GLY D CA 1
ATOM 5372 C C . GLY D 1 171 ? 61.219 64.811 -7.615 1.000 12.349 165 GLY D C 1
ATOM 5373 O O . GLY D 1 171 ? 62.320 65.110 -7.127 1.000 11.821 165 GLY D O 1
ATOM 5374 N N . ASN D 1 172 ? 60.926 64.839 -8.912 1.000 12.037 166 ASN D N 1
ATOM 5375 C CA . ASN D 1 172 ? 61.864 65.219 -9.983 1.000 13.087 166 ASN D CA 1
ATOM 5376 C C . ASN D 1 172 ? 61.715 66.722 -10.229 1.000 12.760 166 ASN D C 1
ATOM 5377 O O . ASN D 1 172 ? 60.630 67.183 -10.639 1.000 15.395 166 ASN D O 1
ATOM 5382 N N . VAL D 1 173 ? 62.751 67.481 -9.921 1.000 12.271 167 VAL D N 1
ATOM 5383 C CA . VAL D 1 173 ? 62.750 68.945 -10.125 1.000 12.379 167 VAL D CA 1
ATOM 5384 C C . VAL D 1 173 ? 63.364 69.224 -11.502 1.000 12.483 167 VAL D C 1
ATOM 5385 O O . VAL D 1 173 ? 64.542 68.893 -11.741 1.000 13.636 167 VAL D O 1
ATOM 5389 N N . ILE D 1 174 ? 62.560 69.711 -12.418 1.000 11.953 168 ILE D N 1
ATOM 5390 C CA . ILE D 1 174 ? 63.035 70.013 -13.789 1.000 11.398 168 ILE D CA 1
ATOM 5391 C C . ILE D 1 174 ? 62.865 71.518 -13.937 1.000 10.677 168 ILE D C 1
ATOM 5392 O O . ILE D 1 174 ? 61.737 72.005 -14.121 1.000 11.236 168 ILE D O 1
ATOM 5397 N N . ALA D 1 175 ? 63.933 72.256 -13.763 1.000 10.862 169 ALA D N 1
ATOM 5398 C CA . ALA D 1 175 ? 63.916 73.730 -13.746 1.000 12.468 169 ALA D CA 1
ATOM 5399 C C . ALA D 1 175 ? 64.447 74.267 -15.063 1.000 11.570 169 ALA D C 1
ATOM 5400 O O . ALA D 1 175 ? 65.396 73.693 -15.633 1.000 13.299 169 ALA D O 1
ATOM 5402 N N . ASN D 1 176 ? 63.862 75.354 -15.507 1.000 12.410 170 ASN D N 1
ATOM 5403 C CA . ASN D 1 176 ? 64.271 76.037 -16.765 1.000 13.234 170 ASN D CA 1
ATOM 5404 C C . ASN D 1 176 ? 65.700 76.573 -16.582 1.000 12.848 170 ASN D C 1
ATOM 5405 O O . ASN D 1 176 ? 66.482 76.524 -17.537 1.000 13.636 170 ASN D O 1
ATOM 5410 N N . ALA D 1 177 ? 66.036 77.070 -15.389 1.000 13.081 171 ALA D N 1
ATOM 5411 C CA . ALA D 1 177 ? 67.343 77.727 -15.099 1.000 13.037 171 ALA D CA 1
ATOM 5412 C C . ALA D 1 177 ? 67.952 77.090 -13.859 1.000 12.983 171 ALA D C 1
ATOM 5413 O O . ALA D 1 177 ? 68.264 75.886 -13.923 1.000 13.769 171 ALA D O 1
ATOM 5415 N N . LEU D 1 178 ? 68.131 77.863 -12.791 1.000 11.922 172 LEU D N 1
ATOM 5416 C CA . LEU D 1 178 ? 68.951 77.447 -11.639 1.000 12.132 172 LEU D CA 1
ATOM 5417 C C . LEU D 1 178 ? 68.183 76.502 -10.712 1.000 11.985 172 LEU D C 1
ATOM 5418 O O . LEU D 1 178 ? 66.988 76.738 -10.428 1.000 11.897 172 LEU D O 1
ATOM 5423 N N . ILE D 1 179 ? 68.878 75.499 -10.189 1.000 11.435 173 ILE D N 1
ATOM 5424 C CA . ILE D 1 179 ? 68.405 74.821 -8.943 1.000 12.078 173 ILE D CA 1
ATOM 5425 C C . ILE D 1 179 ? 69.456 75.062 -7.875 1.000 11.572 173 ILE D C 1
ATOM 5426 O O . ILE D 1 179 ? 70.568 74.586 -8.062 1.000 11.705 173 ILE D O 1
ATOM 5431 N N . ALA D 1 180 ? 69.037 75.614 -6.747 1.000 12.170 174 ALA D N 1
ATOM 5432 C CA . ALA D 1 180 ? 69.900 75.861 -5.578 1.000 13.758 174 ALA D CA 1
ATOM 5433 C C . ALA D 1 180 ? 69.331 75.088 -4.409 1.000 14.046 174 ALA D C 1
ATOM 5434 O O . ALA D 1 180 ? 68.212 75.370 -4.002 1.000 14.779 174 ALA D O 1
ATOM 5436 N N . ALA D 1 181 ? 70.072 74.108 -3.925 1.000 13.445 175 ALA D N 1
ATOM 5437 C CA . ALA D 1 181 ? 69.705 73.381 -2.690 1.000 13.333 175 ALA D CA 1
ATOM 5438 C C . ALA D 1 181 ? 70.545 73.963 -1.576 1.000 13.121 175 ALA D C 1
ATOM 5439 O O . ALA D 1 181 ? 71.786 73.788 -1.602 1.000 13.373 175 ALA D O 1
ATOM 5441 N N . GLN D 1 182 ? 69.888 74.703 -0.677 1.000 13.630 176 GLN D N 1
ATOM 5442 C CA . GLN D 1 182 ? 70.556 75.387 0.452 1.000 15.198 176 GLN D CA 1
ATOM 5443 C C . GLN D 1 182 ? 70.993 74.368 1.509 1.000 15.360 176 GLN D C 1
ATOM 5444 O O . GLN D 1 182 ? 70.546 73.211 1.461 1.000 13.907 176 GLN D O 1
ATOM 5450 N N . THR D 1 183 ? 71.838 74.808 2.446 1.000 13.520 177 THR D N 1
ATOM 5451 C CA . THR D 1 183 ? 72.429 73.970 3.504 1.000 13.693 177 THR D CA 1
ATOM 5452 C C . THR D 1 183 ? 71.439 72.903 3.999 1.000 12.085 177 THR D C 1
ATOM 5453 O O . THR D 1 183 ? 70.415 73.234 4.598 1.000 12.737 177 THR D O 1
ATOM 5457 N N . GLY D 1 184 ? 71.799 71.643 3.842 1.000 12.558 178 GLY D N 1
ATOM 5458 C CA . GLY D 1 184 ? 71.113 70.522 4.516 1.000 12.995 178 GLY D CA 1
ATOM 5459 C C . GLY D 1 184 ? 69.817 70.111 3.850 1.000 13.193 178 GLY D C 1
ATOM 5460 O O . GLY D 1 184 ? 69.168 69.189 4.350 1.000 14.486 178 GLY D O 1
ATOM 5461 N N . ALA D 1 185 ? 69.389 70.783 2.773 1.000 12.695 179 ALA D N 1
ATOM 5462 C CA . ALA D 1 185 ? 68.217 70.315 2.028 1.000 12.264 179 ALA D CA 1
ATOM 5463 C C . ALA D 1 185 ? 68.430 68.872 1.584 1.000 11.741 179 ALA D C 1
ATOM 5464 O O . ALA D 1 185 ? 69.519 68.516 1.158 1.000 12.568 179 ALA D O 1
ATOM 5466 N N . THR D 1 186 ? 67.353 68.100 1.615 1.000 11.795 180 THR D N 1
ATOM 5467 C CA . THR D 1 186 ? 67.310 66.690 1.197 1.000 12.177 180 THR D CA 1
ATOM 5468 C C . THR D 1 186 ? 66.233 66.501 0.143 1.000 11.503 180 THR D C 1
ATOM 5469 O O . THR D 1 186 ? 65.176 67.170 0.202 1.000 12.623 180 THR D O 1
ATOM 5473 N N . ILE D 1 187 ? 66.494 65.568 -0.749 1.000 11.319 181 ILE D N 1
ATOM 5474 C CA . ILE D 1 187 ? 65.650 65.304 -1.924 1.000 12.807 181 ILE D CA 1
ATOM 5475 C C . ILE D 1 187 ? 65.653 63.794 -2.188 1.000 13.192 181 ILE D C 1
ATOM 5476 O O . ILE D 1 187 ? 66.710 63.188 -2.350 1.000 13.752 181 ILE D O 1
ATOM 5481 N N . ASN D 1 188 ? 64.462 63.200 -2.164 1.000 12.910 182 ASN D N 1
ATOM 5482 C CA . ASN D 1 188 ? 64.186 61.890 -2.741 1.000 12.966 182 ASN D CA 1
ATOM 5483 C C . ASN D 1 188 ? 63.645 62.211 -4.136 1.000 12.432 182 ASN D C 1
ATOM 5484 O O . ASN D 1 188 ? 62.486 62.573 -4.245 1.000 12.573 182 ASN D O 1
ATOM 5489 N N . GLY D 1 189 ? 64.485 62.119 -5.139 1.000 12.864 183 GLY D N 1
ATOM 5490 C CA . GLY D 1 189 ? 64.165 62.623 -6.490 1.000 13.886 183 GLY D CA 1
ATOM 5491 C C . GLY D 1 189 ? 65.435 63.030 -7.195 1.000 12.824 183 GLY D C 1
ATOM 5492 O O . GLY D 1 189 ? 66.460 62.345 -6.994 1.000 14.066 183 GLY D O 1
ATOM 5493 N N . ALA D 1 190 ? 65.398 64.121 -7.944 1.000 11.939 184 ALA D N 1
ATOM 5494 C CA . ALA D 1 190 ? 66.463 64.479 -8.897 1.000 12.384 184 ALA D CA 1
ATOM 5495 C C . ALA D 1 190 ? 66.422 65.972 -9.121 1.000 11.687 184 ALA D C 1
ATOM 5496 O O . ALA D 1 190 ? 65.326 66.577 -9.023 1.000 12.710 184 ALA D O 1
ATOM 5498 N N . LEU D 1 191 ? 67.593 66.529 -9.424 1.000 11.313 185 LEU D N 1
ATOM 5499 C CA . LEU D 1 191 ? 67.695 67.973 -9.714 1.000 11.371 185 LEU D CA 1
ATOM 5500 C C . LEU D 1 191 ? 68.187 68.121 -11.153 1.000 10.891 185 LEU D C 1
ATOM 5501 O O . LEU D 1 191 ? 69.369 67.880 -11.400 1.000 11.637 185 LEU D O 1
ATOM 5506 N N . LEU D 1 192 ? 67.284 68.465 -12.072 1.000 11.890 186 LEU D N 1
ATOM 5507 C CA . LEU D 1 192 ? 67.596 68.543 -13.518 1.000 11.734 186 LEU D CA 1
ATOM 5508 C C . LEU D 1 192 ? 67.467 70.002 -13.969 1.000 11.742 186 LEU D C 1
ATOM 5509 O O . LEU D 1 192 ? 66.366 70.484 -14.185 1.000 11.771 186 LEU D O 1
ATOM 5514 N N . ALA D 1 193 ? 68.588 70.716 -14.000 1.000 11.888 187 ALA D N 1
ATOM 5515 C CA . ALA D 1 193 ? 68.614 72.190 -14.163 1.000 13.281 187 ALA D CA 1
ATOM 5516 C C . ALA D 1 193 ? 68.846 72.549 -15.633 1.000 12.462 187 ALA D C 1
ATOM 5517 O O . ALA D 1 193 ? 69.457 71.792 -16.335 1.000 13.681 187 ALA D O 1
ATOM 5519 N N . GLY D 1 194 ? 68.347 73.702 -16.050 1.000 13.205 188 GLY D N 1
ATOM 5520 C CA . GLY D 1 194 ? 68.629 74.296 -17.358 1.000 12.977 188 GLY D CA 1
ATOM 5521 C C . GLY D 1 194 ? 69.871 75.177 -17.372 1.000 13.818 188 GLY D C 1
ATOM 5522 O O . GLY D 1 194 ? 70.323 75.532 -18.473 1.000 15.162 188 GLY D O 1
ATOM 5523 N N . SER D 1 195 ? 70.403 75.549 -16.213 1.000 13.070 189 SER D N 1
ATOM 5524 C CA . SER D 1 195 ? 71.641 76.331 -16.101 1.000 13.206 189 SER D CA 1
ATOM 5525 C C . SER D 1 195 ? 72.600 75.568 -15.216 1.000 13.732 189 SER D C 1
ATOM 5526 O O . SER D 1 195 ? 73.362 74.740 -15.753 1.000 15.067 189 SER D O 1
ATOM 5529 N N . ALA D 1 196 ? 72.582 75.856 -13.921 1.000 13.336 190 ALA D N 1
ATOM 5530 C CA . ALA D 1 196 ? 73.511 75.240 -12.967 1.000 14.534 190 ALA D CA 1
ATOM 5531 C C . ALA D 1 196 ? 72.720 74.640 -11.807 1.000 12.782 190 ALA D C 1
ATOM 5532 O O . ALA D 1 196 ? 71.569 75.003 -11.580 1.000 11.033 190 ALA D O 1
ATOM 5534 N N . VAL D 1 197 ? 73.377 73.714 -11.127 1.000 13.167 191 VAL D N 1
ATOM 5535 C CA . VAL D 1 197 ? 72.910 73.200 -9.814 1.000 13.082 191 VAL D CA 1
ATOM 5536 C C . VAL D 1 197 ? 73.908 73.701 -8.754 1.000 13.064 191 VAL D C 1
ATOM 5537 O O . VAL D 1 197 ? 75.127 73.445 -8.921 1.000 14.181 191 VAL D O 1
ATOM 5541 N N . THR D 1 198 ? 73.431 74.347 -7.686 1.000 11.996 192 THR D N 1
ATOM 5542 C CA . THR D 1 198 ? 74.281 74.679 -6.501 1.000 13.417 192 THR D CA 1
ATOM 5543 C C . THR D 1 198 ? 73.827 73.826 -5.337 1.000 12.425 192 THR D C 1
ATOM 5544 O O . THR D 1 198 ? 72.607 73.628 -5.153 1.000 13.001 192 THR D O 1
ATOM 5548 N N . LEU D 1 199 ? 74.809 73.272 -4.650 1.000 13.487 193 LEU D N 1
ATOM 5549 C CA . LEU D 1 199 ? 74.598 72.323 -3.535 1.000 13.042 193 LEU D CA 1
ATOM 5550 C C . LEU D 1 199 ? 75.379 72.790 -2.308 1.000 13.087 193 LEU D C 1
ATOM 5551 O O . LEU D 1 199 ? 76.517 73.315 -2.459 1.000 13.203 193 LEU D O 1
ATOM 5556 N N . ASP D 1 200 ? 74.814 72.547 -1.132 1.000 12.889 194 ASP D N 1
ATOM 5557 C CA . ASP D 1 200 ? 75.546 72.750 0.137 1.000 14.140 194 ASP D CA 1
ATOM 5558 C C . ASP D 1 200 ? 75.061 71.699 1.137 1.000 12.483 194 ASP D C 1
ATOM 5559 O O . ASP D 1 200 ? 73.892 71.838 1.639 1.000 12.371 194 ASP D O 1
ATOM 5564 N N . SER D 1 201 ? 75.869 70.685 1.370 1.000 13.970 195 SER D N 1
ATOM 5565 C CA . SER D 1 201 ? 75.629 69.620 2.376 1.000 15.113 195 SER D CA 1
ATOM 5566 C C . SER D 1 201 ? 74.257 68.978 2.163 1.000 14.136 195 SER D C 1
ATOM 5567 O O . SER D 1 201 ? 73.473 68.817 3.160 1.000 16.205 195 SER D O 1
ATOM 5570 N N . ASN D 1 202 ? 73.965 68.601 0.931 1.000 13.560 196 ASN D N 1
ATOM 5571 C CA . ASN D 1 202 ? 72.662 68.012 0.580 1.000 12.941 196 ASN D CA 1
ATOM 5572 C C . ASN D 1 202 ? 72.724 66.486 0.490 1.000 12.221 196 ASN D C 1
ATOM 5573 O O . ASN D 1 202 ? 73.792 65.912 0.258 1.000 13.656 196 ASN D O 1
ATOM 5578 N N . THR D 1 203 ? 71.565 65.852 0.557 1.000 12.299 197 THR D N 1
ATOM 5579 C CA . THR D 1 203 ? 71.451 64.443 0.144 1.000 13.137 197 THR D CA 1
ATOM 5580 C C . THR D 1 203 ? 70.411 64.378 -0.949 1.000 13.072 197 THR D C 1
ATOM 5581 O O . THR D 1 203 ? 69.310 64.899 -0.772 1.000 14.364 197 THR D O 1
ATOM 5585 N N . VAL D 1 204 ? 70.773 63.790 -2.071 1.000 13.047 198 VAL D N 1
ATOM 5586 C CA . VAL D 1 204 ? 69.857 63.651 -3.233 1.000 12.227 198 VAL D CA 1
ATOM 5587 C C . VAL D 1 204 ? 69.828 62.158 -3.551 1.000 12.519 198 VAL D C 1
ATOM 5588 O O . VAL D 1 204 ? 70.913 61.610 -3.813 1.000 13.014 198 VAL D O 1
ATOM 5592 N N . THR D 1 205 ? 68.673 61.514 -3.381 1.000 13.628 199 THR D N 1
ATOM 5593 C CA . THR D 1 205 ? 68.547 60.054 -3.664 1.000 12.684 199 THR D CA 1
ATOM 5594 C C . THR D 1 205 ? 67.566 59.829 -4.811 1.000 12.418 19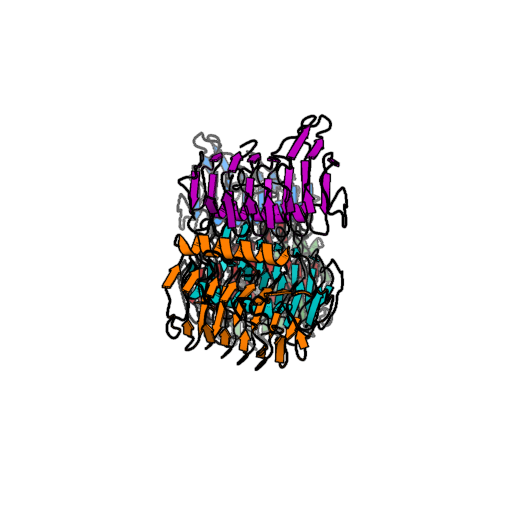9 THR D C 1
ATOM 5595 O O . THR D 1 205 ? 66.369 60.026 -4.594 1.000 11.814 199 THR D O 1
ATOM 5599 N N . VAL D 1 206 ? 68.058 59.391 -5.962 1.000 12.315 200 VAL D N 1
ATOM 5600 C CA . VAL D 1 206 ? 67.197 59.125 -7.135 1.000 13.290 200 VAL D CA 1
ATOM 5601 C C . VAL D 1 206 ? 66.242 57.961 -6.777 1.000 14.686 200 VAL D C 1
ATOM 5602 O O . VAL D 1 206 ? 66.680 56.972 -6.139 1.000 14.983 200 VAL D O 1
ATOM 5606 N N . GLN D 1 207 ? 64.982 58.098 -7.140 1.000 16.081 201 GLN D N 1
ATOM 5607 C CA . GLN D 1 207 ? 63.920 57.125 -6.786 1.000 19.299 201 GLN D CA 1
ATOM 5608 C C . GLN D 1 207 ? 63.493 56.382 -8.046 1.000 23.722 201 GLN D C 1
ATOM 5609 O O . GLN D 1 207 ? 63.714 56.888 -9.164 1.000 24.531 201 GLN D O 1
ATOM 5615 N N . ASN D 1 208 ? 62.795 55.272 -7.842 1.000 31.013 202 ASN D N 1
ATOM 5616 C CA . ASN D 1 208 ? 62.241 54.377 -8.909 1.000 34.247 202 ASN D CA 1
ATOM 5617 C C . ASN D 1 208 ? 60.749 54.081 -8.679 1.000 35.181 202 ASN D C 1
ATOM 5618 O O . ASN D 1 208 ? 60.235 54.267 -7.498 1.000 32.853 202 ASN D O 1
ATOM 5623 N N . SER D 1 209 ? 60.058 53.665 -9.750 1.000 45.176 203 SER D N 1
ATOM 5624 C CA . SER D 1 209 ? 58.599 53.352 -9.733 1.000 51.024 203 SER D CA 1
ATOM 5625 C C . SER D 1 209 ? 58.225 52.307 -10.807 1.000 54.863 203 SER D C 1
ATOM 5626 O O . SER D 1 209 ? 58.654 52.323 -11.964 1.000 66.135 203 SER D O 1
ATOM 5629 N N . THR E 1 7 ? 89.216 66.434 28.232 1.000 74.094 1 THR E N 1
ATOM 5630 C CA . THR E 1 7 ? 89.972 65.409 29.022 1.000 70.316 1 THR E CA 1
ATOM 5631 C C . THR E 1 7 ? 89.004 64.243 29.314 1.000 61.797 1 THR E C 1
ATOM 5632 O O . THR E 1 7 ? 88.057 64.407 30.127 1.000 56.772 1 THR E O 1
ATOM 5636 N N . GLY E 1 8 ? 89.175 63.122 28.606 1.000 53.412 2 GLY E N 1
ATOM 5637 C CA . GLY E 1 8 ? 88.337 61.922 28.792 1.000 48.219 2 GLY E CA 1
ATOM 5638 C C . GLY E 1 8 ? 86.926 62.119 28.260 1.000 42.616 2 GLY E C 1
ATOM 5639 O O . GLY E 1 8 ? 86.711 63.008 27.422 1.000 40.399 2 GLY E O 1
ATOM 5640 N N . LEU E 1 9 ? 85.968 61.355 28.756 1.000 30.988 3 LEU E N 1
ATOM 5641 C CA . LEU E 1 9 ? 84.637 61.253 28.120 1.000 28.535 3 LEU E CA 1
ATOM 5642 C C . LEU E 1 9 ? 83.831 62.510 28.427 1.000 25.886 3 LEU E C 1
ATOM 5643 O O . LEU E 1 9 ? 83.805 62.954 29.547 1.000 27.435 3 LEU E O 1
ATOM 5648 N N . ASP E 1 10 ? 83.159 63.048 27.435 1.000 23.239 4 ASP E N 1
ATOM 5649 C CA . ASP E 1 10 ? 82.242 64.180 27.611 1.000 23.987 4 ASP E CA 1
ATOM 5650 C C . ASP E 1 10 ? 80.901 63.634 28.126 1.000 21.955 4 ASP E C 1
ATOM 5651 O O . ASP E 1 10 ? 80.265 62.845 27.419 1.000 18.901 4 ASP E O 1
ATOM 5656 N N . LEU E 1 11 ? 80.483 64.078 29.300 1.000 20.989 5 LEU E N 1
ATOM 5657 C CA . LEU E 1 11 ? 79.233 63.637 29.959 1.000 20.333 5 LEU E CA 1
ATOM 5658 C C . LEU E 1 11 ? 78.119 64.619 29.610 1.000 18.602 5 LEU E C 1
ATOM 5659 O O . LEU E 1 11 ? 76.966 64.358 29.944 1.000 16.565 5 LEU E O 1
ATOM 5664 N N . GLY E 1 12 ? 78.461 65.735 28.993 1.000 19.811 6 GLY E N 1
ATOM 5665 C CA . GLY E 1 12 ? 77.439 66.698 28.551 1.000 20.138 6 GLY E CA 1
ATOM 5666 C C . GLY E 1 12 ? 76.605 67.136 29.739 1.000 18.898 6 GLY E C 1
ATOM 5667 O O . GLY E 1 12 ? 77.181 67.420 30.858 1.000 17.369 6 GLY E O 1
ATOM 5668 N N . ALA E 1 13 ? 75.296 67.178 29.546 1.000 16.875 7 ALA E N 1
ATOM 5669 C CA . ALA E 1 13 ? 74.350 67.602 30.603 1.000 17.016 7 ALA E CA 1
ATOM 5670 C C . ALA E 1 13 ? 74.312 66.608 31.792 1.000 16.133 7 ALA E C 1
ATOM 5671 O O . ALA E 1 13 ? 73.819 67.014 32.856 1.000 18.427 7 ALA E O 1
ATOM 5673 N N . ALA E 1 14 ? 74.842 65.391 31.667 1.000 16.052 8 ALA E N 1
ATOM 5674 C CA . ALA E 1 14 ? 74.913 64.414 32.780 1.000 16.144 8 ALA E CA 1
ATOM 5675 C C . ALA E 1 14 ? 76.019 64.845 33.748 1.000 18.452 8 ALA E C 1
ATOM 5676 O O . ALA E 1 14 ? 76.155 64.218 34.838 1.000 19.441 8 ALA E O 1
ATOM 5678 N N . SER E 1 15 ? 76.843 65.828 33.383 1.000 19.813 9 SER E N 1
ATOM 5679 C CA . SER E 1 15 ? 78.094 66.085 34.137 1.000 20.882 9 SER E CA 1
ATOM 5680 C C . SER E 1 15 ? 77.788 66.597 35.556 1.000 20.951 9 SER E C 1
ATOM 5681 O O . SER E 1 15 ? 78.649 66.450 36.404 1.000 23.863 9 SER E O 1
ATOM 5684 N N . SER E 1 16 ? 76.645 67.217 35.807 1.000 19.680 10 SER E N 1
ATOM 5685 C CA . SER E 1 16 ? 76.317 67.794 37.123 1.000 22.105 10 SER E CA 1
ATOM 5686 C C . SER E 1 16 ? 75.568 66.780 38.006 1.000 20.381 10 SER E C 1
ATOM 5687 O O . SER E 1 16 ? 75.277 67.120 39.199 1.000 21.693 10 SER E O 1
ATOM 5690 N N . PHE E 1 17 ? 75.278 65.582 37.494 1.000 17.578 11 PHE E N 1
ATOM 5691 C CA . PHE E 1 17 ? 74.400 64.602 38.184 1.000 17.421 11 PHE E CA 1
ATOM 5692 C C . PHE E 1 17 ? 75.251 63.690 39.062 1.000 17.018 11 PHE E C 1
ATOM 5693 O O . PHE E 1 17 ? 76.215 63.083 38.609 1.000 17.185 11 PHE E O 1
ATOM 5701 N N . GLY E 1 18 ? 74.814 63.536 40.312 1.000 16.485 12 GLY E N 1
ATOM 5702 C CA . GLY E 1 18 ? 75.346 62.487 41.186 1.000 15.576 12 GLY E CA 1
ATOM 5703 C C . GLY E 1 18 ? 74.648 61.164 41.011 1.000 15.125 12 GLY E C 1
ATOM 5704 O O . GLY E 1 18 ? 75.273 60.139 41.274 1.000 17.258 12 GLY E O 1
ATOM 5705 N N . ALA E 1 19 ? 73.361 61.178 40.686 1.000 15.408 13 ALA E N 1
ATOM 5706 C CA . ALA E 1 19 ? 72.531 59.968 40.481 1.000 15.216 13 ALA E CA 1
ATOM 5707 C C . ALA E 1 19 ? 71.543 60.274 39.353 1.000 14.303 13 ALA E C 1
ATOM 5708 O O . ALA E 1 19 ? 70.800 61.240 39.428 1.000 16.363 13 ALA E O 1
ATOM 5710 N N . LEU E 1 20 ? 71.641 59.509 38.297 1.000 13.328 14 LEU E N 1
ATOM 5711 C CA . LEU E 1 20 ? 70.760 59.623 37.140 1.000 13.466 14 LEU E CA 1
ATOM 5712 C C . LEU E 1 20 ? 70.362 58.215 36.724 1.000 12.935 14 LEU E C 1
ATOM 5713 O O . LEU E 1 20 ? 71.252 57.366 36.503 1.000 13.826 14 LEU E O 1
ATOM 5718 N N . ALA E 1 21 ? 69.067 57.977 36.608 1.000 13.171 15 ALA E N 1
ATOM 5719 C CA . ALA E 1 21 ? 68.582 56.643 36.203 1.000 14.261 15 ALA E CA 1
ATOM 5720 C C . ALA E 1 21 ? 67.216 56.815 35.607 1.000 14.499 15 ALA E C 1
ATOM 5721 O O . ALA E 1 21 ? 66.344 57.402 36.242 1.000 16.974 15 ALA E O 1
ATOM 5723 N N . PRO E 1 22 ? 66.972 56.251 34.416 1.000 14.676 16 PRO E N 1
ATOM 5724 C CA . PRO E 1 22 ? 65.660 56.391 33.787 1.000 15.613 16 PRO E CA 1
ATOM 5725 C C . PRO E 1 22 ? 64.546 55.746 34.612 1.000 16.271 16 PRO E C 1
ATOM 5726 O O . PRO E 1 22 ? 63.529 56.373 34.759 1.000 18.819 16 PRO E O 1
ATOM 5730 N N . GLN E 1 23 ? 64.788 54.569 35.198 1.000 15.284 17 GLN E N 1
ATOM 5731 C CA . GLN E 1 23 ? 63.725 53.774 35.862 1.000 15.805 17 GLN E CA 1
ATOM 5732 C C . GLN E 1 23 ? 63.812 53.933 37.373 1.000 16.389 17 GLN E C 1
ATOM 5733 O O . GLN E 1 23 ? 63.434 52.973 38.059 1.000 17.635 17 GLN E O 1
ATOM 5739 N N . GLY E 1 24 ? 64.362 55.040 37.849 1.000 15.030 18 GLY E N 1
ATOM 5740 C CA . GLY E 1 24 ? 64.143 55.434 39.249 1.000 16.509 18 GLY E CA 1
ATOM 5741 C C . GLY E 1 24 ? 65.367 55.360 40.131 1.000 16.702 18 GLY E C 1
ATOM 5742 O O . GLY E 1 24 ? 66.395 54.728 39.783 1.000 15.013 18 GLY E O 1
ATOM 5743 N N . VAL E 1 25 ? 65.270 56.058 41.255 1.000 15.908 19 VAL E N 1
ATOM 5744 C CA . VAL E 1 25 ? 66.283 56.012 42.335 1.000 15.493 19 VAL E CA 1
ATOM 5745 C C . VAL E 1 25 ? 65.501 55.587 43.569 1.000 16.307 19 VAL E C 1
ATOM 5746 O O . VAL E 1 25 ? 64.411 56.207 43.819 1.000 15.073 19 VAL E O 1
ATOM 5750 N N . ALA E 1 26 ? 66.001 54.564 44.267 1.000 15.096 20 ALA E N 1
ATOM 5751 C CA . ALA E 1 26 ? 65.361 54.029 45.491 1.000 15.082 20 ALA E CA 1
ATOM 5752 C C . ALA E 1 26 ? 66.392 54.072 46.611 1.000 15.914 20 ALA E C 1
ATOM 5753 O O . ALA E 1 26 ? 67.395 53.288 46.561 1.000 16.040 20 ALA E O 1
ATOM 5755 N N . ASN E 1 27 ? 66.164 54.936 47.580 1.000 15.570 21 ASN E N 1
ATOM 5756 C CA . ASN E 1 27 ? 67.122 55.134 48.681 1.000 15.548 21 ASN E CA 1
ATOM 5757 C C . ASN E 1 27 ? 66.564 54.595 50.004 1.000 16.778 21 ASN E C 1
ATOM 5758 O O . ASN E 1 27 ? 65.359 54.764 50.249 1.000 16.669 21 ASN E O 1
ATOM 5763 N N . ALA E 1 28 ? 67.437 54.084 50.863 1.000 16.016 22 ALA E N 1
ATOM 5764 C CA . ALA E 1 28 ? 67.135 53.839 52.294 1.000 17.634 22 ALA E CA 1
ATOM 5765 C C . ALA E 1 28 ? 68.156 54.585 53.140 1.000 17.570 22 ALA E C 1
ATOM 5766 O O . ALA E 1 28 ? 69.314 54.655 52.719 1.000 16.962 22 ALA E O 1
ATOM 5768 N N . GLY E 1 29 ? 67.758 55.185 54.257 1.000 18.772 23 GLY E N 1
ATOM 5769 C CA . GLY E 1 29 ? 68.768 55.752 55.162 1.000 18.428 23 GLY E CA 1
ATOM 5770 C C . GLY E 1 29 ? 69.249 57.158 54.813 1.000 20.301 23 GLY E C 1
ATOM 5771 O O . GLY E 1 29 ? 68.793 57.803 53.821 1.000 19.014 23 GLY E O 1
ATOM 5772 N N . ALA E 1 30 ? 70.128 57.691 55.669 1.000 18.095 24 ALA E N 1
ATOM 5773 C CA . ALA E 1 30 ? 70.636 59.072 55.574 1.000 18.558 24 ALA E CA 1
ATOM 5774 C C . ALA E 1 30 ? 71.677 59.068 54.456 1.000 19.246 24 ALA E C 1
ATOM 5775 O O . ALA E 1 30 ? 72.779 58.440 54.592 1.000 23.070 24 ALA E O 1
ATOM 5777 N N . THR E 1 31 ? 71.240 59.528 53.310 1.000 18.432 25 THR E N 1
ATOM 5778 C CA . THR E 1 31 ? 72.033 59.548 52.070 1.000 17.132 25 THR E CA 1
ATOM 5779 C C . THR E 1 31 ? 72.142 61.007 51.622 1.000 15.235 25 THR E C 1
ATOM 5780 O O . THR E 1 31 ? 71.129 61.754 51.735 1.000 15.604 25 THR E O 1
ATOM 5784 N N . VAL E 1 32 ? 73.331 61.405 51.162 1.000 16.211 26 VAL E N 1
ATOM 5785 C CA . VAL E 1 32 ? 73.589 62.751 50.579 1.000 16.692 26 VAL E CA 1
ATOM 5786 C C . VAL E 1 32 ? 74.101 62.542 49.153 1.000 15.314 26 VAL E C 1
ATOM 5787 O O . VAL E 1 32 ? 75.133 61.867 48.947 1.000 15.822 26 VAL E O 1
ATOM 5791 N N . ILE E 1 33 ? 73.418 63.170 48.225 1.000 16.416 27 ILE E N 1
ATOM 5792 C CA . ILE E 1 33 ? 73.912 63.384 46.841 1.000 16.748 27 ILE E CA 1
ATOM 5793 C C . ILE E 1 33 ? 74.351 64.841 46.743 1.000 16.056 27 ILE E C 1
ATOM 5794 O O . ILE E 1 33 ? 73.490 65.746 46.718 1.000 17.686 27 ILE E O 1
ATOM 5799 N N . ASN E 1 34 ? 75.656 65.052 46.667 1.000 18.499 28 ASN E N 1
ATOM 5800 C CA . ASN E 1 34 ? 76.254 66.383 46.405 1.000 20.601 28 ASN E CA 1
ATOM 5801 C C . ASN E 1 34 ? 76.350 66.527 44.884 1.000 20.054 28 ASN E C 1
ATOM 5802 O O . ASN E 1 34 ? 77.409 66.229 44.306 1.000 18.648 28 ASN E O 1
ATOM 5807 N N . GLY E 1 35 ? 75.245 66.922 44.281 1.000 21.031 29 GLY E N 1
ATOM 5808 C CA . GLY E 1 35 ? 75.072 66.880 42.818 1.000 20.483 29 GLY E CA 1
ATOM 5809 C C . GLY E 1 35 ? 73.606 66.958 42.499 1.000 19.126 29 GLY E C 1
ATOM 5810 O O . GLY E 1 35 ? 72.789 67.026 43.448 1.000 19.500 29 GLY E O 1
ATOM 5811 N N . ASP E 1 36 ? 73.270 66.957 41.221 1.000 16.838 30 ASP E N 1
ATOM 5812 C CA . ASP E 1 36 ? 71.876 66.859 40.747 1.000 18.138 30 ASP E CA 1
ATOM 5813 C C . ASP E 1 36 ? 71.423 65.393 40.803 1.000 17.213 30 ASP E C 1
ATOM 5814 O O . ASP E 1 36 ? 72.254 64.458 40.892 1.000 16.528 30 ASP E O 1
ATOM 5819 N N . MET E 1 37 ? 70.119 65.200 40.752 1.000 17.715 31 MET E N 1
ATOM 5820 C CA . MET E 1 37 ? 69.516 63.853 40.698 1.000 16.785 31 MET E CA 1
ATOM 5821 C C . MET E 1 37 ? 68.367 63.892 39.702 1.000 15.090 31 MET E C 1
ATOM 5822 O O . MET E 1 37 ? 67.604 64.881 39.663 1.000 16.826 31 MET E O 1
ATOM 5827 N N . GLY E 1 38 ? 68.206 62.818 38.934 1.000 15.562 32 GLY E N 1
ATOM 5828 C CA . GLY E 1 38 ? 67.083 62.787 37.988 1.000 15.899 32 GLY E CA 1
ATOM 5829 C C . GLY E 1 38 ? 66.699 61.413 37.503 1.000 14.631 32 GLY E C 1
ATOM 5830 O O . GLY E 1 38 ? 67.489 60.451 37.651 1.000 13.592 32 GLY E O 1
ATOM 5831 N N . THR E 1 39 ? 65.517 61.388 36.894 1.000 16.678 33 THR E N 1
ATOM 5832 C CA . THR E 1 39 ? 64.936 60.235 36.172 1.000 15.634 33 THR E CA 1
ATOM 5833 C C . THR E 1 39 ? 64.275 60.724 34.896 1.000 17.045 33 THR E C 1
ATOM 5834 O O . THR E 1 39 ? 64.087 61.935 34.749 1.000 15.279 33 THR E O 1
ATOM 5838 N N . THR E 1 40 ? 63.855 59.797 34.053 1.000 15.329 34 THR E N 1
ATOM 5839 C CA . THR E 1 40 ? 63.092 60.153 32.842 1.000 16.212 34 THR E CA 1
ATOM 5840 C C . THR E 1 40 ? 61.590 60.102 33.114 1.000 19.007 34 THR E C 1
ATOM 5841 O O . THR E 1 40 ? 60.830 60.061 32.116 1.000 19.683 34 THR E O 1
ATOM 5845 N N . GLY E 1 41 ? 61.160 60.128 34.389 1.000 16.725 35 GLY E N 1
ATOM 5846 C CA . GLY E 1 41 ? 59.722 60.192 34.733 1.000 18.365 35 GLY E CA 1
ATOM 5847 C C . GLY E 1 41 ? 59.381 59.289 35.901 1.000 18.184 35 GLY E C 1
ATOM 5848 O O . GLY E 1 41 ? 58.481 59.592 36.654 1.000 17.494 35 GLY E O 1
ATOM 5849 N N . THR E 1 42 ? 60.127 58.213 36.081 1.000 17.166 36 THR E N 1
ATOM 5850 C CA . THR E 1 42 ? 59.876 57.287 37.179 1.000 15.658 36 THR E CA 1
ATOM 5851 C C . THR E 1 42 ? 60.082 58.047 38.492 1.000 15.509 36 THR E C 1
ATOM 5852 O O . THR E 1 42 ? 61.104 58.777 38.635 1.000 14.955 36 THR E O 1
ATOM 5856 N N . SER E 1 43 ? 59.211 57.826 39.458 1.000 17.025 37 SER E N 1
ATOM 5857 C CA . SER E 1 43 ? 59.280 58.507 40.769 1.000 19.581 37 SER E CA 1
ATOM 5858 C C . SER E 1 43 ? 60.509 58.026 41.541 1.000 19.531 37 SER E C 1
ATOM 5859 O O . SER E 1 43 ? 60.967 56.865 41.388 1.000 19.186 37 SER E O 1
ATOM 5862 N N . ILE E 1 44 ? 61.043 58.904 42.355 1.000 16.541 38 ILE E N 1
ATOM 5863 C CA . ILE E 1 44 ? 62.156 58.535 43.273 1.000 18.338 38 ILE E CA 1
ATOM 5864 C C . ILE E 1 44 ? 61.584 58.202 44.651 1.000 17.986 38 ILE E C 1
ATOM 5865 O O . ILE E 1 44 ? 60.641 58.846 45.035 1.000 19.117 38 ILE E O 1
ATOM 5870 N N . THR E 1 45 ? 62.146 57.240 45.363 1.000 15.456 39 THR E N 1
ATOM 5871 C CA . THR E 1 45 ? 61.683 56.901 46.733 1.000 16.842 39 THR E CA 1
ATOM 5872 C C . THR E 1 45 ? 62.838 57.119 47.697 1.000 15.435 39 THR E C 1
ATOM 5873 O O . THR E 1 45 ? 64.007 56.885 47.319 1.000 15.769 39 THR E O 1
ATOM 5877 N N . GLY E 1 46 ? 62.492 57.419 48.938 1.000 15.104 40 GLY E N 1
ATOM 5878 C CA . GLY E 1 46 ? 63.455 57.501 50.039 1.000 15.699 40 GLY E CA 1
ATOM 5879 C C . GLY E 1 46 ? 64.172 58.832 50.131 1.000 15.435 40 GLY E C 1
ATOM 5880 O O . GLY E 1 46 ? 65.183 58.875 50.833 1.000 16.857 40 GLY E O 1
ATOM 5881 N N . PHE E 1 47 ? 63.656 59.893 49.527 1.000 15.623 41 PHE E N 1
ATOM 5882 C CA . PHE E 1 47 ? 64.162 61.272 49.707 1.000 17.844 41 PHE E CA 1
ATOM 5883 C C . PHE E 1 47 ? 63.005 62.131 50.187 1.000 20.303 41 PHE E C 1
ATOM 5884 O O . PHE E 1 47 ? 62.197 62.556 49.371 1.000 18.377 41 PHE E O 1
ATOM 5892 N N . PRO E 1 48 ? 62.855 62.449 51.497 1.000 20.330 42 PRO E N 1
ATOM 5893 C CA . PRO E 1 48 ? 63.762 62.009 52.567 1.000 19.280 42 PRO E CA 1
ATOM 5894 C C . PRO E 1 48 ? 63.581 60.543 52.926 1.000 19.536 42 PRO E C 1
ATOM 5895 O O . PRO E 1 48 ? 62.562 59.959 52.548 1.000 19.933 42 PRO E O 1
ATOM 5899 N N . PRO E 1 49 ? 64.454 59.936 53.763 1.000 19.689 43 PRO E N 1
ATOM 5900 C CA . PRO E 1 49 ? 65.533 60.647 54.478 1.000 20.002 43 PRO E CA 1
ATOM 5901 C C . PRO E 1 49 ? 66.789 61.012 53.675 1.000 20.218 43 PRO E C 1
ATOM 5902 O O . PRO E 1 49 ? 67.698 61.665 54.191 1.000 20.096 43 PRO E O 1
ATOM 5906 N N . GLY E 1 50 ? 66.870 60.526 52.432 1.000 18.206 44 GLY E N 1
ATOM 5907 C CA . GLY E 1 50 ? 67.908 61.002 51.501 1.000 16.667 44 GLY E CA 1
ATOM 5908 C C . GLY E 1 50 ? 67.760 62.485 51.238 1.000 15.539 44 GLY E C 1
ATOM 5909 O O . GLY E 1 50 ? 66.645 63.016 51.299 1.000 16.979 44 GLY E O 1
ATOM 5910 N N . LEU E 1 51 ? 68.860 63.135 50.895 1.000 16.381 45 LEU E N 1
ATOM 5911 C CA . LEU E 1 51 ? 68.867 64.571 50.594 1.000 17.652 45 LEU E CA 1
ATOM 5912 C C . LEU E 1 51 ? 69.811 64.833 49.422 1.000 16.650 45 LEU E C 1
ATOM 5913 O O . LEU E 1 51 ? 70.861 64.238 49.346 1.000 16.012 45 LEU E O 1
ATOM 5918 N N . ILE E 1 52 ? 69.456 65.764 48.552 1.000 16.791 46 ILE E N 1
ATOM 5919 C CA . ILE E 1 52 ? 70.419 66.207 47.508 1.000 19.766 46 ILE E CA 1
ATOM 5920 C C . ILE E 1 52 ? 70.689 67.692 47.743 1.000 18.069 46 ILE E C 1
ATOM 5921 O O . ILE E 1 52 ? 69.800 68.396 48.228 1.000 19.128 46 ILE E O 1
ATOM 5926 N N . THR E 1 53 ? 71.881 68.108 47.400 1.000 18.966 47 THR E N 1
ATOM 5927 C CA . THR E 1 53 ? 72.316 69.509 47.498 1.000 20.127 47 THR E CA 1
ATOM 5928 C C . THR E 1 53 ? 72.131 70.213 46.163 1.000 25.601 47 THR E C 1
ATOM 5929 O O . THR E 1 53 ? 72.128 71.455 46.183 1.000 27.881 47 THR E O 1
ATOM 5933 N N . GLY E 1 54 ? 71.964 69.478 45.056 1.000 21.819 48 GLY E N 1
ATOM 5934 C CA . GLY E 1 54 ? 71.807 70.114 43.735 1.000 22.088 48 GLY E CA 1
ATOM 5935 C C . GLY E 1 54 ? 70.344 70.223 43.363 1.000 22.454 48 GLY E C 1
ATOM 5936 O O . GLY E 1 54 ? 69.503 70.337 44.272 1.000 21.421 48 GLY E O 1
ATOM 5937 N N . GLN E 1 55 ? 70.029 70.075 42.068 1.000 19.936 49 GLN E N 1
ATOM 5938 C CA . GLN E 1 55 ? 68.656 70.231 41.538 1.000 22.558 49 GLN E CA 1
ATOM 5939 C C . GLN E 1 55 ? 68.065 68.853 41.207 1.000 19.668 49 GLN E C 1
ATOM 5940 O O . GLN E 1 55 ? 68.794 67.965 40.721 1.000 18.191 49 GLN E O 1
ATOM 5946 N N . LEU E 1 56 ? 66.774 68.705 41.415 1.000 18.766 50 LEU E N 1
ATOM 5947 C CA . LEU E 1 56 ? 66.038 67.462 41.114 1.000 19.761 50 LEU E CA 1
ATOM 5948 C C . LEU E 1 56 ? 65.433 67.645 39.723 1.000 20.242 50 LEU E C 1
ATOM 5949 O O . LEU E 1 56 ? 64.782 68.681 39.503 1.000 21.271 50 LEU E O 1
ATOM 5954 N N . HIS E 1 57 ? 65.680 66.736 38.797 1.000 17.019 51 HIS E N 1
ATOM 5955 C CA . HIS E 1 57 ? 65.125 66.818 37.422 1.000 16.341 51 HIS E CA 1
ATOM 5956 C C . HIS E 1 57 ? 64.361 65.531 37.116 1.000 15.804 51 HIS E C 1
ATOM 5957 O O . HIS E 1 57 ? 64.991 64.551 36.777 1.000 15.297 51 HIS E O 1
ATOM 5964 N N . ILE E 1 58 ? 63.061 65.524 37.346 1.000 17.039 52 ILE E N 1
ATOM 5965 C CA . ILE E 1 58 ? 62.211 64.340 37.042 1.000 17.787 52 ILE E CA 1
ATOM 5966 C C . ILE E 1 58 ? 61.440 64.630 35.760 1.000 15.774 52 ILE E C 1
ATOM 5967 O O . ILE E 1 58 ? 60.469 65.404 35.784 1.000 16.661 52 ILE E O 1
ATOM 5972 N N . ASN E 1 59 ? 61.950 64.095 34.667 1.000 16.044 53 ASN E N 1
ATOM 5973 C CA . ASN E 1 59 ? 61.299 64.173 33.333 1.000 16.639 53 ASN E CA 1
ATOM 5974 C C . ASN E 1 59 ? 61.097 65.626 32.889 1.000 18.382 53 ASN E C 1
ATOM 5975 O O . ASN E 1 59 ? 59.965 66.022 32.605 1.000 17.465 53 ASN E O 1
ATOM 5980 N N . ASP E 1 60 ? 62.178 66.360 32.741 1.000 18.141 54 ASP E N 1
ATOM 5981 C CA . ASP E 1 60 ? 62.185 67.706 32.138 1.000 19.818 54 ASP E CA 1
ATOM 5982 C C . ASP E 1 60 ? 63.274 67.685 31.063 1.000 21.373 54 ASP E C 1
ATOM 5983 O O . ASP E 1 60 ? 63.851 66.595 30.788 1.000 18.139 54 ASP E O 1
ATOM 5988 N N . ASP E 1 61 ? 63.520 68.835 30.436 1.000 21.083 55 ASP E N 1
ATOM 5989 C CA . ASP E 1 61 ? 64.462 68.908 29.301 1.000 24.022 55 ASP E CA 1
ATOM 5990 C C . ASP E 1 61 ? 65.838 68.515 29.808 1.000 20.935 55 ASP E C 1
ATOM 5991 O O . ASP E 1 61 ? 66.537 67.861 29.049 1.000 19.987 55 ASP E O 1
ATOM 5996 N N . THR E 1 62 ? 66.201 68.879 31.045 1.000 18.046 56 THR E N 1
ATOM 5997 C CA . THR E 1 62 ? 67.521 68.535 31.579 1.000 17.845 56 THR E CA 1
ATOM 5998 C C . THR E 1 62 ? 67.646 67.014 31.742 1.000 16.332 56 THR E C 1
ATOM 5999 O O . THR E 1 62 ? 68.718 66.472 31.395 1.000 16.690 56 THR E O 1
ATOM 6003 N N . SER E 1 63 ? 66.644 66.347 32.314 1.000 15.564 57 SER E N 1
ATOM 6004 C CA . SER E 1 63 ? 66.788 64.877 32.535 1.000 14.501 57 SER E CA 1
ATOM 6005 C C . SER E 1 63 ? 66.848 64.181 31.166 1.000 14.352 57 SER E C 1
ATOM 6006 O O . SER E 1 63 ? 67.647 63.246 31.008 1.000 13.400 57 SER E O 1
ATOM 6009 N N . THR E 1 64 ? 66.055 64.615 30.192 1.000 15.023 58 THR E N 1
ATOM 6010 C CA . THR E 1 64 ? 66.067 63.930 28.863 1.000 15.012 58 THR E CA 1
ATOM 6011 C C . THR E 1 64 ? 67.454 64.112 28.237 1.000 15.596 58 THR E C 1
ATOM 6012 O O . THR E 1 64 ? 68.072 63.104 27.808 1.000 14.324 58 THR E O 1
ATOM 6016 N N . GLN E 1 65 ? 67.980 65.337 28.254 1.000 16.280 59 GLN E N 1
ATOM 6017 C CA . GLN E 1 65 ? 69.293 65.604 27.641 1.000 15.722 59 GLN E CA 1
ATOM 6018 C C . GLN E 1 65 ? 70.406 64.893 28.417 1.000 14.496 59 GLN E C 1
ATOM 6019 O O . GLN E 1 65 ? 71.328 64.331 27.775 1.000 12.461 59 GLN E O 1
ATOM 6025 N N . ALA E 1 66 ? 70.337 64.905 29.742 1.000 14.288 60 ALA E N 1
ATOM 6026 C CA . ALA E 1 66 ? 71.357 64.284 30.613 1.000 13.568 60 ALA E CA 1
ATOM 6027 C C . ALA E 1 66 ? 71.351 62.782 30.377 1.000 12.884 60 ALA E C 1
ATOM 6028 O O . ALA E 1 66 ? 72.458 62.165 30.258 1.000 12.743 60 ALA E O 1
ATOM 6030 N N . PHE E 1 67 ? 70.173 62.175 30.275 1.000 12.869 61 PHE E N 1
ATOM 6031 C CA . PHE E 1 67 ? 70.151 60.716 30.079 1.000 13.337 61 PHE E CA 1
ATOM 6032 C C . PHE E 1 67 ? 70.751 60.401 28.703 1.000 14.659 61 PHE E C 1
ATOM 6033 O O . PHE E 1 67 ? 71.623 59.512 28.587 1.000 14.305 61 PHE E O 1
ATOM 6041 N N . ALA E 1 68 ? 70.291 61.084 27.666 1.000 15.035 62 ALA E N 1
ATOM 6042 C CA . ALA E 1 68 ? 70.846 60.870 26.307 1.000 14.685 62 ALA E CA 1
ATOM 6043 C C . ALA E 1 68 ? 72.381 61.033 26.358 1.000 14.621 62 ALA E C 1
ATOM 6044 O O . ALA E 1 68 ? 73.103 60.190 25.781 1.000 15.460 62 ALA E O 1
ATOM 6046 N N . ASP E 1 69 ? 72.880 62.082 27.004 1.000 15.032 63 ASP E N 1
ATOM 6047 C CA . ASP E 1 69 ? 74.345 62.373 27.117 1.000 15.776 63 ASP E CA 1
ATOM 6048 C C . ASP E 1 69 ? 75.063 61.264 27.908 1.000 15.275 63 ASP E C 1
ATOM 6049 O O . ASP E 1 69 ? 76.167 60.855 27.499 1.000 15.040 63 ASP E O 1
ATOM 6054 N N . SER E 1 70 ? 74.449 60.729 28.974 1.000 16.373 64 SER E N 1
ATOM 6055 C CA . SER E 1 70 ? 75.021 59.582 29.717 1.000 15.209 64 SER E CA 1
ATOM 6056 C C . SER E 1 70 ? 75.205 58.391 28.770 1.000 14.688 64 SER E C 1
ATOM 6057 O O . SER E 1 70 ? 76.227 57.681 28.874 1.000 13.634 64 SER E O 1
ATOM 6060 N N . ARG E 1 71 ? 74.230 58.120 27.908 1.000 13.751 65 ARG E N 1
ATOM 6061 C CA . ARG E 1 71 ? 74.307 56.921 27.048 1.000 14.184 65 ARG E CA 1
ATOM 6062 C C . ARG E 1 71 ? 75.304 57.165 25.909 1.000 13.593 65 ARG E C 1
ATOM 6063 O O . ARG E 1 71 ? 75.992 56.226 25.496 1.000 13.831 65 ARG E O 1
ATOM 6071 N N . THR E 1 72 ? 75.386 58.384 25.406 1.000 14.721 66 THR E N 1
ATOM 6072 C CA . THR E 1 72 ? 76.389 58.787 24.372 1.000 15.903 66 THR E CA 1
ATOM 6073 C C . THR E 1 72 ? 77.814 58.505 24.926 1.000 16.454 66 THR E C 1
ATOM 6074 O O . THR E 1 72 ? 78.684 57.912 24.209 1.000 15.446 66 THR E O 1
ATOM 6078 N N . ALA E 1 73 ? 78.035 58.867 26.186 1.000 15.320 67 ALA E N 1
ATOM 6079 C CA . ALA E 1 73 ? 79.328 58.675 26.890 1.000 14.509 67 ALA E CA 1
ATOM 6080 C C . ALA E 1 73 ? 79.573 57.181 27.057 1.000 14.741 67 ALA E C 1
ATOM 6081 O O . ALA E 1 73 ? 80.750 56.752 26.909 1.000 16.587 67 ALA E O 1
ATOM 6083 N N . PHE E 1 74 ? 78.537 56.422 27.410 1.000 14.397 68 PHE E N 1
ATOM 6084 C CA . PHE E 1 74 ? 78.676 54.955 27.577 1.000 13.127 68 PHE E CA 1
ATOM 6085 C C . PHE E 1 74 ? 79.183 54.373 26.267 1.000 14.104 68 PHE E C 1
ATOM 6086 O O . PHE E 1 74 ? 80.165 53.578 26.231 1.000 16.528 68 PHE E O 1
ATOM 6094 N N . VAL E 1 75 ? 78.498 54.720 25.186 1.000 12.926 69 VAL E N 1
ATOM 6095 C CA . VAL E 1 75 ? 78.852 54.196 23.842 1.000 13.156 69 VAL E CA 1
ATOM 6096 C C . VAL E 1 75 ? 80.279 54.625 23.483 1.000 12.853 69 VAL E C 1
ATOM 6097 O O . VAL E 1 75 ? 81.030 53.767 23.031 1.000 15.545 69 VAL E O 1
ATOM 6101 N N . ALA E 1 76 ? 80.649 55.881 23.732 1.000 14.643 70 ALA E N 1
ATOM 6102 C CA . ALA E 1 76 ? 81.996 56.414 23.413 1.000 16.141 70 ALA E CA 1
ATOM 6103 C C . ALA E 1 76 ? 83.017 55.670 24.279 1.000 17.942 70 ALA E C 1
ATOM 6104 O O . ALA E 1 76 ? 84.050 55.229 23.734 1.000 18.711 70 ALA E O 1
ATOM 6106 N N . GLY E 1 77 ? 82.686 55.440 25.561 1.000 17.192 71 GLY E N 1
ATOM 6107 C CA . GLY E 1 77 ? 83.573 54.708 26.499 1.000 18.014 71 GLY E CA 1
ATOM 6108 C C . GLY E 1 77 ? 83.860 53.303 25.994 1.000 17.386 71 GLY E C 1
ATOM 6109 O O . GLY E 1 77 ? 85.054 52.844 26.001 1.000 22.036 71 GLY E O 1
ATOM 6110 N N . GLN E 1 78 ? 82.825 52.590 25.565 1.000 16.274 72 GLN E N 1
ATOM 6111 C CA . GLN E 1 78 ? 82.972 51.216 25.068 1.000 16.530 72 GLN E CA 1
ATOM 6112 C C . GLN E 1 78 ? 83.699 51.230 23.723 1.000 17.237 72 GLN E C 1
ATOM 6113 O O . GLN E 1 78 ? 84.332 50.212 23.429 1.000 16.813 72 GLN E O 1
ATOM 6119 N N . ALA E 1 79 ? 83.563 52.276 22.913 1.000 18.829 73 ALA E N 1
ATOM 6120 C CA . ALA E 1 79 ? 84.175 52.291 21.554 1.000 21.186 73 ALA E CA 1
ATOM 6121 C C . ALA E 1 79 ? 85.695 52.572 21.628 1.000 21.717 73 ALA E C 1
ATOM 6122 O O . ALA E 1 79 ? 86.372 52.328 20.641 1.000 20.605 73 ALA E O 1
ATOM 6124 N N . LEU E 1 80 ? 86.229 53.093 22.725 1.000 24.047 74 LEU E N 1
ATOM 6125 C CA . LEU E 1 80 ? 87.666 53.451 22.793 1.000 23.587 74 LEU E CA 1
ATOM 6126 C C . LEU E 1 80 ? 88.506 52.185 22.566 1.000 24.161 74 LEU E C 1
ATOM 6127 O O . LEU E 1 80 ? 88.137 51.060 23.012 1.000 21.565 74 LEU E O 1
ATOM 6132 N N . ILE E 1 81 ? 89.625 52.359 21.870 1.000 27.694 75 ILE E N 1
ATOM 6133 C CA . ILE E 1 81 ? 90.649 51.286 21.700 1.000 26.474 75 ILE E CA 1
ATOM 6134 C C . ILE E 1 81 ? 91.387 51.130 23.024 1.000 21.389 75 ILE E C 1
ATOM 6135 O O . ILE E 1 81 ? 91.868 52.144 23.568 1.000 24.391 75 ILE E O 1
ATOM 6140 N N . ALA E 1 82 ? 91.471 49.914 23.516 1.000 22.172 76 ALA E N 1
ATOM 6141 C CA . ALA E 1 82 ? 92.125 49.583 24.798 1.000 23.654 76 ALA E CA 1
ATOM 6142 C C . ALA E 1 82 ? 93.632 49.889 24.672 1.000 24.120 76 ALA E C 1
ATOM 6143 O O . ALA E 1 82 ? 94.190 49.578 23.608 1.000 24.355 76 ALA E O 1
ATOM 6145 N N . THR E 1 83 ? 94.249 50.464 25.691 1.000 23.825 77 THR E N 1
ATOM 6146 C CA . THR E 1 83 ? 95.735 50.569 25.803 1.000 25.299 77 THR E CA 1
ATOM 6147 C C . THR E 1 83 ? 96.259 49.363 26.571 1.000 28.820 77 THR E C 1
ATOM 6148 O O . THR E 1 83 ? 97.422 49.068 26.452 1.000 25.763 77 THR E O 1
ATOM 6152 N N . VAL E 1 84 ? 95.418 48.695 27.359 1.000 26.944 78 VAL E N 1
ATOM 6153 C CA . VAL E 1 84 ? 95.831 47.523 28.176 1.000 24.784 78 VAL E CA 1
ATOM 6154 C C . VAL E 1 84 ? 94.710 46.509 28.074 1.000 26.629 78 VAL E C 1
ATOM 6155 O O . VAL E 1 84 ? 93.601 46.841 28.523 1.000 25.183 78 VAL E O 1
ATOM 6159 N N . ASP E 1 85 ? 94.987 45.346 27.515 1.000 24.087 79 ASP E N 1
ATOM 6160 C CA . ASP E 1 85 ? 94.015 44.253 27.402 1.000 27.055 79 ASP E CA 1
ATOM 6161 C C . ASP E 1 85 ? 94.212 43.352 28.617 1.000 32.101 79 ASP E C 1
ATOM 6162 O O . ASP E 1 85 ? 95.226 42.644 28.643 1.000 29.181 79 ASP E O 1
ATOM 6167 N N . GLN E 1 86 ? 93.275 43.379 29.574 1.000 25.656 80 GLN E N 1
ATOM 6168 C CA . GLN E 1 86 ? 93.354 42.603 30.840 1.000 25.006 80 GLN E CA 1
ATOM 6169 C C . GLN E 1 86 ? 92.644 41.268 30.659 1.000 24.960 80 GLN E C 1
ATOM 6170 O O . GLN E 1 86 ? 92.749 40.455 31.576 1.000 28.436 80 GLN E O 1
ATOM 6176 N N . ALA E 1 87 ? 92.077 40.997 29.481 1.000 25.600 81 ALA E N 1
ATOM 6177 C CA . ALA E 1 87 ? 91.411 39.719 29.119 1.000 27.371 81 ALA E CA 1
ATOM 6178 C C . ALA E 1 87 ? 90.576 39.170 30.309 1.000 31.556 81 ALA E C 1
ATOM 6179 O O . ALA E 1 87 ? 89.694 39.916 30.792 1.000 27.562 81 ALA E O 1
ATOM 6181 N N . GLY E 1 88 ? 90.786 37.923 30.764 1.000 27.898 82 GLY E N 1
ATOM 6182 C CA . GLY E 1 88 ? 89.958 37.275 31.806 1.000 27.207 82 GLY E CA 1
ATOM 6183 C C . GLY E 1 88 ? 90.296 37.694 33.244 1.000 25.961 82 GLY E C 1
ATOM 6184 O O . GLY E 1 88 ? 89.730 37.058 34.193 1.000 28.800 82 GLY E O 1
ATOM 6185 N N . THR E 1 89 ? 91.126 38.723 33.450 1.000 23.492 83 THR E N 1
ATOM 6186 C CA . THR E 1 89 ? 91.469 39.220 34.799 1.000 25.140 83 THR E CA 1
ATOM 6187 C C . THR E 1 89 ? 90.160 39.482 35.560 1.000 28.066 83 THR E C 1
ATOM 6188 O O . THR E 1 89 ? 89.369 40.271 35.033 1.000 26.346 83 THR E O 1
ATOM 6192 N N . ALA E 1 90 ? 89.972 38.890 36.758 1.000 25.391 84 ALA E N 1
ATOM 6193 C CA . ALA E 1 90 ? 88.736 38.994 37.572 1.000 25.614 84 ALA E CA 1
ATOM 6194 C C . ALA E 1 90 ? 88.907 39.981 38.731 1.000 24.858 84 ALA E C 1
ATOM 6195 O O . ALA E 1 90 ? 87.907 40.252 39.444 1.000 22.400 84 ALA E O 1
ATOM 6197 N N . THR E 1 91 ? 90.108 40.503 38.952 1.000 21.154 85 THR E N 1
ATOM 6198 C CA . THR E 1 91 ? 90.464 41.230 40.184 1.000 21.751 85 THR E CA 1
ATOM 6199 C C . THR E 1 91 ? 91.057 42.597 39.836 1.000 23.763 85 THR E C 1
ATOM 6200 O O . THR E 1 91 ? 91.845 42.699 38.889 1.000 25.068 85 THR E O 1
ATOM 6204 N N . LEU E 1 92 ? 90.738 43.597 40.646 1.000 23.330 86 LEU E N 1
ATOM 6205 C CA . LEU E 1 92 ? 91.332 44.946 40.569 1.000 23.831 86 LEU E CA 1
ATOM 6206 C C . LEU E 1 92 ? 92.226 45.211 41.773 1.000 27.801 86 LEU E C 1
ATOM 6207 O O . LEU E 1 92 ? 93.047 46.147 41.694 1.000 26.446 86 LEU E O 1
ATOM 6212 N N . GLY E 1 93 ? 92.001 44.489 42.876 1.000 27.213 87 GLY E N 1
ATOM 6213 C CA . GLY E 1 93 ? 92.689 44.740 44.158 1.000 28.712 87 GLY E CA 1
ATOM 6214 C C . GLY E 1 93 ? 94.176 44.493 44.042 1.000 25.266 87 GLY E C 1
ATOM 6215 O O . GLY E 1 93 ? 94.555 43.556 43.341 1.000 27.038 87 GLY E O 1
ATOM 6216 N N . GLY E 1 94 ? 94.969 45.345 44.700 1.000 27.874 88 GLY E N 1
ATOM 6217 C CA . GLY E 1 94 ? 96.433 45.202 44.768 1.000 28.890 88 GLY E CA 1
ATOM 6218 C C . GLY E 1 94 ? 97.131 45.846 43.574 1.000 32.680 88 GLY E C 1
ATOM 6219 O O . GLY E 1 94 ? 98.370 45.745 43.498 1.000 30.135 88 GLY E O 1
ATOM 6220 N N . ASN E 1 95 ? 96.402 46.480 42.639 1.000 29.735 89 ASN E N 1
ATOM 6221 C CA . ASN E 1 95 ? 97.040 47.038 41.412 1.000 27.031 89 ASN E CA 1
ATOM 6222 C C . ASN E 1 95 ? 97.341 48.511 41.611 1.000 24.269 89 ASN E C 1
ATOM 6223 O O . ASN E 1 95 ? 96.636 49.183 42.408 1.000 25.181 89 ASN E O 1
ATOM 6228 N N . THR E 1 96 ? 98.362 48.990 40.898 1.000 25.867 90 THR E N 1
ATOM 6229 C CA . THR E 1 96 ? 98.647 50.437 40.715 1.000 28.331 90 THR E CA 1
ATOM 6230 C C . THR E 1 96 ? 98.617 50.719 39.216 1.000 26.360 90 THR E C 1
ATOM 6231 O O . THR E 1 96 ? 99.385 50.116 38.509 1.000 24.550 90 THR E O 1
ATOM 6235 N N . PHE E 1 97 ? 97.681 51.543 38.732 1.000 26.319 91 PHE E N 1
ATOM 6236 C CA . PHE E 1 97 ? 97.476 51.714 37.273 1.000 25.441 91 PHE E CA 1
ATOM 6237 C C . PHE E 1 97 ? 97.748 53.159 36.915 1.000 22.787 91 PHE E C 1
ATOM 6238 O O . PHE E 1 97 ? 97.154 54.085 37.486 1.000 22.510 91 PHE E O 1
ATOM 6246 N N . VAL E 1 98 ? 98.575 53.327 35.899 1.000 24.811 92 VAL E N 1
ATOM 6247 C CA . VAL E 1 98 ? 98.738 54.649 35.244 1.000 27.823 92 VAL E CA 1
ATOM 6248 C C . VAL E 1 98 ? 97.574 54.802 34.246 1.000 25.261 92 VAL E C 1
ATOM 6249 O O . VAL E 1 98 ? 96.929 53.792 33.911 1.000 26.513 92 VAL E O 1
ATOM 6253 N N . ALA E 1 99 ? 97.396 56.019 33.755 1.000 25.481 93 ALA E N 1
ATOM 6254 C CA . ALA E 1 99 ? 96.403 56.395 32.737 1.000 24.753 93 ALA E CA 1
ATOM 6255 C C . ALA E 1 99 ? 96.364 55.316 31.660 1.000 26.125 93 ALA E C 1
ATOM 6256 O O . ALA E 1 99 ? 97.405 54.825 31.236 1.000 24.362 93 ALA E O 1
ATOM 6258 N N . GLY E 1 100 ? 95.158 55.008 31.180 1.000 21.856 94 GLY E N 1
ATOM 6259 C CA . GLY E 1 100 ? 94.932 54.055 30.100 1.000 21.146 94 GLY E CA 1
ATOM 6260 C C . GLY E 1 100 ? 93.456 53.716 29.954 1.000 20.958 94 GLY E C 1
ATOM 6261 O O . GLY E 1 100 ? 92.622 54.149 30.807 1.000 20.910 94 GLY E O 1
ATOM 6262 N N . VAL E 1 101 ? 93.212 52.910 28.945 1.000 21.062 95 VAL E N 1
ATOM 6263 C CA . VAL E 1 101 ? 91.916 52.279 28.608 1.000 22.718 95 VAL E CA 1
ATOM 6264 C C . VAL E 1 101 ? 92.154 50.808 28.810 1.000 21.644 95 VAL E C 1
ATOM 6265 O O . VAL E 1 101 ? 92.932 50.207 28.024 1.000 22.653 95 VAL E O 1
ATOM 6269 N N . TYR E 1 102 ? 91.595 50.314 29.898 1.000 20.665 96 TYR E N 1
ATOM 6270 C CA . TYR E 1 102 ? 91.776 48.942 30.415 1.000 21.671 96 TYR E CA 1
ATOM 6271 C C . TYR E 1 102 ? 90.540 48.119 30.058 1.000 21.237 96 TYR E C 1
ATOM 6272 O O . TYR E 1 102 ? 89.433 48.430 30.553 1.000 22.283 96 TYR E O 1
ATOM 6281 N N . LYS E 1 103 ? 90.739 47.076 29.271 1.000 22.063 97 LYS E N 1
ATOM 6282 C CA . LYS E 1 103 ? 89.684 46.175 28.761 1.000 24.715 97 LYS E CA 1
ATOM 6283 C C . LYS E 1 103 ? 89.613 44.925 29.624 1.000 25.048 97 LYS E C 1
ATOM 6284 O O . LYS E 1 103 ? 90.626 44.181 29.724 1.000 21.899 97 LYS E O 1
ATOM 6290 N N . TYR E 1 104 ? 88.437 44.631 30.163 1.000 21.162 98 TYR E N 1
ATOM 6291 C CA . TYR E 1 104 ? 88.180 43.386 30.934 1.000 20.578 98 TYR E CA 1
ATOM 6292 C C . TYR E 1 104 ? 87.041 42.615 30.241 1.000 21.762 98 TYR E C 1
ATOM 6293 O O . TYR E 1 104 ? 85.921 43.199 30.026 1.000 20.571 98 TYR E O 1
ATOM 6302 N N . ASP E 1 105 ? 87.255 41.329 29.947 1.000 20.559 99 ASP E N 1
ATOM 6303 C CA . ASP E 1 105 ? 86.332 40.488 29.143 1.000 23.977 99 ASP E CA 1
ATOM 6304 C C . ASP E 1 105 ? 85.257 39.853 30.028 1.000 22.425 99 ASP E C 1
ATOM 6305 O O . ASP E 1 105 ? 84.325 39.319 29.494 1.000 21.128 99 ASP E O 1
ATOM 6310 N N . SER E 1 106 ? 85.315 39.970 31.341 1.000 24.354 100 SER E N 1
ATOM 6311 C CA . SER E 1 106 ? 84.417 39.177 32.197 1.000 24.925 100 SER E CA 1
ATOM 6312 C C . SER E 1 106 ? 84.224 39.886 33.534 1.000 21.060 100 SER E C 1
ATOM 6313 O O . SER E 1 106 ? 84.713 41.033 33.698 1.000 19.784 100 SER E O 1
ATOM 6316 N N . ALA E 1 107 ? 83.481 39.259 34.432 1.000 19.723 101 ALA E N 1
ATOM 6317 C CA . ALA E 1 107 ? 83.090 39.860 35.723 1.000 22.608 101 ALA E CA 1
ATOM 6318 C C . ALA E 1 107 ? 84.351 40.281 36.492 1.000 23.670 101 ALA E C 1
ATOM 6319 O O . ALA E 1 107 ? 85.300 39.489 36.581 1.000 24.995 101 ALA E O 1
ATOM 6321 N N . VAL E 1 108 ? 84.339 41.475 37.063 1.000 20.471 102 VAL E N 1
ATOM 6322 C CA . VAL E 1 108 ? 85.500 42.025 37.800 1.000 20.781 102 VAL E CA 1
ATOM 6323 C C . VAL E 1 108 ? 85.062 42.369 39.211 1.000 21.558 102 VAL E C 1
ATOM 6324 O O . VAL E 1 108 ? 83.954 42.953 39.406 1.000 21.295 102 VAL E O 1
ATOM 6328 N N . GLY E 1 109 ? 85.952 42.110 40.159 1.000 20.468 103 GLY E N 1
ATOM 6329 C CA . GLY E 1 109 ? 85.799 42.424 41.578 1.000 20.610 103 GLY E CA 1
ATOM 6330 C C . GLY E 1 109 ? 86.965 43.270 42.066 1.000 20.989 103 GLY E C 1
ATOM 6331 O O . GLY E 1 109 ? 88.115 43.099 41.563 1.000 21.377 103 GLY E O 1
ATOM 6332 N N . LEU E 1 110 ? 86.672 44.155 43.012 1.000 20.275 104 LEU E N 1
ATOM 6333 C CA . LEU E 1 110 ? 87.666 44.955 43.753 1.000 21.779 104 LEU E CA 1
ATOM 6334 C C . LEU E 1 110 ? 87.578 44.551 45.236 1.000 24.681 104 LEU E C 1
ATOM 6335 O O . LEU E 1 110 ? 86.626 44.949 45.927 1.000 23.945 104 LEU E O 1
ATOM 6340 N N . ASP E 1 111 ? 88.543 43.748 45.678 1.000 24.334 105 ASP E N 1
ATOM 6341 C CA . ASP E 1 111 ? 88.781 43.396 47.101 1.000 25.590 105 ASP E CA 1
ATOM 6342 C C . ASP E 1 111 ? 90.105 44.044 47.530 1.000 26.743 105 ASP E C 1
ATOM 6343 O O . ASP E 1 111 ? 91.133 43.785 46.853 1.000 27.638 105 ASP E O 1
ATOM 6348 N N . GLY E 1 112 ? 90.065 44.942 48.510 1.000 24.960 106 GLY E N 1
ATOM 6349 C CA . GLY E 1 112 ? 91.258 45.675 48.946 1.000 26.309 106 GLY E CA 1
ATOM 6350 C C . GLY E 1 112 ? 91.349 47.025 48.265 1.000 24.940 106 GLY E C 1
ATOM 6351 O O . GLY E 1 112 ? 90.329 47.723 48.165 1.000 25.647 106 GLY E O 1
ATOM 6352 N N . VAL E 1 113 ? 92.526 47.368 47.773 1.000 24.004 107 VAL E N 1
ATOM 6353 C CA . VAL E 1 113 ? 92.864 48.766 47.382 1.000 24.677 107 VAL E CA 1
ATOM 6354 C C . VAL E 1 113 ? 93.328 48.755 45.930 1.000 24.628 107 VAL E C 1
ATOM 6355 O O . VAL E 1 113 ? 94.145 47.886 45.556 1.000 26.716 107 VAL E O 1
ATOM 6359 N N . LEU E 1 114 ? 92.713 49.607 45.109 1.000 23.483 108 LEU E N 1
ATOM 6360 C CA . LEU E 1 114 ? 93.170 49.873 43.731 1.000 22.440 108 LEU E CA 1
ATOM 6361 C C . LEU E 1 114 ? 93.744 51.284 43.767 1.000 22.100 108 LEU E C 1
ATOM 6362 O O . LEU E 1 114 ? 93.056 52.232 44.260 1.000 22.314 108 LEU E O 1
ATOM 6367 N N . THR E 1 115 ? 94.969 51.441 43.269 1.000 23.032 109 THR E N 1
ATOM 6368 C CA . THR E 1 115 ? 95.624 52.764 43.227 1.000 22.534 109 THR E CA 1
ATOM 6369 C C . THR E 1 115 ? 95.685 53.270 41.775 1.000 22.279 109 THR E C 1
ATOM 6370 O O . THR E 1 115 ? 96.071 52.508 40.880 1.000 23.735 109 THR E O 1
ATOM 6374 N N . LEU E 1 116 ? 95.284 54.519 41.568 1.000 21.026 110 LEU E N 1
ATOM 6375 C CA . LEU E 1 116 ? 95.334 55.178 40.245 1.000 24.456 110 LEU E CA 1
ATOM 6376 C C . LEU E 1 116 ? 96.443 56.233 40.317 1.000 23.220 110 LEU E C 1
ATOM 6377 O O . LEU E 1 116 ? 96.330 57.193 41.096 1.000 24.685 110 LEU E O 1
ATOM 6382 N N . ASP E 1 117 ? 97.486 56.018 39.534 1.000 26.868 111 ASP E N 1
ATOM 6383 C CA . ASP E 1 117 ? 98.728 56.834 39.609 1.000 26.108 111 ASP E CA 1
ATOM 6384 C C . ASP E 1 117 ? 98.769 57.835 38.450 1.000 22.083 111 ASP E C 1
ATOM 6385 O O . ASP E 1 117 ? 98.991 57.447 37.345 1.000 23.377 111 ASP E O 1
ATOM 6390 N N . GLY E 1 118 ? 98.570 59.105 38.734 1.000 23.983 112 GLY E N 1
ATOM 6391 C CA . GLY E 1 118 ? 98.581 60.161 37.713 1.000 27.804 112 GLY E CA 1
ATOM 6392 C C . GLY E 1 118 ? 99.979 60.443 37.162 1.000 30.559 112 GLY E C 1
ATOM 6393 O O . GLY E 1 118 ? 100.053 61.226 36.206 1.000 27.594 112 GLY E O 1
ATOM 6394 N N . ALA E 1 119 ? 101.036 59.860 37.740 1.000 32.786 113 ALA E N 1
ATOM 6395 C CA . ALA E 1 119 ? 102.442 60.012 37.275 1.000 31.473 113 ALA E CA 1
ATOM 6396 C C . ALA E 1 119 ? 102.803 61.505 37.109 1.000 31.110 113 ALA E C 1
ATOM 6397 O O . ALA E 1 119 ? 103.518 61.842 36.193 1.000 36.012 113 ALA E O 1
ATOM 6399 N N . GLY E 1 120 ? 102.308 62.361 37.991 1.000 30.121 114 GLY E N 1
ATOM 6400 C CA . GLY E 1 120 ? 102.525 63.815 37.990 1.000 34.467 114 GLY E CA 1
ATOM 6401 C C . GLY E 1 120 ? 101.791 64.525 36.862 1.000 38.551 114 GLY E C 1
ATOM 6402 O O . GLY E 1 120 ? 102.060 65.691 36.666 1.000 36.800 114 GLY E O 1
ATOM 6403 N N . ASP E 1 121 ? 100.842 63.884 36.176 1.000 35.007 115 ASP E N 1
ATOM 6404 C CA . ASP E 1 121 ? 100.041 64.535 35.105 1.000 32.132 115 ASP E CA 1
ATOM 6405 C C . ASP E 1 121 ? 98.550 64.474 35.461 1.000 31.669 115 ASP E C 1
ATOM 6406 O O . ASP E 1 121 ? 97.930 63.371 35.285 1.000 32.220 115 ASP E O 1
ATOM 6411 N N . ALA E 1 122 ? 98.020 65.607 35.922 1.000 28.841 116 ALA E N 1
ATOM 6412 C CA . ALA E 1 122 ? 96.622 65.818 36.357 1.000 33.549 116 ALA E CA 1
ATOM 6413 C C . ALA E 1 122 ? 95.646 65.466 35.225 1.000 33.714 116 ALA E C 1
ATOM 6414 O O . ALA E 1 122 ? 94.481 65.104 35.516 1.000 34.154 116 ALA E O 1
ATOM 6416 N N . SER E 1 123 ? 96.070 65.580 33.979 1.000 30.420 117 SER E N 1
ATOM 6417 C CA . SER E 1 123 ? 95.189 65.341 32.815 1.000 31.452 117 SER E CA 1
ATOM 6418 C C . SER E 1 123 ? 95.147 63.830 32.485 1.000 31.208 117 SER E C 1
ATOM 6419 O O . SER E 1 123 ? 94.438 63.457 31.538 1.000 30.325 117 SER E O 1
ATOM 6422 N N . SER E 1 124 ? 95.820 62.954 33.256 1.000 28.929 118 SER E N 1
ATOM 6423 C CA . SER E 1 124 ? 95.676 61.478 33.173 1.000 25.411 118 SER E CA 1
ATOM 6424 C C . SER E 1 124 ? 94.179 61.092 33.164 1.000 21.545 118 SER E C 1
ATOM 6425 O O . SER E 1 124 ? 93.445 61.571 34.021 1.000 22.600 118 SER E O 1
ATOM 6428 N N . VAL E 1 125 ? 93.809 60.190 32.274 1.000 22.748 119 VAL E N 1
ATOM 6429 C CA . VAL E 1 125 ? 92.444 59.608 32.166 1.000 21.382 119 VAL E CA 1
ATOM 6430 C C . VAL E 1 125 ? 92.534 58.094 32.305 1.000 21.291 119 VAL E C 1
ATOM 6431 O O . VAL E 1 125 ? 93.471 57.468 31.745 1.000 22.269 119 VAL E O 1
ATOM 6435 N N . TRP E 1 126 ? 91.603 57.507 33.066 1.000 19.496 120 TRP E N 1
ATOM 6436 C CA . TRP E 1 126 ? 91.376 56.054 33.115 1.000 19.588 120 TRP E CA 1
ATOM 6437 C C . TRP E 1 126 ? 89.976 55.769 32.570 1.000 19.494 120 TRP E C 1
ATOM 6438 O O . TRP E 1 126 ? 89.018 56.397 33.062 1.000 20.468 120 TRP E O 1
ATOM 6449 N N . VAL E 1 127 ? 89.868 54.831 31.652 1.000 20.128 121 VAL E N 1
ATOM 6450 C CA . VAL E 1 127 ? 88.580 54.235 31.224 1.000 18.674 121 VAL E CA 1
ATOM 6451 C C . VAL E 1 127 ? 88.680 52.747 31.456 1.000 20.042 121 VAL E C 1
ATOM 6452 O O . VAL E 1 127 ? 89.505 52.108 30.793 1.000 20.911 121 VAL E O 1
ATOM 6456 N N . PHE E 1 128 ? 87.870 52.234 32.381 1.000 17.168 122 PHE E N 1
ATOM 6457 C CA . PHE E 1 128 ? 87.774 50.803 32.681 1.000 18.233 122 PHE E CA 1
ATOM 6458 C C . PHE E 1 128 ? 86.609 50.270 31.859 1.000 18.622 122 PHE E C 1
ATOM 6459 O O . PHE E 1 128 ? 85.458 50.664 32.157 1.000 19.158 122 PHE E O 1
ATOM 6467 N N . GLN E 1 129 ? 86.918 49.489 30.831 1.000 17.851 123 GLN E N 1
ATOM 6468 C CA . GLN E 1 129 ? 85.941 48.844 29.932 1.000 18.800 123 GLN E CA 1
ATOM 6469 C C . GLN E 1 129 ? 85.613 47.480 30.519 1.000 20.128 123 GLN E C 1
ATOM 6470 O O . GLN E 1 129 ? 86.292 46.484 30.210 1.000 21.898 123 GLN E O 1
ATOM 6476 N N . LEU E 1 130 ? 84.574 47.429 31.350 1.000 19.664 124 LEU E N 1
ATOM 6477 C CA . LEU E 1 130 ? 84.169 46.172 32.015 1.000 18.555 124 LEU E CA 1
ATOM 6478 C C . LEU E 1 130 ? 83.060 45.535 31.206 1.000 18.091 124 LEU E C 1
ATOM 6479 O O . LEU E 1 130 ? 81.921 46.084 31.162 1.000 19.715 124 LEU E O 1
ATOM 6484 N N . ALA E 1 131 ? 83.346 44.425 30.560 1.000 17.238 125 ALA E N 1
ATOM 6485 C CA . ALA E 1 131 ? 82.353 43.779 29.680 1.000 17.836 125 ALA E CA 1
ATOM 6486 C C . ALA E 1 131 ? 81.038 43.448 30.421 1.000 18.740 125 ALA E C 1
ATOM 6487 O O . ALA E 1 131 ? 80.001 43.467 29.757 1.000 17.881 125 ALA E O 1
ATOM 6489 N N . THR E 1 132 ? 81.064 43.032 31.688 1.000 17.522 126 THR E N 1
ATOM 6490 C CA . THR E 1 132 ? 79.839 42.597 32.388 1.000 18.348 126 THR E CA 1
ATOM 6491 C C . THR E 1 132 ? 79.734 43.368 33.688 1.000 18.525 126 THR E C 1
ATOM 6492 O O . THR E 1 132 ? 79.597 44.597 33.605 1.000 18.516 126 THR E O 1
ATOM 6496 N N . THR E 1 133 ? 79.802 42.697 34.831 1.000 16.512 127 THR E N 1
ATOM 6497 C CA . THR E 1 133 ? 79.544 43.300 36.149 1.000 19.134 127 THR E CA 1
ATOM 6498 C C . THR E 1 133 ? 80.819 43.908 36.742 1.000 19.898 127 THR E C 1
ATOM 6499 O O . THR E 1 133 ? 81.971 43.477 36.381 1.000 19.137 127 THR E O 1
ATOM 6503 N N . LEU E 1 134 ? 80.605 44.846 37.644 1.000 17.490 128 LEU E N 1
ATOM 6504 C CA . LEU E 1 134 ? 81.605 45.370 38.591 1.000 18.891 128 LEU E CA 1
ATOM 6505 C C . LEU E 1 134 ? 81.060 45.102 39.988 1.000 18.874 128 LEU E C 1
ATOM 6506 O O . LEU E 1 134 ? 79.945 45.570 40.288 1.000 17.118 128 LEU E O 1
ATOM 6511 N N . VAL E 1 135 ? 81.839 44.432 40.843 1.000 19.134 129 VAL E N 1
ATOM 6512 C CA . VAL E 1 135 ? 81.494 44.279 42.279 1.000 17.912 129 VAL E CA 1
ATOM 6513 C C . VAL E 1 135 ? 82.659 44.816 43.100 1.000 18.787 129 VAL E C 1
ATOM 6514 O O . VAL E 1 135 ? 83.748 44.293 42.958 1.000 18.672 129 VAL E O 1
ATOM 6518 N N . THR E 1 136 ? 82.443 45.821 43.923 1.000 18.943 130 THR E N 1
ATOM 6519 C CA . THR E 1 136 ? 83.430 46.217 44.945 1.000 20.025 130 THR E CA 1
ATOM 6520 C C . THR E 1 136 ? 83.014 45.564 46.259 1.000 20.447 130 THR E C 1
ATOM 6521 O O . THR E 1 136 ? 81.817 45.504 46.591 1.000 19.402 130 THR E O 1
ATOM 6525 N N . TYR E 1 137 ? 83.991 45.068 46.998 1.000 21.372 131 TYR E N 1
ATOM 6526 C CA . TYR E 1 137 ? 83.748 44.295 48.240 1.000 21.055 131 TYR E CA 1
ATOM 6527 C C . TYR E 1 137 ? 83.711 45.254 49.411 1.000 18.999 131 TYR E C 1
ATOM 6528 O O . TYR E 1 137 ? 84.177 46.402 49.317 1.000 19.922 131 TYR E O 1
ATOM 6537 N N . ALA E 1 138 ? 83.140 44.785 50.527 1.000 19.810 132 ALA E N 1
ATOM 6538 C CA . ALA E 1 138 ? 83.093 45.495 51.824 1.000 19.887 132 ALA E CA 1
ATOM 6539 C C . ALA E 1 138 ? 84.449 46.155 52.091 1.000 20.049 132 ALA E C 1
ATOM 6540 O O . ALA E 1 138 ? 85.466 45.483 51.893 1.000 22.652 132 ALA E O 1
ATOM 6542 N N . SER E 1 139 ? 84.445 47.434 52.417 1.000 21.302 133 SER E N 1
ATOM 6543 C CA . SER E 1 139 ? 85.620 48.227 52.854 1.000 26.377 133 SER E CA 1
ATOM 6544 C C . SER E 1 139 ? 86.707 48.287 51.792 1.000 25.072 133 SER E C 1
ATOM 6545 O O . SER E 1 139 ? 87.789 48.735 52.155 1.000 25.946 133 SER E O 1
ATOM 6548 N N . SER E 1 140 ? 86.420 47.963 50.523 1.000 21.949 134 SER E N 1
ATOM 6549 C CA . SER E 1 140 ? 87.382 48.153 49.411 1.000 20.723 134 SER E CA 1
ATOM 6550 C C . SER E 1 140 ? 87.555 49.650 49.201 1.000 21.645 134 SER E C 1
ATOM 6551 O O . SER E 1 140 ? 86.669 50.461 49.637 1.000 21.045 134 SER E O 1
ATOM 6554 N N . SER E 1 141 ? 88.617 50.033 48.505 1.000 24.031 135 SER E N 1
ATOM 6555 C CA . SER E 1 141 ? 88.944 51.455 48.325 1.000 25.811 135 SER E CA 1
ATOM 6556 C C . SER E 1 141 ? 89.626 51.683 46.993 1.000 22.005 135 SER E C 1
ATOM 6557 O O . SER E 1 141 ? 90.387 50.795 46.520 1.000 20.726 135 SER E O 1
ATOM 6560 N N . ILE E 1 142 ? 89.371 52.862 46.437 1.000 24.072 136 ILE E N 1
ATOM 6561 C CA . ILE E 1 142 ? 90.169 53.418 45.315 1.000 24.623 136 ILE E CA 1
ATOM 6562 C C . ILE E 1 142 ? 90.937 54.622 45.848 1.000 23.436 136 ILE E C 1
ATOM 6563 O O . ILE E 1 142 ? 90.322 55.527 46.412 1.000 22.755 136 ILE E O 1
ATOM 6568 N N . ILE E 1 143 ? 92.246 54.584 45.626 1.000 23.911 137 ILE E N 1
ATOM 6569 C CA . ILE E 1 143 ? 93.208 55.627 46.066 1.000 29.114 137 ILE E CA 1
ATOM 6570 C C . ILE E 1 143 ? 93.768 56.316 44.823 1.000 23.717 137 ILE E C 1
ATOM 6571 O O . ILE E 1 143 ? 94.171 55.614 43.894 1.000 24.137 137 ILE E O 1
ATOM 6576 N N . LEU E 1 144 ? 93.796 57.646 44.852 1.000 25.335 138 LEU E N 1
ATOM 6577 C CA . LEU E 1 144 ? 94.381 58.494 43.791 1.000 25.774 138 LEU E CA 1
ATOM 6578 C C . LEU E 1 144 ? 95.749 59.010 44.250 1.000 27.424 138 LEU E C 1
ATOM 6579 O O . LEU E 1 144 ? 95.804 59.580 45.357 1.000 23.646 138 LEU E O 1
ATOM 6584 N N . THR E 1 145 ? 96.776 58.893 43.416 1.000 28.653 139 THR E N 1
ATOM 6585 C CA . THR E 1 145 ? 98.126 59.434 43.747 1.000 31.757 139 THR E CA 1
ATOM 6586 C C . THR E 1 145 ? 98.656 60.285 42.593 1.000 32.614 139 THR E C 1
ATOM 6587 O O . THR E 1 145 ? 98.222 60.067 41.423 1.000 29.224 139 THR E O 1
ATOM 6591 N N . ASN E 1 146 ? 99.580 61.214 42.913 1.000 32.580 140 ASN E N 1
ATOM 6592 C CA . ASN E 1 146 ? 100.515 61.814 41.931 1.000 26.961 140 ASN E CA 1
ATOM 6593 C C . ASN E 1 146 ? 99.694 62.565 40.874 1.000 28.711 140 ASN E C 1
ATOM 6594 O O . ASN E 1 146 ? 99.953 62.375 39.666 1.000 29.778 140 ASN E O 1
ATOM 6599 N N . GLY E 1 147 ? 98.712 63.348 41.320 1.000 27.820 141 GLY E N 1
ATOM 6600 C CA . GLY E 1 147 ? 97.948 64.220 40.413 1.000 32.006 141 GLY E CA 1
ATOM 6601 C C . GLY E 1 147 ? 96.651 63.602 39.880 1.000 30.581 141 GLY E C 1
ATOM 6602 O O . GLY E 1 147 ? 95.895 64.390 39.270 1.000 29.307 141 GLY E O 1
ATOM 6603 N N . ALA E 1 148 ? 96.388 62.291 40.072 1.000 28.619 142 ALA E N 1
ATOM 6604 C CA . ALA E 1 148 ? 95.142 61.609 39.597 1.000 26.681 142 ALA E CA 1
ATOM 6605 C C . ALA E 1 148 ? 93.900 62.359 40.099 1.000 24.689 142 ALA E C 1
ATOM 6606 O O . ALA E 1 148 ? 93.827 62.762 41.299 1.000 25.596 142 ALA E O 1
ATOM 6608 N N . LYS E 1 149 ? 92.937 62.599 39.209 1.000 26.083 143 LYS E N 1
ATOM 6609 C CA . LYS E 1 149 ? 91.651 63.251 39.555 1.000 24.436 143 LYS E CA 1
ATOM 6610 C C . LYS E 1 149 ? 90.471 62.287 39.304 1.000 23.735 143 LYS E C 1
ATOM 6611 O O . LYS E 1 149 ? 90.414 61.650 38.213 1.000 20.493 143 LYS E O 1
ATOM 6617 N N . ALA E 1 150 ? 89.550 62.229 40.262 1.000 22.348 144 ALA E N 1
ATOM 6618 C CA . ALA E 1 150 ? 88.342 61.375 40.203 1.000 22.766 144 ALA E CA 1
ATOM 6619 C C . ALA E 1 150 ? 87.553 61.703 38.925 1.000 21.767 144 ALA E C 1
ATOM 6620 O O . ALA E 1 150 ? 87.037 60.785 38.336 1.000 20.468 144 ALA E O 1
ATOM 6622 N N . ASN E 1 151 ? 87.458 62.966 38.522 1.000 22.650 145 ASN E N 1
ATOM 6623 C CA . ASN E 1 151 ? 86.584 63.332 37.371 1.000 23.654 145 ASN E CA 1
ATOM 6624 C C . ASN E 1 151 ? 87.182 62.790 36.068 1.000 26.557 145 ASN E C 1
ATOM 6625 O O . ASN E 1 151 ? 86.492 62.813 35.059 1.000 24.259 145 ASN E O 1
ATOM 6630 N N . ASN E 1 152 ? 88.402 62.265 36.087 1.000 22.001 146 ASN E N 1
ATOM 6631 C CA . ASN E 1 152 ? 89.057 61.722 34.877 1.000 22.540 146 ASN E CA 1
ATOM 6632 C C . ASN E 1 152 ? 89.092 60.202 34.935 1.000 20.744 146 ASN E C 1
ATOM 6633 O O . ASN E 1 152 ? 89.822 59.592 34.127 1.000 22.510 146 ASN E O 1
ATOM 6638 N N . VAL E 1 153 ? 88.304 59.602 35.828 1.000 19.226 147 VAL E N 1
ATOM 6639 C CA . VAL E 1 153 ? 88.175 58.118 35.940 1.000 17.928 147 VAL E CA 1
ATOM 6640 C C . VAL E 1 153 ? 86.757 57.729 35.503 1.000 17.826 147 VAL E C 1
ATOM 6641 O O . VAL E 1 153 ? 85.798 58.369 35.978 1.000 16.489 147 VAL E O 1
ATOM 6645 N N . PHE E 1 154 ? 86.655 56.722 34.655 1.000 17.141 148 PHE E N 1
ATOM 6646 C CA . PHE E 1 154 ? 85.378 56.286 34.043 1.000 18.465 148 PHE E CA 1
ATOM 6647 C C . PHE E 1 154 ? 85.285 54.787 34.205 1.000 16.781 148 PHE E C 1
ATOM 6648 O O . PHE E 1 154 ? 86.182 54.049 33.738 1.000 19.246 148 PHE E O 1
ATOM 6656 N N . TRP E 1 155 ? 84.260 54.362 34.929 1.000 16.087 149 TRP E N 1
ATOM 6657 C CA . TRP E 1 155 ? 83.913 52.943 35.058 1.000 16.191 149 TRP E CA 1
ATOM 6658 C C . TRP E 1 155 ? 82.811 52.653 34.039 1.000 16.084 149 TRP E C 1
ATOM 6659 O O . TRP E 1 155 ? 81.663 53.035 34.308 1.000 15.963 149 TRP E O 1
ATOM 6670 N N . ILE E 1 156 ? 83.139 51.994 32.938 1.000 16.441 150 ILE E N 1
ATOM 6671 C CA . ILE E 1 156 ? 82.162 51.690 31.865 1.000 15.806 150 ILE E CA 1
ATOM 6672 C C . ILE E 1 156 ? 81.662 50.285 32.125 1.000 16.142 150 ILE E C 1
ATOM 6673 O O . ILE E 1 156 ? 82.356 49.327 31.789 1.000 16.203 150 ILE E O 1
ATOM 6678 N N . VAL E 1 157 ? 80.535 50.175 32.834 1.000 15.295 151 VAL E N 1
ATOM 6679 C CA . VAL E 1 157 ? 80.066 48.867 33.322 1.000 14.504 151 VAL E CA 1
ATOM 6680 C C . VAL E 1 157 ? 79.096 48.269 32.299 1.000 15.081 151 VAL E C 1
ATOM 6681 O O . VAL E 1 157 ? 77.975 48.755 32.144 1.000 14.128 151 VAL E O 1
ATOM 6685 N N . GLY E 1 158 ? 79.473 47.144 31.732 1.000 14.785 152 GLY E N 1
ATOM 6686 C CA . GLY E 1 158 ? 78.764 46.509 30.615 1.000 15.133 152 GLY E CA 1
ATOM 6687 C C . GLY E 1 158 ? 77.395 46.007 31.041 1.000 15.891 152 GLY E C 1
ATOM 6688 O O . GLY E 1 158 ? 76.485 45.980 30.192 1.000 14.100 152 GLY E O 1
ATOM 6689 N N . SER E 1 159 ? 77.215 45.630 32.308 1.000 16.138 153 SER E N 1
ATOM 6690 C CA . SER E 1 159 ? 75.886 45.248 32.852 1.000 15.871 153 SER E CA 1
ATOM 6691 C C . SER E 1 159 ? 75.613 46.080 34.104 1.000 16.248 153 SER E C 1
ATOM 6692 O O . SER E 1 159 ? 75.281 47.288 33.955 1.000 15.304 153 SER E O 1
ATOM 6695 N N . SER E 1 160 ? 75.773 45.502 35.288 1.000 14.698 154 SER E N 1
ATOM 6696 C CA . SER E 1 160 ? 75.409 46.167 36.554 1.000 14.490 154 SER E CA 1
ATOM 6697 C C . SER E 1 160 ? 76.607 46.327 37.508 1.000 14.702 154 SER E C 1
ATOM 6698 O O . SER E 1 160 ? 77.504 45.487 37.522 1.000 14.363 154 SER E O 1
ATOM 6701 N N . ALA E 1 161 ? 76.594 47.388 38.305 1.000 15.310 155 ALA E N 1
ATOM 6702 C CA . ALA E 1 161 ? 77.593 47.643 39.356 1.000 16.120 155 ALA E CA 1
ATOM 6703 C C . ALA E 1 161 ? 76.963 47.367 40.729 1.000 16.899 155 ALA E C 1
ATOM 6704 O O . ALA E 1 161 ? 75.870 47.881 41.002 1.000 15.556 155 ALA E O 1
ATOM 6706 N N . THR E 1 162 ? 77.698 46.651 41.591 1.000 15.991 156 THR E N 1
ATOM 6707 C CA . THR E 1 162 ? 77.376 46.493 43.027 1.000 16.352 156 THR E CA 1
ATOM 6708 C C . THR E 1 162 ? 78.523 47.123 43.818 1.000 16.325 156 THR E C 1
ATOM 6709 O O . THR E 1 162 ? 79.633 46.617 43.665 1.000 18.833 156 THR E O 1
ATOM 6713 N N . LEU E 1 163 ? 78.280 48.180 44.577 1.000 15.544 157 LEU E N 1
ATOM 6714 C CA . LEU E 1 163 ? 79.324 48.859 45.387 1.000 17.001 157 LEU E CA 1
ATOM 6715 C C . LEU E 1 163 ? 79.191 48.403 46.846 1.000 19.504 157 LEU E C 1
ATOM 6716 O O . LEU E 1 163 ? 78.114 48.619 47.470 1.000 18.889 157 LEU E O 1
ATOM 6721 N N . GLY E 1 164 ? 80.240 47.797 47.386 1.000 19.357 158 GLY E N 1
ATOM 6722 C CA . GLY E 1 164 ? 80.141 47.083 48.670 1.000 19.367 158 GLY E CA 1
ATOM 6723 C C . GLY E 1 164 ? 79.949 47.970 49.889 1.000 18.899 158 GLY E C 1
ATOM 6724 O O . GLY E 1 164 ? 80.133 49.187 49.826 1.000 17.599 158 GLY E O 1
ATOM 6725 N N . THR E 1 165 ? 79.557 47.359 51.016 1.000 18.516 159 THR E N 1
ATOM 6726 C CA . THR E 1 165 ? 79.216 48.103 52.247 1.000 19.600 159 THR E CA 1
ATOM 6727 C C . THR E 1 165 ? 80.492 48.793 52.738 1.000 18.325 159 THR E C 1
ATOM 6728 O O . THR E 1 165 ? 81.565 48.158 52.733 1.000 21.679 159 THR E O 1
ATOM 6732 N N . TYR E 1 166 ? 80.419 50.062 53.053 1.000 18.447 160 TYR E N 1
ATOM 6733 C CA . TYR E 1 166 ? 81.531 50.894 53.570 1.000 24.109 160 TYR E CA 1
ATOM 6734 C C . TYR E 1 166 ? 82.728 50.905 52.586 1.000 26.359 160 TYR E C 1
ATOM 6735 O O . TYR E 1 166 ? 83.872 51.143 53.056 1.000 24.543 160 TYR E O 1
ATOM 6744 N N . SER E 1 167 ? 82.493 50.647 51.282 1.000 22.177 161 SER E N 1
ATOM 6745 C CA . SER E 1 167 ? 83.496 50.811 50.191 1.000 20.957 161 SER E CA 1
ATOM 6746 C C . SER E 1 167 ? 83.622 52.307 49.825 1.000 21.618 161 SER E C 1
ATOM 6747 O O . SER E 1 167 ? 82.792 53.158 50.228 1.000 19.211 161 SER E O 1
ATOM 6750 N N . HIS E 1 168 ? 84.710 52.620 49.160 1.000 19.447 162 HIS E N 1
ATOM 6751 C CA . HIS E 1 168 ? 85.019 53.975 48.692 1.000 20.460 162 HIS E CA 1
ATOM 6752 C C . HIS E 1 168 ? 85.438 53.854 47.234 1.000 19.248 162 HIS E C 1
ATOM 6753 O O . HIS E 1 168 ? 86.333 53.019 46.903 1.000 21.643 162 HIS E O 1
ATOM 6760 N N . LEU E 1 169 ? 84.694 54.542 46.385 1.000 20.011 163 LEU E N 1
ATOM 6761 C CA . LEU E 1 169 ? 84.968 54.556 44.933 1.000 20.283 163 LEU E CA 1
ATOM 6762 C C . LEU E 1 169 ? 85.331 55.971 44.518 1.000 18.890 163 LEU E C 1
ATOM 6763 O O . LEU E 1 169 ? 84.764 56.934 45.049 1.000 20.751 163 LEU E O 1
ATOM 6768 N N . GLU E 1 170 ? 86.251 56.053 43.568 1.000 19.628 164 GLU E N 1
ATOM 6769 C CA . GLU E 1 170 ? 86.591 57.308 42.873 1.000 20.970 164 GLU E CA 1
ATOM 6770 C C . GLU E 1 170 ? 86.227 57.082 41.402 1.000 19.902 164 GLU E C 1
ATOM 6771 O O . GLU E 1 170 ? 86.640 56.055 40.845 1.000 17.899 164 GLU E O 1
ATOM 6777 N N . GLY E 1 171 ? 85.486 58.006 40.821 1.000 19.600 165 GLY E N 1
ATOM 6778 C CA . GLY E 1 171 ? 85.252 57.991 39.365 1.000 20.456 165 GLY E CA 1
ATOM 6779 C C . GLY E 1 171 ? 83.770 58.012 39.031 1.000 20.540 165 GLY E C 1
ATOM 6780 O O . GLY E 1 171 ? 82.907 57.805 39.925 1.000 18.764 165 GLY E O 1
ATOM 6781 N N . ASN E 1 172 ? 83.506 58.260 37.765 1.000 18.918 166 ASN E N 1
ATOM 6782 C CA . ASN E 1 172 ? 82.151 58.296 37.169 1.000 20.146 166 ASN E CA 1
ATOM 6783 C C . ASN E 1 172 ? 81.777 56.855 36.816 1.000 18.203 166 ASN E C 1
ATOM 6784 O O . ASN E 1 172 ? 82.489 56.242 36.013 1.000 20.561 166 ASN E O 1
ATOM 6789 N N . VAL E 1 173 ? 80.702 56.331 37.393 1.000 16.397 167 VAL E N 1
ATOM 6790 C CA . VAL E 1 173 ? 80.213 54.967 37.069 1.000 15.523 167 VAL E CA 1
ATOM 6791 C C . VAL E 1 173 ? 79.120 55.133 36.012 1.000 15.969 167 VAL E C 1
ATOM 6792 O O . VAL E 1 173 ? 78.087 55.801 36.322 1.000 15.058 167 VAL E O 1
ATOM 6796 N N . ILE E 1 174 ? 79.395 54.676 34.798 1.000 15.259 168 ILE E N 1
ATOM 6797 C CA . ILE E 1 174 ? 78.379 54.669 33.719 1.000 15.331 168 ILE E CA 1
ATOM 6798 C C . ILE E 1 174 ? 78.049 53.197 33.451 1.000 14.544 168 ILE E C 1
ATOM 6799 O O . ILE E 1 174 ? 78.818 52.502 32.789 1.000 13.814 168 ILE E O 1
ATOM 6804 N N . ALA E 1 175 ? 76.957 52.723 34.029 1.000 13.670 169 ALA E N 1
ATOM 6805 C CA . ALA E 1 175 ? 76.502 51.332 33.919 1.000 13.985 169 ALA E CA 1
ATOM 6806 C C . ALA E 1 175 ? 75.394 51.222 32.865 1.000 13.298 169 ALA E C 1
ATOM 6807 O O . ALA E 1 175 ? 74.504 52.095 32.777 1.000 12.007 169 ALA E O 1
ATOM 6809 N N . ASN E 1 176 ? 75.462 50.139 32.108 1.000 13.913 170 ASN E N 1
ATOM 6810 C CA . ASN E 1 176 ? 74.440 49.800 31.093 1.000 13.968 170 ASN E CA 1
ATOM 6811 C C . ASN E 1 176 ? 73.109 49.573 31.795 1.000 14.771 170 ASN E C 1
ATOM 6812 O O . ASN E 1 176 ? 72.072 49.928 31.224 1.000 14.871 170 ASN E O 1
ATOM 6817 N N . ALA E 1 177 ? 73.134 48.987 32.990 1.000 13.555 171 ALA E N 1
ATOM 6818 C CA . ALA E 1 177 ? 71.893 48.617 33.706 1.000 13.429 171 ALA E CA 1
ATOM 6819 C C . ALA E 1 177 ? 71.923 49.187 35.124 1.000 13.835 171 ALA E C 1
ATOM 6820 O O . ALA E 1 177 ? 71.940 50.393 35.247 1.000 14.303 171 ALA E O 1
ATOM 6822 N N . LEU E 1 178 ? 71.905 48.323 36.139 1.000 14.182 172 LEU E N 1
ATOM 6823 C CA . LEU E 1 178 ? 71.667 48.726 37.542 1.000 13.818 172 LEU E CA 1
ATOM 6824 C C . LEU E 1 178 ? 72.953 49.231 38.191 1.000 13.987 172 LEU E C 1
ATOM 6825 O O . LEU E 1 178 ? 74.004 48.666 37.945 1.000 14.364 172 LEU E O 1
ATOM 6830 N N . ILE E 1 179 ? 72.834 50.237 39.051 1.000 14.709 173 ILE E N 1
ATOM 6831 C CA . ILE E 1 179 ? 73.913 50.590 40.014 1.000 13.189 173 ILE E CA 1
ATOM 6832 C C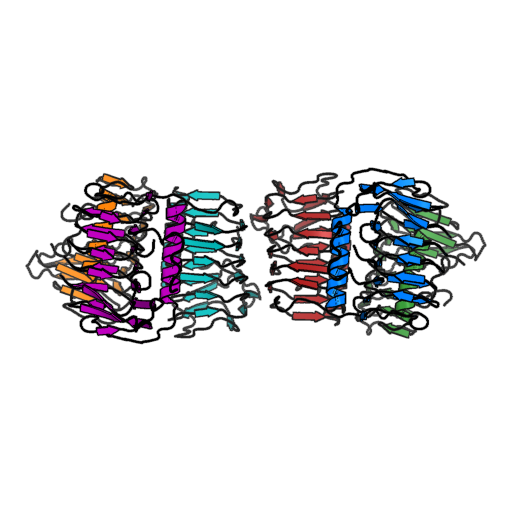 . ILE E 1 179 ? 73.302 50.477 41.405 1.000 14.261 173 ILE E C 1
ATOM 6833 O O . ILE E 1 179 ? 72.279 51.161 41.696 1.000 15.043 173 ILE E O 1
ATOM 6838 N N . ALA E 1 180 ? 73.864 49.605 42.216 1.000 13.961 174 ALA E N 1
ATOM 6839 C CA . ALA E 1 180 ? 73.441 49.448 43.619 1.000 14.691 174 ALA E CA 1
ATOM 6840 C C . ALA E 1 180 ? 74.592 49.823 44.540 1.000 16.867 174 ALA E C 1
ATOM 6841 O O . ALA E 1 180 ? 75.642 49.143 44.467 1.000 18.576 174 ALA E O 1
ATOM 6843 N N . ALA E 1 181 ? 74.414 50.834 45.357 1.000 15.546 175 ALA E N 1
ATOM 6844 C CA . ALA E 1 181 ? 75.411 51.198 46.396 1.000 16.283 175 ALA E CA 1
ATOM 6845 C C . ALA E 1 181 ? 74.938 50.670 47.748 1.000 16.078 175 ALA E C 1
ATOM 6846 O O . ALA E 1 181 ? 73.893 51.093 48.218 1.000 16.901 175 ALA E O 1
ATOM 6848 N N . GLN E 1 182 ? 75.650 49.716 48.326 1.000 17.396 176 GLN E N 1
ATOM 6849 C CA . GLN E 1 182 ? 75.268 49.064 49.597 1.000 18.375 176 GLN E CA 1
ATOM 6850 C C . GLN E 1 182 ? 75.627 49.962 50.795 1.000 18.675 176 GLN E C 1
ATOM 6851 O O . GLN E 1 182 ? 76.355 50.938 50.617 1.000 18.400 176 GLN E O 1
ATOM 6857 N N . THR E 1 183 ? 75.114 49.610 51.990 1.000 17.332 177 THR E N 1
ATOM 6858 C CA . THR E 1 183 ? 75.188 50.413 53.228 1.000 17.888 177 THR E CA 1
ATOM 6859 C C . THR E 1 183 ? 76.546 51.079 53.368 1.000 15.826 177 THR E C 1
ATOM 6860 O O . THR E 1 183 ? 77.550 50.372 53.422 1.000 17.512 177 THR E O 1
ATOM 6864 N N . GLY E 1 184 ? 76.554 52.395 53.402 1.000 17.854 178 GLY E N 1
ATOM 6865 C CA . GLY E 1 184 ? 77.708 53.209 53.804 1.000 20.075 178 GLY E CA 1
ATOM 6866 C C . GLY E 1 184 ? 78.752 53.403 52.725 1.000 20.116 178 GLY E C 1
ATOM 6867 O O . GLY E 1 184 ? 79.715 54.104 53.013 1.000 19.749 178 GLY E O 1
ATOM 6868 N N . ALA E 1 185 ? 78.603 52.804 51.540 1.000 17.182 179 ALA E N 1
ATOM 6869 C CA . ALA E 1 185 ? 79.479 53.143 50.393 1.000 18.008 179 ALA E CA 1
ATOM 6870 C C . ALA E 1 185 ? 79.535 54.646 50.164 1.000 17.896 179 ALA E C 1
ATOM 6871 O O . ALA E 1 185 ? 78.499 55.309 50.262 1.000 18.560 179 ALA E O 1
ATOM 6873 N N . THR E 1 186 ? 80.718 55.159 49.816 1.000 17.056 180 THR E N 1
ATOM 6874 C CA . THR E 1 186 ? 80.905 56.588 49.457 1.000 19.745 180 THR E CA 1
ATOM 6875 C C . THR E 1 186 ? 81.524 56.591 48.069 1.000 18.149 180 THR E C 1
ATOM 6876 O O . THR E 1 186 ? 82.311 55.704 47.750 1.000 20.148 180 THR E O 1
ATOM 6880 N N . ILE E 1 187 ? 81.150 57.574 47.287 1.000 18.662 181 ILE E N 1
ATOM 6881 C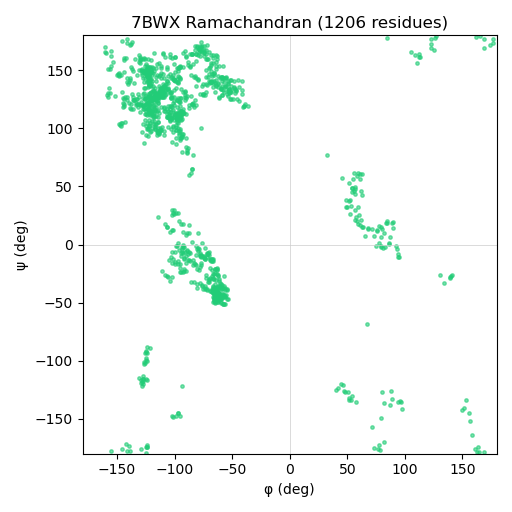 CA . ILE E 1 187 ? 81.596 57.690 45.880 1.000 18.561 181 ILE E CA 1
ATOM 6882 C C . ILE E 1 187 ? 81.973 59.152 45.642 1.000 17.945 181 ILE E C 1
ATOM 6883 O O . ILE E 1 187 ? 81.141 60.035 45.927 1.000 20.203 181 ILE E O 1
ATOM 6888 N N . ASN E 1 188 ? 83.200 59.385 45.197 1.000 18.697 182 ASN E N 1
ATOM 6889 C CA . ASN E 1 188 ? 83.657 60.682 44.660 1.000 21.679 182 ASN E CA 1
ATOM 6890 C C . ASN E 1 188 ? 83.578 60.532 43.131 1.000 20.864 182 ASN E C 1
ATOM 6891 O O . ASN E 1 188 ? 84.483 59.968 42.546 1.000 18.786 182 ASN E O 1
ATOM 6896 N N . GLY E 1 189 ? 82.433 60.909 42.568 1.000 20.083 183 GLY E N 1
ATOM 6897 C CA . GLY E 1 189 ? 82.102 60.697 41.155 1.000 19.728 183 GLY E CA 1
ATOM 6898 C C . GLY E 1 189 ? 80.596 60.691 41.028 1.000 21.495 183 GLY E C 1
ATOM 6899 O O . GLY E 1 189 ? 79.953 61.516 41.688 1.000 24.017 183 GLY E O 1
ATOM 6900 N N . ALA E 1 190 ? 80.073 59.879 40.137 1.000 19.330 184 ALA E N 1
ATOM 6901 C CA . ALA E 1 190 ? 78.670 59.977 39.695 1.000 20.010 184 ALA E CA 1
ATOM 6902 C C . ALA E 1 190 ? 78.166 58.560 39.457 1.000 16.994 184 ALA E C 1
ATOM 6903 O O . ALA E 1 190 ? 78.984 57.693 39.081 1.000 17.562 184 ALA E O 1
ATOM 6905 N N . LEU E 1 191 ? 76.880 58.351 39.698 1.000 16.684 185 LEU E N 1
ATOM 6906 C CA . LEU E 1 191 ? 76.204 57.072 39.411 1.000 15.039 185 LEU E CA 1
ATOM 6907 C C . LEU E 1 191 ? 75.190 57.302 38.281 1.000 14.551 185 LEU E C 1
ATOM 6908 O O . LEU E 1 191 ? 74.115 57.825 38.525 1.000 14.769 185 LEU E O 1
ATOM 6913 N N . LEU E 1 192 ? 75.596 56.975 37.062 1.000 13.831 186 LEU E N 1
ATOM 6914 C CA . LEU E 1 192 ? 74.784 57.156 35.824 1.000 14.242 186 LEU E CA 1
ATOM 6915 C C . LEU E 1 192 ? 74.371 55.762 35.336 1.000 13.536 186 LEU E C 1
ATOM 6916 O O . LEU E 1 192 ? 75.147 55.088 34.636 1.000 13.223 186 LEU E O 1
ATOM 6921 N N . ALA E 1 193 ? 73.155 55.363 35.682 1.000 12.401 187 ALA E N 1
ATOM 6922 C CA . ALA E 1 193 ? 72.629 53.999 35.451 1.000 13.159 187 ALA E CA 1
ATOM 6923 C C . ALA E 1 193 ? 71.793 53.993 34.168 1.000 13.155 187 ALA E C 1
ATOM 6924 O O . ALA E 1 193 ? 71.203 55.008 33.817 1.000 14.469 187 ALA E O 1
ATOM 6926 N N . GLY E 1 194 ? 71.781 52.858 33.496 1.000 13.301 188 GLY E N 1
ATOM 6927 C CA . GLY E 1 194 ? 70.875 52.622 32.367 1.000 14.137 188 GLY E CA 1
ATOM 6928 C C . GLY E 1 194 ? 69.530 52.084 32.795 1.000 14.581 188 GLY E C 1
ATOM 6929 O O . GLY E 1 194 ? 68.639 52.085 31.952 1.000 16.531 188 GLY E O 1
ATOM 6930 N N . SER E 1 195 ? 69.349 51.616 34.033 1.000 14.098 189 SER E N 1
ATOM 6931 C CA . SER E 1 195 ? 68.024 51.138 34.541 1.000 14.047 189 SER E CA 1
ATOM 6932 C C . SER E 1 195 ? 67.662 51.923 35.809 1.000 14.567 189 SER E C 1
ATOM 6933 O O . SER E 1 195 ? 67.060 53.004 35.692 1.000 15.103 189 SER E O 1
ATOM 6936 N N . ALA E 1 196 ? 68.091 51.453 36.969 1.000 15.831 190 ALA E N 1
ATOM 6937 C CA . ALA E 1 196 ? 67.797 52.075 38.266 1.000 14.420 190 ALA E CA 1
ATOM 6938 C C . ALA E 1 196 ? 69.091 52.256 39.066 1.000 15.223 190 ALA E C 1
ATOM 6939 O O . ALA E 1 196 ? 70.096 51.621 38.739 1.000 13.520 190 ALA E O 1
ATOM 6941 N N . VAL E 1 197 ? 69.024 53.129 40.066 1.000 14.133 191 VAL E N 1
ATOM 6942 C CA . VAL E 1 197 ? 70.033 53.283 41.145 1.000 14.779 191 VAL E CA 1
ATOM 6943 C C . VAL E 1 197 ? 69.357 52.916 42.470 1.000 15.151 191 VAL E C 1
ATOM 6944 O O . VAL E 1 197 ? 68.235 53.438 42.773 1.000 14.574 191 VAL E O 1
ATOM 6948 N N . THR E 1 198 ? 69.967 52.014 43.218 1.000 15.088 192 THR E N 1
ATOM 6949 C CA . THR E 1 198 ? 69.593 51.754 44.633 1.000 15.296 192 THR E CA 1
ATOM 6950 C C . THR E 1 198 ? 70.691 52.308 45.542 1.000 15.551 192 THR E C 1
ATOM 6951 O O . THR E 1 198 ? 71.888 52.173 45.209 1.000 14.424 192 THR E O 1
ATOM 6955 N N . LEU E 1 199 ? 70.278 52.959 46.621 1.000 15.172 193 LEU E N 1
ATOM 6956 C CA . LEU E 1 199 ? 71.204 53.570 47.585 1.000 15.482 193 LEU E CA 1
ATOM 6957 C C . LEU E 1 199 ? 70.803 53.098 48.991 1.000 15.242 193 LEU E C 1
ATOM 6958 O O . LEU E 1 199 ? 69.623 52.931 49.272 1.000 14.232 193 LEU E O 1
ATOM 6963 N N . ASP E 1 200 ? 71.777 53.013 49.870 1.000 16.176 194 ASP E N 1
ATOM 6964 C CA . ASP E 1 200 ? 71.538 52.711 51.316 1.000 16.986 194 ASP E CA 1
ATOM 6965 C C . ASP E 1 200 ? 72.608 53.473 52.094 1.000 16.173 194 ASP E C 1
ATOM 6966 O O . ASP E 1 200 ? 73.790 53.087 52.019 1.000 16.401 194 ASP E O 1
ATOM 6971 N N . SER E 1 201 ? 72.242 54.592 52.680 1.000 17.546 195 SER E N 1
ATOM 6972 C CA . SER E 1 201 ? 73.167 55.367 53.568 1.000 19.265 195 SER E CA 1
ATOM 6973 C C . SER E 1 201 ? 74.474 55.702 52.849 1.000 19.908 195 SER E C 1
ATOM 6974 O O . SER E 1 201 ? 75.522 55.363 53.345 1.000 20.150 195 SER E O 1
ATOM 6977 N N . ASN E 1 202 ? 74.408 56.369 51.699 1.000 19.675 196 ASN E N 1
ATOM 6978 C CA . ASN E 1 202 ? 75.595 56.681 50.883 1.000 18.285 196 ASN E CA 1
ATOM 6979 C C . ASN E 1 202 ? 75.898 58.172 50.903 1.000 18.445 196 ASN E C 1
ATOM 6980 O O . ASN E 1 202 ? 75.012 58.972 51.181 1.000 17.216 196 ASN E O 1
ATOM 6985 N N . THR E 1 203 ? 77.117 58.517 50.484 1.000 19.731 197 THR E N 1
ATOM 6986 C CA . THR E 1 203 ? 77.492 59.884 50.073 1.000 21.336 197 THR E CA 1
ATOM 6987 C C . THR E 1 203 ? 77.972 59.753 48.628 1.000 20.156 197 THR E C 1
ATOM 6988 O O . THR E 1 203 ? 78.809 58.882 48.356 1.000 18.723 197 THR E O 1
ATOM 6992 N N . VAL E 1 204 ? 77.399 60.553 47.745 1.000 17.305 198 VAL E N 1
ATOM 6993 C CA . VAL E 1 204 ? 77.859 60.651 46.352 1.000 18.115 198 VAL E CA 1
ATOM 6994 C C . VAL E 1 204 ? 78.214 62.111 46.143 1.000 17.756 198 VAL E C 1
ATOM 6995 O O . VAL E 1 204 ? 77.317 62.936 46.282 1.000 18.189 198 VAL E O 1
ATOM 6999 N N . THR E 1 205 ? 79.469 62.383 45.785 1.000 19.013 199 THR E N 1
ATOM 7000 C CA . THR E 1 205 ? 79.949 63.777 45.569 1.000 19.329 199 THR E CA 1
ATOM 7001 C C . THR E 1 205 ? 80.475 63.921 44.141 1.000 18.907 199 THR E C 1
ATOM 7002 O O . THR E 1 205 ? 81.528 63.344 43.803 1.000 20.626 199 THR E O 1
ATOM 7006 N N . VAL E 1 206 ? 79.775 64.670 43.326 1.000 19.366 200 VAL E N 1
ATOM 7007 C CA . VAL E 1 206 ? 80.196 64.913 41.915 1.000 22.140 200 VAL E CA 1
ATOM 7008 C C . VAL E 1 206 ? 81.521 65.673 41.959 1.000 23.967 200 VAL E C 1
ATOM 7009 O O . VAL E 1 206 ? 81.618 66.604 42.775 1.000 24.394 200 VAL E O 1
ATOM 7013 N N . GLN E 1 207 ? 82.470 65.306 41.116 1.000 25.399 201 GLN E N 1
ATOM 7014 C CA . GLN E 1 207 ? 83.825 65.909 41.122 1.000 32.587 201 GLN E CA 1
ATOM 7015 C C . GLN E 1 207 ? 83.962 66.827 39.905 1.000 37.361 201 GLN E C 1
ATOM 7016 O O . GLN E 1 207 ? 83.354 66.497 38.875 1.000 35.981 201 GLN E O 1
ATOM 7022 N N . ASN E 1 208 ? 84.832 67.834 40.041 1.000 45.109 202 ASN E N 1
ATOM 7023 C CA . ASN E 1 208 ? 85.045 69.064 39.219 1.000 59.291 202 ASN E CA 1
ATOM 7024 C C . ASN E 1 208 ? 83.831 69.992 39.332 1.000 68.484 202 ASN E C 1
ATOM 7025 O O . ASN E 1 208 ? 83.985 71.057 39.968 1.000 73.380 202 ASN E O 1
ATOM 7030 N N . SER E 1 209 ? 82.683 69.577 38.782 1.000 79.867 203 SER E N 1
ATOM 7031 C CA . SER E 1 209 ? 81.341 70.218 38.925 1.000 82.432 203 SER E CA 1
ATOM 7032 C C . SER E 1 209 ? 80.916 70.275 40.403 1.000 80.854 203 SER E C 1
ATOM 7033 O O . SER E 1 209 ? 79.727 70.387 40.719 1.000 72.317 203 SER E O 1
ATOM 7036 N N . THR F 1 7 ? 57.551 41.798 2.627 1.000 60.898 1 THR F N 1
ATOM 7037 C CA . THR F 1 7 ? 57.428 42.670 3.842 1.000 63.945 1 THR F CA 1
ATOM 7038 C C . THR F 1 7 ? 58.475 42.282 4.912 1.000 53.787 1 THR F C 1
ATOM 7039 O O . THR F 1 7 ? 59.096 43.219 5.442 1.000 61.203 1 THR F O 1
ATOM 7043 N N . GLY F 1 8 ? 58.738 40.999 5.208 1.000 39.318 2 GLY F N 1
ATOM 7044 C CA . GLY F 1 8 ? 59.772 40.648 6.211 1.000 36.029 2 GLY F CA 1
ATOM 7045 C C . GLY F 1 8 ? 59.246 40.796 7.638 1.000 32.418 2 GLY F C 1
ATOM 7046 O O . GLY F 1 8 ? 58.182 40.237 7.929 1.000 35.558 2 GLY F O 1
ATOM 7047 N N . LEU F 1 9 ? 59.910 41.529 8.517 1.000 24.961 3 LEU F N 1
ATOM 7048 C CA . LEU F 1 9 ? 59.524 41.592 9.955 1.000 21.467 3 LEU F CA 1
ATOM 7049 C C . LEU F 1 9 ? 58.298 42.471 10.091 1.000 20.030 3 LEU F C 1
ATOM 7050 O O . LEU F 1 9 ? 58.276 43.523 9.511 1.000 21.892 3 LEU F O 1
ATOM 7055 N N . ASP F 1 10 ? 57.342 42.073 10.904 1.000 18.959 4 ASP F N 1
ATOM 7056 C CA . ASP F 1 10 ? 56.127 42.879 11.142 1.000 20.757 4 ASP F CA 1
ATOM 7057 C C . ASP F 1 10 ? 56.446 43.849 12.283 1.000 18.753 4 ASP F C 1
ATOM 7058 O O . ASP F 1 10 ? 56.760 43.373 13.397 1.000 17.617 4 ASP F O 1
ATOM 7063 N N . LEU F 1 11 ? 56.399 45.141 12.011 1.000 18.005 5 LEU F N 1
ATOM 7064 C CA . LEU F 1 11 ? 56.655 46.224 13.006 1.000 18.423 5 LEU F CA 1
ATOM 7065 C C . LEU F 1 11 ? 55.358 46.602 13.717 1.000 16.081 5 LEU F C 1
ATOM 7066 O O . LEU F 1 11 ? 55.418 47.384 14.658 1.000 15.940 5 LEU F O 1
ATOM 7071 N N . GLY F 1 12 ? 54.218 46.090 13.284 1.000 16.637 6 GLY F N 1
ATOM 7072 C CA . GLY F 1 12 ? 52.928 46.414 13.931 1.000 18.265 6 GLY F CA 1
ATOM 7073 C C . GLY F 1 12 ? 52.730 47.919 14.062 1.000 17.927 6 GLY F C 1
ATOM 7074 O O . GLY F 1 12 ? 52.930 48.640 13.079 1.000 17.392 6 GLY F O 1
ATOM 7075 N N . ALA F 1 13 ? 52.337 48.401 15.247 1.000 16.332 7 ALA F N 1
ATOM 7076 C CA . ALA F 1 13 ? 52.036 49.833 15.488 1.000 15.525 7 ALA F CA 1
ATOM 7077 C C . ALA F 1 13 ? 53.309 50.681 15.393 1.000 14.064 7 ALA F C 1
ATOM 7078 O O . ALA F 1 13 ? 53.143 51.902 15.287 1.000 14.035 7 ALA F O 1
ATOM 7080 N N . ALA F 1 14 ? 54.503 50.094 15.374 1.000 13.085 8 ALA F N 1
ATOM 7081 C CA . ALA F 1 14 ? 55.742 50.882 15.211 1.000 13.102 8 ALA F CA 1
ATOM 7082 C C . ALA F 1 14 ? 55.936 51.295 13.748 1.000 14.998 8 ALA F C 1
ATOM 7083 O O . ALA F 1 14 ? 56.844 52.106 13.487 1.000 14.552 8 ALA F O 1
ATOM 7085 N N . SER F 1 15 ? 55.159 50.746 12.811 1.000 13.988 9 SER F N 1
ATOM 7086 C CA . SER F 1 15 ? 55.459 50.933 11.367 1.000 15.159 9 SER F CA 1
ATOM 7087 C C . SER F 1 15 ? 55.379 52.404 10.938 1.000 15.513 9 SER F C 1
ATOM 7088 O O . SER F 1 15 ? 56.004 52.747 9.925 1.000 17.543 9 SER F O 1
ATOM 7091 N N . SER F 1 16 ? 54.621 53.253 11.617 1.000 14.519 10 SER F N 1
ATOM 7092 C CA . SER F 1 16 ? 54.440 54.661 11.200 1.000 14.806 10 SER F CA 1
ATOM 7093 C C . SER F 1 16 ? 55.477 55.602 11.829 1.000 13.538 10 SER F C 1
ATOM 7094 O O . SER F 1 16 ? 55.488 56.788 11.465 1.000 13.460 10 SER F O 1
ATOM 7097 N N . PHE F 1 17 ? 56.306 55.120 12.747 1.000 13.123 11 PHE F N 1
ATOM 7098 C CA . PHE F 1 17 ? 57.257 55.958 13.524 1.000 13.753 11 PHE F CA 1
ATOM 7099 C C . PHE F 1 17 ? 58.584 56.175 12.776 1.000 13.292 11 PHE F C 1
ATOM 7100 O O . PHE F 1 17 ? 59.227 55.202 12.335 1.000 15.333 11 PHE F O 1
ATOM 7108 N N . GLY F 1 18 ? 58.974 57.444 12.656 1.000 12.722 12 GLY F N 1
ATOM 7109 C CA . GLY F 1 18 ? 60.342 57.828 12.280 1.000 12.994 12 GLY F CA 1
ATOM 7110 C C . GLY F 1 18 ? 61.320 57.642 13.424 1.000 11.995 12 GLY F C 1
ATOM 7111 O O . GLY F 1 18 ? 62.494 57.297 13.178 1.000 11.570 12 GLY F O 1
ATOM 7112 N N . ALA F 1 19 ? 60.876 57.954 14.637 1.000 11.498 13 ALA F N 1
ATOM 7113 C CA . ALA F 1 19 ? 61.712 57.911 15.860 1.000 12.607 13 ALA F CA 1
ATOM 7114 C C . ALA F 1 19 ? 60.847 57.455 17.030 1.000 11.889 13 ALA F C 1
ATOM 7115 O O . ALA F 1 19 ? 59.788 58.068 17.310 1.000 11.661 13 ALA F O 1
ATOM 7117 N N . LEU F 1 20 ? 61.237 56.323 17.589 1.000 11.537 14 LEU F N 1
ATOM 7118 C CA . LEU F 1 20 ? 60.537 55.719 18.723 1.000 12.493 14 LEU F CA 1
ATOM 7119 C C . LEU F 1 20 ? 61.565 55.304 19.761 1.000 13.867 14 LEU F C 1
ATOM 7120 O O . LEU F 1 20 ? 62.534 54.574 19.432 1.000 12.441 14 LEU F O 1
ATOM 7125 N N . ALA F 1 21 ? 61.401 55.782 20.987 1.000 13.871 15 ALA F N 1
ATOM 7126 C CA . ALA F 1 21 ? 62.383 55.442 22.038 1.000 14.240 15 ALA F CA 1
ATOM 7127 C C . ALA F 1 21 ? 61.748 55.622 23.399 1.000 14.548 15 ALA F C 1
ATOM 7128 O O . ALA F 1 21 ? 61.227 56.703 23.700 1.000 15.130 15 ALA F O 1
ATOM 7130 N N . PRO F 1 22 ? 61.841 54.604 24.252 1.000 13.153 16 PRO F N 1
ATOM 7131 C CA . PRO F 1 22 ? 61.166 54.657 25.540 1.000 14.537 16 PRO F CA 1
ATOM 7132 C C . PRO F 1 22 ? 61.731 55.789 26.421 1.000 16.762 16 PRO F C 1
ATOM 7133 O O . PRO F 1 22 ? 60.918 56.590 26.964 1.000 20.718 16 PRO F O 1
ATOM 7137 N N . GLN F 1 23 ? 63.051 55.936 26.429 1.000 14.545 17 GLN F N 1
ATOM 7138 C CA . GLN F 1 23 ? 63.760 56.864 27.342 1.000 17.608 17 GLN F CA 1
ATOM 7139 C C . GLN F 1 23 ? 64.149 58.177 26.633 1.000 16.704 17 GLN F C 1
ATOM 7140 O O . GLN F 1 23 ? 65.090 58.851 27.094 1.000 19.354 17 GLN F O 1
ATOM 7146 N N . GLY F 1 24 ? 63.384 58.606 25.631 1.000 16.577 18 GLY F N 1
ATOM 7147 C CA . GLY F 1 24 ? 63.463 59.983 25.140 1.000 17.392 18 GLY F CA 1
ATOM 7148 C C . GLY F 1 24 ? 64.068 60.144 23.750 1.000 14.654 18 GLY F C 1
ATOM 7149 O O . GLY F 1 24 ? 64.796 59.295 23.265 1.000 13.701 18 GLY F O 1
ATOM 7150 N N . VAL F 1 25 ? 63.701 61.233 23.122 1.000 14.753 19 VAL F N 1
ATOM 7151 C CA . VAL F 1 25 ? 64.367 61.720 21.890 1.000 14.585 19 VAL F CA 1
ATOM 7152 C C . VAL F 1 25 ? 64.986 63.074 22.258 1.000 15.071 19 VAL F C 1
ATOM 7153 O O . VAL F 1 25 ? 64.263 63.929 22.765 1.000 16.170 19 VAL F O 1
ATOM 7157 N N . ALA F 1 26 ? 66.279 63.239 22.030 1.000 12.550 20 ALA F N 1
ATOM 7158 C CA . ALA F 1 26 ? 67.004 64.490 22.271 1.000 13.509 20 ALA F CA 1
ATOM 7159 C C . ALA F 1 26 ? 67.567 64.990 20.940 1.000 14.379 20 ALA F C 1
ATOM 7160 O O . ALA F 1 26 ? 68.508 64.354 20.380 1.000 13.852 20 ALA F O 1
ATOM 7162 N N . ASN F 1 27 ? 67.054 66.115 20.485 1.000 13.774 21 ASN F N 1
ATOM 7163 C CA . ASN F 1 27 ? 67.428 66.686 19.169 1.000 12.735 21 ASN F CA 1
ATOM 7164 C C . ASN F 1 27 ? 68.204 67.994 19.355 1.000 14.078 21 ASN F C 1
ATOM 7165 O O . ASN F 1 27 ? 67.804 68.849 20.208 1.000 13.128 21 ASN F O 1
ATOM 7170 N N . ALA F 1 28 ? 69.138 68.222 18.448 1.000 13.808 22 ALA F N 1
ATOM 7171 C CA . ALA F 1 28 ? 69.706 69.547 18.140 1.000 14.671 22 ALA F CA 1
ATOM 7172 C C . ALA F 1 28 ? 69.530 69.852 16.634 1.000 15.106 22 ALA F C 1
ATOM 7173 O O . ALA F 1 28 ? 69.527 68.939 15.809 1.000 13.614 22 ALA F O 1
ATOM 7175 N N . GLY F 1 29 ? 69.303 71.118 16.327 1.000 15.708 23 GLY F N 1
ATOM 7176 C CA . GLY F 1 29 ? 69.266 71.628 14.952 1.000 16.605 23 GLY F CA 1
ATOM 7177 C C . GLY F 1 29 ? 67.974 71.304 14.214 1.000 14.821 23 GLY F C 1
ATOM 7178 O O . GLY F 1 29 ? 66.975 70.752 14.790 1.000 12.893 23 GLY F O 1
ATOM 7179 N N . ALA F 1 30 ? 67.986 71.627 12.922 1.000 14.208 24 ALA F N 1
ATOM 7180 C CA . ALA F 1 30 ? 66.769 71.684 12.099 1.000 14.065 24 ALA F CA 1
ATOM 7181 C C . ALA F 1 30 ? 66.458 70.299 11.557 1.000 14.324 24 ALA F C 1
ATOM 7182 O O . ALA F 1 30 ? 66.400 70.131 10.330 1.000 13.834 24 ALA F O 1
ATOM 7184 N N . THR F 1 31 ? 66.220 69.355 12.448 1.000 13.651 25 THR F N 1
ATOM 7185 C CA . THR F 1 31 ? 65.751 67.992 12.116 1.000 12.876 25 THR F CA 1
ATOM 7186 C C . THR F 1 31 ? 64.318 67.988 11.575 1.000 12.116 25 THR F C 1
ATOM 7187 O O . THR F 1 31 ? 63.452 68.766 12.035 1.000 12.066 25 THR F O 1
ATOM 7191 N N . VAL F 1 32 ? 64.088 67.154 10.563 1.000 11.335 26 VAL F N 1
ATOM 7192 C CA . VAL F 1 32 ? 62.756 66.897 9.980 1.000 11.602 26 VAL F CA 1
ATOM 7193 C C . VAL F 1 32 ? 62.501 65.397 10.085 1.000 12.111 26 VAL F C 1
ATOM 7194 O O . VAL F 1 32 ? 63.242 64.618 9.461 1.000 11.488 26 VAL F O 1
ATOM 7198 N N . ILE F 1 33 ? 61.484 65.017 10.841 1.000 13.553 27 ILE F N 1
ATOM 7199 C CA . ILE F 1 33 ? 60.988 63.611 10.879 1.000 13.964 27 ILE F CA 1
ATOM 7200 C C . ILE F 1 33 ? 59.690 63.514 10.081 1.000 13.630 27 ILE F C 1
ATOM 7201 O O . ILE F 1 33 ? 58.660 64.069 10.516 1.000 14.290 27 ILE F O 1
ATOM 7206 N N . ASN F 1 34 ? 59.768 62.848 8.931 1.000 12.466 28 ASN F N 1
ATOM 7207 C CA . ASN F 1 34 ? 58.613 62.557 8.060 1.000 12.989 28 ASN F CA 1
ATOM 7208 C C . ASN F 1 34 ? 58.035 61.220 8.516 1.000 13.339 28 ASN F C 1
ATOM 7209 O O . ASN F 1 34 ? 58.338 60.182 7.922 1.000 14.806 28 ASN F O 1
ATOM 7214 N N . GLY F 1 35 ? 57.279 61.279 9.608 1.000 14.591 29 GLY F N 1
ATOM 7215 C CA . GLY F 1 35 ? 56.774 60.121 10.335 1.000 14.366 29 GLY F CA 1
ATOM 7216 C C . GLY F 1 35 ? 56.298 60.534 11.694 1.000 13.694 29 GLY F C 1
ATOM 7217 O O . GLY F 1 35 ? 56.312 61.728 12.018 1.000 14.235 29 GLY F O 1
ATOM 7218 N N . ASP F 1 36 ? 55.856 59.559 12.443 1.000 14.413 30 ASP F N 1
ATOM 7219 C CA . ASP F 1 36 ? 55.368 59.779 13.818 1.000 14.263 30 ASP F CA 1
ATOM 7220 C C . ASP F 1 36 ? 56.579 59.766 14.754 1.000 14.649 30 ASP F C 1
ATOM 7221 O O . ASP F 1 36 ? 57.671 59.261 14.383 1.000 13.622 30 ASP F O 1
ATOM 7226 N N . MET F 1 37 ? 56.403 60.267 15.959 1.000 14.024 31 MET F N 1
ATOM 7227 C CA . MET F 1 37 ? 57.510 60.261 16.931 1.000 13.962 31 MET F CA 1
ATOM 7228 C C . MET F 1 37 ? 56.908 59.939 18.280 1.000 14.321 31 MET F C 1
ATOM 7229 O O . MET F 1 37 ? 55.780 60.418 18.552 1.000 14.813 31 MET F O 1
ATOM 7234 N N . GLY F 1 38 ? 57.588 59.125 19.082 1.000 14.222 32 GLY F N 1
ATOM 7235 C CA . GLY F 1 38 ? 57.015 58.781 20.387 1.000 15.350 32 GLY F CA 1
ATOM 7236 C C . GLY F 1 38 ? 57.993 58.285 21.415 1.000 13.661 32 GLY F C 1
ATOM 7237 O O . GLY F 1 38 ? 59.113 57.905 21.095 1.000 12.788 32 GLY F O 1
ATOM 7238 N N . THR F 1 39 ? 57.517 58.282 22.643 1.000 13.457 33 THR F N 1
ATOM 7239 C CA . THR F 1 39 ? 58.221 57.675 23.784 1.000 13.617 33 THR F CA 1
ATOM 7240 C C . THR F 1 39 ? 57.188 56.999 24.685 1.000 15.098 33 THR F C 1
ATOM 7241 O O . THR F 1 39 ? 55.987 57.203 24.485 1.000 12.883 33 THR F O 1
ATOM 7245 N N . THR F 1 40 ? 57.652 56.338 25.744 1.000 15.431 34 THR F N 1
ATOM 7246 C CA . THR F 1 40 ? 56.744 55.724 26.732 1.000 15.839 34 THR F CA 1
ATOM 7247 C C . THR F 1 40 ? 56.553 56.682 27.918 1.000 18.113 34 THR F C 1
ATOM 7248 O O . THR F 1 40 ? 56.122 56.222 28.971 1.000 20.564 34 THR F O 1
ATOM 7252 N N . GLY F 1 41 ? 56.807 57.969 27.776 1.000 16.579 35 GLY F N 1
ATOM 7253 C CA . GLY F 1 41 ? 56.505 58.973 28.833 1.000 18.117 35 GLY F CA 1
ATOM 7254 C C . GLY F 1 41 ? 57.603 60.001 28.982 1.000 16.189 35 GLY F C 1
ATOM 7255 O O . GLY F 1 41 ? 57.326 61.176 29.312 1.000 16.193 35 GLY F O 1
ATOM 7256 N N . THR F 1 42 ? 58.829 59.621 28.676 1.000 16.128 36 THR F N 1
ATOM 7257 C CA . THR F 1 42 ? 59.980 60.551 28.711 1.000 15.458 36 THR F CA 1
ATOM 7258 C C . THR F 1 42 ? 59.688 61.740 27.800 1.000 15.739 36 THR F C 1
ATOM 7259 O O . THR F 1 42 ? 59.291 61.523 26.618 1.000 16.199 36 THR F O 1
ATOM 7263 N N . SER F 1 43 ? 59.992 62.940 28.247 1.000 14.384 37 SER F N 1
ATOM 7264 C CA . SER F 1 43 ? 59.777 64.139 27.417 1.000 18.925 37 SER F CA 1
ATOM 7265 C C . SER F 1 43 ? 60.829 64.180 26.286 1.000 17.465 37 SER F C 1
ATOM 7266 O O . SER F 1 43 ? 61.935 63.626 26.409 1.000 18.774 37 SER F O 1
ATOM 7269 N N . ILE F 1 44 ? 60.464 64.762 25.174 1.000 15.059 38 ILE F N 1
ATOM 7270 C CA . ILE F 1 44 ? 61.360 64.962 24.022 1.000 17.683 38 ILE F CA 1
ATOM 7271 C C . ILE F 1 44 ? 61.970 66.356 24.106 1.000 18.130 38 ILE F C 1
ATOM 7272 O O . ILE F 1 44 ? 61.255 67.283 24.462 1.000 19.923 38 ILE F O 1
ATOM 7277 N N . THR F 1 45 ? 63.213 66.528 23.731 1.000 16.335 39 THR F N 1
ATOM 7278 C CA . THR F 1 45 ? 63.821 67.864 23.745 1.000 16.586 39 THR F CA 1
ATOM 7279 C C . THR F 1 45 ? 64.251 68.249 22.339 1.000 16.710 39 THR F C 1
ATOM 7280 O O . THR F 1 45 ? 64.614 67.350 21.554 1.000 16.799 39 THR F O 1
ATOM 7284 N N . GLY F 1 46 ? 64.270 69.554 22.062 1.000 14.456 40 GLY F N 1
ATOM 7285 C CA . GLY F 1 46 ? 64.792 70.107 20.802 1.000 15.187 40 GLY F CA 1
ATOM 7286 C C . GLY F 1 46 ? 63.790 70.131 19.648 1.000 14.720 40 GLY F C 1
ATOM 7287 O O . GLY F 1 46 ? 64.244 70.293 18.510 1.000 16.022 40 GLY F O 1
ATOM 7288 N N . PHE F 1 47 ? 62.485 70.073 19.906 1.000 14.477 41 PHE F N 1
ATOM 7289 C CA . PHE F 1 47 ? 61.407 70.276 18.912 1.000 16.255 41 PHE F CA 1
ATOM 7290 C C . PHE F 1 47 ? 60.565 71.445 19.404 1.000 18.942 41 PHE F C 1
ATOM 7291 O O . PHE F 1 47 ? 59.750 71.232 20.306 1.000 18.015 41 PHE F O 1
ATOM 7299 N N . PRO F 1 48 ? 60.754 72.704 18.951 1.000 18.370 42 PRO F N 1
ATOM 7300 C CA . PRO F 1 48 ? 61.757 73.124 17.962 1.000 18.782 42 PRO F CA 1
ATOM 7301 C C . PRO F 1 48 ? 63.172 73.226 18.502 1.000 16.883 42 PRO F C 1
ATOM 7302 O O . PRO F 1 48 ? 63.372 73.121 19.717 1.000 19.478 42 PRO F O 1
ATOM 7306 N N . PRO F 1 49 ? 64.219 73.359 17.655 1.000 16.963 43 PRO F N 1
ATOM 7307 C CA . PRO F 1 49 ? 64.089 73.613 16.191 1.000 16.916 43 PRO F CA 1
ATOM 7308 C C . PRO F 1 49 ? 63.734 72.410 15.298 1.000 16.730 43 PRO F C 1
ATOM 7309 O O . PRO F 1 49 ? 63.488 72.579 14.119 1.000 16.616 43 PRO F O 1
ATOM 7313 N N . GLY F 1 50 ? 63.765 71.199 15.844 1.000 15.765 44 GLY F N 1
ATOM 7314 C CA . GLY F 1 50 ? 63.302 70.022 15.093 1.000 16.080 44 GLY F CA 1
ATOM 7315 C C . GLY F 1 50 ? 61.805 70.062 14.865 1.000 14.838 44 GLY F C 1
ATOM 7316 O O . GLY F 1 50 ? 61.089 70.687 15.661 1.000 14.844 44 GLY F O 1
ATOM 7317 N N . LEU F 1 51 ? 61.320 69.400 13.817 1.000 14.503 45 LEU F N 1
ATOM 7318 C CA . LEU F 1 51 ? 59.859 69.216 13.644 1.000 16.130 45 LEU F CA 1
ATOM 7319 C C . LEU F 1 51 ? 59.546 67.838 13.077 1.000 14.831 45 LEU F C 1
ATOM 7320 O O . LEU F 1 51 ? 60.455 67.123 12.592 1.000 12.960 45 LEU F O 1
ATOM 7325 N N . ILE F 1 52 ? 58.306 67.437 13.274 1.000 14.137 46 ILE F N 1
ATOM 7326 C CA . ILE F 1 52 ? 57.819 66.163 12.711 1.000 14.911 46 ILE F CA 1
ATOM 7327 C C . ILE F 1 52 ? 56.603 66.502 11.866 1.000 15.265 46 ILE F C 1
ATOM 7328 O O . ILE F 1 52 ? 55.931 67.500 12.165 1.000 13.725 46 ILE F O 1
ATOM 7333 N N . THR F 1 53 ? 56.326 65.682 10.869 1.000 14.106 47 THR F N 1
ATOM 7334 C CA . THR F 1 53 ? 55.174 65.900 9.992 1.000 16.514 47 THR F CA 1
ATOM 7335 C C . THR F 1 53 ? 54.083 64.944 10.407 1.000 19.199 47 THR F C 1
ATOM 7336 O O . THR F 1 53 ? 52.982 65.167 9.963 1.000 20.625 47 THR F O 1
ATOM 7340 N N . GLY F 1 54 ? 54.366 63.904 11.196 1.000 18.021 48 GLY F N 1
ATOM 7341 C CA . GLY F 1 54 ? 53.290 62.979 11.605 1.000 17.398 48 GLY F CA 1
ATOM 7342 C C . GLY F 1 54 ? 52.751 63.331 12.992 1.000 18.513 48 GLY F C 1
ATOM 7343 O O . GLY F 1 54 ? 52.718 64.509 13.372 1.000 17.629 48 GLY F O 1
ATOM 7344 N N . GLN F 1 55 ? 52.382 62.314 13.740 1.000 17.026 49 GLN F N 1
ATOM 7345 C CA . GLN F 1 55 ? 51.704 62.470 15.044 1.000 18.338 49 GLN F CA 1
ATOM 7346 C C . GLN F 1 55 ? 52.721 62.229 16.162 1.000 18.112 49 GLN F C 1
ATOM 7347 O O . GLN F 1 55 ? 53.569 61.296 16.028 1.000 14.918 49 GLN F O 1
ATOM 7353 N N . LEU F 1 56 ? 52.586 62.972 17.251 1.000 16.635 50 LEU F N 1
ATOM 7354 C CA . LEU F 1 56 ? 53.393 62.790 18.468 1.000 17.834 50 LEU F CA 1
ATOM 7355 C C . LEU F 1 56 ? 52.633 61.888 19.442 1.000 16.583 50 LEU F C 1
ATOM 7356 O O . LEU F 1 56 ? 51.452 62.126 19.684 1.000 16.889 50 LEU F O 1
ATOM 7361 N N . HIS F 1 57 ? 53.246 60.812 19.909 1.000 14.751 51 HIS F N 1
ATOM 7362 C CA . HIS F 1 57 ? 52.636 59.858 20.851 1.000 13.780 51 HIS F CA 1
ATOM 7363 C C . HIS F 1 57 ? 53.536 59.774 22.081 1.000 15.936 51 HIS F C 1
ATOM 7364 O O . HIS F 1 57 ? 54.486 58.972 22.046 1.000 14.763 51 HIS F O 1
ATOM 7371 N N . ILE F 1 58 ? 53.268 60.556 23.119 1.000 14.852 52 ILE F N 1
ATOM 7372 C CA . ILE F 1 58 ? 54.054 60.465 24.378 1.000 15.943 52 ILE F CA 1
ATOM 7373 C C . ILE F 1 58 ? 53.209 59.776 25.446 1.000 16.863 52 ILE F C 1
ATOM 7374 O O . ILE F 1 58 ? 52.283 60.372 25.962 1.000 15.682 52 ILE F O 1
ATOM 7379 N N . ASN F 1 59 ? 53.491 58.496 25.668 1.000 15.327 53 ASN F N 1
ATOM 7380 C CA . ASN F 1 59 ? 52.800 57.619 26.641 1.000 14.683 53 ASN F CA 1
ATOM 7381 C C . ASN F 1 59 ? 51.285 57.571 26.414 1.000 17.057 53 ASN F C 1
ATOM 7382 O O . ASN F 1 59 ? 50.539 57.960 27.318 1.000 16.364 53 ASN F O 1
ATOM 7387 N N . ASP F 1 60 ? 50.822 57.107 25.256 1.000 15.833 54 ASP F N 1
ATOM 7388 C CA . ASP F 1 60 ? 49.392 56.809 25.036 1.000 17.467 54 ASP F CA 1
ATOM 7389 C C . ASP F 1 60 ? 49.308 55.348 24.597 1.000 17.581 54 ASP F C 1
ATOM 7390 O O . ASP F 1 60 ? 50.361 54.666 24.561 1.000 18.220 54 ASP F O 1
ATOM 7395 N N . ASP F 1 61 ? 48.114 54.876 24.231 1.000 18.402 55 ASP F N 1
ATOM 7396 C CA . ASP F 1 61 ? 47.934 53.472 23.811 1.000 19.276 55 ASP F CA 1
ATOM 7397 C C . ASP F 1 61 ? 48.827 53.201 22.606 1.000 16.898 55 ASP F C 1
ATOM 7398 O O . ASP F 1 61 ? 49.378 52.081 22.531 1.000 17.101 55 ASP F O 1
ATOM 7403 N N . THR F 1 62 ? 48.971 54.160 21.684 1.000 14.955 56 THR F N 1
ATOM 7404 C CA . THR F 1 62 ? 49.803 53.920 20.480 1.000 16.532 56 THR F CA 1
ATOM 7405 C C . THR F 1 62 ? 51.263 53.696 20.897 1.000 13.942 56 THR F C 1
ATOM 7406 O O . THR F 1 62 ? 51.898 52.816 20.371 1.000 13.421 56 THR F O 1
ATOM 7410 N N . SER F 1 63 ? 51.819 54.548 21.751 1.000 14.177 57 SER F N 1
ATOM 7411 C CA . SER F 1 63 ? 53.265 54.466 22.077 1.000 13.908 57 SER F CA 1
ATOM 7412 C C . SER F 1 63 ? 53.532 53.161 22.835 1.000 14.154 57 SER F C 1
ATOM 7413 O O . SER F 1 63 ? 54.544 52.494 22.526 1.000 13.207 57 SER F O 1
ATOM 7416 N N . THR F 1 64 ? 52.617 52.727 23.695 1.000 13.449 58 THR F N 1
ATOM 7417 C CA . THR F 1 64 ? 52.799 51.460 24.428 1.000 13.241 58 THR F CA 1
ATOM 7418 C C . THR F 1 64 ? 52.791 50.306 23.412 1.000 12.834 58 THR F C 1
ATOM 7419 O O . THR F 1 64 ? 53.709 49.443 23.466 1.000 13.080 58 THR F O 1
ATOM 7423 N N . GLN F 1 65 ? 51.804 50.261 22.512 1.000 13.740 59 GLN F N 1
ATOM 7424 C CA . GLN F 1 65 ? 51.692 49.134 21.547 1.000 14.652 59 GLN F CA 1
ATOM 7425 C C . GLN F 1 65 ? 52.901 49.184 20.595 1.000 13.187 59 GLN F C 1
ATOM 7426 O O . GLN F 1 65 ? 53.445 48.126 20.278 1.000 12.371 59 GLN F O 1
ATOM 7432 N N . ALA F 1 66 ? 53.269 50.369 20.107 1.000 13.562 60 ALA F N 1
ATOM 7433 C CA . ALA F 1 66 ? 54.360 50.549 19.123 1.000 13.918 60 ALA F CA 1
ATOM 7434 C C . ALA F 1 66 ? 55.667 50.087 19.772 1.000 12.890 60 ALA F C 1
ATOM 7435 O O . ALA F 1 66 ? 56.460 49.372 19.144 1.000 11.764 60 ALA F O 1
ATOM 7437 N N . PHE F 1 67 ? 55.937 50.489 21.021 1.000 12.577 61 PHE F N 1
ATOM 7438 C CA . PHE F 1 67 ? 57.192 50.050 21.659 1.000 12.430 61 PHE F CA 1
ATOM 7439 C C . PHE F 1 67 ? 57.163 48.517 21.799 1.000 12.939 61 PHE F C 1
ATOM 7440 O O . PHE F 1 67 ? 58.187 47.886 21.480 1.000 13.392 61 PHE F O 1
ATOM 7448 N N . ALA F 1 68 ? 56.085 47.924 22.329 1.000 13.177 62 ALA F N 1
ATOM 7449 C CA . ALA F 1 68 ? 56.034 46.461 22.497 1.000 13.965 62 ALA F CA 1
ATOM 7450 C C . ALA F 1 68 ? 56.260 45.807 21.110 1.000 14.841 62 ALA F C 1
ATOM 7451 O O . ALA F 1 68 ? 57.068 44.858 21.008 1.000 13.713 62 ALA F O 1
ATOM 7453 N N . ASP F 1 69 ? 55.618 46.343 20.072 1.000 13.250 63 ASP F N 1
ATOM 7454 C CA . ASP F 1 69 ? 55.715 45.825 18.690 1.000 14.228 63 ASP F CA 1
ATOM 7455 C C . ASP F 1 69 ? 57.178 45.932 18.204 1.000 14.337 63 ASP F C 1
ATOM 7456 O O . ASP F 1 69 ? 57.663 44.999 17.518 1.000 13.951 63 ASP F O 1
ATOM 7461 N N . SER F 1 70 ? 57.854 47.043 18.505 1.000 12.977 64 SER F N 1
ATOM 7462 C CA . SER F 1 70 ? 59.263 47.233 18.126 1.000 13.314 64 SER F CA 1
ATOM 7463 C C . SER F 1 70 ? 60.104 46.123 18.752 1.000 12.687 64 SER F C 1
ATOM 7464 O O . SER F 1 70 ? 61.018 45.610 18.058 1.000 12.375 64 SER F O 1
ATOM 7467 N N . ARG F 1 71 ? 59.866 45.807 20.018 1.000 11.682 65 ARG F N 1
ATOM 7468 C CA . ARG F 1 71 ? 60.683 44.819 20.757 1.000 12.492 65 ARG F CA 1
ATOM 7469 C C . ARG F 1 71 ? 60.361 43.416 20.234 1.000 13.046 65 ARG F C 1
ATOM 7470 O O . ARG F 1 71 ? 61.274 42.595 20.130 1.000 13.912 65 ARG F O 1
ATOM 7478 N N . THR F 1 72 ? 59.095 43.142 19.949 1.000 12.369 66 THR F N 1
ATOM 7479 C CA . THR F 1 72 ? 58.663 41.850 19.372 1.000 13.602 66 THR F CA 1
ATOM 7480 C C . THR F 1 72 ? 59.423 41.656 18.044 1.000 15.225 66 THR F C 1
ATOM 7481 O O . THR F 1 72 ? 59.937 40.526 17.805 1.000 12.343 66 THR F O 1
ATOM 7485 N N . ALA F 1 73 ? 59.536 42.731 17.243 1.000 14.604 67 ALA F N 1
ATOM 7486 C CA . ALA F 1 73 ? 60.220 42.644 15.936 1.000 15.314 67 ALA F CA 1
ATOM 7487 C C . ALA F 1 73 ? 61.723 42.397 16.154 1.000 13.679 67 ALA F C 1
ATOM 7488 O O . ALA F 1 73 ? 62.349 41.581 15.410 1.000 13.428 67 ALA F O 1
ATOM 7490 N N . PHE F 1 74 ? 62.320 43.064 17.135 1.000 14.137 68 PHE F N 1
ATOM 7491 C CA . PHE F 1 74 ? 63.746 42.893 17.486 1.000 13.390 68 PHE F CA 1
ATOM 7492 C C . PHE F 1 74 ? 64.034 41.428 17.836 1.000 14.292 68 PHE F C 1
ATOM 7493 O O . PHE F 1 74 ? 65.015 40.870 17.334 1.000 12.195 68 PHE F O 1
ATOM 7501 N N . VAL F 1 75 ? 63.236 40.847 18.738 1.000 13.481 69 VAL F N 1
ATOM 7502 C CA . VAL F 1 75 ? 63.409 39.443 19.160 1.000 13.006 69 VAL F CA 1
ATOM 7503 C C . VAL F 1 75 ? 63.253 38.522 17.933 1.000 13.405 69 VAL F C 1
ATOM 7504 O O . VAL F 1 75 ? 64.105 37.640 17.766 1.000 14.861 69 VAL F O 1
ATOM 7508 N N . ALA F 1 76 ? 62.238 38.722 17.113 1.000 13.594 70 ALA F N 1
ATOM 7509 C CA . ALA F 1 76 ? 61.996 37.909 15.899 1.000 14.216 70 ALA F CA 1
ATOM 7510 C C . ALA F 1 76 ? 63.181 38.042 14.935 1.000 16.325 70 ALA F C 1
ATOM 7511 O O . ALA F 1 76 ? 63.623 37.011 14.357 1.000 14.375 70 ALA F O 1
ATOM 7513 N N . GLY F 1 77 ? 63.685 39.258 14.777 1.000 15.527 71 GLY F N 1
ATOM 7514 C CA . GLY F 1 77 ? 64.870 39.566 13.948 1.000 17.095 71 GLY F CA 1
ATOM 7515 C C . GLY F 1 77 ? 66.110 38.812 14.393 1.000 16.891 71 GLY F C 1
ATOM 7516 O O . GLY F 1 77 ? 66.826 38.249 13.528 1.000 15.631 71 GLY F O 1
ATOM 7517 N N . GLN F 1 78 ? 66.374 38.796 15.698 1.000 14.505 72 GLN F N 1
ATOM 7518 C CA . GLN F 1 78 ? 67.515 38.060 16.253 1.000 15.062 72 GLN F CA 1
ATOM 7519 C C . GLN F 1 78 ? 67.278 36.550 16.145 1.000 14.650 72 GLN F C 1
ATOM 7520 O O . GLN F 1 78 ? 68.307 35.836 16.024 1.000 16.608 72 GLN F O 1
ATOM 7526 N N . ALA F 1 79 ? 66.039 36.080 16.177 1.000 14.474 73 ALA F N 1
ATOM 7527 C CA . ALA F 1 79 ? 65.747 34.618 16.192 1.000 16.050 73 ALA F CA 1
ATOM 7528 C C . ALA F 1 79 ? 65.833 33.985 14.776 1.000 18.139 73 ALA F C 1
ATOM 7529 O O . ALA F 1 79 ? 65.982 32.752 14.694 1.000 17.553 73 ALA F O 1
ATOM 7531 N N . LEU F 1 80 ? 65.715 34.756 13.701 1.000 17.238 74 LEU F N 1
ATOM 7532 C CA . LEU F 1 80 ? 65.795 34.226 12.316 1.000 17.365 74 LEU F CA 1
ATOM 7533 C C . LEU F 1 80 ? 67.074 33.401 12.174 1.000 18.044 74 LEU F C 1
ATOM 7534 O O . LEU F 1 80 ? 68.147 33.786 12.713 1.000 18.041 74 LEU F O 1
ATOM 7539 N N . ILE F 1 81 ? 66.971 32.301 11.429 1.000 19.803 75 ILE F N 1
ATOM 7540 C CA . ILE F 1 81 ? 68.168 31.509 10.995 1.000 20.607 75 ILE F CA 1
ATOM 7541 C C . ILE F 1 81 ? 68.867 32.282 9.859 1.000 19.226 75 ILE F C 1
ATOM 7542 O O . ILE F 1 81 ? 68.187 32.723 8.923 1.000 18.807 75 ILE F O 1
ATOM 7547 N N . ALA F 1 82 ? 70.160 32.490 9.982 1.000 18.023 76 ALA F N 1
ATOM 7548 C CA . ALA F 1 82 ? 70.967 33.224 9.000 1.000 18.152 76 ALA F CA 1
ATOM 7549 C C . ALA F 1 82 ? 70.993 32.417 7.701 1.000 19.837 76 ALA F C 1
ATOM 7550 O O . ALA F 1 82 ? 71.050 31.183 7.784 1.000 19.783 76 ALA F O 1
ATOM 7552 N N . THR F 1 83 ? 70.916 33.099 6.558 1.000 18.795 77 THR F N 1
ATOM 7553 C CA . THR F 1 83 ? 71.205 32.517 5.231 1.000 18.929 77 THR F CA 1
ATOM 7554 C C . THR F 1 83 ? 72.688 32.759 4.909 1.000 20.695 77 THR F C 1
ATOM 7555 O O . THR F 1 83 ? 73.215 32.020 4.114 1.000 19.644 77 THR F O 1
ATOM 7559 N N . VAL F 1 84 ? 73.345 33.757 5.506 1.000 18.267 78 VAL F N 1
ATOM 7560 C CA . VAL F 1 84 ? 74.783 34.011 5.254 1.000 18.347 78 VAL F CA 1
ATOM 7561 C C . VAL F 1 84 ? 75.430 34.253 6.596 1.000 18.804 78 VAL F C 1
ATOM 7562 O O . VAL F 1 84 ? 75.018 35.222 7.280 1.000 18.919 78 VAL F O 1
ATOM 7566 N N . ASP F 1 85 ? 76.456 33.486 6.930 1.000 19.698 79 ASP F N 1
ATOM 7567 C CA . ASP F 1 85 ? 77.230 33.667 8.185 1.000 21.409 79 ASP F CA 1
ATOM 7568 C C . ASP F 1 85 ? 78.480 34.458 7.836 1.000 22.764 79 ASP F C 1
ATOM 7569 O O . ASP F 1 85 ? 79.311 33.925 7.118 1.000 22.162 79 ASP F O 1
ATOM 7574 N N . GLN F 1 86 ? 78.600 35.690 8.305 1.000 18.631 80 GLN F N 1
ATOM 7575 C CA . GLN F 1 86 ? 79.704 36.624 7.966 1.000 17.682 80 GLN F CA 1
ATOM 7576 C C . GLN F 1 86 ? 80.754 36.561 9.076 1.000 18.313 80 GLN F C 1
ATOM 7577 O O . GLN F 1 86 ? 81.731 37.343 9.087 1.000 17.634 80 GLN F O 1
ATOM 7583 N N . ALA F 1 87 ? 80.516 35.704 10.067 1.000 18.633 81 ALA F N 1
ATOM 7584 C CA . ALA F 1 87 ? 81.451 35.510 11.193 1.000 18.481 81 ALA F CA 1
ATOM 7585 C C . ALA F 1 87 ? 81.899 36.850 11.797 1.000 19.645 81 ALA F C 1
ATOM 7586 O O . ALA F 1 87 ? 81.071 37.680 12.146 1.000 19.462 81 ALA F O 1
ATOM 7588 N N . GLY F 1 88 ? 83.195 37.095 11.914 1.000 19.606 82 GLY F N 1
ATOM 7589 C CA . GLY F 1 88 ? 83.719 38.310 12.545 1.000 21.263 82 GLY F CA 1
ATOM 7590 C C . GLY F 1 88 ? 83.917 39.463 11.576 1.000 18.397 82 GLY F C 1
ATOM 7591 O O . GLY F 1 88 ? 84.560 40.441 11.990 1.000 19.810 82 GLY F O 1
ATOM 7592 N N . THR F 1 89 ? 83.431 39.351 10.336 1.000 18.122 83 THR F N 1
ATOM 7593 C CA . THR F 1 89 ? 83.577 40.444 9.345 1.000 18.224 83 THR F CA 1
ATOM 7594 C C . THR F 1 89 ? 83.227 41.792 9.994 1.000 17.826 83 THR F C 1
ATOM 7595 O O . THR F 1 89 ? 82.109 41.938 10.510 1.000 18.459 83 THR F O 1
ATOM 7599 N N . ALA F 1 90 ? 84.115 42.766 9.932 1.000 17.042 84 ALA F N 1
ATOM 7600 C CA . ALA F 1 90 ? 83.929 44.063 10.611 1.000 17.709 84 ALA F CA 1
ATOM 7601 C C . ALA F 1 90 ? 83.436 45.157 9.663 1.000 17.556 84 ALA F C 1
ATOM 7602 O O . ALA F 1 90 ? 83.156 46.286 10.166 1.000 17.232 84 ALA F O 1
ATOM 7604 N N . THR F 1 91 ? 83.357 44.867 8.375 1.000 17.384 85 THR F N 1
ATOM 7605 C CA . THR F 1 91 ? 83.131 45.872 7.316 1.000 17.906 85 THR F CA 1
ATOM 7606 C C . THR F 1 91 ? 81.880 45.512 6.511 1.000 17.247 85 THR F C 1
ATOM 7607 O O . THR F 1 91 ? 81.745 44.362 6.116 1.000 19.573 85 THR F O 1
ATOM 7611 N N . LEU F 1 92 ? 81.032 46.515 6.230 1.000 17.700 86 LEU F N 1
ATOM 7612 C CA . LEU F 1 92 ? 79.873 46.431 5.314 1.000 19.794 86 LEU F CA 1
ATOM 7613 C C . LEU F 1 92 ? 80.151 47.117 3.982 1.000 20.596 86 LEU F C 1
ATOM 7614 O O . LEU F 1 92 ? 79.504 46.737 2.994 1.000 20.402 86 LEU F O 1
ATOM 7619 N N . GLY F 1 93 ? 80.968 48.162 3.979 1.000 21.869 87 GLY F N 1
ATOM 7620 C CA . GLY F 1 93 ? 81.094 49.000 2.792 1.000 19.926 87 GLY F CA 1
ATOM 7621 C C . GLY F 1 93 ? 81.778 48.267 1.675 1.000 22.866 87 GLY F C 1
ATOM 7622 O O . GLY F 1 93 ? 82.584 47.353 1.953 1.000 23.380 87 GLY F O 1
ATOM 7623 N N . GLY F 1 94 ? 81.463 48.667 0.449 1.000 20.138 88 GLY F N 1
ATOM 7624 C CA . GLY F 1 94 ? 82.074 48.098 -0.750 1.000 21.486 88 GLY F CA 1
ATOM 7625 C C . GLY F 1 94 ? 81.490 46.761 -1.100 1.000 23.068 88 GLY F C 1
ATOM 7626 O O . GLY F 1 94 ? 82.062 46.084 -1.908 1.000 27.895 88 GLY F O 1
ATOM 7627 N N . ASN F 1 95 ? 80.344 46.399 -0.549 1.000 20.054 89 ASN F N 1
ATOM 7628 C CA . ASN F 1 95 ? 79.691 45.099 -0.815 1.000 19.522 89 ASN F CA 1
ATOM 7629 C C . ASN F 1 95 ? 78.386 45.366 -1.552 1.000 18.782 89 ASN F C 1
ATOM 7630 O O . ASN F 1 95 ? 77.816 46.486 -1.425 1.000 18.550 89 ASN F O 1
ATOM 7635 N N . THR F 1 96 ? 77.938 44.363 -2.277 1.000 17.149 90 THR F N 1
ATOM 7636 C CA . THR F 1 96 ? 76.624 44.283 -2.915 1.000 19.210 90 THR F CA 1
ATOM 7637 C C . THR F 1 96 ? 75.971 43.025 -2.374 1.000 21.975 90 THR F C 1
ATOM 7638 O O . THR F 1 96 ? 76.535 41.929 -2.642 1.000 22.769 90 THR F O 1
ATOM 7642 N N . PHE F 1 97 ? 74.835 43.163 -1.688 1.000 17.717 91 PHE F N 1
ATOM 7643 C CA . PHE F 1 97 ? 74.117 42.033 -1.047 1.000 18.110 91 PHE F CA 1
ATOM 7644 C C . PHE F 1 97 ? 72.738 41.830 -1.661 1.000 18.521 91 PHE F C 1
ATOM 7645 O O . PHE F 1 97 ? 71.893 42.722 -1.667 1.000 16.259 91 PHE F O 1
ATOM 7653 N N . VAL F 1 98 ? 72.479 40.595 -2.055 1.000 17.163 92 VAL F N 1
ATOM 7654 C CA . VAL F 1 98 ? 71.120 40.157 -2.409 1.000 17.331 92 VAL F CA 1
ATOM 7655 C C . VAL F 1 98 ? 70.400 39.821 -1.095 1.000 16.902 92 VAL F C 1
ATOM 7656 O O . VAL F 1 98 ? 71.065 39.791 -0.040 1.000 17.350 92 VAL F O 1
ATOM 7660 N N . ALA F 1 99 ? 69.094 39.589 -1.198 1.000 16.549 93 ALA F N 1
ATOM 7661 C CA . ALA F 1 99 ? 68.179 39.264 -0.088 1.000 18.430 93 ALA F CA 1
ATOM 7662 C C . ALA F 1 99 ? 68.807 38.156 0.767 1.000 18.129 93 ALA F C 1
ATOM 7663 O O . ALA F 1 99 ? 69.387 37.186 0.220 1.000 16.761 93 ALA F O 1
ATOM 7665 N N . GLY F 1 100 ? 68.644 38.267 2.078 1.000 16.082 94 GLY F N 1
ATOM 7666 C CA . GLY F 1 100 ? 69.162 37.260 3.004 1.000 16.617 94 GLY F CA 1
ATOM 7667 C C . GLY F 1 100 ? 69.097 37.735 4.426 1.000 16.699 94 GLY F C 1
ATOM 7668 O O . GLY F 1 100 ? 68.729 38.922 4.692 1.000 15.642 94 GLY F O 1
ATOM 7669 N N . VAL F 1 101 ? 69.335 36.794 5.325 1.000 16.392 95 VAL F N 1
ATOM 7670 C CA . VAL F 1 101 ? 69.541 37.088 6.748 1.000 15.120 95 VAL F CA 1
ATOM 7671 C C . VAL F 1 101 ? 71.042 36.947 6.983 1.000 15.188 95 VAL F C 1
ATOM 7672 O O . VAL F 1 101 ? 71.607 35.822 6.864 1.000 16.862 95 VAL F O 1
ATOM 7676 N N . TYR F 1 102 ? 71.698 38.062 7.299 1.000 14.848 96 TYR F N 1
ATOM 7677 C CA . TYR F 1 102 ? 73.173 38.145 7.383 1.000 16.499 96 TYR F CA 1
ATOM 7678 C C . TYR F 1 102 ? 73.580 38.233 8.845 1.000 16.875 96 TYR F C 1
ATOM 7679 O O . TYR F 1 102 ? 73.237 39.197 9.517 1.000 15.719 96 TYR F O 1
ATOM 7688 N N . LYS F 1 103 ? 74.308 37.233 9.303 1.000 17.016 97 LYS F N 1
ATOM 7689 C CA . LYS F 1 103 ? 74.780 37.138 10.706 1.000 17.806 97 LYS F CA 1
ATOM 7690 C C . LYS F 1 103 ? 76.194 37.697 10.797 1.000 16.164 97 LYS F C 1
ATOM 7691 O O . LYS F 1 103 ? 77.104 37.146 10.166 1.000 17.227 97 LYS F O 1
ATOM 7697 N N . TYR F 1 104 ? 76.353 38.745 11.591 1.000 15.387 98 TYR F N 1
ATOM 7698 C CA . TYR F 1 104 ? 77.624 39.358 12.006 1.000 15.288 98 TYR F CA 1
ATOM 7699 C C . TYR F 1 104 ? 77.809 39.170 13.532 1.000 18.301 98 TYR F C 1
ATOM 7700 O O . TYR F 1 104 ? 77.007 39.685 14.356 1.000 15.957 98 TYR F O 1
ATOM 7709 N N . ASP F 1 105 ? 78.898 38.522 13.923 1.000 16.563 99 ASP F N 1
ATOM 7710 C CA . ASP F 1 105 ? 79.140 38.167 15.338 1.000 18.515 99 ASP F CA 1
ATOM 7711 C C . ASP F 1 105 ? 79.746 39.307 16.135 1.000 17.653 99 ASP F C 1
ATOM 7712 O O . ASP F 1 105 ? 79.789 39.168 17.343 1.000 17.611 99 ASP F O 1
ATOM 7717 N N . SER F 1 106 ? 80.293 40.352 15.523 1.000 17.351 100 SER F N 1
ATOM 7718 C CA . SER F 1 106 ? 80.949 41.436 16.294 1.000 21.411 100 SER F CA 1
ATOM 7719 C C . SER F 1 106 ? 80.667 42.803 15.661 1.000 16.369 100 SER F C 1
ATOM 7720 O O . SER F 1 106 ? 79.814 42.893 14.806 1.000 16.532 100 SER F O 1
ATOM 7723 N N . ALA F 1 107 ? 81.335 43.814 16.159 1.000 16.438 101 ALA F N 1
ATOM 7724 C CA . ALA F 1 107 ? 81.115 45.230 15.828 1.000 17.756 101 ALA F CA 1
ATOM 7725 C C . ALA F 1 107 ? 81.309 45.370 14.321 1.000 18.034 101 ALA F C 1
ATOM 7726 O O . ALA F 1 107 ? 82.243 44.745 13.800 1.000 15.809 101 ALA F O 1
ATOM 7728 N N . VAL F 1 108 ? 80.382 46.062 13.646 1.000 17.093 102 VAL F N 1
ATOM 7729 C CA . VAL F 1 108 ? 80.463 46.333 12.188 1.000 17.450 102 VAL F CA 1
ATOM 7730 C C . VAL F 1 108 ? 80.490 47.837 11.944 1.000 17.159 102 VAL F C 1
ATOM 7731 O O . VAL F 1 108 ? 79.802 48.611 12.642 1.000 15.009 102 VAL F O 1
ATOM 7735 N N . GLY F 1 109 ? 81.230 48.190 10.909 1.000 16.429 103 GLY F N 1
ATOM 7736 C CA . GLY F 1 109 ? 81.307 49.546 10.375 1.000 16.779 103 GLY F CA 1
ATOM 7737 C C . GLY F 1 109 ? 80.875 49.562 8.917 1.000 16.071 103 GLY F C 1
ATOM 7738 O O . GLY F 1 109 ? 80.973 48.531 8.213 1.000 16.143 103 GLY F O 1
ATOM 7739 N N . LEU F 1 110 ? 80.366 50.710 8.486 1.000 17.658 104 LEU F N 1
ATOM 7740 C CA . LEU F 1 110 ? 80.022 50.986 7.065 1.000 17.458 104 LEU F CA 1
ATOM 7741 C C . LEU F 1 110 ? 80.744 52.260 6.661 1.000 17.728 104 LEU F C 1
ATOM 7742 O O . LEU F 1 110 ? 80.372 53.370 7.110 1.000 14.300 104 LEU F O 1
ATOM 7747 N N . ASP F 1 111 ? 81.773 52.090 5.856 1.000 17.641 105 ASP F N 1
ATOM 7748 C CA . ASP F 1 111 ? 82.534 53.204 5.239 1.000 18.947 105 ASP F CA 1
ATOM 7749 C C . ASP F 1 111 ? 82.379 53.066 3.724 1.000 19.009 105 ASP F C 1
ATOM 7750 O O . ASP F 1 111 ? 82.570 51.977 3.231 1.000 20.645 105 ASP F O 1
ATOM 7755 N N . GLY F 1 112 ? 82.058 54.124 2.999 1.000 17.182 106 GLY F N 1
ATOM 7756 C CA . GLY F 1 112 ? 81.812 54.010 1.554 1.000 17.354 106 GLY F CA 1
ATOM 7757 C C . GLY F 1 112 ? 80.363 53.664 1.269 1.000 18.207 106 GLY F C 1
ATOM 7758 O O . GLY F 1 112 ? 79.477 54.242 1.888 1.000 17.711 106 GLY F O 1
ATOM 7759 N N . VAL F 1 113 ? 80.145 52.775 0.330 1.000 15.191 107 VAL F N 1
ATOM 7760 C CA . VAL F 1 113 ? 78.816 52.462 -0.228 1.000 17.417 107 VAL F CA 1
ATOM 7761 C C . VAL F 1 113 ? 78.500 50.960 -0.045 1.000 17.126 107 VAL F C 1
ATOM 7762 O O . VAL F 1 113 ? 79.287 50.120 -0.473 1.000 16.517 107 VAL F O 1
ATOM 7766 N N . LEU F 1 114 ? 77.348 50.681 0.558 1.000 15.059 108 LEU F N 1
ATOM 7767 C CA . LEU F 1 114 ? 76.700 49.360 0.543 1.000 15.679 108 LEU F CA 1
ATOM 7768 C C . LEU F 1 114 ? 75.551 49.386 -0.465 1.000 14.775 108 LEU F C 1
ATOM 7769 O O . LEU F 1 114 ? 74.676 50.251 -0.355 1.000 14.429 108 LEU F O 1
ATOM 7774 N N . THR F 1 115 ? 75.533 48.435 -1.392 1.000 14.820 109 THR F N 1
ATOM 7775 C CA . THR F 1 115 ? 74.452 48.220 -2.357 1.000 13.811 109 THR F CA 1
ATOM 7776 C C . THR F 1 115 ? 73.597 47.028 -1.923 1.000 15.804 109 THR F C 1
ATOM 7777 O O . THR F 1 115 ? 74.125 45.938 -1.674 1.000 17.410 109 THR F O 1
ATOM 7781 N N . LEU F 1 116 ? 72.302 47.235 -1.900 1.000 15.181 110 LEU F N 1
ATOM 7782 C CA . LEU F 1 116 ? 71.275 46.204 -1.671 1.000 16.528 110 LEU F CA 1
ATOM 7783 C C . LEU F 1 116 ? 70.636 45.931 -3.033 1.000 17.068 110 LEU F C 1
ATOM 7784 O O . LEU F 1 116 ? 70.020 46.801 -3.574 1.000 17.408 110 LEU F O 1
ATOM 7789 N N . ASP F 1 117 ? 70.818 44.725 -3.536 1.000 17.270 111 ASP F N 1
ATOM 7790 C CA . ASP F 1 117 ? 70.416 44.313 -4.905 1.000 17.574 111 ASP F CA 1
ATOM 7791 C C . ASP F 1 117 ? 69.188 43.423 -4.778 1.000 16.631 111 ASP F C 1
ATOM 7792 O O . ASP F 1 117 ? 69.321 42.296 -4.303 1.000 16.030 111 ASP F O 1
ATOM 7797 N N . GLY F 1 118 ? 68.075 43.930 -5.247 1.000 16.134 112 GLY F N 1
ATOM 7798 C CA . GLY F 1 118 ? 66.765 43.282 -5.231 1.000 17.552 112 GLY F CA 1
ATOM 7799 C C . GLY F 1 118 ? 66.672 42.129 -6.231 1.000 21.330 112 GLY F C 1
ATOM 7800 O O . GLY F 1 118 ? 65.659 41.404 -6.148 1.000 22.005 112 GLY F O 1
ATOM 7801 N N . ALA F 1 119 ? 67.658 41.982 -7.125 1.000 24.916 113 ALA F N 1
ATOM 7802 C CA . ALA F 1 119 ? 67.729 40.922 -8.167 1.000 24.756 113 ALA F CA 1
ATOM 7803 C C . ALA F 1 119 ? 66.386 40.858 -8.931 1.000 25.229 113 ALA F C 1
ATOM 7804 O O . ALA F 1 119 ? 65.986 39.782 -9.301 1.000 26.304 113 ALA F O 1
ATOM 7806 N N . GLY F 1 120 ? 65.699 41.988 -9.097 1.000 21.356 114 GLY F N 1
ATOM 7807 C CA . GLY F 1 120 ? 64.475 42.132 -9.892 1.000 24.348 114 GLY F CA 1
ATOM 7808 C C . GLY F 1 120 ? 63.263 41.695 -9.117 1.000 25.858 114 GLY F C 1
ATOM 7809 O O . GLY F 1 120 ? 62.194 41.660 -9.698 1.000 25.948 114 GLY F O 1
ATOM 7810 N N . ASP F 1 121 ? 63.401 41.446 -7.809 1.000 23.584 115 ASP F N 1
ATOM 7811 C CA . ASP F 1 121 ? 62.288 40.988 -6.943 1.000 23.647 115 ASP F CA 1
ATOM 7812 C C . ASP F 1 121 ? 62.070 41.980 -5.793 1.000 21.352 115 ASP F C 1
ATOM 7813 O O . ASP F 1 121 ? 62.859 41.918 -4.819 1.000 18.902 115 ASP F O 1
ATOM 7818 N N . ALA F 1 122 ? 61.005 42.777 -5.895 1.000 20.203 116 ALA F N 1
ATOM 7819 C CA . ALA F 1 122 ? 60.622 43.857 -4.962 1.000 21.363 116 ALA F CA 1
ATOM 7820 C C . ALA F 1 122 ? 60.309 43.266 -3.582 1.000 22.380 116 ALA F C 1
ATOM 7821 O O . ALA F 1 122 ? 60.397 44.017 -2.594 1.000 22.295 116 ALA F O 1
ATOM 7823 N N . SER F 1 123 ? 59.970 41.976 -3.495 1.000 20.593 117 SER F N 1
ATOM 7824 C CA . SER F 1 123 ? 59.637 41.303 -2.215 1.000 22.288 117 SER F CA 1
ATOM 7825 C C . SER F 1 123 ? 60.928 40.904 -1.462 1.000 19.680 117 SER F C 1
ATOM 7826 O O . SER F 1 123 ? 60.825 40.428 -0.300 1.000 19.845 117 SER F O 1
ATOM 7829 N N . SER F 1 124 ? 62.113 41.129 -2.053 1.000 19.333 118 SER F N 1
ATOM 7830 C CA . SER F 1 124 ? 63.439 40.871 -1.433 1.000 18.665 118 SER F CA 1
ATOM 7831 C C . SER F 1 124 ? 63.432 41.450 -0.017 1.000 16.603 118 SER F C 1
ATOM 7832 O O . SER F 1 124 ? 63.069 42.628 0.130 1.000 16.271 118 SER F O 1
ATOM 7835 N N . VAL F 1 125 ? 63.881 40.675 0.963 1.000 14.664 119 VAL F N 1
ATOM 7836 C CA . VAL F 1 125 ? 64.056 41.178 2.340 1.000 14.736 119 VAL F CA 1
ATOM 7837 C C . VAL F 1 125 ? 65.515 40.988 2.766 1.000 14.556 119 VAL F C 1
ATOM 7838 O O . VAL F 1 125 ? 66.145 39.920 2.444 1.000 14.362 119 VAL F O 1
ATOM 7842 N N . TRP F 1 126 ? 66.059 41.974 3.487 1.000 14.080 120 TRP F N 1
ATOM 7843 C CA . TRP F 1 126 ? 67.374 41.929 4.140 1.000 13.264 120 TRP F CA 1
ATOM 7844 C C . TRP F 1 126 ? 67.166 42.023 5.638 1.000 14.326 120 TRP F C 1
ATOM 7845 O O . TRP F 1 126 ? 66.558 43.018 6.074 1.000 13.878 120 TRP F O 1
ATOM 7856 N N . VAL F 1 127 ? 67.736 41.097 6.392 1.000 13.990 121 VAL F N 1
ATOM 7857 C CA . VAL F 1 127 ? 67.807 41.212 7.864 1.000 14.183 121 VAL F CA 1
ATOM 7858 C C . VAL F 1 127 ? 69.296 41.153 8.219 1.000 15.847 121 VAL F C 1
ATOM 7859 O O . VAL F 1 127 ? 69.971 40.116 7.978 1.000 15.737 121 VAL F O 1
ATOM 7863 N N . PHE F 1 128 ? 69.834 42.258 8.709 1.000 14.290 122 PHE F N 1
ATOM 7864 C CA . PHE F 1 128 ? 71.223 42.319 9.179 1.000 13.695 122 PHE F CA 1
ATOM 7865 C C . PHE F 1 128 ? 71.204 42.063 10.691 1.000 13.944 122 PHE F C 1
ATOM 7866 O O . PHE F 1 128 ? 70.769 42.963 11.457 1.000 14.214 122 PHE F O 1
ATOM 7874 N N . GLN F 1 129 ? 71.711 40.909 11.098 1.000 14.008 123 GLN F N 1
ATOM 7875 C CA . GLN F 1 129 ? 71.788 40.502 12.525 1.000 14.101 123 GLN F CA 1
ATOM 7876 C C . GLN F 1 129 ? 73.160 40.916 13.012 1.000 13.915 123 GLN F C 1
ATOM 7877 O O . GLN F 1 129 ? 74.120 40.152 12.814 1.000 14.872 123 GLN F O 1
ATOM 7883 N N . LEU F 1 130 ? 73.262 42.124 13.588 1.000 13.377 124 LEU F N 1
ATOM 7884 C CA . LEU F 1 130 ? 74.522 42.728 14.038 1.000 13.693 124 LEU F CA 1
ATOM 7885 C C . LEU F 1 130 ? 74.605 42.456 15.545 1.000 16.478 124 LEU F C 1
ATOM 7886 O O . LEU F 1 130 ? 73.820 43.026 16.312 1.000 17.091 124 LEU F O 1
ATOM 7891 N N . ALA F 1 131 ? 75.484 41.552 15.963 1.000 14.396 125 ALA F N 1
ATOM 7892 C CA . ALA F 1 131 ? 75.489 41.085 17.366 1.000 15.600 125 ALA F CA 1
ATOM 7893 C C . ALA F 1 131 ? 75.763 42.252 18.330 1.000 15.279 125 ALA F C 1
ATOM 7894 O O . ALA F 1 131 ? 75.252 42.185 19.463 1.000 13.525 125 ALA F O 1
ATOM 7896 N N . THR F 1 132 ? 76.504 43.294 17.958 1.000 13.423 126 THR F N 1
ATOM 7897 C CA . THR F 1 132 ? 76.812 44.388 18.906 1.000 14.076 126 THR F CA 1
ATOM 7898 C C . THR F 1 132 ? 76.499 45.724 18.223 1.000 14.163 126 THR F C 1
ATOM 7899 O O . THR F 1 132 ? 75.342 45.950 17.951 1.000 14.916 126 THR F O 1
ATOM 7903 N N . THR F 1 133 ? 77.503 46.558 17.969 1.000 12.491 127 THR F N 1
ATOM 7904 C CA . THR F 1 133 ? 77.363 47.934 17.474 1.000 13.549 127 THR F CA 1
ATOM 7905 C C . THR F 1 133 ? 77.285 47.959 15.950 1.000 14.279 127 THR F C 1
ATOM 7906 O O . THR F 1 133 ? 77.799 47.045 15.260 1.000 13.874 127 THR F O 1
ATOM 7910 N N . LEU F 1 134 ? 76.613 48.990 15.457 1.000 15.009 128 LEU F N 1
ATOM 7911 C CA . LEU F 1 134 ? 76.657 49.433 14.043 1.000 14.642 128 LEU F CA 1
ATOM 7912 C C . LEU F 1 134 ? 77.238 50.825 14.080 1.000 15.478 128 LEU F C 1
ATOM 7913 O O . LEU F 1 134 ? 76.631 51.683 14.771 1.000 14.411 128 LEU F O 1
ATOM 7918 N N . VAL F 1 135 ? 78.326 51.071 13.346 1.000 14.516 129 VAL F N 1
ATOM 7919 C CA . VAL F 1 135 ? 78.847 52.457 13.188 1.000 14.283 129 VAL F CA 1
ATOM 7920 C C . VAL F 1 135 ? 78.888 52.752 11.687 1.000 14.642 129 VAL F C 1
ATOM 7921 O O . VAL F 1 135 ? 79.531 51.998 10.984 1.000 13.795 129 VAL F O 1
ATOM 7925 N N . THR F 1 136 ? 78.201 53.782 11.222 1.000 13.011 130 THR F N 1
ATOM 7926 C CA . THR F 1 136 ? 78.377 54.225 9.824 1.000 12.935 130 THR F CA 1
ATOM 7927 C C . THR F 1 136 ? 79.279 55.452 9.848 1.000 13.579 130 THR F C 1
ATOM 7928 O O . THR F 1 136 ? 79.167 56.288 10.768 1.000 14.562 130 THR F O 1
ATOM 7932 N N . TYR F 1 137 ? 80.163 55.554 8.849 1.000 13.455 131 TYR F N 1
ATOM 7933 C CA . TYR F 1 137 ? 81.169 56.625 8.779 1.000 15.406 131 TYR F CA 1
ATOM 7934 C C . TYR F 1 137 ? 80.629 57.805 7.952 1.000 15.097 131 TYR F C 1
ATOM 7935 O O . TYR F 1 137 ? 79.559 57.706 7.303 1.000 13.197 131 TYR F O 1
ATOM 7944 N N . ALA F 1 138 ? 81.318 58.930 8.086 1.000 14.317 132 ALA F N 1
ATOM 7945 C CA . ALA F 1 138 ? 80.946 60.228 7.479 1.000 14.607 132 ALA F CA 1
ATOM 7946 C C . ALA F 1 138 ? 80.740 59.997 5.988 1.000 13.511 132 ALA F C 1
ATOM 7947 O O . ALA F 1 138 ? 81.534 59.226 5.388 1.000 14.007 132 ALA F O 1
ATOM 7949 N N . SER F 1 139 ? 79.610 60.500 5.452 1.000 12.461 133 SER F N 1
ATOM 7950 C CA . SER F 1 139 ? 79.244 60.457 4.010 1.000 12.792 133 SER F CA 1
ATOM 7951 C C . SER F 1 139 ? 79.162 59.019 3.508 1.000 14.101 133 SER F C 1
ATOM 7952 O O . SER F 1 139 ? 79.184 58.826 2.269 1.000 13.210 133 SER F O 1
ATOM 7955 N N . SER F 1 140 ? 79.062 58.016 4.400 1.000 12.786 134 SER F N 1
ATOM 7956 C CA . SER F 1 140 ? 78.741 56.636 3.952 1.000 13.150 134 SER F CA 1
ATOM 7957 C C . SER F 1 140 ? 77.309 56.587 3.402 1.000 13.275 134 SER F C 1
ATOM 7958 O O . SER F 1 140 ? 76.479 57.472 3.694 1.000 12.769 134 SER F O 1
ATOM 7961 N N . SER F 1 141 ? 77.037 55.614 2.544 1.000 13.421 135 SER F N 1
ATOM 7962 C CA . SER F 1 141 ? 75.723 55.516 1.904 1.000 14.047 135 SER F CA 1
ATOM 7963 C C . SER F 1 141 ? 75.331 54.064 1.623 1.000 13.766 135 SER F C 1
ATOM 7964 O O . SER F 1 141 ? 76.166 53.194 1.338 1.000 15.019 135 SER F O 1
ATOM 7967 N N . ILE F 1 142 ? 74.043 53.836 1.743 1.000 12.670 136 ILE F N 1
ATOM 7968 C CA . ILE F 1 142 ? 73.381 52.585 1.345 1.000 13.457 136 ILE F CA 1
ATOM 7969 C C . ILE F 1 142 ? 72.522 52.938 0.142 1.000 13.773 136 ILE F C 1
ATOM 7970 O O . ILE F 1 142 ? 71.727 53.883 0.262 1.000 14.545 136 ILE F O 1
ATOM 7975 N N . ILE F 1 143 ? 72.675 52.202 -0.983 1.000 13.388 137 ILE F N 1
ATOM 7976 C CA . ILE F 1 143 ? 71.822 52.407 -2.165 1.000 14.518 137 ILE F CA 1
ATOM 7977 C C . ILE F 1 143 ? 71.074 51.106 -2.505 1.000 15.998 137 ILE F C 1
ATOM 7978 O O . ILE F 1 143 ? 71.509 50.016 -2.110 1.000 15.637 137 ILE F O 1
ATOM 7983 N N . LEU F 1 144 ? 69.984 51.272 -3.228 1.000 13.929 138 LEU F N 1
ATOM 7984 C CA . LEU F 1 144 ? 69.018 50.249 -3.605 1.000 15.011 138 LEU F CA 1
ATOM 7985 C C . LEU F 1 144 ? 69.114 50.056 -5.117 1.000 17.378 138 LEU F C 1
ATOM 7986 O O . LEU F 1 144 ? 69.081 51.062 -5.817 1.000 14.568 138 LEU F O 1
ATOM 7991 N N . THR F 1 145 ? 69.183 48.819 -5.593 1.000 16.702 139 THR F N 1
ATOM 7992 C CA . THR F 1 145 ? 69.154 48.549 -7.052 1.000 18.907 139 THR F CA 1
ATOM 7993 C C . THR F 1 145 ? 68.199 47.404 -7.332 1.000 20.088 139 THR F C 1
ATOM 7994 O O . THR F 1 145 ? 67.886 46.611 -6.396 1.000 17.282 139 THR F O 1
ATOM 7998 N N . ASN F 1 146 ? 67.740 47.327 -8.588 1.000 19.197 140 ASN F N 1
ATOM 7999 C CA . ASN F 1 146 ? 67.083 46.121 -9.115 1.000 18.330 140 ASN F CA 1
ATOM 8000 C C . ASN F 1 146 ? 65.886 45.802 -8.218 1.000 18.970 140 ASN F C 1
ATOM 8001 O O . ASN F 1 146 ? 65.652 44.630 -7.934 1.000 18.254 140 ASN F O 1
ATOM 8006 N N . GLY F 1 147 ? 65.119 46.818 -7.840 1.000 18.230 141 GLY F N 1
ATOM 8007 C CA . GLY F 1 147 ? 63.815 46.640 -7.191 1.000 19.697 141 GLY F CA 1
ATOM 8008 C C . GLY F 1 147 ? 63.865 46.633 -5.662 1.000 17.186 141 GLY F C 1
ATOM 8009 O O . GLY F 1 147 ? 62.797 46.525 -5.062 1.000 17.863 141 GLY F O 1
ATOM 8010 N N . ALA F 1 148 ? 65.028 46.710 -5.057 1.000 16.015 142 ALA F N 1
ATOM 8011 C CA . ALA F 1 148 ? 65.179 46.740 -3.589 1.000 15.463 142 ALA F CA 1
ATOM 8012 C C . ALA F 1 148 ? 64.304 47.857 -3.018 1.000 17.080 142 ALA F C 1
ATOM 8013 O O . ALA F 1 148 ? 64.314 48.994 -3.547 1.000 16.511 142 ALA F O 1
ATOM 8015 N N . LYS F 1 149 ? 63.632 47.571 -1.910 1.000 15.744 143 LYS F N 1
ATOM 8016 C CA . LYS F 1 149 ? 62.810 48.571 -1.199 1.000 18.392 143 LYS F CA 1
ATOM 8017 C C . LYS F 1 149 ? 63.333 48.746 0.224 1.000 17.118 143 LYS F C 1
ATOM 8018 O O . LYS F 1 149 ? 63.520 47.768 0.955 1.000 14.099 143 LYS F O 1
ATOM 8024 N N . ALA F 1 150 ? 63.512 49.989 0.621 1.000 16.352 144 ALA F N 1
ATOM 8025 C CA . ALA F 1 150 ? 63.996 50.345 1.959 1.000 15.907 144 ALA F CA 1
ATOM 8026 C C . ALA F 1 150 ? 63.139 49.731 3.065 1.000 14.866 144 ALA F C 1
ATOM 8027 O O . ALA F 1 150 ? 63.668 49.357 4.102 1.000 15.451 144 ALA F O 1
ATOM 8029 N N . ASN F 1 151 ? 61.836 49.671 2.889 1.000 15.355 145 ASN F N 1
ATOM 8030 C CA . ASN F 1 151 ? 60.933 49.197 3.953 1.000 16.341 145 ASN F CA 1
ATOM 8031 C C . ASN F 1 151 ? 61.083 47.685 4.139 1.000 17.292 145 ASN F C 1
ATOM 8032 O O . ASN F 1 151 ? 60.595 47.197 5.162 1.000 17.093 145 ASN F O 1
ATOM 8037 N N . ASN F 1 152 ? 61.830 46.998 3.270 1.000 14.850 146 ASN F N 1
ATOM 8038 C CA . ASN F 1 152 ? 62.129 45.551 3.408 1.000 15.031 146 ASN F CA 1
ATOM 8039 C C . ASN F 1 152 ? 63.531 45.313 3.969 1.000 14.618 146 ASN F C 1
ATOM 8040 O O . ASN F 1 152 ? 64.049 44.164 3.864 1.000 14.406 146 ASN F O 1
ATOM 8045 N N . VAL F 1 153 ? 64.167 46.360 4.488 1.000 12.687 147 VAL F N 1
ATOM 8046 C CA . VAL F 1 153 ? 65.550 46.296 5.015 1.000 13.477 147 VAL F CA 1
ATOM 8047 C C . VAL F 1 153 ? 65.447 46.489 6.541 1.000 13.424 147 VAL F C 1
ATOM 8048 O O . VAL F 1 153 ? 64.822 47.462 6.987 1.000 14.165 147 VAL F O 1
ATOM 8052 N N . PHE F 1 154 ? 66.073 45.612 7.308 1.000 12.887 148 PHE F N 1
ATOM 8053 C CA . PHE F 1 154 ? 66.017 45.638 8.794 1.000 13.700 148 PHE F CA 1
ATOM 8054 C C . PHE F 1 154 ? 67.436 45.551 9.309 1.000 14.062 148 PHE F C 1
ATOM 8055 O O . PHE F 1 154 ? 68.129 44.562 9.024 1.000 14.615 148 PHE F O 1
ATOM 8063 N N . TRP F 1 155 ? 67.843 46.573 10.060 1.000 12.831 149 TRP F N 1
ATOM 8064 C CA . TRP F 1 155 ? 69.129 46.624 10.775 1.000 13.031 149 TRP F CA 1
ATOM 8065 C C . TRP F 1 155 ? 68.852 46.237 12.230 1.000 13.280 149 TRP F C 1
ATOM 8066 O O . TRP F 1 155 ? 68.268 47.073 12.996 1.000 12.933 149 TRP F O 1
ATOM 8077 N N . ILE F 1 156 ? 69.152 44.994 12.595 1.000 12.320 150 ILE F N 1
ATOM 8078 C CA . ILE F 1 156 ? 68.880 44.495 13.971 1.000 11.880 150 ILE F CA 1
ATOM 8079 C C . ILE F 1 156 ? 70.180 44.663 14.752 1.000 12.797 150 ILE F C 1
ATOM 8080 O O . ILE F 1 156 ? 71.120 43.850 14.593 1.000 13.205 150 ILE F O 1
ATOM 8085 N N . VAL F 1 157 ? 70.265 45.753 15.498 1.000 11.621 151 VAL F N 1
ATOM 8086 C CA . VAL F 1 157 ? 71.500 46.215 16.170 1.000 12.759 151 VAL F CA 1
ATOM 8087 C C . VAL F 1 157 ? 71.486 45.723 17.629 1.000 13.097 151 VAL F C 1
ATOM 8088 O O . VAL F 1 157 ? 70.646 46.160 18.430 1.000 11.938 151 VAL F O 1
ATOM 8092 N N . GLY F 1 158 ? 72.329 44.741 17.917 1.000 13.776 152 GLY F N 1
ATOM 8093 C CA . GLY F 1 158 ? 72.346 44.045 19.218 1.000 14.390 152 GLY F CA 1
ATOM 8094 C C . GLY F 1 158 ? 72.673 44.968 20.394 1.000 14.075 152 GLY F C 1
ATOM 8095 O O . GLY F 1 158 ? 72.225 44.662 21.506 1.000 13.949 152 GLY F O 1
ATOM 8096 N N . SER F 1 159 ? 73.399 46.081 20.210 1.000 13.169 153 SER F N 1
ATOM 8097 C CA . SER F 1 159 ? 73.575 47.131 21.256 1.000 12.868 153 SER F CA 1
ATOM 8098 C C . SER F 1 159 ? 73.122 48.484 20.682 1.000 12.843 153 SER F C 1
ATOM 8099 O O . SER F 1 159 ? 71.889 48.673 20.546 1.000 13.358 153 SER F O 1
ATOM 8102 N N . SER F 1 160 ? 74.040 49.326 20.244 1.000 12.817 154 SER F N 1
ATOM 8103 C CA . SER F 1 160 ? 73.763 50.717 19.818 1.000 13.493 154 SER F CA 1
ATOM 8104 C C . SER F 1 160 ? 74.244 50.977 18.392 1.000 13.960 154 SER F C 1
ATOM 8105 O O . SER F 1 160 ? 75.249 50.370 17.978 1.000 12.572 154 SER F O 1
ATOM 8108 N N . ALA F 1 161 ? 73.556 51.904 17.724 1.000 13.405 155 ALA F N 1
ATOM 8109 C CA . ALA F 1 161 ? 73.881 52.355 16.354 1.000 12.942 155 ALA F CA 1
ATOM 8110 C C . ALA F 1 161 ? 74.351 53.799 16.430 1.000 13.169 155 ALA F C 1
ATOM 8111 O O . ALA F 1 161 ? 73.716 54.619 17.158 1.000 13.680 155 ALA F O 1
ATOM 8113 N N . THR F 1 162 ? 75.447 54.093 15.732 1.000 11.923 156 THR F N 1
ATOM 8114 C CA . THR F 1 162 ? 76.005 55.465 15.562 1.000 13.749 156 THR F CA 1
ATOM 8115 C C . THR F 1 162 ? 75.981 55.745 14.072 1.000 13.065 156 THR F C 1
ATOM 8116 O O . THR F 1 162 ? 76.647 55.016 13.361 1.000 14.294 156 THR F O 1
ATOM 8120 N N . LEU F 1 163 ? 75.124 56.639 13.629 1.000 13.270 157 LEU F N 1
ATOM 8121 C CA . LEU F 1 163 ? 75.061 56.959 12.178 1.000 13.893 157 LEU F CA 1
ATOM 8122 C C . LEU F 1 163 ? 75.922 58.203 11.942 1.000 14.223 157 LEU F C 1
ATOM 8123 O O . LEU F 1 163 ? 75.709 59.204 12.584 1.000 15.296 157 LEU F O 1
ATOM 8128 N N . GLY F 1 164 ? 76.907 58.078 11.072 1.000 14.142 158 GLY F N 1
ATOM 8129 C CA . GLY F 1 164 ? 77.948 59.098 10.820 1.000 14.447 158 GLY F CA 1
ATOM 8130 C C . GLY F 1 164 ? 77.425 60.410 10.257 1.000 13.684 158 GLY F C 1
ATOM 8131 O O . GLY F 1 164 ? 76.295 60.461 9.658 1.000 14.272 158 GLY F O 1
ATOM 8132 N N . THR F 1 165 ? 78.223 61.464 10.417 1.000 12.810 159 THR F N 1
ATOM 8133 C CA . THR F 1 165 ? 77.888 62.828 9.970 1.000 14.590 159 THR F CA 1
ATOM 8134 C C . THR F 1 165 ? 77.642 62.763 8.444 1.000 13.871 159 THR F C 1
ATOM 8135 O O . THR F 1 165 ? 78.431 62.110 7.708 1.000 12.398 159 THR F O 1
ATOM 8139 N N . TYR F 1 166 ? 76.511 63.289 7.978 1.000 14.085 160 TYR F N 1
ATOM 8140 C CA . TYR F 1 166 ? 76.193 63.361 6.524 1.000 15.238 160 TYR F CA 1
ATOM 8141 C C . TYR F 1 166 ? 76.080 61.986 5.882 1.000 14.848 160 TYR F C 1
ATOM 8142 O O . TYR F 1 166 ? 75.976 61.948 4.664 1.000 14.869 160 TYR F O 1
ATOM 8151 N N . SER F 1 167 ? 75.962 60.901 6.660 1.000 14.634 161 SER F N 1
ATOM 8152 C CA . SER F 1 167 ? 75.766 59.547 6.112 1.000 12.795 161 SER F CA 1
ATOM 8153 C C . SER F 1 167 ? 74.312 59.425 5.622 1.000 13.561 161 SER F C 1
ATOM 8154 O O . SER F 1 167 ? 73.438 60.283 5.980 1.000 12.104 161 SER F O 1
ATOM 8157 N N . HIS F 1 168 ? 74.061 58.426 4.777 1.000 11.765 162 HIS F N 1
ATOM 8158 C CA . HIS F 1 168 ? 72.701 58.122 4.281 1.000 12.455 162 HIS F CA 1
ATOM 8159 C C . HIS F 1 168 ? 72.418 56.649 4.536 1.000 12.392 162 HIS F C 1
ATOM 8160 O O . HIS F 1 168 ? 73.237 55.778 4.096 1.000 12.851 162 HIS F O 1
ATOM 8167 N N . LEU F 1 169 ? 71.283 56.362 5.138 1.000 12.690 163 LEU F N 1
ATOM 8168 C CA . LEU F 1 169 ? 70.900 54.960 5.433 1.000 12.709 163 LEU F CA 1
ATOM 8169 C C . LEU F 1 169 ? 69.534 54.689 4.806 1.000 12.745 163 LEU F C 1
ATOM 8170 O O . LEU F 1 169 ? 68.662 55.608 4.791 1.000 13.094 163 LEU F O 1
ATOM 8175 N N . GLU F 1 170 ? 69.349 53.450 4.328 1.000 12.688 164 GLU F N 1
ATOM 8176 C CA . GLU F 1 170 ? 68.055 52.894 3.884 1.000 12.850 164 GLU F CA 1
ATOM 8177 C C . GLU F 1 170 ? 67.707 51.749 4.822 1.000 12.076 164 GLU F C 1
ATOM 8178 O O . GLU F 1 170 ? 68.555 50.911 5.050 1.000 13.112 164 GLU F O 1
ATOM 8184 N N . GLY F 1 171 ? 66.518 51.793 5.402 1.000 12.689 165 GLY F N 1
ATOM 8185 C CA . GLY F 1 171 ? 65.965 50.672 6.155 1.000 12.885 165 GLY F CA 1
ATOM 8186 C C . GLY F 1 171 ? 65.520 51.040 7.544 1.000 13.843 165 GLY F C 1
ATOM 8187 O O . GLY F 1 171 ? 65.686 52.161 8.013 1.000 12.381 165 GLY F O 1
ATOM 8188 N N . ASN F 1 172 ? 65.007 50.029 8.209 1.000 13.210 166 ASN F N 1
ATOM 8189 C CA . ASN F 1 172 ? 64.448 50.116 9.567 1.000 13.508 166 ASN F CA 1
ATOM 8190 C C . ASN F 1 172 ? 65.539 49.764 10.554 1.000 13.160 166 ASN F C 1
ATOM 8191 O O . ASN F 1 172 ? 66.012 48.596 10.553 1.000 14.899 166 ASN F O 1
ATOM 8196 N N . VAL F 1 173 ? 65.954 50.715 11.378 1.000 11.256 167 VAL F N 1
ATOM 8197 C CA . VAL F 1 173 ? 67.003 50.465 12.378 1.000 12.739 167 VAL F CA 1
ATOM 8198 C C . VAL F 1 173 ? 66.299 50.065 13.673 1.000 12.852 167 VAL F C 1
ATOM 8199 O O . VAL F 1 173 ? 65.566 50.897 14.236 1.000 12.081 167 VAL F O 1
ATOM 8203 N N . ILE F 1 174 ? 66.483 48.821 14.099 1.000 11.298 168 ILE F N 1
ATOM 8204 C CA . ILE F 1 174 ? 65.871 48.358 15.370 1.000 12.179 168 ILE F CA 1
ATOM 8205 C C . ILE F 1 174 ? 67.027 48.008 16.290 1.000 11.534 168 ILE F C 1
ATOM 8206 O O . ILE F 1 174 ? 67.683 46.946 16.113 1.000 11.377 168 ILE F O 1
ATOM 8211 N N . ALA F 1 175 ? 67.313 48.913 17.199 1.000 11.323 169 ALA F N 1
ATOM 8212 C CA . ALA F 1 175 ? 68.503 48.817 18.073 1.000 11.645 169 ALA F CA 1
ATOM 8213 C C . ALA F 1 175 ? 68.052 48.406 19.471 1.000 12.118 169 ALA F C 1
ATOM 8214 O O . ALA F 1 175 ? 66.983 48.837 19.953 1.000 11.483 169 ALA F O 1
ATOM 8216 N N . ASN F 1 176 ? 68.824 47.515 20.070 1.000 12.049 170 ASN F N 1
ATOM 8217 C CA . ASN F 1 176 ? 68.581 47.074 21.465 1.000 12.734 170 ASN F CA 1
ATOM 8218 C C . ASN F 1 176 ? 68.649 48.276 22.408 1.000 12.228 170 ASN F C 1
ATOM 8219 O O . ASN F 1 176 ? 67.875 48.322 23.369 1.000 12.417 170 ASN F O 1
ATOM 8224 N N . ALA F 1 177 ? 69.564 49.199 22.170 1.000 11.734 171 ALA F N 1
ATOM 8225 C CA . ALA F 1 177 ? 69.838 50.338 23.065 1.000 13.048 171 ALA F CA 1
ATOM 8226 C C . ALA F 1 177 ? 69.795 51.647 22.270 1.000 13.141 171 ALA F C 1
ATOM 8227 O O . ALA F 1 177 ? 68.689 51.957 21.780 1.000 13.809 171 ALA F O 1
ATOM 8229 N N . LEU F 1 178 ? 70.893 52.410 22.193 1.000 12.206 172 LEU F N 1
ATOM 8230 C CA . LEU F 1 178 ? 70.885 53.804 21.722 1.000 11.722 172 LEU F CA 1
ATOM 8231 C C . LEU F 1 178 ? 70.887 53.835 20.190 1.000 11.544 172 LEU F C 1
ATOM 8232 O O . LEU F 1 178 ? 71.529 52.978 19.566 1.000 11.487 172 LEU F O 1
ATOM 8237 N N . ILE F 1 179 ? 70.177 54.800 19.609 1.000 10.826 173 ILE F N 1
ATOM 8238 C CA . ILE F 1 179 ? 70.445 55.227 18.214 1.000 11.299 173 ILE F CA 1
ATOM 8239 C C . ILE F 1 179 ? 70.861 56.681 18.258 1.000 12.591 173 ILE F C 1
ATOM 8240 O O . ILE F 1 179 ? 70.043 57.485 18.702 1.000 13.204 173 ILE F O 1
ATOM 8245 N N . ALA F 1 180 ? 72.073 56.976 17.775 1.000 12.153 174 ALA F N 1
ATOM 8246 C CA . ALA F 1 180 ? 72.614 58.344 17.656 1.000 13.229 174 ALA F CA 1
ATOM 8247 C C . ALA F 1 180 ? 72.786 58.635 16.164 1.000 14.927 174 ALA F C 1
ATOM 8248 O O . ALA F 1 180 ? 73.539 57.875 15.492 1.000 18.287 174 ALA F O 1
ATOM 8250 N N . ALA F 1 181 ? 72.039 59.607 15.645 1.000 13.215 175 ALA F N 1
ATOM 8251 C CA . ALA F 1 181 ? 72.211 60.097 14.259 1.000 13.648 175 ALA F CA 1
ATOM 8252 C C . ALA F 1 181 ? 73.022 61.382 14.337 1.000 14.411 175 ALA F C 1
ATOM 8253 O O . ALA F 1 181 ? 72.566 62.389 14.915 1.000 14.408 175 ALA F O 1
ATOM 8255 N N . GLN F 1 182 ? 74.246 61.338 13.855 1.000 15.555 176 GLN F N 1
ATOM 8256 C CA . GLN F 1 182 ? 75.150 62.509 13.986 1.000 15.249 176 GLN F CA 1
ATOM 8257 C C . GLN F 1 182 ? 74.816 63.541 12.907 1.000 15.263 176 GLN F C 1
ATOM 8258 O O . GLN F 1 182 ? 73.966 63.257 12.001 1.000 14.754 176 GLN F O 1
ATOM 8264 N N . THR F 1 183 ? 75.431 64.721 13.023 1.000 14.346 177 THR F N 1
ATOM 8265 C CA . THR F 1 183 ? 75.109 65.919 12.209 1.000 14.542 177 THR F CA 1
ATOM 8266 C C . THR F 1 183 ? 74.807 65.544 10.756 1.000 13.168 177 THR F C 1
ATOM 8267 O O . THR F 1 183 ? 75.683 65.074 10.062 1.000 14.469 177 THR F O 1
ATOM 8271 N N . GLY F 1 184 ? 73.602 65.874 10.285 1.000 13.084 178 GLY F N 1
ATOM 8272 C CA . GLY F 1 184 ? 73.253 65.772 8.857 1.000 12.954 178 GLY F CA 1
ATOM 8273 C C . GLY F 1 184 ? 73.004 64.360 8.341 1.000 13.371 178 GLY F C 1
ATOM 8274 O O . GLY F 1 184 ? 72.756 64.218 7.134 1.000 14.464 178 GLY F O 1
ATOM 8275 N N . ALA F 1 185 ? 73.134 63.313 9.146 1.000 13.267 179 ALA F N 1
ATOM 8276 C CA . ALA F 1 185 ? 72.718 61.967 8.723 1.000 13.251 179 ALA F CA 1
ATOM 8277 C C . ALA F 1 185 ? 71.251 61.987 8.235 1.000 13.822 179 ALA F C 1
ATOM 8278 O O . ALA F 1 185 ? 70.412 62.660 8.821 1.000 11.939 179 ALA F O 1
ATOM 8280 N N . THR F 1 186 ? 70.984 61.239 7.166 1.000 11.776 180 THR F N 1
ATOM 8281 C CA . THR F 1 186 ? 69.673 61.084 6.536 1.000 12.837 180 THR F CA 1
ATOM 8282 C C . THR F 1 186 ? 69.331 59.593 6.532 1.000 12.384 180 THR F C 1
ATOM 8283 O O . THR F 1 186 ? 70.230 58.714 6.375 1.000 11.455 180 THR F O 1
ATOM 8287 N N . ILE F 1 187 ? 68.063 59.335 6.739 1.000 11.936 181 ILE F N 1
ATOM 8288 C CA . ILE F 1 187 ? 67.500 57.972 6.809 1.000 12.444 181 ILE F CA 1
ATOM 8289 C C . ILE F 1 187 ? 66.218 57.949 5.992 1.000 12.316 181 ILE F C 1
ATOM 8290 O O . ILE F 1 187 ? 65.302 58.736 6.263 1.000 13.227 181 ILE F O 1
ATOM 8295 N N . ASN F 1 188 ? 66.146 57.038 5.035 1.000 12.900 182 ASN F N 1
ATOM 8296 C CA . ASN F 1 188 ? 64.891 56.588 4.410 1.000 12.757 182 ASN F CA 1
ATOM 8297 C C . ASN F 1 188 ? 64.552 55.281 5.116 1.000 12.548 182 ASN F C 1
ATOM 8298 O O . ASN F 1 188 ? 65.131 54.214 4.764 1.000 13.475 182 ASN F O 1
ATOM 8303 N N . GLY F 1 189 ? 63.669 55.370 6.091 1.000 12.290 183 GLY F N 1
ATOM 8304 C CA . GLY F 1 189 ? 63.465 54.275 7.042 1.000 12.902 183 GLY F CA 1
ATOM 8305 C C . GLY F 1 189 ? 63.039 54.818 8.380 1.000 13.418 183 GLY F C 1
ATOM 8306 O O . GLY F 1 189 ? 62.230 55.797 8.419 1.000 14.707 183 GLY F O 1
ATOM 8307 N N . ALA F 1 190 ? 63.517 54.218 9.457 1.000 12.876 184 ALA F N 1
ATOM 8308 C CA . ALA F 1 190 ? 62.983 54.475 10.809 1.000 12.877 184 ALA F CA 1
ATOM 8309 C C . ALA F 1 190 ? 64.049 54.171 11.849 1.000 12.193 184 ALA F C 1
ATOM 8310 O O . ALA F 1 190 ? 64.927 53.293 11.584 1.000 12.956 184 ALA F O 1
ATOM 8312 N N . LEU F 1 191 ? 63.945 54.841 12.995 1.000 11.695 185 LEU F N 1
ATOM 8313 C CA . LEU F 1 191 ? 64.882 54.694 14.124 1.000 11.291 185 LEU F CA 1
ATOM 8314 C C . LEU F 1 191 ? 64.069 54.213 15.328 1.000 11.321 185 LEU F C 1
ATOM 8315 O O . LEU F 1 191 ? 63.371 55.050 15.960 1.000 12.638 185 LEU F O 1
ATOM 8320 N N . LEU F 1 192 ? 64.132 52.906 15.609 1.000 11.476 186 LEU F N 1
ATOM 8321 C CA . LEU F 1 192 ? 63.353 52.257 16.693 1.000 11.425 186 LEU F CA 1
ATOM 8322 C C . LEU F 1 192 ? 64.340 51.776 17.762 1.000 11.534 186 LEU F C 1
ATOM 8323 O O . LEU F 1 192 ? 64.963 50.731 17.609 1.000 11.709 186 LEU F O 1
ATOM 8328 N N . ALA F 1 193 ? 64.535 52.593 18.788 1.000 11.946 187 ALA F N 1
ATOM 8329 C CA . ALA F 1 193 ? 65.574 52.392 19.810 1.000 12.274 187 ALA F CA 1
ATOM 8330 C C . ALA F 1 193 ? 64.975 51.706 21.033 1.000 11.870 187 ALA F C 1
ATOM 8331 O O . ALA F 1 193 ? 63.800 51.889 21.307 1.000 12.045 187 ALA F O 1
ATOM 8333 N N . GLY F 1 194 ? 65.800 50.972 21.739 1.000 12.030 188 GLY F N 1
ATOM 8334 C CA . GLY F 1 194 ? 65.429 50.361 23.029 1.000 12.980 188 GLY F CA 1
ATOM 8335 C C . GLY F 1 194 ? 65.719 51.258 24.207 1.000 13.381 188 GLY F C 1
ATOM 8336 O O . GLY F 1 194 ? 65.201 50.950 25.324 1.000 14.921 188 GLY F O 1
ATOM 8337 N N . SER F 1 195 ? 66.526 52.309 24.049 1.000 13.632 189 SER F N 1
ATOM 8338 C CA . SER F 1 195 ? 66.784 53.300 25.142 1.000 13.422 189 SER F CA 1
ATOM 8339 C C . SER F 1 195 ? 66.367 54.689 24.668 1.000 13.933 189 SER F C 1
ATOM 8340 O O . SER F 1 195 ? 65.183 55.033 24.840 1.000 14.700 189 SER F O 1
ATOM 8343 N N . ALA F 1 196 ? 67.260 55.443 24.028 1.000 13.141 190 ALA F N 1
ATOM 8344 C CA . ALA F 1 196 ? 66.978 56.811 23.562 1.000 12.689 190 ALA F CA 1
ATOM 8345 C C . ALA F 1 196 ? 67.405 56.962 22.107 1.000 11.896 190 ALA F C 1
ATOM 8346 O O . ALA F 1 196 ? 68.154 56.108 21.592 1.000 11.104 190 ALA F O 1
ATOM 8348 N N . VAL F 1 197 ? 66.906 58.003 21.463 1.000 13.081 191 VAL F N 1
ATOM 8349 C CA . VAL F 1 197 ? 67.376 58.432 20.131 1.000 12.997 191 VAL F CA 1
ATOM 8350 C C . VAL F 1 197 ? 67.977 59.823 20.299 1.000 13.758 191 VAL F C 1
ATOM 8351 O O . VAL F 1 197 ? 67.306 60.724 20.895 1.000 13.356 191 VAL F O 1
ATOM 8355 N N . THR F 1 198 ? 69.197 60.014 19.803 1.000 13.160 192 THR F N 1
ATOM 8356 C CA . THR F 1 198 ? 69.812 61.362 19.689 1.000 13.632 192 THR F CA 1
ATOM 8357 C C . THR F 1 198 ? 69.904 61.760 18.225 1.000 12.722 192 THR F C 1
ATOM 8358 O O . THR F 1 198 ? 70.234 60.927 17.372 1.000 12.231 192 THR F O 1
ATOM 8362 N N . LEU F 1 199 ? 69.589 63.015 17.963 1.000 12.195 193 LEU F N 1
ATOM 8363 C CA . LEU F 1 199 ? 69.484 63.547 16.590 1.000 12.483 193 LEU F CA 1
ATOM 8364 C C . LEU F 1 199 ? 70.240 64.864 16.549 1.000 12.835 193 LEU F C 1
ATOM 8365 O O . LEU F 1 199 ? 70.217 65.614 17.587 1.000 13.084 193 LEU F O 1
ATOM 8370 N N . ASP F 1 200 ? 70.852 65.130 15.404 1.000 13.755 194 ASP F N 1
ATOM 8371 C CA . ASP F 1 200 ? 71.478 66.430 15.112 1.000 13.685 194 ASP F CA 1
ATOM 8372 C C . ASP F 1 200 ? 71.250 66.756 13.636 1.000 12.384 194 ASP F C 1
ATOM 8373 O O . ASP F 1 200 ? 71.949 66.176 12.805 1.000 13.368 194 ASP F O 1
ATOM 8378 N N . SER F 1 201 ? 70.353 67.678 13.349 1.000 12.296 195 SER F N 1
ATOM 8379 C CA . SER F 1 201 ? 70.020 68.163 11.970 1.000 13.518 195 SER F CA 1
ATOM 8380 C C . SER F 1 201 ? 69.872 66.986 10.991 1.000 13.747 195 SER F C 1
ATOM 8381 O O . SER F 1 201 ? 70.499 66.986 9.914 1.000 14.150 195 SER F O 1
ATOM 8384 N N . ASN F 1 202 ? 68.964 66.055 11.300 1.000 13.739 196 ASN F N 1
ATOM 8385 C CA . ASN F 1 202 ? 68.752 64.816 10.518 1.000 13.467 196 ASN F CA 1
ATOM 8386 C C . ASN F 1 202 ? 67.484 64.952 9.692 1.000 13.906 196 ASN F C 1
ATOM 8387 O O . ASN F 1 202 ? 66.623 65.788 10.020 1.000 13.440 196 ASN F O 1
ATOM 8392 N N . THR F 1 203 ? 67.367 64.116 8.676 1.000 13.184 197 THR F N 1
ATOM 8393 C CA . THR F 1 203 ? 66.069 63.893 8.025 1.000 14.168 197 THR F CA 1
ATOM 8394 C C . THR F 1 203 ? 65.775 62.403 8.103 1.000 13.278 197 THR F C 1
ATOM 8395 O O . THR F 1 203 ? 66.639 61.593 7.689 1.000 13.979 197 THR F O 1
ATOM 8399 N N . VAL F 1 204 ? 64.606 62.069 8.601 1.000 13.290 198 VAL F N 1
ATOM 8400 C CA . VAL F 1 204 ? 64.185 60.660 8.704 1.000 12.827 198 VAL F CA 1
ATOM 8401 C C . VAL F 1 204 ? 62.847 60.569 7.991 1.000 14.085 198 VAL F C 1
ATOM 8402 O O . VAL F 1 204 ? 61.916 61.302 8.376 1.000 12.450 198 VAL F O 1
ATOM 8406 N N . THR F 1 205 ? 62.797 59.784 6.918 1.000 13.411 199 THR F N 1
ATOM 8407 C CA . THR F 1 205 ? 61.572 59.667 6.112 1.000 13.406 199 THR F CA 1
ATOM 8408 C C . THR F 1 205 ? 61.097 58.223 6.151 1.000 12.591 199 THR F C 1
ATOM 8409 O O . THR F 1 205 ? 61.750 57.379 5.508 1.000 11.749 199 THR F O 1
ATOM 8413 N N . VAL F 1 206 ? 59.992 57.981 6.839 1.000 13.308 200 VAL F N 1
ATOM 8414 C CA . VAL F 1 206 ? 59.390 56.623 6.914 1.000 14.190 200 VAL F CA 1
ATOM 8415 C C . VAL F 1 206 ? 58.972 56.168 5.499 1.000 16.245 200 VAL F C 1
ATOM 8416 O O . VAL F 1 206 ? 58.468 56.970 4.756 1.000 14.719 200 VAL F O 1
ATOM 8420 N N . GLN F 1 207 ? 59.268 54.928 5.154 1.000 17.969 201 GLN F N 1
ATOM 8421 C CA . GLN F 1 207 ? 59.049 54.338 3.796 1.000 22.624 201 GLN F CA 1
ATOM 8422 C C . GLN F 1 207 ? 57.857 53.381 3.859 1.000 29.606 201 GLN F C 1
ATOM 8423 O O . GLN F 1 207 ? 57.657 52.806 4.924 1.000 28.410 201 GLN F O 1
ATOM 8429 N N . ASN F 1 208 ? 57.174 53.243 2.719 1.000 39.170 202 ASN F N 1
ATOM 8430 C CA . ASN F 1 208 ? 55.730 52.920 2.454 1.000 46.740 202 ASN F CA 1
ATOM 8431 C C . ASN F 1 208 ? 54.777 53.459 3.543 1.000 49.998 202 ASN F C 1
ATOM 8432 O O . ASN F 1 208 ? 54.285 52.648 4.317 1.000 47.231 202 ASN F O 1
ATOM 8437 N N . SER F 1 209 ? 54.446 54.761 3.574 1.000 60.263 203 SER F N 1
ATOM 8438 C CA . SER F 1 209 ? 53.461 55.369 4.535 1.000 60.276 203 SER F CA 1
ATOM 8439 C C . SER F 1 209 ? 52.344 56.152 3.804 1.000 57.320 203 SER F C 1
ATOM 8440 O O . SER F 1 209 ? 51.099 55.932 3.898 1.000 49.199 203 SER F O 1
#

Foldseek 3Di:
DAFDLVLLQQAQEAAAQEEEEADQEEEAGEYEYLAHYYYPVDVYDYPYYYYYNDPSNVVSLVSLVVSLVVLLPDDWPAEPEQAAEQEPEEDEATNYEHQAHHEYEAEYEDEPVQPLLRAYRYHAQAEYEYEAQYEYYYYNNHALARYEDNHNAEYEYYALYEERHAYRHCAEYEDDHNYEYADHHNHHHYYYYYPYYGHRGDD/DAFDLPLLLQAQEAAAQEEEEADQEEEAGEYEYLAHYYYPVDVYDYPYYYYYNDPSNVVSLVSLVVRLVVLLPDDWPAEPEDDAEQEPEEDEATEYEHQAHHEYEAEHEYEPLQPLLRAYRYHALAEYEYEAQHEYHYYNNHALARYEDSHNAEYHYYALYEERHAYRHCAEYEDDHAYEYAYHHNHHHYYYYYPYYGHRGPD/DAQDLPLLLQAQEAAQQEEEEADQEEEAGEYEYLAHDYYPPDVYYYPDYYYYNDPSNVRSLVSLVVSLVVLQPDDWPAEPEDDAEQAPEEDEATEYEHQAHHEYDAEHEYEPCLPLLRAYRYHAQAEYEYEAQHEYHYYNNHALARYEDNHNAEYEAYALYEERHAYRHCAEYEYDHNYEYADHHRHHHYYYYYPYYGHRGPD/DAFDLPLLQQAQEEAAAEEEEADQEEEAGEYEYLAHDYYPPVVYDYPYYYYYNDPSNVVSLVSLVVSLVVLLPDDWPEEPEQDAEQEPEEDWATEYEHQAHHEYEAEHEDEPLQPLLRAYRYHAQAEYEYEAQHEYYYYNNHALARYEDNHNAEYEAYALYEERHAYRHCAEYEDPHNYEYAYHDRHHHYYYYYHYYGHRTDD/DAFDLDLLQQAQEAAAQEEEEADQEEEAGEYEYLAHDYYPVDVYDYPYYYYYNDPSNVVSLVSLVVRLVVLLPDDWPAEPECAAEQEPEEDEATEYEYQAHHEYDAEHEYEPLQPLLRAYRDHAQAEYEYEAQHEYHYYNNHALARYEDNHNAEYEAYALYEERHAYRHCAEYEYDHNYEYADHHNHHHYYYYYPYYGHRPPD/DAFDLDLLQQAQEAAAAEEEEADQEEEAGEYEYLAHDYPPVDVYDYPDYYYYNDPSNVVSLVSLVVSLVVLLPDDWPAEPEQDAEQEPEEDEATEYDHQAHHEYEAEYEYEPCLPLLRAYRDHHQAEYEYEAQGEYYYYNNHALARYEANHNAEYHYYALYEEGHAYRHCAEYEDDHNYEYAYHHRHHHYYYYYHYYGHRPPD

Sequence (1218 aa):
TGLDLGAASSFGALAPQGVANAGATVINGDMGTTGTSITGFPPGLITGQLHINDDTSTQAFADSRTAFVAGQALIATVDQAGTATLGGNTFVAGVYKYDSAVGLDGVLTLDGAGDASSVWVFQLATTLVTYASSSIILTNGAKANNVFWIVGSSATLGTYSHLEGNVIANALIAAQTGATINGALLAGSAVTLDSNTVTVQNSTGLDLGAASSFGALAPQGVANAGATVINGDMGTTGTSITGFPPGLITGQLHINDDTSTQAFADSRTAFVAGQALIATVDQAGTATLGGNTFVAGVYKYDSAVGLDGVLTLDGAGDASSVWVFQLATTLVTYASSSIILTNGAKANNVFWIVGSSATLGTYSHLEGNVIANALIAAQTGATINGALLAGSAVTLDSNTVTVQNSTGLDLGAASSFGALAPQGVANAGATVINGDMGTTGTSITGFPPGLITGQLHINDDTSTQAFADSRTAFVAGQALIATVDQAGTATLGGNTFVAGVYKYDSAVGLDGVLTLDGAGDASSVWVFQLATTLVTYASSSIILTNGAKANNVFWIVGSSATLGTYSHLEGNVIANALIAAQTGATINGALLAGSAVTLDSNTVTVQNSTGLDLGAASSFGALAPQGVANAGATVINGDMGTTGTSITGFPPGLITGQLHINDDTSTQAFADSRTAFVAGQALIATVDQAGTATLGGNTFVAGVYKYDSAVGLDGVLTLDGAGDASSVWVFQLATTLVTYASSSIILTNGAKANNVFWIVGSSATLGTYSHLEGNVIANALIAAQTGATINGALLAGSAVTLDSNTVTVQNSTGLDLGAASSFGALAPQGVANAGATVINGDMGTTGTSITGFPPGLITGQLHINDDTSTQAFADSRTAFVAGQALIATVDQAGTATLGGNTFVAGVYKYDSAVGLDGVLTLDGAGDASSVWVFQLATTLVTYASSSIILTNGAKANNVFWIVGSSATLGTYSHLEGNVIANALIAAQTGATINGALLAGSAVTLDSNTVTVQNSTGLDLGAASSFGALAPQGVANAGATVINGDMGTTGTSITGFPPGLITGQLHINDDTSTQAFADSRTAFVAGQALIATVDQAGTATLGGNTFVAGVYKYDSAVGLDGVLTLDGAGDASSVWVFQLATTLVTYASSSIILTNGAKANNVFWIVGSSATLGTYSHLEGNVIANALIAAQTGATINGALLAGSAVTLDSNTVTVQNS

Radius of gyration: 37.7 Å; Cα contacts (8 Å, |Δi|>4): 4272; chains: 6; bounding box: 63×98×112 Å

InterPro domains:
  IPR021884 Ice-binding protein [PF11999] (33-218)

Secondary structure (DSSP, 8-state):
--S--GGGGGEEEE-TT-EEEESS-EEESEEEESSPPPB-TTTSEESS-EEESSHHHHHHHHHHHHHHHHHHHSPPSEE-TT--B-TT-EE-SEEEEE-S-EEE-SEEEEE-TT-TT--EEEEESS-EEEPTT-EEEEETT--GGGEEEEESS-EEEPTT-EEEEEEEESS-EEE-TT-EEEEEEE-SS-EEEES-EEE----/--S--GGGGGEEEE-TT-EEEESS-EEESEEEESS---B-TTTSEESS-EEESSHHHHHHHHHHHHHHHHHHHSPPSEE-TT--B-TT-EEESEEEEE-S-EEE-SEEEEE-TT-TT--EEEEESS-EEEPTT-EEEEETT--GGGEEEEESS-EEEPTT-EEESEEEESS-EEE-TT-EEES-EEESS-EEEES-EEE-TT-/--S--GGGGGEEEE-TT-EEEESS-EEESEEEESSPPPB-TTTSEESS-EEESSHHHHHHHHHHHHHHHHHHHSPPSEEEET--B-TTEEE-SEEEEE-S-EEE-SEEEEE-TT-TT--EEEEESS-EEEPTT-EEEEETT--GGGEEEEESS-EEEPTT-EEESEEEESS-EEE-TT-EEES-EE-SS-EEEES-EEE-S--/--S--GGGGGEEEE-TT-EEEESS-EEESEEEESSPPPB-TTTSEESS-EEESSHHHHHHHHHHHHHHHHHHHSPPSEE-TT--B-TT-EE-SEEEEE-S-EEE-SEEEEE-TT-TT--EEEEESS-EEEPTT-EEEEETT--GGGEEEEESS-EEEPTT-EEEEEEEESS-EEE-TT-EEEEEEE-SS-EEEES-EEE----/-----GGGGGEEEE-TT-EEEESS-EEESEEEESSPPPB-TTTSEESS-EEESSHHHHHHHHHHHHHHHHHHHSPPSEEEET--B-TT-EEESEEEEE-S-EEE-SEEEEE-TT-TT--EEEEESS-EEE-TT-EEEEETT--GGGEEEEESS-EEEPTT-EEEEEEEESS-EEE-TT-EEEEEEE-SS-EEEES-EEE-S--/--S--GGGGGEEEE-TT-EEEESS-EEESEEEESSPPPB-TTTSEESS-EEESSHHHHHHHHHHHHHHHHHHHSPPSEE-TT--B-TT-EE-SEEEEE-S-EEE-SEEEEE-TT-TT--EEEEESS-EEEPTT-EEEEETT--GGGEEEEESS-EEEPTT-EEEEEEEESS-EEE-TT-EEEEEEE-SS-EEEES-EEE-S--

B-factor: mean 22.44, std 10.94, range [9.42, 98.19]

Nearest PDB structures (foldseek):
  7bwx-assembly1_A  TM=1.000E+00  e=1.565E-33  Antarctomyces psychrotrophicus
  7bwy-assembly3_C  TM=9.962E-01  e=1.607E-32  Antarctomyces psychrotrophicus
  4nu3-assembly1_A  TM=9.314E-01  e=4.646E-16  Flavobacterium frigoris PS1
  3wp9-assembly1_A  TM=9.178E-01  e=4.004E-16  Colwellia sp. SLW05
  8x1p-assembly1_A  TM=8.907E-01  e=6.271E-14  Flavobacterium frigoris PS1

Organism: Antarctomyces psychrotrophicus (NCBI:txid89416)